Protein 4ZTD (pdb70)

InterPro domains:
  IPR000730 Proliferating cell nuclear antigen, PCNA [MF_00317] (2-255)
  IPR000730 Proliferating cell nuclear antigen, PCNA [PR00339] (10-29)
  IPR000730 Proliferating cell nuclear antigen, PCNA [PR00339] (34-52)
  IPR000730 Proliferating cell nuclear antigen, PCNA [PR00339] (56-80)
  IPR000730 Proliferating cell nuclear antigen, PCNA [PR00339] (110-132)
  IPR000730 Proliferating cell nuclear antigen, PCNA [PR00339] (203-217)
  IPR000730 Proliferating cell nuclear antigen, PCNA [PR00339] (241-258)
  IPR000730 Proliferating cell nuclear antigen, PCNA [PTHR11352] (1-259)
  IPR000730 Proliferating cell nuclear antigen, PCNA [TIGR00590] (1-259)
  IPR022648 Proliferating cell nuclear antigen, PCNA, N-terminal [PF00705] (1-124)
  IPR022649 Proliferating cell nuclear antigen, PCNA, C-terminal [PF02747] (127-254)
  IPR022659 Proliferating cell nuclear antigen, PCNA, conserved site [PS00293] (61-79)
  IPR022659 Proliferating cell nuclear antigen, PCNA, conserved site [PS01251] (34-57)
  IPR046938 DNA clamp superfamily [SSF55979] (1-126)
  IPR046938 DNA clamp superfamily [SSF55979] (127-255)

Organism: Homo sapiens (NCBI:txid9606)

Secondary structure (DSSP, 8-state):
--EEES-HHHHHHHHHTTTTT-SEEEEEEETTEEEEEEE-TTSSEEEEEEEEGGGSSEE--SS-EEEEEEHHHHHHHHTTS-TTPEEEEE---SS-EEEEEEE-TTSSEEEEEEEE-B--------PPP---SEEEEEEHHHHHHHHHHHHTT-SEEEEEE-SSEEEEEEEETTEEEEEEEEPP----SSS---EEEESS-EEEEEEHHHHHHHGGGGGG-SEEEEEE-TTS-EEEEEEETTTEEEEEEE---/-EEEES-HHHHHHHHHTTTTT-SEEEEEEETTEEEEEEE-TTSSEEEEEEEEGGGSSEEE--S-EEEEEEHHHHHHHHHTS-TT-EEEEEE-SSSSEEEEEEE-TTSSEEEEEEEEPB--------------SEEEEEEHHHHHHHHHHHHTT-SEEEEEE-SSEEEEEEE-SSEEEEEEEEPP-SS--STT--EEEESS-EEEEEEHHHHHHHGGGGGG-SEEEEEE-TTS-EEEEEEETTTEEEEEEE---/-EEEES-HHHHHHHHHHHHTT-SEEEEEEETTEEEEEEE-TTSSEEEEEEEEGGGSSEEE-SS-EEEEEEHHHHHHHHHTS-TT-EEEEE--S--SEEEEEEE-TTSSEEEEEEEE-B---S----------SEEEEEEHHHHHHHHHHHHHH-SEEEEEE-SSEEEEEEE-SSEEEEEEEE--SS--TTTT--EEEESS-EEEEEEHHHHHHHGGGGGG-SEEEEEE-TTS-EEEEEEETTTEEEEEEE--/-----GGGTS--/--PPPSGGGS--/-----

CATH classification: 3.70.10.10

Sequence (787 aa):
FEARLVQGSILKKVLEALKDLINEACWDISSSGVNLQSMDSSHVSLVQLTLRSEGFDTYRCDRNLAMGVNLTSMSKILKCAGNEDIITLRAEDNADTLALVFEAPNQEKVSDYEMKLMDLDVEQLGIPEQEYSCVVKMPSGEFARICRDLSHIGDAVVISCAKDGVKFSASGELGNGNIKLSQTSNVDKEEEAVTIEMNEPVQLTFALRYLNFFTKATPLSSTVTLSMSADVPLVVEYKIADMGHLKYYLAPKFEARLVQGSILKKVLEALKDLINEACWDISSSGVNLQSMDSSHVSLVQLTLRSEGFDTYRCDRNLAMGVNLTSMSKILKCAGNEDIITLRAEDNADTLALVFEAPNQEKVSDYEMKLMDLDVEQLGIPEQEYSCVVKMPSGEFARICRDLSHIGDAVVISCAKDGVKFSASGELGNGNIKLSQTSNVDKEEEAVTIEMNEPVQLTFALRYLNFFTKATPLSSTVTLSMSADVPLVVEYKIADMGHLKYYLAPKFEARLVQGSILKKVLEALKDLINEACWDISSSGVNLQSMDSSHVSLVQLTLRSEGFDTYRCDRNLAMGVNLTSMSKILKCAGNEDIITLRAEDNADTLALVFEAPNQEKVSDYEMKLMDLDVEQLGIPEQEYSCVVKMPSGEFARICRDLSHIGDAVVISCAKDGVKFSASGELGNGNIKLSQTSNVDKEEEAVTIEMNEPVQLTFALRYLNFFTKATPLSSTVTLSMSADVPLVVEYKIADMGHLKYYLAPAFQAKLDTFLWSAFQAKLDTFLWSAGAGA

Foldseek 3Di:
DKFKAQQLLLVLLVLLLPCVQAFKWKWWQDQQGTWTWDHGPVNQKIKIWGFGRVNTPDDDDDDGDIWIDGSVVVSVVSVPADRRWIWMWDFPDPQTWIWIWTHDDPDDDIDIDTHHTDDDDDDPPDDDDDAFQKKKKFFLVVLLVVLVVQVVAAFKWKWKDDQQWIKTKHHDDVGIDIDIDGQDPDDDPDGGGIHMDGPHIDIFMFGSVVSNSNSSSNVQARMWMWGDHPQFWIWIKGARNPRIIMIMTGGTD/DKFKAQQLLLVLLVLLLPCVQAQKWKWWQDQQGIWTWDHGPVNFKIKIDAFGSVNTPDDDDDDTDIWMDGSNVVNVVSVVADRRWIWMWDDPNDHFWIKIWTADPVRPDIDIDTGGIDDDDDDDPDDDDDDFQKKKKAFLVVLLVVLVVLVVAAQKWKWKDDDQWIWIKHHDPVGIDIDIDGADDPPDDDLGGIHMDGNDIDIFMFGSVVSNSNSSSNVQARMWMWGDDPQAWIWIWGARPPGGIMIMTGGTD/DKFKAQQLLLVLLVLLLPCVQAQKWKWWQDQQGIWIWDHGPVNQKIKIWFFGRVNTPDDDDPDTDIWIDGSNVVNVVSVVADRRWIWMWDCPPVPQWIKIWTADPVRPDIDIDIGGTDDDPDDDDDDPDDDFQKKKKAFLVVLLVVLVVLVVAAFKWKWWDDDQWIWIKHHDDVGIDIDTDGADPDFDDLGRGMDMDHPDIDIDMFGSVVSNSNSSSNVQGRMWMWGHDPPFWIWTWGAHDPRIIMIMTGGD/DDDDDCVVVDDD/DDDDDCVVVDDD/DDDPD

Solvent-accessible surface area: 34458 Å² total; per-residue (Å²): 9,39,1,82,7,57,112,0,23,18,4,41,78,0,0,72,1,0,31,77,14,3,84,82,4,12,14,27,5,31,81,66,3,9,46,0,33,21,39,11,104,38,70,6,0,5,0,36,0,25,3,104,14,122,30,20,76,56,46,110,29,107,198,119,49,50,5,1,1,43,0,60,23,2,4,64,1,2,83,3,0,19,92,137,14,29,0,8,15,91,4,82,71,148,79,55,40,7,20,0,19,2,62,9,67,144,85,61,21,55,2,41,2,76,2,102,35,62,132,48,119,60,128,79,80,18,27,32,141,72,130,20,10,0,32,0,85,0,23,5,40,44,1,17,56,2,3,117,1,0,47,52,8,9,127,30,3,45,2,22,2,40,150,111,10,4,81,4,21,7,81,31,159,34,5,49,0,32,0,74,7,51,71,32,104,86,122,71,182,135,85,71,38,8,65,17,114,45,87,87,96,11,128,17,43,0,13,2,166,35,2,43,45,0,15,55,0,30,81,15,16,71,20,0,26,1,10,0,12,65,106,29,7,0,5,0,48,0,112,0,42,124,22,14,42,0,30,0,9,0,0,8,81,11,57,0,80,6,68,111,0,23,18,4,42,74,0,2,68,3,0,38,60,19,5,79,93,4,12,10,51,6,30,82,85,6,7,40,0,32,21,36,12,115,41,73,5,0,0,0,21,0,32,4,118,12,136,13,17,90,59,44,128,21,111,186,132,36,61,14,2,0,42,0,52,18,1,5,82,0,3,95,3,0,19,98,132,14,32,0,13,10,92,8,61,114,84,100,80,34,7,0,1,27,2,44,18,75,103,142,81,29,48,1,30,0,47,1,119,34,58,156,58,128,70,128,58,123,14,3,32,121,86,148,42,14,0,40,0,76,0,16,4,38,34,3,24,62,2,3,104,0,0,47,38,6,5,127,26,2,44,2,23,3,40,144,112,11,4,73,5,24,4,78,34,162,28,7,56,0,32,0,92,6,56,59,7,94,149,82,140,69,150,90,87,2,11,56,16,127,50,99,106,96,12,135,11,34,0,16,2,156,22,2,44,47,0,18,61,0,33,81,16,14,62,19,0,28,0,12,0,8,64,104,24,6,1,8,0,29,0,110,1,68,115,1,9,34,0,37,0,11,0,0,3,64,4,53,2,74,8,71,117,0,18,23,10,35,77,0,0,69,1,0,32,61,17,5,84,94,2,11,6,46,0,24,81,77,8,4,39,0,17,18,55,12,117,58,109,33,0,8,0,8,0,21,4,125,18,134,16,24,92,37,24,139,21,126,180,107,32,62,6,4,0,36,0,49,11,0,3,76,1,2,86,2,0,23,108,135,17,27,1,4,12,92,6,92,101,108,55,89,36,2,16,0,13,2,33,18,68,117,142,44,33,38,2,43,0,65,1,117,39,47,137,64,140,135,78,41,117,30,85,68,73,92,143,25,11,0,38,1,78,1,19,4,39,50,2,18,51,1,2,129,0,0,46,59,6,12,117,38,2,46,1,19,2,38,138,110,10,3,79,3,20,4,86,31,163,17,3,50,0,29,0,77,9,53,72,31,109,104,101,84,114,112,48,94,6,7,41,14,117,37,106,98,94,16,122,22,65,4,38,2,161,26,2,46,51,0,18,78,0,32,76,22,15,62,22,0,26,0,10,0,14,65,141,28,10,0,6,0,48,0,127,1,40,131,9,20,29,0,29,0,3,0,11,68,127,114,60,24,96,0,68,117,39,26,167,162,136,161,50,36,102,0,58,122,51,10,171,139,106,50,11,58,21

Structure (mmCIF, N/CA/C/O backbone):
data_4ZTD
#
_entry.id   4ZTD
#
_cell.length_a   84.360
_cell.length_b   84.360
_cell.length_c   210.862
_cell.angle_alpha   90.000
_cell.angle_beta   90.000
_cell.angle_gamma   120.000
#
_symmetry.space_group_name_H-M   'P 65'
#
loop_
_entity.id
_entity.type
_entity.pdbx_description
1 polymer 'Proliferating cell nuclear antigen'
2 polymer ALA-PHE-GLN-ALA-LYS-LEU-ASP-THR-PHE-LEU-TRP-SER
3 polymer ALA-GLY-ALA-GLY-ALA
4 water water
#
loop_
_atom_site.group_PDB
_atom_site.id
_atom_site.type_symbol
_atom_site.label_atom_id
_atom_site.label_alt_id
_atom_site.label_comp_id
_atom_site.label_asym_id
_atom_site.label_entity_id
_atom_site.label_seq_id
_atom_site.pdbx_PDB_ins_code
_atom_site.Cartn_x
_atom_site.Cartn_y
_atom_site.Cartn_z
_atom_site.occupancy
_atom_site.B_iso_or_equiv
_atom_site.auth_seq_id
_atom_site.auth_comp_id
_atom_site.auth_asym_id
_atom_site.auth_atom_id
_atom_site.pdbx_PDB_model_num
ATOM 1 N N . PHE A 1 1 ? -28.119 1.914 2.342 1.00 60.86 2 PHE A N 1
ATOM 2 C CA . PHE A 1 1 ? -28.600 3.285 2.237 1.00 62.23 2 PHE A CA 1
ATOM 3 C C . PHE A 1 1 ? -28.560 4.013 0.871 1.00 67.53 2 PHE A C 1
ATOM 4 O O . PHE A 1 1 ? -29.198 5.068 0.771 1.00 76.66 2 PHE A O 1
ATOM 12 N N . GLU A 1 2 ? -27.891 3.524 -0.184 1.00 58.95 3 GLU A N 1
ATOM 13 C CA . GLU A 1 2 ? -27.264 2.212 -0.338 1.00 51.95 3 GLU A CA 1
ATOM 14 C C . GLU A 1 2 ? -26.019 2.352 -1.199 1.00 49.33 3 GLU A C 1
ATOM 15 O O . GLU A 1 2 ? -26.086 2.927 -2.280 1.00 54.66 3 GLU A O 1
ATOM 21 N N . ALA A 1 3 ? -24.884 1.834 -0.738 1.00 43.31 4 ALA A N 1
ATOM 22 C CA . ALA A 1 3 ? -23.614 2.129 -1.408 1.00 41.92 4 ALA A CA 1
ATOM 23 C C . ALA A 1 3 ? -22.809 0.886 -1.806 1.00 41.10 4 ALA A C 1
ATOM 24 O O . ALA A 1 3 ? -22.418 0.101 -0.954 1.00 40.58 4 ALA A O 1
ATOM 26 N N . ARG A 1 4 ? -22.541 0.719 -3.100 1.00 38.60 5 ARG A N 1
ATOM 27 C CA . ARG A 1 4 ? -21.755 -0.422 -3.559 1.00 40.13 5 ARG A CA 1
ATOM 28 C C . ARG A 1 4 ? -20.340 0.014 -3.925 1.00 42.70 5 ARG A C 1
ATOM 29 O O . ARG A 1 4 ? -20.132 1.117 -4.426 1.00 45.35 5 ARG A O 1
ATOM 37 N N . LEU A 1 5 ? -19.373 -0.858 -3.656 1.00 40.76 6 LEU A N 1
ATOM 38 C CA . LEU A 1 5 ? -17.964 -0.597 -3.938 1.00 38.99 6 LEU A CA 1
ATOM 39 C C . LEU A 1 5 ? -17.287 -1.884 -4.394 1.00 44.70 6 LEU A C 1
ATOM 40 O O . LEU A 1 5 ? -17.180 -2.843 -3.628 1.00 47.55 6 LEU A O 1
ATOM 45 N N . VAL A 1 6 ? -16.822 -1.887 -5.641 1.00 42.54 7 VAL A N 1
ATOM 46 C CA . VAL A 1 6 ? -16.379 -3.104 -6.309 1.00 40.98 7 VAL A CA 1
ATOM 47 C C . VAL A 1 6 ? -15.149 -3.759 -5.687 1.00 43.95 7 VAL A C 1
ATOM 48 O O . VAL A 1 6 ? -15.123 -4.975 -5.502 1.00 53.70 7 VAL A O 1
ATOM 52 N N . GLN A 1 7 ? -14.128 -2.974 -5.373 1.00 39.36 8 GLN A N 1
ATOM 53 C CA . GLN A 1 7 ? -12.915 -3.555 -4.813 1.00 44.06 8 GLN A CA 1
ATOM 54 C C . GLN A 1 7 ? -12.970 -3.555 -3.286 1.00 43.71 8 GLN A C 1
ATOM 55 O O . GLN A 1 7 ? -12.712 -2.541 -2.641 1.00 49.47 8 GLN A O 1
ATOM 61 N N . GLY A 1 8 ? -13.308 -4.707 -2.718 1.00 38.23 9 GLY A N 1
ATOM 62 C CA . GLY A 1 8 ? -13.506 -4.831 -1.285 1.00 35.45 9 GLY A CA 1
ATOM 63 C C . GLY A 1 8 ? -12.297 -4.493 -0.439 1.00 35.16 9 GLY A C 1
ATOM 64 O O . GLY A 1 8 ? -12.439 -3.931 0.649 1.00 41.29 9 GLY A O 1
ATOM 65 N N . SER A 1 9 ? -11.114 -4.836 -0.945 1.00 37.67 10 SER A N 1
ATOM 66 C CA . SER A 1 9 ? -9.851 -4.655 -0.230 1.00 39.25 10 SER A CA 1
ATOM 67 C C . SER A 1 9 ? -9.736 -3.272 0.397 1.00 39.14 10 SER A C 1
ATOM 68 O O . SER A 1 9 ? -9.426 -3.151 1.584 1.00 45.32 10 SER A O 1
ATOM 71 N N . ILE A 1 10 ? -10.011 -2.248 -0.405 1.00 38.13 11 ILE A N 1
ATOM 72 C CA . ILE A 1 10 ? -10.103 -0.866 0.053 1.00 33.30 11 ILE A CA 1
ATOM 73 C C . ILE A 1 10 ? -10.767 -0.783 1.421 1.00 38.44 11 ILE A C 1
ATOM 74 O O . ILE A 1 10 ? -10.117 -0.445 2.419 1.00 39.99 11 ILE A O 1
ATOM 79 N N . LEU A 1 11 ? -12.047 -1.146 1.461 1.00 36.06 12 LEU A N 1
ATOM 80 C CA . LEU A 1 11 ? -12.821 -1.124 2.692 1.00 38.55 12 LEU A CA 1
ATOM 81 C C . LEU A 1 11 ? -12.112 -1.886 3.796 1.00 35.73 12 LEU A C 1
ATOM 82 O O . LEU A 1 11 ? -11.907 -1.348 4.888 1.00 41.29 12 LEU A O 1
ATOM 87 N N . LYS A 1 12 ? -11.702 -3.116 3.492 1.00 32.72 13 LYS A N 1
ATOM 88 C CA . LYS A 1 12 ? -11.008 -3.941 4.468 1.00 33.32 13 LYS A CA 1
ATOM 89 C C . LYS A 1 12 ? -9.848 -3.130 5.027 1.00 34.34 13 LYS A C 1
ATOM 90 O O . LYS A 1 12 ? -9.763 -2.892 6.238 1.00 30.31 13 LYS A O 1
ATOM 96 N N . LYS A 1 13 ? -9.012 -2.634 4.118 1.00 36.28 14 LYS A N 1
ATOM 97 C CA . LYS A 1 13 ? -7.823 -1.887 4.498 1.00 36.44 14 LYS A CA 1
ATOM 98 C C . LYS A 1 13 ? -8.197 -0.651 5.302 1.00 36.30 14 LYS A C 1
ATOM 99 O O . LYS A 1 13 ? -7.556 -0.338 6.304 1.00 37.62 14 LYS A O 1
ATOM 105 N N . VAL A 1 14 ? -9.266 0.020 4.883 1.00 34.77 15 VAL A N 1
ATOM 106 C CA . VAL A 1 14 ? -9.709 1.230 5.562 1.00 33.14 15 VAL A CA 1
ATOM 107 C C . VAL A 1 14 ? -10.020 0.919 7.014 1.00 38.22 15 VAL A C 1
ATOM 108 O O . VAL A 1 14 ? -9.664 1.682 7.917 1.00 42.03 15 VAL A O 1
ATOM 112 N N . LEU A 1 15 ? -10.658 -0.223 7.246 1.00 39.55 16 LEU A N 1
ATOM 113 C CA . LEU A 1 15 ? -11.047 -0.548 8.606 1.00 40.19 16 LEU A CA 1
ATOM 114 C C . LEU A 1 15 ? -9.873 -1.129 9.368 1.00 39.61 16 LEU A C 1
ATOM 115 O O . LEU A 1 15 ? -9.850 -1.096 10.594 1.00 43.20 16 LEU A O 1
ATOM 120 N N . GLU A 1 16 ? -8.884 -1.633 8.641 1.00 43.59 17 GLU A N 1
ATOM 121 C CA . GLU A 1 16 ? -7.672 -2.107 9.282 1.00 45.54 17 GLU A CA 1
ATOM 122 C C . GLU A 1 16 ? -6.914 -0.900 9.813 1.00 45.20 17 GLU A C 1
ATOM 123 O O . GLU A 1 16 ? -6.264 -0.957 10.856 1.00 47.17 17 GLU A O 1
ATOM 129 N N . ALA A 1 17 ? -7.036 0.208 9.094 1.00 44.17 18 ALA A N 1
ATOM 130 C CA . ALA A 1 17 ? -6.323 1.426 9.440 1.00 46.35 18 ALA A CA 1
ATOM 131 C C . ALA A 1 17 ? -6.955 2.177 10.610 1.00 50.15 18 ALA A C 1
ATOM 132 O O . ALA A 1 17 ? -6.341 3.086 11.163 1.00 51.54 18 ALA A O 1
ATOM 134 N N . LEU A 1 18 ? -8.175 1.806 10.984 1.00 49.90 19 LEU A N 1
ATOM 135 C CA . LEU A 1 18 ? -8.903 2.554 12.007 1.00 48.25 19 LEU A CA 1
ATOM 136 C C . LEU A 1 18 ? -9.102 1.791 13.317 1.00 49.74 19 LEU A C 1
ATOM 137 O O . LEU A 1 18 ? -8.872 2.339 14.391 1.00 50.58 19 LEU A O 1
ATOM 142 N N . LYS A 1 19 ? -9.523 0.532 13.215 1.00 50.76 20 LYS A N 1
ATOM 143 C CA . LYS A 1 19 ? -10.054 -0.226 14.352 1.00 48.34 20 LYS A CA 1
ATOM 144 C C . LYS A 1 19 ? -9.188 -0.223 15.613 1.00 48.73 20 LYS A C 1
ATOM 145 O O . LYS A 1 19 ? -9.710 -0.182 16.730 1.00 49.18 20 LYS A O 1
ATOM 151 N N . ASP A 1 20 ? -7.873 -0.273 15.441 1.00 48.80 21 ASP A N 1
ATOM 152 C CA . ASP A 1 20 ? -6.981 -0.325 16.589 1.00 49.11 21 ASP A CA 1
ATOM 153 C C . ASP A 1 20 ? -6.711 1.074 17.128 1.00 43.53 21 ASP A C 1
ATOM 154 O O . ASP A 1 20 ? -6.277 1.232 18.267 1.00 45.21 21 ASP A O 1
ATOM 159 N N . LEU A 1 21 ? -6.971 2.087 16.308 1.00 40.28 22 LEU A N 1
ATOM 160 C CA . LEU A 1 21 ? -6.783 3.468 16.733 1.00 40.30 22 LEU A CA 1
ATOM 161 C C . LEU A 1 21 ? -8.048 4.004 17.390 1.00 45.72 22 LEU A C 1
ATOM 162 O O . LEU A 1 21 ? -7.997 4.589 18.471 1.00 53.15 22 LEU A O 1
ATOM 167 N N . ILE A 1 22 ? -9.186 3.799 16.736 1.00 45.95 23 ILE A N 1
ATOM 168 C CA . ILE A 1 22 ? -10.464 4.209 17.306 1.00 46.86 23 ILE A CA 1
ATOM 169 C C . ILE A 1 22 ? -11.432 3.027 17.368 1.00 42.95 23 ILE A C 1
ATOM 170 O O . ILE A 1 22 ? -11.627 2.315 16.389 1.00 41.90 23 ILE A O 1
ATOM 175 N N . ASN A 1 23 ? -12.024 2.820 18.540 1.00 42.82 24 ASN A N 1
ATOM 176 C CA . ASN A 1 23 ? -12.862 1.651 18.788 1.00 48.31 24 ASN A CA 1
ATOM 177 C C . ASN A 1 23 ? -14.258 1.790 18.193 1.00 46.08 24 ASN A C 1
ATOM 178 O O . ASN A 1 23 ? -14.774 0.868 17.565 1.00 47.31 24 ASN A O 1
ATOM 183 N N . GLU A 1 24 ? -14.871 2.947 18.418 1.00 46.77 25 GLU A N 1
ATOM 184 C CA . GLU A 1 24 ? -16.196 3.243 17.890 1.00 49.78 25 GLU A CA 1
ATOM 185 C C . GLU A 1 24 ? -16.194 4.604 17.233 1.00 51.49 25 GLU A C 1
ATOM 186 O O . GLU A 1 24 ? -15.507 5.516 17.691 1.00 54.37 25 GLU A O 1
ATOM 192 N N . ALA A 1 25 ? -16.981 4.757 16.177 1.00 50.20 26 ALA A N 1
ATOM 193 C CA . ALA A 1 25 ? -17.061 6.053 15.519 1.00 50.37 26 ALA A CA 1
ATOM 194 C C . ALA A 1 25 ? -18.401 6.235 14.822 1.00 48.63 26 ALA A C 1
ATOM 195 O O . ALA A 1 25 ? -19.173 5.287 14.673 1.00 50.01 26 ALA A O 1
ATOM 197 N N . CYS A 1 26 ? -18.678 7.462 14.402 1.00 44.75 27 CYS A N 1
ATOM 198 C CA . CYS A 1 26 ? -19.926 7.750 13.719 1.00 45.12 27 CYS A CA 1
ATOM 199 C C . CYS A 1 26 ? -19.701 8.024 12.237 1.00 48.66 27 CYS A C 1
ATOM 200 O O . CYS A 1 26 ? -18.857 8.834 11.858 1.00 46.72 27 CYS A O 1
ATOM 203 N N . TRP A 1 27 ? -20.472 7.338 11.404 1.00 49.21 28 TRP A N 1
ATOM 204 C CA . TRP A 1 27 ? -20.402 7.518 9.966 1.00 52.38 28 TRP A CA 1
ATOM 205 C C . TRP A 1 27 ? -21.472 8.499 9.514 1.00 52.50 28 TRP A C 1
ATOM 206 O O . TRP A 1 27 ? -22.671 8.230 9.631 1.00 50.35 28 TRP A O 1
ATOM 217 N N . ASP A 1 28 ? -21.021 9.648 9.023 1.00 55.60 29 ASP A N 1
ATOM 218 C CA . ASP A 1 28 ? -21.910 10.653 8.466 1.00 59.20 29 ASP A CA 1
ATOM 219 C C . ASP A 1 28 ? -22.137 10.372 6.993 1.00 55.74 29 ASP A C 1
ATOM 220 O O . ASP A 1 28 ? -21.305 10.703 6.148 1.00 57.45 29 ASP A O 1
ATOM 225 N N . ILE A 1 29 ? -23.263 9.741 6.691 1.00 51.54 30 ILE A N 1
ATOM 226 C CA . ILE A 1 29 ? -23.648 9.517 5.310 1.00 49.68 30 ILE A CA 1
ATOM 227 C C . ILE A 1 29 ? -24.522 10.666 4.834 1.00 47.83 30 ILE A C 1
ATOM 228 O O . ILE A 1 29 ? -25.609 10.906 5.365 1.00 51.62 30 ILE A O 1
ATOM 233 N N . SER A 1 30 ? -24.012 11.391 3.847 1.00 45.12 31 SER A N 1
ATOM 234 C CA . SER A 1 30 ? -24.769 12.433 3.171 1.00 46.19 31 SER A CA 1
ATOM 235 C C . SER A 1 30 ? -24.780 12.145 1.674 1.00 46.80 31 SER A C 1
ATOM 236 O O . SER A 1 30 ? -24.119 11.215 1.212 1.00 44.86 31 SER A O 1
ATOM 239 N N . SER A 1 31 ? -25.533 12.937 0.920 1.00 50.51 32 SER A N 1
ATOM 240 C CA . SER A 1 31 ? -25.605 12.777 -0.528 1.00 54.93 32 SER A CA 1
ATOM 241 C C . SER A 1 31 ? -24.228 12.914 -1.169 1.00 57.57 32 SER A C 1
ATOM 242 O O . SER A 1 31 ? -23.942 12.292 -2.190 1.00 60.51 32 SER A O 1
ATOM 245 N N . SER A 1 32 ? -23.377 13.723 -0.546 1.00 59.82 33 SER A N 1
ATOM 246 C CA . SER A 1 32 ? -22.024 13.966 -1.035 1.00 58.23 33 SER A CA 1
ATOM 247 C C . SER A 1 32 ? -21.085 12.786 -0.784 1.00 50.90 33 SER A C 1
ATOM 248 O O . SER A 1 32 ? -19.993 12.728 -1.346 1.00 50.12 33 SER A O 1
ATOM 251 N N . GLY A 1 33 ? -21.505 11.853 0.063 1.00 40.20 34 GLY A N 1
ATOM 252 C CA . GLY A 1 33 ? -20.693 10.689 0.358 1.00 35.66 34 GLY A CA 1
ATOM 253 C C . GLY A 1 33 ? -20.572 10.391 1.843 1.00 37.09 34 GLY A C 1
ATOM 254 O O . GLY A 1 33 ? -21.433 10.760 2.643 1.00 34.63 34 GLY A O 1
ATOM 255 N N . VAL A 1 34 ? -19.483 9.722 2.201 1.00 37.10 35 VAL A N 1
ATOM 256 C CA . VAL A 1 34 ? -19.255 9.240 3.554 1.00 42.17 35 VAL A CA 1
ATOM 257 C C . VAL A 1 34 ? -18.158 10.012 4.269 1.00 45.34 35 VAL A C 1
ATOM 258 O O . VAL A 1 34 ? -17.052 10.138 3.754 1.00 46.93 35 VAL A O 1
ATOM 262 N N . ASN A 1 35 ? -18.464 10.517 5.459 1.00 46.25 36 ASN A N 1
ATOM 263 C CA . ASN A 1 35 ? -17.476 11.234 6.255 1.00 47.79 36 ASN A CA 1
ATOM 264 C C . ASN A 1 35 ? -17.392 10.692 7.675 1.00 50.00 36 ASN A C 1
ATOM 265 O O . ASN A 1 35 ? -18.381 10.684 8.405 1.00 49.89 36 ASN A O 1
ATOM 270 N N . LEU A 1 36 ? -16.211 10.226 8.058 1.00 49.56 37 LEU A N 1
ATOM 271 C CA . LEU A 1 36 ? -15.976 9.835 9.434 1.00 53.12 37 LEU A CA 1
ATOM 272 C C . LEU A 1 36 ? -15.045 10.854 10.069 1.00 55.74 37 LEU A C 1
ATOM 273 O O . LEU A 1 36 ? -14.108 11.326 9.432 1.00 59.58 37 LEU A O 1
ATOM 278 N N . GLN A 1 37 ? -15.319 11.214 11.315 1.00 52.68 38 GLN A N 1
ATOM 279 C CA . GLN A 1 37 ? -14.458 12.137 12.038 1.00 53.32 38 GLN A CA 1
ATOM 280 C C . GLN A 1 37 ? -14.456 11.786 13.520 1.00 50.57 38 GLN A C 1
ATOM 281 O O . GLN A 1 37 ? -15.463 11.946 14.208 1.00 53.00 38 GLN A O 1
ATOM 287 N N . SER A 1 38 ? -13.322 11.301 14.009 1.00 47.55 39 SER A N 1
ATOM 288 C CA . SER A 1 38 ? -13.266 10.829 15.381 1.00 50.02 39 SER A CA 1
ATOM 289 C C . SER A 1 38 ? -11.859 10.874 15.958 1.00 47.14 39 SER A C 1
ATOM 290 O O . SER A 1 38 ? -10.902 10.457 15.317 1.00 47.61 39 SER A O 1
ATOM 293 N N . MET A 1 39 ? -11.742 11.381 17.179 1.00 42.72 40 MET A N 1
ATOM 294 C CA . MET A 1 39 ? -10.482 11.316 17.899 1.00 36.56 40 MET A CA 1
ATOM 295 C C . MET A 1 39 ? -10.358 9.969 18.585 1.00 37.51 40 MET A C 1
ATOM 296 O O . MET A 1 39 ? -11.362 9.321 18.850 1.00 39.30 40 MET A O 1
ATOM 301 N N . ASP A 1 40 ? -9.135 9.532 18.861 1.00 39.59 41 ASP A N 1
ATOM 302 C CA . ASP A 1 40 ? -8.957 8.313 19.636 1.00 43.45 41 ASP A CA 1
ATOM 303 C C . ASP A 1 40 ? -9.384 8.595 21.077 1.00 42.91 41 ASP A C 1
ATOM 304 O O . ASP A 1 40 ? -9.629 9.748 21.440 1.00 42.66 41 ASP A O 1
ATOM 309 N N . SER A 1 41 ? -9.480 7.551 21.892 1.00 43.26 42 SER A N 1
ATOM 310 C CA . SER A 1 41 ? -9.983 7.709 23.257 1.00 42.13 42 SER A CA 1
ATOM 311 C C . SER A 1 41 ? -9.192 8.741 24.047 1.00 39.70 42 SER A C 1
ATOM 312 O O . SER A 1 41 ? -9.752 9.427 24.879 1.00 35.75 42 SER A O 1
ATOM 315 N N . SER A 1 42 ? -7.899 8.866 23.764 1.00 42.83 43 SER A N 1
ATOM 316 C CA . SER A 1 42 ? -7.034 9.778 24.509 1.00 43.61 43 SER A CA 1
ATOM 317 C C . SER A 1 42 ? -7.023 11.221 23.973 1.00 40.08 43 SER A C 1
ATOM 318 O O . SER A 1 42 ? -6.362 12.082 24.545 1.00 34.65 43 SER A O 1
ATOM 321 N N . HIS A 1 43 ? -7.730 11.473 22.869 1.00 38.87 44 HIS A N 1
ATOM 322 C CA . HIS A 1 43 ? -7.843 12.818 22.278 1.00 34.46 44 HIS A CA 1
ATOM 323 C C . HIS A 1 43 ? -6.501 13.425 21.885 1.00 31.54 44 HIS A C 1
ATOM 324 O O . HIS A 1 43 ? -6.341 14.646 21.868 1.00 31.93 44 HIS A O 1
ATOM 331 N N . VAL A 1 44 ? -5.536 12.569 21.583 1.00 29.07 45 VAL A N 1
ATOM 332 C CA . VAL A 1 44 ? -4.237 13.029 21.119 1.00 26.94 45 VAL A CA 1
ATOM 333 C C . VAL A 1 44 ? -4.185 13.018 19.573 1.00 30.04 45 VAL A C 1
ATOM 334 O O . VAL A 1 44 ? -3.448 13.793 18.958 1.00 25.67 45 VAL A O 1
ATOM 338 N N . SER A 1 45 ? -4.986 12.159 18.947 1.00 29.50 46 SER A N 1
ATOM 339 C CA . SER A 1 45 ? -5.019 12.085 17.483 1.00 32.07 46 SER A CA 1
ATOM 340 C C . SER A 1 45 ? -6.442 12.193 16.945 1.00 33.12 46 SER A C 1
ATOM 341 O O . SER A 1 45 ? -7.397 11.940 17.668 1.00 32.50 46 SER A O 1
ATOM 344 N N . LEU A 1 46 ? -6.573 12.564 15.672 1.00 32.20 47 LEU A N 1
ATOM 345 C CA . LEU A 1 46 ? -7.877 12.725 15.043 1.00 28.47 47 LEU A CA 1
ATOM 346 C C . LEU A 1 46 ? -7.929 12.121 13.640 1.00 32.09 47 LEU A C 1
ATOM 347 O O . LEU A 1 46 ? -7.136 12.465 12.764 1.00 23.67 47 LEU A O 1
ATOM 352 N N . VAL A 1 47 ? -8.884 11.227 13.432 1.00 36.60 48 VAL A N 1
ATOM 353 C CA . VAL A 1 47 ? -9.081 10.616 12.131 1.00 42.77 48 VAL A CA 1
ATOM 354 C C . VAL A 1 47 ? -10.199 11.313 11.361 1.00 41.68 48 VAL A C 1
ATOM 355 O O . VAL A 1 47 ? -11.284 11.544 11.894 1.00 45.93 48 VAL A O 1
ATOM 359 N N . GLN A 1 48 ? -9.915 11.643 10.106 1.00 42.02 49 GLN A N 1
ATOM 360 C CA . GLN A 1 48 ? -10.883 12.255 9.206 1.00 49.44 49 GLN A CA 1
ATOM 361 C C . GLN A 1 48 ? -10.911 11.499 7.875 1.00 47.52 49 GLN A C 1
ATOM 362 O O . GLN A 1 48 ? -10.041 11.676 7.017 1.00 50.16 49 GLN A O 1
ATOM 368 N N . LEU A 1 49 ? -11.914 10.640 7.728 1.00 42.92 50 LEU A N 1
ATOM 369 C CA . LEU A 1 49 ? -12.113 9.850 6.524 1.00 33.95 50 LEU A CA 1
ATOM 370 C C . LEU A 1 49 ? -13.134 10.508 5.612 1.00 39.50 50 LEU A C 1
ATOM 371 O O . LEU A 1 49 ? -14.207 10.916 6.062 1.00 41.19 50 LEU A O 1
ATOM 376 N N . THR A 1 50 ? -12.798 10.604 4.329 1.00 36.25 51 THR A N 1
ATOM 377 C CA . THR A 1 50 ? -13.735 11.111 3.338 1.00 35.11 51 THR A CA 1
ATOM 378 C C . THR A 1 50 ? -13.796 10.195 2.125 1.00 35.53 51 THR A C 1
ATOM 379 O O . THR A 1 50 ? -12.769 9.851 1.544 1.00 37.91 51 THR A O 1
ATOM 383 N N . LEU A 1 51 ? -15.011 9.806 1.755 1.00 33.64 52 LEU A N 1
ATOM 384 C CA . LEU A 1 51 ? -15.259 8.953 0.605 1.00 34.69 52 LEU A CA 1
ATOM 385 C C . LEU A 1 51 ? -16.389 9.550 -0.216 1.00 39.81 52 LEU A C 1
ATOM 386 O O . LEU A 1 51 ? -17.561 9.361 0.104 1.00 36.40 52 LEU A O 1
ATOM 391 N N . ARG A 1 52 ? -16.030 10.277 -1.269 1.00 39.39 53 ARG A N 1
ATOM 392 C CA . ARG A 1 52 ? -17.012 10.984 -2.079 1.00 44.53 53 ARG A CA 1
ATOM 393 C C . ARG A 1 52 ? -17.968 9.990 -2.715 1.00 35.95 53 ARG A C 1
ATOM 394 O O . ARG A 1 52 ? -17.579 8.875 -3.044 1.00 39.64 53 ARG A O 1
ATOM 402 N N . SER A 1 53 ? -19.221 10.397 -2.872 1.00 28.16 54 SER A N 1
ATOM 403 C CA . SER A 1 53 ? -20.275 9.509 -3.350 1.00 34.21 54 SER A CA 1
ATOM 404 C C . SER A 1 53 ? -20.092 9.059 -4.806 1.00 35.65 54 SER A C 1
ATOM 405 O O . SER A 1 53 ? -20.618 8.018 -5.202 1.00 38.29 54 SER A O 1
ATOM 408 N N . GLU A 1 54 ? -19.354 9.837 -5.595 1.00 31.31 55 GLU A N 1
ATOM 409 C CA . GLU A 1 54 ? -19.145 9.512 -7.008 1.00 32.88 55 GLU A CA 1
ATOM 410 C C . GLU A 1 54 ? -18.061 8.455 -7.198 1.00 32.07 55 GLU A C 1
ATOM 411 O O . GLU A 1 54 ? -17.959 7.846 -8.260 1.00 34.05 55 GLU A O 1
ATOM 417 N N . GLY A 1 55 ? -17.263 8.227 -6.162 1.00 31.47 56 GLY A N 1
ATOM 418 C CA . GLY A 1 55 ? -16.236 7.204 -6.209 1.00 29.07 56 GLY A CA 1
ATOM 419 C C . GLY A 1 55 ? -16.803 5.823 -5.957 1.00 32.82 56 GLY A C 1
ATOM 420 O O . GLY A 1 55 ? -16.098 4.824 -6.064 1.00 34.69 56 GLY A O 1
ATOM 421 N N . PHE A 1 56 ? -18.084 5.771 -5.605 1.00 32.39 57 PHE A N 1
ATOM 422 C CA . PHE A 1 56 ? -18.785 4.506 -5.427 1.00 26.74 57 PHE A CA 1
ATOM 423 C C . PHE A 1 56 ? -19.412 4.063 -6.748 1.00 30.15 57 PHE A C 1
ATOM 424 O O . PHE A 1 56 ? -19.799 4.894 -7.571 1.00 34.78 57 PHE A O 1
ATOM 432 N N . ASP A 1 57 ? -19.509 2.754 -6.951 1.00 29.46 58 ASP A N 1
ATOM 433 C CA . ASP A 1 57 ? -20.119 2.213 -8.159 1.00 41.49 58 ASP A CA 1
ATOM 434 C C . ASP A 1 57 ? -21.624 2.424 -8.114 1.00 46.85 58 ASP A C 1
ATOM 435 O O . ASP A 1 57 ? -22.279 2.572 -9.145 1.00 52.81 58 ASP A O 1
ATOM 440 N N . THR A 1 58 ? -22.154 2.444 -6.898 1.00 41.72 59 THR A N 1
ATOM 441 C CA . THR A 1 58 ? -23.567 2.691 -6.656 1.00 40.71 59 THR A CA 1
ATOM 442 C C . THR A 1 58 ? -23.699 3.451 -5.342 1.00 44.12 59 THR A C 1
ATOM 443 O O . THR A 1 58 ? -23.149 3.036 -4.325 1.00 45.08 59 THR A O 1
ATOM 447 N N . TYR A 1 59 ? -24.404 4.577 -5.370 1.00 45.67 60 TYR A N 1
ATOM 448 C CA . TYR A 1 59 ? -24.604 5.366 -4.162 1.00 43.38 60 TYR A CA 1
ATOM 449 C C . TYR A 1 59 ? -25.978 6.025 -4.138 1.00 45.79 60 TYR A C 1
ATOM 450 O O . TYR A 1 59 ? -26.350 6.752 -5.055 1.00 43.80 60 TYR A O 1
ATOM 459 N N . ARG A 1 60 ? -26.722 5.758 -3.071 1.00 50.72 61 ARG A N 1
ATOM 460 C CA . ARG A 1 60 ? -28.047 6.331 -2.863 1.00 57.96 61 ARG A CA 1
ATOM 461 C C . ARG A 1 60 ? -28.111 6.884 -1.442 1.00 57.92 61 ARG A C 1
ATOM 462 O O . ARG A 1 60 ? -27.424 6.369 -0.548 1.00 57.13 61 ARG A O 1
ATOM 470 N N . CYS A 1 61 ? -28.899 7.938 -1.229 1.00 59.97 62 CYS A N 1
ATOM 471 C CA . CYS A 1 61 ? -29.042 8.489 0.114 1.00 61.12 62 CYS A CA 1
ATOM 472 C C . CYS A 1 61 ? -30.337 9.271 0.300 1.00 66.82 62 CYS A C 1
ATOM 473 O O . CYS A 1 61 ? -30.405 10.457 -0.013 1.00 67.02 62 CYS A O 1
ATOM 476 N N . ASP A 1 62 ? -31.358 8.603 0.827 1.00 69.43 63 ASP A N 1
ATOM 477 C CA . ASP A 1 62 ? -32.638 9.248 1.092 1.00 73.73 63 ASP A CA 1
ATOM 478 C C . ASP A 1 62 ? -32.471 10.388 2.090 1.00 74.36 63 ASP A C 1
ATOM 479 O O . ASP A 1 62 ? -32.617 11.559 1.739 1.00 76.96 63 ASP A O 1
ATOM 484 N N . ARG A 1 63 ? -32.160 10.041 3.335 1.00 70.78 64 ARG A N 1
ATOM 485 C CA . ARG A 1 63 ? -31.931 11.039 4.371 1.00 68.31 64 ARG A CA 1
ATOM 486 C C . ARG A 1 63 ? -30.465 11.103 4.768 1.00 66.73 64 ARG A C 1
ATOM 487 O O . ARG A 1 63 ? -29.761 10.094 4.743 1.00 66.16 64 ARG A O 1
ATOM 495 N N . ASN A 1 64 ? -30.009 12.293 5.139 1.00 67.08 65 ASN A N 1
ATOM 496 C CA . ASN A 1 64 ? -28.733 12.418 5.820 1.00 68.70 65 ASN A CA 1
ATOM 497 C C . ASN A 1 64 ? -28.798 11.576 7.085 1.00 70.90 65 ASN A C 1
ATOM 498 O O . ASN A 1 64 ? -29.825 11.550 7.764 1.00 75.68 65 ASN A O 1
ATOM 503 N N . LEU A 1 65 ? -27.719 10.874 7.404 1.00 65.40 66 LEU A N 1
ATOM 504 C CA . LEU A 1 65 ? -27.800 9.872 8.457 1.00 60.08 66 LEU A CA 1
ATOM 505 C C . LEU A 1 65 ? -26.480 9.660 9.203 1.00 55.17 66 LEU A C 1
ATOM 506 O O . LEU A 1 65 ? -25.403 9.784 8.633 1.00 51.88 66 LEU A O 1
ATOM 511 N N . ALA A 1 66 ? -26.577 9.356 10.493 1.00 56.60 67 ALA A N 1
ATOM 512 C CA . ALA A 1 66 ? -25.397 9.167 11.329 1.00 57.88 67 ALA A CA 1
ATOM 513 C C . ALA A 1 66 ? -25.390 7.783 11.969 1.00 59.86 67 ALA A C 1
ATOM 514 O O . ALA A 1 66 ? -26.148 7.520 12.903 1.00 62.14 67 ALA A O 1
ATOM 516 N N . MET A 1 67 ? -24.526 6.903 11.475 1.00 56.90 68 MET A N 1
ATOM 517 C CA . MET A 1 67 ? -24.482 5.533 11.977 1.00 55.64 68 MET A CA 1
ATOM 518 C C . MET A 1 67 ? -23.325 5.304 12.935 1.00 52.37 68 MET A C 1
ATOM 519 O O . MET A 1 67 ? -22.170 5.283 12.523 1.00 51.32 68 MET A O 1
ATOM 524 N N . GLY A 1 68 ? -23.633 5.122 14.212 1.00 49.63 69 GLY A N 1
ATOM 525 C CA . GLY A 1 68 ? -22.603 4.835 15.190 1.00 49.42 69 GLY A CA 1
ATOM 526 C C . GLY A 1 68 ? -22.264 3.359 15.182 1.00 51.70 69 GLY A C 1
ATOM 527 O O . GLY A 1 68 ? -23.130 2.514 15.406 1.00 50.43 69 GLY A O 1
ATOM 528 N N . VAL A 1 69 ? -21.004 3.034 14.911 1.00 55.05 70 VAL A N 1
ATOM 529 C CA . VAL A 1 69 ? -20.598 1.634 14.853 1.00 55.80 70 VAL A CA 1
ATOM 530 C C . VAL A 1 69 ? -19.326 1.331 15.645 1.00 52.70 70 VAL A C 1
ATOM 531 O O . VAL A 1 69 ? -18.496 2.215 15.913 1.00 53.03 70 VAL A O 1
ATOM 535 N N . ASN A 1 70 ? -19.213 0.064 16.030 1.00 48.28 71 ASN A N 1
ATOM 536 C CA . ASN A 1 70 ? -18.009 -0.489 16.621 1.00 44.35 71 ASN A CA 1
ATOM 537 C C . ASN A 1 70 ? -17.084 -0.951 15.503 1.00 47.83 71 ASN A C 1
ATOM 538 O O . ASN A 1 70 ? -17.366 -1.935 14.817 1.00 46.70 71 ASN A O 1
ATOM 543 N N . LEU A 1 71 ? -15.984 -0.231 15.315 1.00 50.15 72 LEU A N 1
ATOM 544 C CA . LEU A 1 71 ? -15.083 -0.483 14.198 1.00 50.19 72 LEU A CA 1
ATOM 545 C C . LEU A 1 71 ? -14.382 -1.833 14.312 1.00 49.95 72 LEU A C 1
ATOM 546 O O . LEU A 1 71 ? -13.928 -2.388 13.312 1.00 48.63 72 LEU A O 1
ATOM 551 N N . THR A 1 72 ? -14.309 -2.360 15.529 1.00 43.57 73 THR A N 1
ATOM 552 C CA . THR A 1 72 ? -13.707 -3.665 15.765 1.00 43.69 73 THR A CA 1
ATOM 553 C C . THR A 1 72 ? -14.646 -4.762 15.260 1.00 44.57 73 THR A C 1
ATOM 554 O O . THR A 1 72 ? -14.212 -5.701 14.592 1.00 49.66 73 THR A O 1
ATOM 558 N N . SER A 1 73 ? -15.934 -4.626 15.568 1.00 42.89 74 SER A N 1
ATOM 559 C CA . SER A 1 73 ? -16.951 -5.549 15.071 1.00 37.66 74 SER A CA 1
ATOM 560 C C . SER A 1 73 ? -16.982 -5.517 13.557 1.00 42.23 74 SER A C 1
ATOM 561 O O . SER A 1 73 ? -17.015 -6.557 12.894 1.00 43.62 74 SER A O 1
ATOM 564 N N . MET A 1 74 ? -16.967 -4.305 13.017 1.00 40.14 75 MET A N 1
ATOM 565 C CA . MET A 1 74 ? -17.024 -4.108 11.579 1.00 42.24 75 MET A CA 1
ATOM 566 C C . MET A 1 74 ? -15.808 -4.690 10.874 1.00 44.57 75 MET A C 1
ATOM 567 O O . MET A 1 74 ? -15.933 -5.295 9.812 1.00 45.28 75 MET A O 1
ATOM 572 N N . SER A 1 75 ? -14.635 -4.512 11.467 1.00 47.06 76 SER A N 1
ATOM 573 C CA . SER A 1 75 ? -13.421 -5.104 10.924 1.00 51.47 76 SER A CA 1
ATOM 574 C C . SER A 1 75 ? -13.516 -6.633 10.935 1.00 52.27 76 SER A C 1
ATOM 575 O O . SER A 1 75 ? -13.179 -7.293 9.946 1.00 51.54 76 SER A O 1
ATOM 578 N N . LYS A 1 76 ? -13.989 -7.188 12.050 1.00 51.83 77 LYS A N 1
ATOM 579 C CA . LYS A 1 76 ? -14.171 -8.634 12.165 1.00 49.31 77 LYS A CA 1
ATOM 580 C C . LYS A 1 76 ? -15.137 -9.167 11.114 1.00 43.78 77 LYS A C 1
ATOM 581 O O . LYS A 1 76 ? -14.991 -10.294 10.649 1.00 45.54 77 LYS A O 1
ATOM 587 N N . ILE A 1 77 ? -16.125 -8.357 10.744 1.00 39.68 78 ILE A N 1
ATOM 588 C CA . ILE A 1 77 ? -17.070 -8.752 9.699 1.00 41.38 78 ILE A CA 1
ATOM 589 C C . ILE A 1 77 ? -16.441 -8.651 8.305 1.00 38.84 78 ILE A C 1
ATOM 590 O O . ILE A 1 77 ? -16.664 -9.510 7.451 1.00 44.28 78 ILE A O 1
ATOM 595 N N . LEU A 1 78 ? -15.647 -7.608 8.081 1.00 35.60 79 LEU A N 1
ATOM 596 C CA . LEU A 1 78 ? -14.974 -7.421 6.800 1.00 38.74 79 LEU A CA 1
ATOM 597 C C . LEU A 1 78 ? -13.871 -8.454 6.562 1.00 40.08 79 LEU A C 1
ATOM 598 O O . LEU A 1 78 ? -13.461 -8.675 5.422 1.00 43.38 79 LEU A O 1
ATOM 603 N N . LYS A 1 79 ? -13.391 -9.084 7.632 1.00 39.19 80 LYS A N 1
ATOM 604 C CA . LYS A 1 79 ? -12.455 -10.195 7.488 1.00 37.66 80 LYS A CA 1
ATOM 605 C C . LYS A 1 79 ? -13.097 -11.328 6.697 1.00 37.60 80 LYS A C 1
ATOM 606 O O . LYS A 1 79 ? -12.420 -12.085 6.002 1.00 40.25 80 LYS A O 1
ATOM 612 N N . CYS A 1 80 ? -14.417 -11.426 6.806 1.00 34.40 81 CYS A N 1
ATOM 613 C CA . CYS A 1 80 ? -15.174 -12.462 6.127 1.00 29.75 81 CYS A CA 1
ATOM 614 C C . CYS A 1 80 ? -15.481 -12.054 4.692 1.00 34.69 81 CYS A C 1
ATOM 615 O O . CYS A 1 80 ? -16.260 -12.712 4.006 1.00 39.23 81 CYS A O 1
ATOM 618 N N . ALA A 1 81 ? -14.867 -10.962 4.247 1.00 36.66 82 ALA A N 1
ATOM 619 C CA . ALA A 1 81 ? -14.989 -10.522 2.862 1.00 33.79 82 ALA A CA 1
ATOM 620 C C . ALA A 1 81 ? -13.730 -10.862 2.084 1.00 35.27 82 ALA A C 1
ATOM 621 O O . ALA A 1 81 ? -12.622 -10.746 2.599 1.00 36.36 82 ALA A O 1
ATOM 623 N N . GLY A 1 82 ? -13.903 -11.284 0.839 1.00 39.54 83 GLY A N 1
ATOM 624 C CA . GLY A 1 82 ? -12.772 -11.536 -0.028 1.00 39.04 83 GLY A CA 1
ATOM 625 C C . GLY A 1 82 ? -12.196 -10.216 -0.484 1.00 43.01 83 GLY A C 1
ATOM 626 O O . GLY A 1 82 ? -12.916 -9.222 -0.578 1.00 41.65 83 GLY A O 1
ATOM 627 N N . ASN A 1 83 ? -10.900 -10.199 -0.771 1.00 48.35 84 ASN A N 1
ATOM 628 C CA . ASN A 1 83 ? -10.238 -8.976 -1.207 1.00 51.42 84 ASN A CA 1
ATOM 629 C C . ASN A 1 83 ? -10.781 -8.473 -2.537 1.00 55.81 84 ASN A C 1
ATOM 630 O O . ASN A 1 83 ? -10.711 -7.282 -2.837 1.00 60.39 84 ASN A O 1
ATOM 635 N N . GLU A 1 84 ? -11.333 -9.387 -3.328 1.00 55.65 85 GLU A N 1
ATOM 636 C CA . GLU A 1 84 ? -11.898 -9.028 -4.618 1.00 54.19 85 GLU A CA 1
ATOM 637 C C . GLU A 1 84 ? -13.415 -9.010 -4.590 1.00 47.29 85 GLU A C 1
ATOM 638 O O . GLU A 1 84 ? -14.051 -8.852 -5.628 1.00 47.97 85 GLU A O 1
ATOM 644 N N . ASP A 1 85 ? -13.994 -9.173 -3.407 1.00 44.15 86 ASP A N 1
ATOM 645 C CA . ASP A 1 85 ? -15.440 -9.085 -3.268 1.00 40.23 86 ASP A CA 1
ATOM 646 C C . ASP A 1 85 ? -15.948 -7.695 -3.645 1.00 35.55 86 ASP A C 1
ATOM 647 O O . ASP A 1 85 ? -15.265 -6.693 -3.441 1.00 34.16 86 ASP A O 1
ATOM 652 N N . ILE A 1 86 ? -17.143 -7.649 -4.217 1.00 33.48 87 ILE A N 1
ATOM 653 C CA . ILE A 1 86 ? -17.891 -6.409 -4.323 1.00 31.06 87 ILE A CA 1
ATOM 654 C C . ILE A 1 86 ? -18.665 -6.218 -3.032 1.00 34.96 87 ILE A C 1
ATOM 655 O O . ILE A 1 86 ? -19.501 -7.049 -2.680 1.00 36.25 87 ILE A O 1
ATOM 660 N N . ILE A 1 87 ? -18.385 -5.134 -2.320 1.00 34.70 88 ILE A N 1
ATOM 661 C CA . ILE A 1 87 ? -19.040 -4.902 -1.043 1.00 34.92 88 ILE A CA 1
ATOM 662 C C . ILE A 1 87 ? -20.156 -3.872 -1.144 1.00 37.98 88 ILE A C 1
ATOM 663 O O . ILE A 1 87 ? -19.934 -2.735 -1.544 1.00 42.74 88 ILE A O 1
ATOM 668 N N . THR A 1 88 ? -21.361 -4.287 -0.778 1.00 33.35 89 THR A N 1
ATOM 669 C CA . THR A 1 88 ? -22.477 -3.375 -0.646 1.00 33.57 89 THR A CA 1
ATOM 670 C C . THR A 1 88 ? -22.719 -3.058 0.825 1.00 40.40 89 THR A C 1
ATOM 671 O O . THR A 1 88 ? -22.721 -3.944 1.675 1.00 42.78 89 THR A O 1
ATOM 675 N N . LEU A 1 89 ? -22.892 -1.780 1.122 1.00 43.59 90 LEU A N 1
ATOM 676 C CA . LEU A 1 89 ? -23.300 -1.347 2.446 1.00 40.72 90 LEU A CA 1
ATOM 677 C C . LEU A 1 89 ? -24.736 -0.853 2.354 1.00 43.01 90 LEU A C 1
ATOM 678 O O . LEU A 1 89 ? -25.071 -0.061 1.467 1.00 38.07 90 LEU A O 1
ATOM 683 N N . ARG A 1 90 ? -25.587 -1.340 3.252 1.00 46.08 91 ARG A N 1
ATOM 684 C CA . ARG A 1 90 ? -27.004 -0.994 3.221 1.00 50.78 91 ARG A CA 1
ATOM 685 C C . ARG A 1 90 ? -27.591 -0.782 4.606 1.00 55.23 91 ARG A C 1
ATOM 686 O O . ARG A 1 90 ? -27.687 -1.711 5.403 1.00 53.15 91 ARG A O 1
ATOM 694 N N . ALA A 1 91 ? -28.004 0.446 4.884 1.00 57.89 92 ALA A N 1
ATOM 695 C CA . ALA A 1 91 ? -28.738 0.728 6.104 1.00 59.59 92 ALA A CA 1
ATOM 696 C C . ALA A 1 91 ? -29.892 1.670 5.823 1.00 62.96 92 ALA A C 1
ATOM 697 O O . ALA A 1 91 ? -29.769 2.884 5.962 1.00 62.37 92 ALA A O 1
ATOM 699 N N . GLU A 1 92 ? -31.014 1.100 5.412 1.00 67.31 93 GLU A N 1
ATOM 700 C CA . GLU A 1 92 ? -32.236 1.868 5.287 1.00 72.19 93 GLU A CA 1
ATOM 701 C C . GLU A 1 92 ? -33.270 1.235 6.199 1.00 70.52 93 GLU A C 1
ATOM 702 O O . GLU A 1 92 ? -34.204 0.573 5.746 1.00 66.33 93 GLU A O 1
ATOM 708 N N . ASP A 1 93 ? -33.076 1.434 7.497 1.00 75.62 94 ASP A N 1
ATOM 709 C CA . ASP A 1 93 ? -33.903 0.781 8.494 1.00 82.49 94 ASP A CA 1
ATOM 710 C C . ASP A 1 93 ? -34.349 1.759 9.561 1.00 86.07 94 ASP A C 1
ATOM 711 O O . ASP A 1 93 ? -33.756 2.826 9.729 1.00 82.73 94 ASP A O 1
ATOM 716 N N . ASN A 1 94 ? -35.415 1.392 10.262 1.00 93.92 95 ASN A N 1
ATOM 717 C CA . ASN A 1 94 ? -35.905 2.174 11.387 1.00 101.25 95 ASN A CA 1
ATOM 718 C C . ASN A 1 94 ? -35.556 1.440 12.681 1.00 108.84 95 ASN A C 1
ATOM 719 O O . ASN A 1 94 ? -35.417 2.049 13.746 1.00 112.90 95 ASN A O 1
ATOM 724 N N . ALA A 1 95 ? -35.437 0.119 12.569 1.00 107.83 96 ALA A N 1
ATOM 725 C CA . ALA A 1 95 ? -34.792 -0.705 13.582 1.00 103.53 96 ALA A CA 1
ATOM 726 C C . ALA A 1 95 ? -33.390 -1.003 13.056 1.00 97.94 96 ALA A C 1
ATOM 727 O O . ALA A 1 95 ? -33.174 -1.980 12.336 1.00 98.78 96 ALA A O 1
ATOM 729 N N . ASP A 1 96 ? -32.444 -0.142 13.419 1.00 88.76 97 ASP A N 1
ATOM 730 C CA . ASP A 1 96 ? -31.202 0.001 12.669 1.00 77.49 97 ASP A CA 1
ATOM 731 C C . ASP A 1 96 ? -30.105 -1.031 12.919 1.00 66.53 97 ASP A C 1
ATOM 732 O O . ASP A 1 96 ? -29.444 -1.039 13.963 1.00 62.28 97 ASP A O 1
ATOM 737 N N . THR A 1 97 ? -29.922 -1.886 11.917 1.00 61.99 98 THR A N 1
ATOM 738 C CA . THR A 1 97 ? -28.705 -2.662 11.763 1.00 57.03 98 THR A CA 1
ATOM 739 C C . THR A 1 97 ? -28.043 -2.190 10.479 1.00 50.57 98 THR A C 1
ATOM 740 O O . THR A 1 97 ? -28.664 -1.493 9.681 1.00 52.05 98 THR A O 1
ATOM 744 N N . LEU A 1 98 ? -26.782 -2.551 10.284 1.00 46.92 99 LEU A N 1
ATOM 745 C CA . LEU A 1 98 ? -26.099 -2.269 9.032 1.00 45.96 99 LEU A CA 1
ATOM 746 C C . LEU A 1 98 ? -25.853 -3.566 8.278 1.00 43.57 99 LEU A C 1
ATOM 747 O O . LEU A 1 98 ? -25.187 -4.474 8.771 1.00 44.95 99 LEU A O 1
ATOM 752 N N . ALA A 1 99 ? -26.415 -3.651 7.082 1.00 44.56 100 ALA A N 1
ATOM 753 C CA . ALA A 1 99 ? -26.202 -4.800 6.226 1.00 40.79 100 ALA A CA 1
ATOM 754 C C . ALA A 1 99 ? -24.920 -4.625 5.426 1.00 42.47 100 ALA A C 1
ATOM 755 O O . ALA A 1 99 ? -24.680 -3.575 4.836 1.00 42.21 100 ALA A O 1
ATOM 757 N N . LEU A 1 100 ? -24.090 -5.660 5.434 1.00 43.09 101 LEU A N 1
ATOM 758 C CA . LEU A 1 100 ? -22.890 -5.706 4.620 1.00 42.61 101 LEU A CA 1
ATOM 759 C C . LEU A 1 100 ? -22.980 -6.923 3.717 1.00 41.76 101 LEU A C 1
ATOM 760 O O . LEU A 1 100 ? -23.027 -8.054 4.192 1.00 44.12 101 LEU A O 1
ATOM 765 N N . VAL A 1 101 ? -23.012 -6.693 2.415 1.00 38.09 102 VAL A N 1
ATOM 766 C CA . VAL A 1 101 ? -23.150 -7.783 1.466 1.00 36.38 102 VAL A CA 1
ATOM 767 C C . VAL A 1 101 ? -21.879 -7.958 0.650 1.00 34.15 102 VAL A C 1
ATOM 768 O O . VAL A 1 101 ? -21.437 -7.033 -0.014 1.00 37.16 102 VAL A O 1
ATOM 772 N N . PHE A 1 102 ? -21.289 -9.146 0.704 1.00 31.87 103 PHE A N 1
ATOM 773 C CA . PHE A 1 102 ? -20.082 -9.431 -0.060 1.00 31.98 103 PHE A CA 1
ATOM 774 C C . PHE A 1 102 ? -20.408 -10.354 -1.226 1.00 39.43 103 PHE A C 1
ATOM 775 O O . PHE A 1 102 ? -20.711 -11.534 -1.034 1.00 43.63 103 PHE A O 1
ATOM 783 N N . GLU A 1 103 ? -20.359 -9.801 -2.433 1.00 39.15 104 GLU A N 1
ATOM 784 C CA . GLU A 1 103 ? -20.572 -10.570 -3.656 1.00 43.49 104 GLU A CA 1
ATOM 785 C C . GLU A 1 103 ? -19.248 -10.994 -4.268 1.00 41.19 104 GLU A C 1
ATOM 786 O O . GLU A 1 103 ? -18.468 -10.154 -4.706 1.00 36.26 104 GLU A O 1
ATOM 792 N N . ALA A 1 104 ? -18.983 -12.292 -4.295 1.00 42.89 105 ALA A N 1
ATOM 793 C CA . ALA A 1 104 ? -17.806 -12.776 -4.990 1.00 45.61 105 ALA A CA 1
ATOM 794 C C . ALA A 1 104 ? -18.037 -12.521 -6.482 1.00 45.62 105 ALA A C 1
ATOM 795 O O . ALA A 1 104 ? -19.087 -12.887 -7.011 1.00 44.78 105 ALA A O 1
ATOM 797 N N . PRO A 1 105 ? -17.063 -11.878 -7.152 1.00 49.15 106 PRO A N 1
ATOM 798 C CA . PRO A 1 105 ? -17.223 -11.217 -8.459 1.00 56.55 106 PRO A CA 1
ATOM 799 C C . PRO A 1 105 ? -17.941 -12.056 -9.513 1.00 65.41 106 PRO A C 1
ATOM 800 O O . PRO A 1 105 ? -19.078 -11.751 -9.879 1.00 66.77 106 PRO A O 1
ATOM 804 N N . ASN A 1 106 ? -17.278 -13.102 -9.990 1.00 73.04 107 ASN A N 1
ATOM 805 C CA . ASN A 1 106 ? -17.841 -13.936 -11.042 1.00 81.51 107 ASN A CA 1
ATOM 806 C C . ASN A 1 106 ? -18.063 -15.374 -10.595 1.00 82.95 107 ASN A C 1
ATOM 807 O O . ASN A 1 106 ? -17.627 -16.318 -11.257 1.00 84.96 107 ASN A O 1
ATOM 812 N N . GLN A 1 107 ? -18.743 -15.534 -9.466 1.00 80.78 108 GLN A N 1
ATOM 813 C CA . GLN A 1 107 ? -19.137 -16.859 -9.013 1.00 78.77 108 GLN A CA 1
ATOM 814 C C . GLN A 1 107 ? -20.422 -16.791 -8.185 1.00 75.40 108 GLN A C 1
ATOM 815 O O . GLN A 1 107 ? -21.061 -15.742 -8.093 1.00 74.08 108 GLN A O 1
ATOM 821 N N . GLU A 1 108 ? -20.798 -17.915 -7.589 1.00 72.26 109 GLU A N 1
ATOM 822 C CA . GLU A 1 108 ? -22.134 -18.065 -7.026 1.00 72.00 109 GLU A CA 1
ATOM 823 C C . GLU A 1 108 ? -22.216 -17.770 -5.531 1.00 65.28 109 GLU A C 1
ATOM 824 O O . GLU A 1 108 ? -23.202 -18.114 -4.882 1.00 68.54 109 GLU A O 1
ATOM 830 N N . LYS A 1 109 ? -21.193 -17.128 -4.982 1.00 57.23 110 LYS A N 1
ATOM 831 C CA . LYS A 1 109 ? -21.176 -16.863 -3.551 1.00 53.18 110 LYS A CA 1
ATOM 832 C C . LYS A 1 109 ? -21.688 -15.468 -3.228 1.00 57.94 110 LYS A C 1
ATOM 833 O O . LYS A 1 109 ? -21.189 -14.475 -3.753 1.00 64.99 110 LYS A O 1
ATOM 839 N N . VAL A 1 110 ? -22.693 -15.401 -2.363 1.00 54.45 111 VAL A N 1
ATOM 840 C CA . VAL A 1 110 ? -23.150 -14.129 -1.821 1.00 47.13 111 VAL A CA 1
ATOM 841 C C . VAL A 1 110 ? -23.230 -14.216 -0.311 1.00 51.19 111 VAL A C 1
ATOM 842 O O . VAL A 1 110 ? -23.925 -15.071 0.233 1.00 57.31 111 VAL A O 1
ATOM 846 N N . SER A 1 111 ? -22.512 -13.333 0.369 1.00 48.61 112 SER A N 1
ATOM 847 C CA . SER A 1 111 ? -22.579 -13.272 1.819 1.00 45.74 112 SER A CA 1
ATOM 848 C C . SER A 1 111 ? -23.365 -12.046 2.245 1.00 47.71 112 SER A C 1
ATOM 849 O O . SER A 1 111 ? -23.258 -11.000 1.624 1.00 48.00 112 SER A O 1
ATOM 852 N N . ASP A 1 112 ? -24.172 -12.171 3.289 1.00 44.34 113 ASP A N 1
ATOM 853 C CA . ASP A 1 112 ? -24.811 -10.997 3.859 1.00 46.39 113 ASP A CA 1
ATOM 854 C C . ASP A 1 112 ? -24.718 -11.060 5.371 1.00 48.76 113 ASP A C 1
ATOM 855 O O . ASP A 1 112 ? -25.030 -12.076 5.988 1.00 49.91 113 ASP A O 1
ATOM 860 N N . TYR A 1 113 ? -24.261 -9.961 5.954 1.00 45.46 114 TYR A N 1
ATOM 861 C CA . TYR A 1 113 ? -24.027 -9.867 7.383 1.00 36.82 114 TYR A CA 1
ATOM 862 C C . TYR A 1 113 ? -24.819 -8.705 7.950 1.00 42.36 114 TYR A C 1
ATOM 863 O O . TYR A 1 113 ? -24.871 -7.645 7.347 1.00 47.07 114 TYR A O 1
ATOM 872 N N . GLU A 1 114 ? -25.450 -8.903 9.099 1.00 43.72 115 GLU A N 1
ATOM 873 C CA . GLU A 1 114 ? -26.130 -7.804 9.768 1.00 45.81 115 GLU A CA 1
ATOM 874 C C . GLU A 1 114 ? -25.341 -7.411 11.001 1.00 47.66 115 GLU A C 1
ATOM 875 O O . GLU A 1 114 ? -24.961 -8.265 11.796 1.00 48.77 115 GLU A O 1
ATOM 881 N N . MET A 1 115 ? -25.082 -6.120 11.156 1.00 50.20 116 MET A N 1
ATOM 882 C CA . MET A 1 115 ? -24.328 -5.641 12.306 1.00 52.73 116 MET A CA 1
ATOM 883 C C . MET A 1 115 ? -25.136 -4.642 13.120 1.00 49.27 116 MET A C 1
ATOM 884 O O . MET A 1 115 ? -25.547 -3.615 12.601 1.00 47.34 116 MET A O 1
ATOM 889 N N . LYS A 1 116 ? -25.360 -4.935 14.395 1.00 50.37 117 LYS A N 1
ATOM 890 C CA . LYS A 1 116 ? -26.111 -4.026 15.257 1.00 56.11 117 LYS A CA 1
ATOM 891 C C . LYS A 1 116 ? -25.430 -2.661 15.346 1.00 56.02 117 LYS A C 1
ATOM 892 O O . LYS A 1 116 ? -24.208 -2.579 15.410 1.00 57.52 117 LYS A O 1
ATOM 898 N N . LEU A 1 117 ? -26.222 -1.593 15.340 1.00 55.31 118 LEU A N 1
ATOM 899 C CA . LEU A 1 117 ? -25.680 -0.237 15.411 1.00 52.62 118 LEU A CA 1
ATOM 900 C C . LEU A 1 117 ? -25.577 0.273 16.850 1.00 59.89 118 LEU A C 1
ATOM 901 O O . LEU A 1 117 ? -25.927 -0.424 17.804 1.00 57.88 118 LEU A O 1
ATOM 906 N N . MET A 1 118 ? -25.079 1.496 16.996 1.00 63.66 119 MET A N 1
ATOM 907 C CA . MET A 1 118 ? -25.010 2.155 18.293 1.00 62.50 119 MET A CA 1
ATOM 908 C C . MET A 1 118 ? -25.416 3.610 18.147 1.00 66.81 119 MET A C 1
ATOM 909 O O . MET A 1 118 ? -25.343 4.179 17.055 1.00 65.09 119 MET A O 1
ATOM 914 N N . ASP A 1 119 ? -25.846 4.215 19.245 1.00 70.02 120 ASP A N 1
ATOM 915 C CA . ASP A 1 119 ? -26.103 5.642 19.237 1.00 74.16 120 ASP A CA 1
ATOM 916 C C . ASP A 1 119 ? -24.894 6.380 19.778 1.00 74.45 120 ASP A C 1
ATOM 917 O O . ASP A 1 119 ? -24.591 6.323 20.969 1.00 73.80 120 ASP A O 1
ATOM 922 N N . LEU A 1 120 ? -24.194 7.055 18.878 1.00 78.08 121 LEU A N 1
ATOM 923 C CA . LEU A 1 120 ? -23.100 7.936 19.247 1.00 82.24 121 LEU A CA 1
ATOM 924 C C . LEU A 1 120 ? -23.489 9.353 18.846 1.00 89.17 121 LEU A C 1
ATOM 925 O O . LEU A 1 120 ? -24.070 9.563 17.781 1.00 89.26 121 LEU A O 1
ATOM 930 N N . ASP A 1 121 ? -23.188 10.322 19.701 1.00 94.44 122 ASP A N 1
ATOM 931 C CA . ASP A 1 121 ? -23.475 11.715 19.382 1.00 97.54 122 ASP A CA 1
ATOM 932 C C . ASP A 1 121 ? -22.361 12.307 18.533 1.00 101.54 122 ASP A C 1
ATOM 933 O O . ASP A 1 121 ? -21.193 12.254 18.908 1.00 105.31 122 ASP A O 1
ATOM 938 N N . VAL A 1 122 ? -22.726 12.857 17.381 1.00 99.17 123 VAL A N 1
ATOM 939 C CA . VAL A 1 122 ? -21.753 13.481 16.497 1.00 95.91 123 VAL A CA 1
ATOM 940 C C . VAL A 1 122 ? -21.459 14.900 16.964 1.00 96.20 123 VAL A C 1
ATOM 941 O O . VAL A 1 122 ? -22.285 15.525 17.629 1.00 97.47 123 VAL A O 1
ATOM 945 N N . GLU A 1 123 ? -20.283 15.406 16.610 1.00 92.82 124 GLU A N 1
ATOM 946 C CA . GLU A 1 123 ? -19.902 16.768 16.961 1.00 90.37 124 GLU A CA 1
ATOM 947 C C . GLU A 1 123 ? -19.083 17.420 15.852 1.00 87.31 124 GLU A C 1
ATOM 948 O O . GLU A 1 123 ? -19.411 18.518 15.403 1.00 87.04 124 GLU A O 1
ATOM 954 N N . GLN A 1 124 ? -18.035 16.729 15.407 1.00 85.51 125 GLN A N 1
ATOM 955 C CA . GLN A 1 124 ? -17.108 17.257 14.409 1.00 86.05 125 GLN A CA 1
ATOM 956 C C . GLN A 1 124 ? -16.649 18.663 14.764 1.00 85.95 125 GLN A C 1
ATOM 957 O O . GLN A 1 124 ? -17.095 19.632 14.153 1.00 89.93 125 GLN A O 1
ATOM 963 N N . LEU A 1 125 ? -15.775 18.781 15.755 1.00 80.64 126 LEU A N 1
ATOM 964 C CA . LEU A 1 125 ? -15.251 20.088 16.115 1.00 77.37 126 LEU A CA 1
ATOM 965 C C . LEU A 1 125 ? -14.438 20.633 14.944 1.00 75.98 126 LEU A C 1
ATOM 966 O O . LEU A 1 125 ? -14.524 21.812 14.611 1.00 78.19 126 LEU A O 1
ATOM 971 N N . GLY A 1 126 ? -13.670 19.757 14.306 1.00 70.94 127 GLY A N 1
ATOM 972 C CA . GLY A 1 126 ? -12.979 20.101 13.077 1.00 65.67 127 GLY A CA 1
ATOM 973 C C . GLY A 1 126 ? -11.713 20.911 13.256 1.00 60.69 127 GLY A C 1
ATOM 974 O O . GLY A 1 126 ? -11.627 21.770 14.133 1.00 55.01 127 GLY A O 1
ATOM 975 N N . ILE A 1 127 ? -10.728 20.624 12.409 1.00 60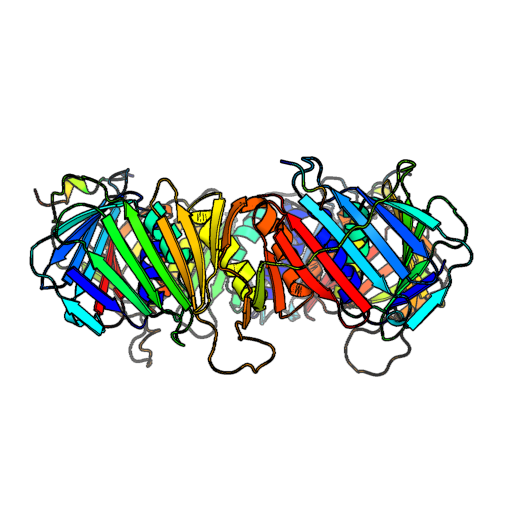.14 128 ILE A N 1
ATOM 976 C CA . ILE A 1 127 ? -9.461 21.350 12.376 1.00 61.67 128 ILE A CA 1
ATOM 977 C C . ILE A 1 127 ? -9.554 22.519 11.400 1.00 63.79 128 ILE A C 1
ATOM 978 O O . ILE A 1 127 ? -10.037 22.354 10.281 1.00 67.36 128 ILE A O 1
ATOM 983 N N . PRO A 1 128 ? -9.101 23.711 11.818 1.00 63.42 129 PRO A N 1
ATOM 984 C CA . PRO A 1 128 ? -9.117 24.852 10.899 1.00 63.28 129 PRO A CA 1
ATOM 985 C C . PRO A 1 128 ? -8.167 24.635 9.730 1.00 61.33 129 PRO A C 1
ATOM 986 O O . PRO A 1 128 ? -7.034 24.200 9.935 1.00 60.10 129 PRO A O 1
ATOM 990 N N . GLU A 1 129 ? -8.624 24.926 8.517 1.00 63.04 130 GLU A N 1
ATOM 991 C CA . GLU A 1 129 ? -7.776 24.755 7.348 1.00 67.74 130 GLU A CA 1
ATOM 992 C C . GLU A 1 129 ? -6.823 25.936 7.190 1.00 69.68 130 GLU A C 1
ATOM 993 O O . GLU A 1 129 ? -7.229 27.097 7.247 1.00 69.57 130 GLU A O 1
ATOM 999 N N . GLN A 1 130 ? -5.549 25.614 6.988 1.00 69.65 131 GLN A N 1
ATOM 1000 C CA . GLN A 1 130 ? -4.481 26.599 6.910 1.00 69.10 131 GLN A CA 1
ATOM 1001 C C . GLN A 1 130 ? -3.453 26.166 5.877 1.00 72.95 131 GLN A C 1
ATOM 1002 O O . GLN A 1 130 ? -3.523 25.056 5.357 1.00 75.81 131 GLN A O 1
ATOM 1008 N N . GLU A 1 131 ? -2.503 27.039 5.570 1.00 74.21 132 GLU A N 1
ATOM 1009 C CA . GLU A 1 131 ? -1.403 26.655 4.698 1.00 74.13 132 GLU A CA 1
ATOM 1010 C C . GLU A 1 131 ? -0.169 26.429 5.560 1.00 64.35 132 GLU A C 1
ATOM 1011 O O . GLU A 1 131 ? 0.220 27.289 6.349 1.00 65.99 132 GLU A O 1
ATOM 1017 N N . TYR A 1 132 ? 0.438 25.260 5.405 1.00 52.39 133 TYR A N 1
ATOM 1018 C CA . TYR A 1 132 ? 1.482 24.811 6.312 1.00 44.35 133 TYR A CA 1
ATOM 1019 C C . TYR A 1 132 ? 2.893 25.237 5.911 1.00 41.85 133 TYR A C 1
ATOM 1020 O O . TYR A 1 132 ? 3.201 25.414 4.734 1.00 41.03 133 TYR A O 1
ATOM 1029 N N . SER A 1 133 ? 3.740 25.395 6.923 1.00 42.47 134 SER A N 1
ATOM 1030 C CA . SER A 1 133 ? 5.136 25.772 6.753 1.00 41.58 134 SER A CA 1
ATOM 1031 C C . SER A 1 133 ? 5.898 24.769 5.895 1.00 44.24 134 SER A C 1
ATOM 1032 O O . SER A 1 133 ? 6.638 25.147 4.987 1.00 45.12 134 SER A O 1
ATOM 1035 N N . CYS A 1 134 ? 5.712 23.488 6.192 1.00 43.57 135 CYS A N 1
ATOM 1036 C CA . CYS A 1 134 ? 6.378 22.427 5.446 1.00 39.90 135 CYS A CA 1
ATOM 1037 C C . CYS A 1 134 ? 5.400 21.368 4.973 1.00 34.45 135 CYS A C 1
ATOM 1038 O O . CYS A 1 134 ? 4.512 20.959 5.712 1.00 32.99 135 CYS A O 1
ATOM 1041 N N . VAL A 1 135 ? 5.559 20.928 3.734 1.00 36.65 136 VAL A N 1
ATOM 1042 C CA . VAL A 1 135 ? 4.763 19.828 3.222 1.00 41.90 136 VAL A CA 1
ATOM 1043 C C . VAL A 1 135 ? 5.703 18.809 2.591 1.00 44.09 136 VAL A C 1
ATOM 1044 O O . VAL A 1 135 ? 6.420 19.115 1.638 1.00 51.25 136 VAL A O 1
ATOM 1048 N N . VAL A 1 136 ? 5.704 17.602 3.145 1.00 36.64 137 VAL A N 1
ATOM 1049 C CA . VAL A 1 136 ? 6.608 16.541 2.722 1.00 33.71 137 VAL A CA 1
ATOM 1050 C C . VAL A 1 136 ? 5.846 15.386 2.089 1.00 37.47 137 VAL A C 1
ATOM 1051 O O . VAL A 1 136 ? 5.086 14.695 2.764 1.00 36.39 137 VAL A O 1
ATOM 1055 N N . LYS A 1 137 ? 6.055 15.176 0.793 1.00 40.61 138 LYS A N 1
ATOM 1056 C CA . LYS A 1 137 ? 5.400 14.086 0.081 1.00 40.07 138 LYS A CA 1
ATOM 1057 C C . LYS A 1 137 ? 6.401 12.973 -0.178 1.00 38.46 138 LYS A C 1
ATOM 1058 O O . LYS A 1 137 ? 7.456 13.211 -0.768 1.00 39.88 138 LYS A O 1
ATOM 1064 N N . MET A 1 138 ? 6.086 11.762 0.274 1.00 36.81 139 MET A N 1
ATOM 1065 C CA . MET A 1 138 ? 7.050 10.666 0.161 1.00 32.19 139 MET A CA 1
ATOM 1066 C C . MET A 1 138 ? 6.367 9.323 -0.082 1.00 34.00 139 MET A C 1
ATOM 1067 O O . MET A 1 138 ? 5.157 9.231 0.039 1.00 35.84 139 MET A O 1
ATOM 1072 N N . PRO A 1 139 ? 7.138 8.277 -0.436 1.00 33.43 140 PRO A N 1
ATOM 1073 C CA . PRO A 1 139 ? 6.526 6.943 -0.513 1.00 32.65 140 PRO A CA 1
ATOM 1074 C C . PRO A 1 139 ? 6.005 6.455 0.837 1.00 35.21 140 PRO A C 1
ATOM 1075 O O . PRO A 1 139 ? 6.695 6.588 1.846 1.00 43.27 140 PRO A O 1
ATOM 1079 N N . SER A 1 140 ? 4.803 5.890 0.848 1.00 32.69 141 SER A N 1
ATOM 1080 C CA . SER A 1 140 ? 4.157 5.481 2.090 1.00 35.68 141 SER A CA 1
ATOM 1081 C C . SER A 1 140 ? 4.966 4.427 2.837 1.00 33.66 141 SER A C 1
ATOM 1082 O O . SER A 1 140 ? 5.110 4.490 4.062 1.00 36.57 141 SER A O 1
ATOM 1085 N N . GLY A 1 141 ? 5.496 3.464 2.087 1.00 32.34 142 GLY A N 1
ATOM 1086 C CA . GLY A 1 141 ? 6.296 2.391 2.649 1.00 32.21 142 GLY A CA 1
ATOM 1087 C C . GLY A 1 141 ? 7.505 2.901 3.406 1.00 33.55 142 GLY A C 1
ATOM 1088 O O . GLY A 1 141 ? 7.867 2.369 4.455 1.00 36.06 142 GLY A O 1
ATOM 1089 N N . GLU A 1 142 ? 8.126 3.945 2.871 1.00 33.06 143 GLU A N 1
ATOM 1090 C CA . GLU A 1 142 ? 9.297 4.536 3.497 1.00 35.13 143 GLU A CA 1
ATOM 1091 C C . GLU A 1 142 ? 8.942 5.147 4.851 1.00 36.40 143 GLU A C 1
ATOM 1092 O O . GLU A 1 142 ? 9.651 4.946 5.836 1.00 32.22 143 GLU A O 1
ATOM 1098 N N . PHE A 1 143 ? 7.837 5.884 4.892 1.00 35.53 144 PHE A N 1
ATOM 1099 C CA . PHE A 1 143 ? 7.361 6.470 6.136 1.00 36.03 144 PHE A CA 1
ATOM 1100 C C . PHE A 1 143 ? 7.086 5.379 7.164 1.00 35.18 144 PHE A C 1
ATOM 1101 O O . PHE A 1 143 ? 7.502 5.477 8.332 1.00 40.70 144 PHE A O 1
ATOM 1109 N N . ALA A 1 144 ? 6.399 4.329 6.722 1.00 30.20 145 ALA A N 1
ATOM 1110 C CA . ALA A 1 144 ? 6.121 3.195 7.595 1.00 34.91 145 ALA A CA 1
ATOM 1111 C C . ALA A 1 144 ? 7.409 2.626 8.196 1.00 34.74 145 ALA A C 1
ATOM 1112 O O . ALA A 1 144 ? 7.528 2.452 9.415 1.00 34.44 145 ALA A O 1
ATOM 1114 N N . ARG A 1 145 ? 8.372 2.354 7.321 1.00 40.05 146 ARG A N 1
ATOM 1115 C CA . ARG A 1 145 ? 9.662 1.805 7.721 1.00 41.90 146 ARG A CA 1
ATOM 1116 C C . ARG A 1 145 ? 10.386 2.717 8.709 1.00 35.85 146 ARG A C 1
ATOM 1117 O O . ARG A 1 145 ? 10.984 2.244 9.666 1.00 42.66 146 ARG A O 1
ATOM 1125 N N . ILE A 1 146 ? 10.322 4.023 8.484 1.00 27.65 147 ILE A N 1
ATOM 1126 C CA . ILE A 1 146 ? 11.004 4.964 9.356 1.00 24.89 147 ILE A CA 1
ATOM 1127 C C . ILE A 1 146 ? 10.398 4.959 10.760 1.00 28.89 147 ILE A C 1
ATOM 1128 O O . ILE A 1 146 ? 11.123 4.849 11.748 1.00 28.32 147 ILE A O 1
ATOM 1133 N N . CYS A 1 147 ? 9.073 5.090 10.843 1.00 29.71 148 CYS A N 1
ATOM 1134 C CA . CYS A 1 147 ? 8.400 5.097 12.143 1.00 29.72 148 CYS A CA 1
ATOM 1135 C C . CYS A 1 147 ? 8.671 3.798 12.904 1.00 37.26 148 CYS A C 1
ATOM 1136 O O . CYS A 1 147 ? 8.994 3.814 14.105 1.00 45.42 148 CYS A O 1
ATOM 1139 N N . ARG A 1 148 ? 8.564 2.676 12.195 1.00 39.34 149 ARG A N 1
ATOM 1140 C CA . ARG A 1 148 ? 8.837 1.374 12.795 1.00 39.68 149 ARG A CA 1
ATOM 1141 C C . ARG A 1 148 ? 10.273 1.282 13.311 1.00 34.93 149 ARG A C 1
ATOM 1142 O O . ARG A 1 148 ? 10.511 0.864 14.447 1.00 38.29 149 ARG A O 1
ATOM 1150 N N . ASP A 1 149 ? 11.222 1.691 12.474 1.00 32.12 150 ASP A N 1
ATOM 1151 C CA . ASP A 1 149 ? 12.641 1.637 12.812 1.00 36.95 150 ASP A CA 1
ATOM 1152 C C . ASP A 1 149 ? 12.996 2.501 14.015 1.00 37.55 150 ASP A C 1
ATOM 1153 O O . ASP A 1 149 ? 13.750 2.078 14.886 1.00 40.98 150 ASP A O 1
ATOM 1158 N N . LEU A 1 150 ? 12.467 3.718 14.056 1.00 37.20 151 LEU A N 1
ATOM 1159 C CA . LEU A 1 150 ? 12.812 4.639 15.124 1.00 37.80 151 LEU A CA 1
ATOM 1160 C C . LEU A 1 150 ? 12.084 4.276 16.407 1.00 36.71 151 LEU A C 1
ATOM 1161 O O . LEU A 1 150 ? 12.486 4.695 17.484 1.00 35.59 151 LEU A O 1
ATOM 1166 N N . SER A 1 151 ? 11.014 3.495 16.293 1.00 40.68 152 SER A N 1
ATOM 1167 C CA . SER A 1 151 ? 10.367 2.983 17.494 1.00 43.64 152 SER A CA 1
ATOM 1168 C C . SER A 1 151 ? 11.278 1.966 18.182 1.00 44.31 152 SER A C 1
ATOM 1169 O O . SER A 1 151 ? 11.122 1.693 19.373 1.00 46.14 152 SER A O 1
ATOM 1172 N N . HIS A 1 152 ? 12.236 1.420 17.434 1.00 46.60 153 HIS A N 1
ATOM 1173 C CA . HIS A 1 152 ? 13.255 0.544 18.009 1.00 50.03 153 HIS A CA 1
ATOM 1174 C C . HIS A 1 152 ? 14.236 1.341 18.861 1.00 49.49 153 HIS A C 1
ATOM 1175 O O . HIS A 1 152 ? 14.932 0.778 19.703 1.00 49.45 153 HIS A O 1
ATOM 1182 N N . ILE A 1 153 ? 14.300 2.649 18.627 1.00 49.83 154 ILE A N 1
ATOM 1183 C CA . ILE A 1 153 ? 15.272 3.506 19.304 1.00 48.75 154 ILE A CA 1
ATOM 1184 C C . ILE A 1 153 ? 14.669 4.302 20.462 1.00 47.09 154 ILE A C 1
ATOM 1185 O O . ILE A 1 153 ? 15.225 4.335 21.559 1.00 52.59 154 ILE A O 1
ATOM 1190 N N . GLY A 1 154 ? 13.538 4.951 20.212 1.00 43.23 155 GLY A N 1
ATOM 1191 C CA . GLY A 1 154 ? 12.894 5.777 21.218 1.00 43.61 155 GLY A CA 1
ATOM 1192 C C . GLY A 1 154 ? 11.394 5.876 21.030 1.00 44.00 155 GLY A C 1
ATOM 1193 O O . GLY A 1 154 ? 10.839 5.297 20.099 1.00 45.79 155 GLY A O 1
ATOM 1194 N N . ASP A 1 155 ? 10.739 6.625 21.906 1.00 41.36 156 ASP A N 1
ATOM 1195 C CA . ASP A 1 155 ? 9.285 6.721 21.892 1.00 47.53 156 ASP A CA 1
ATOM 1196 C C . ASP A 1 155 ? 8.800 7.950 21.129 1.00 43.22 156 ASP A C 1
ATOM 1197 O O . ASP A 1 155 ? 7.651 8.013 20.702 1.00 42.67 156 ASP A O 1
ATOM 1202 N N . ALA A 1 156 ? 9.678 8.931 20.966 1.00 38.70 157 ALA A N 1
ATOM 1203 C CA . ALA A 1 156 ? 9.310 10.166 20.290 1.00 35.12 157 ALA A CA 1
ATOM 1204 C C . ALA A 1 156 ? 10.247 10.444 19.129 1.00 36.95 157 ALA A C 1
ATOM 1205 O O . ALA A 1 156 ? 11.444 10.174 19.208 1.00 38.95 157 ALA A O 1
ATOM 1207 N N . VAL A 1 157 ? 9.692 10.983 18.049 1.00 37.59 158 VAL A N 1
ATOM 1208 C CA . VAL A 1 157 ? 10.494 11.375 16.897 1.00 31.62 158 VAL A CA 1
ATOM 1209 C C . VAL A 1 157 ? 10.501 12.889 16.730 1.00 32.85 158 VAL A C 1
ATOM 1210 O O . VAL A 1 157 ? 9.464 13.550 16.851 1.00 33.21 158 VAL A O 1
ATOM 1214 N N . VAL A 1 158 ? 11.689 13.435 16.493 1.00 34.85 159 VAL A N 1
ATOM 1215 C CA . VAL A 1 158 ? 11.839 14.841 16.163 1.00 31.85 159 VAL A CA 1
ATOM 1216 C C . VAL A 1 158 ? 11.991 14.983 14.657 1.00 32.87 159 VAL A C 1
ATOM 1217 O O . VAL A 1 158 ? 12.944 14.483 14.059 1.00 32.41 159 VAL A O 1
ATOM 1221 N N . ILE A 1 159 ? 11.015 15.648 14.056 1.00 33.54 160 ILE A N 1
ATOM 1222 C CA . ILE A 1 159 ? 11.010 15.942 12.640 1.00 32.89 160 ILE A CA 1
ATOM 1223 C C . ILE A 1 159 ? 11.581 17.329 12.381 1.00 33.92 160 ILE A C 1
ATOM 1224 O O . ILE A 1 159 ? 10.968 18.342 12.734 1.00 33.34 160 ILE A O 1
ATOM 1229 N N . SER A 1 160 ? 12.762 17.364 11.774 1.00 33.12 161 SER A N 1
ATOM 1230 C CA . SER A 1 160 ? 13.400 18.611 11.388 1.00 34.33 161 SER A CA 1
ATOM 1231 C C . SER A 1 160 ? 13.301 18.804 9.877 1.00 39.32 161 SER A C 1
ATOM 1232 O O . SER A 1 160 ? 14.054 18.194 9.119 1.00 39.78 161 SER A O 1
ATOM 1235 N N . CYS A 1 161 ? 12.370 19.645 9.441 1.00 38.51 162 CYS A N 1
ATOM 1236 C CA . CYS A 1 161 ? 12.209 19.929 8.024 1.00 33.57 162 CYS A CA 1
ATOM 1237 C C . CYS A 1 161 ? 12.815 21.272 7.653 1.00 38.00 162 CYS A C 1
ATOM 1238 O O . CYS A 1 161 ? 12.395 22.325 8.146 1.00 42.68 162 CYS A O 1
ATOM 1241 N N . ALA A 1 162 ? 13.819 21.206 6.788 1.00 36.33 163 ALA A N 1
ATOM 1242 C CA . ALA A 1 162 ? 14.404 22.370 6.158 1.00 41.01 163 ALA A CA 1
ATOM 1243 C C . ALA A 1 162 ? 14.118 22.319 4.658 1.00 42.47 163 ALA A C 1
ATOM 1244 O O . ALA A 1 162 ? 13.271 21.549 4.203 1.00 41.83 163 ALA A O 1
ATOM 1246 N N . LYS A 1 163 ? 14.827 23.138 3.894 1.00 48.70 164 LYS A N 1
ATOM 1247 C CA . LYS A 1 163 ? 14.571 23.253 2.464 1.00 57.09 164 LYS A CA 1
ATOM 1248 C C . LYS A 1 163 ? 15.155 22.079 1.681 1.00 57.72 164 LYS A C 1
ATOM 1249 O O . LYS A 1 163 ? 14.520 21.552 0.767 1.00 58.99 164 LYS A O 1
ATOM 1255 N N . ASP A 1 164 ? 16.365 21.673 2.055 1.00 59.06 165 ASP A N 1
ATOM 1256 C CA . ASP A 1 164 ? 17.090 20.607 1.367 1.00 61.78 165 ASP A CA 1
ATOM 1257 C C . ASP A 1 164 ? 16.469 19.228 1.568 1.00 55.58 165 ASP A C 1
ATOM 1258 O O . ASP A 1 164 ? 16.287 18.470 0.613 1.00 57.10 165 ASP A O 1
ATOM 1263 N N . GLY A 1 165 ? 16.151 18.912 2.818 1.00 47.79 166 GLY A N 1
ATOM 1264 C CA . GLY A 1 165 ? 15.624 17.610 3.170 1.00 42.36 166 GLY A CA 1
ATOM 1265 C C . GLY A 1 165 ? 14.934 17.597 4.520 1.00 41.00 166 GLY A C 1
ATOM 1266 O O . GLY A 1 165 ? 14.767 18.634 5.155 1.00 38.39 166 GLY A O 1
ATOM 1267 N N . VAL A 1 166 ? 14.526 16.413 4.958 1.00 39.64 167 VAL A N 1
ATOM 1268 C CA . VAL A 1 166 ? 13.883 16.267 6.254 1.00 40.19 167 VAL A CA 1
ATOM 1269 C C . VAL A 1 166 ? 14.610 15.212 7.096 1.00 42.40 167 VAL A C 1
ATOM 1270 O O . VAL A 1 166 ? 15.076 14.202 6.575 1.00 45.13 167 VAL A O 1
ATOM 1274 N N . LYS A 1 167 ? 14.732 15.466 8.395 1.00 39.91 168 LYS A N 1
ATOM 1275 C CA . LYS A 1 167 ? 15.427 14.543 9.283 1.00 39.97 168 LYS A CA 1
ATOM 1276 C C . LYS A 1 167 ? 14.488 14.010 10.348 1.00 43.46 168 LYS A C 1
ATOM 1277 O O . LYS A 1 167 ? 13.694 14.759 10.912 1.00 49.82 168 LYS A O 1
ATOM 1283 N N . PHE A 1 168 ? 14.582 12.712 10.615 1.00 39.69 169 PHE A N 1
ATOM 1284 C CA . PHE A 1 168 ? 13.815 12.087 11.681 1.00 34.29 169 PHE A CA 1
ATOM 1285 C C . PHE A 1 168 ? 14.759 11.578 12.763 1.00 39.53 169 PHE A C 1
ATOM 1286 O O . PHE A 1 168 ? 15.566 10.688 12.518 1.00 40.97 169 PHE A O 1
ATOM 1294 N N . SER A 1 169 ? 14.649 12.134 13.964 1.00 35.98 170 SER A N 1
ATOM 1295 C CA . SER A 1 169 ? 15.590 11.806 15.026 1.00 35.42 170 SER A CA 1
ATOM 1296 C C . SER A 1 169 ? 14.907 11.151 16.218 1.00 39.00 170 SER A C 1
ATOM 1297 O O . SER A 1 169 ? 13.745 11.426 16.506 1.00 36.58 170 SER A O 1
ATOM 1300 N N . ALA A 1 170 ? 15.637 10.282 16.910 1.00 41.33 171 ALA A N 1
ATOM 1301 C CA . ALA A 1 170 ? 15.124 9.656 18.126 1.00 35.78 171 ALA A CA 1
ATOM 1302 C C . ALA A 1 170 ? 16.273 9.285 19.051 1.00 38.50 171 ALA A C 1
ATOM 1303 O O . ALA A 1 170 ? 17.394 9.091 18.602 1.00 41.20 171 ALA A O 1
ATOM 1305 N N . SER A 1 171 ? 15.998 9.195 20.346 1.00 37.98 172 SER A N 1
ATOM 1306 C CA . SER A 1 171 ? 17.018 8.783 21.299 1.00 40.88 172 SER A CA 1
ATOM 1307 C C . SER A 1 171 ? 16.382 8.063 22.469 1.00 41.60 172 SER A C 1
ATOM 1308 O O . SER A 1 171 ? 15.292 8.415 22.904 1.00 40.87 172 SER A O 1
ATOM 1311 N N . GLY A 1 172 ? 17.065 7.037 22.958 1.00 44.94 173 GLY A N 1
ATOM 1312 C CA . GLY A 1 172 ? 16.583 6.258 24.078 1.00 49.09 173 GLY A CA 1
ATOM 1313 C C . GLY A 1 172 ? 17.724 5.539 24.761 1.00 53.50 173 GLY A C 1
ATOM 1314 O O . GLY A 1 172 ? 18.876 5.954 24.652 1.00 55.00 173 GLY A O 1
ATOM 1315 N N . GLU A 1 173 ? 17.399 4.455 25.456 1.00 54.68 174 GLU A N 1
ATOM 1316 C CA . GLU A 1 173 ? 18.376 3.687 26.221 1.00 57.61 174 GLU A CA 1
ATOM 1317 C C . GLU A 1 173 ? 19.531 3.164 25.368 1.00 58.79 174 GLU A C 1
ATOM 1318 O O . GLU A 1 173 ? 20.687 3.205 25.794 1.00 57.47 174 GLU A O 1
ATOM 1324 N N . LEU A 1 174 ? 19.217 2.673 24.170 1.00 58.17 175 LEU A N 1
ATOM 1325 C CA . LEU A 1 174 ? 20.230 2.107 23.280 1.00 54.29 175 LEU A CA 1
ATOM 1326 C C . LEU A 1 174 ? 21.206 3.170 22.808 1.00 47.28 175 LEU A C 1
ATOM 1327 O O . LEU A 1 174 ? 22.371 2.889 22.538 1.00 45.44 175 LEU A O 1
ATOM 1332 N N . GLY A 1 175 ? 20.706 4.393 22.704 1.00 43.83 176 GLY A N 1
ATOM 1333 C CA . GLY A 1 175 ? 21.444 5.484 22.104 1.00 42.50 176 GLY A CA 1
ATOM 1334 C C . GLY A 1 175 ? 20.491 6.211 21.181 1.00 39.97 176 GLY A C 1
ATOM 1335 O O . GLY A 1 175 ? 19.280 6.123 21.359 1.00 40.45 176 GLY A O 1
ATOM 1336 N N . ASN A 1 176 ? 21.022 6.919 20.191 1.00 33.76 177 ASN A N 1
ATOM 1337 C CA . ASN A 1 176 ? 20.171 7.682 19.293 1.00 34.75 177 ASN A CA 1
ATOM 1338 C C . ASN A 1 176 ? 20.327 7.292 17.827 1.00 38.08 177 ASN A C 1
ATOM 1339 O O . ASN A 1 176 ? 21.230 6.544 17.460 1.00 41.54 177 ASN A O 1
ATOM 1344 N N . GLY A 1 177 ? 19.429 7.819 16.999 1.00 33.65 178 GLY A N 1
ATOM 1345 C CA . GLY A 1 177 ? 19.439 7.577 15.572 1.00 35.46 178 GLY A CA 1
ATOM 1346 C C . GLY A 1 177 ? 18.872 8.761 14.812 1.00 38.82 178 GLY A C 1
ATOM 1347 O O . GLY A 1 177 ? 17.921 9.404 15.262 1.00 36.81 178 GLY A O 1
ATOM 1348 N N . ASN A 1 178 ? 19.470 9.052 13.662 1.00 42.73 179 ASN A N 1
ATOM 1349 C CA . ASN A 1 178 ? 18.984 10.095 12.769 1.00 50.79 179 ASN A CA 1
ATOM 1350 C C . ASN A 1 178 ? 18.809 9.535 11.372 1.00 51.10 179 ASN A C 1
ATOM 1351 O O . ASN A 1 178 ? 19.722 8.912 10.839 1.00 53.10 179 ASN A O 1
ATOM 1356 N N . ILE A 1 179 ? 17.643 9.756 10.779 1.00 46.74 180 ILE A N 1
ATOM 1357 C CA . ILE A 1 179 ? 17.381 9.296 9.425 1.00 44.26 180 ILE A CA 1
ATOM 1358 C C . ILE A 1 179 ? 17.123 10.488 8.512 1.00 45.69 180 ILE A C 1
ATOM 1359 O O . ILE A 1 179 ? 16.142 11.213 8.681 1.00 46.28 180 ILE A O 1
ATOM 1364 N N . LYS A 1 180 ? 18.022 10.685 7.552 1.00 46.91 181 LYS A N 1
ATOM 1365 C CA . LYS A 1 180 ? 17.964 11.823 6.645 1.00 47.47 181 LYS A CA 1
ATOM 1366 C C . LYS A 1 180 ? 17.360 11.459 5.301 1.00 49.42 181 LYS A C 1
ATOM 1367 O O . LYS A 1 180 ? 17.796 10.514 4.648 1.00 50.73 181 LYS A O 1
ATOM 1373 N N . LEU A 1 181 ? 16.360 12.223 4.886 1.00 49.00 182 LEU A N 1
ATOM 1374 C CA . LEU A 1 181 ? 15.815 12.096 3.546 1.00 50.92 182 LEU A CA 1
ATOM 1375 C C . LEU A 1 181 ? 16.078 13.373 2.771 1.00 51.13 182 LEU A C 1
ATOM 1376 O O . LEU A 1 181 ? 15.553 14.426 3.114 1.00 51.94 182 LEU A O 1
ATOM 1381 N N . SER A 1 182 ? 16.906 13.286 1.739 1.00 46.70 183 SER A N 1
ATOM 1382 C CA . SER A 1 182 ? 17.108 14.418 0.848 1.00 47.55 183 SER A CA 1
ATOM 1383 C C . SER A 1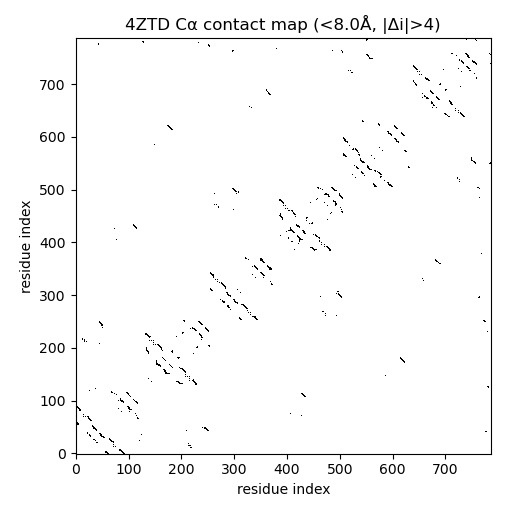 182 ? 15.935 14.495 -0.112 1.00 44.37 183 SER A C 1
ATOM 1384 O O . SER A 1 182 ? 15.277 13.491 -0.376 1.00 42.01 183 SER A O 1
ATOM 1387 N N . GLN A 1 183 ? 15.657 15.687 -0.621 1.00 46.61 184 GLN A N 1
ATOM 1388 C CA . GLN A 1 183 ? 14.690 15.814 -1.694 1.00 47.84 184 GLN A CA 1
ATOM 1389 C C . GLN A 1 183 ? 15.225 15.031 -2.888 1.00 49.53 184 GLN A C 1
ATOM 1390 O O . GLN A 1 183 ? 16.412 15.094 -3.207 1.00 55.29 184 GLN A O 1
ATOM 1396 N N . THR A 1 184 ? 14.348 14.268 -3.526 1.00 46.73 185 THR A N 1
ATOM 1397 C CA . THR A 1 184 ? 14.762 13.345 -4.569 1.00 46.82 185 THR A CA 1
ATOM 1398 C C . THR A 1 184 ? 15.132 14.062 -5.861 1.00 53.95 185 THR A C 1
ATOM 1399 O O . THR A 1 184 ? 14.399 14.924 -6.344 1.00 54.28 185 THR A O 1
ATOM 1403 N N . SER A 1 185 ? 16.290 13.701 -6.403 1.00 64.18 186 SER A N 1
ATOM 1404 C CA . SER A 1 185 ? 16.753 14.236 -7.676 1.00 73.51 186 SER A CA 1
ATOM 1405 C C . SER A 1 185 ? 16.792 13.129 -8.725 1.00 81.31 186 SER A C 1
ATOM 1406 O O . SER A 1 185 ? 17.764 12.999 -9.466 1.00 82.86 186 SER A O 1
ATOM 1409 N N . ASN A 1 186 ? 15.721 12.342 -8.793 1.00 84.82 187 ASN A N 1
ATOM 1410 C CA . ASN A 1 186 ? 15.740 11.106 -9.564 1.00 87.99 187 ASN A CA 1
ATOM 1411 C C . ASN A 1 186 ? 14.724 11.056 -10.695 1.00 90.55 187 ASN A C 1
ATOM 1412 O O . ASN A 1 186 ? 13.711 11.757 -10.675 1.00 85.77 187 ASN A O 1
ATOM 1417 N N . VAL A 1 187 ? 15.015 10.195 -11.669 1.00 97.12 188 VAL A N 1
ATOM 1418 C CA . VAL A 1 187 ? 14.159 9.944 -12.824 1.00 99.83 188 VAL A CA 1
ATOM 1419 C C . VAL A 1 187 ? 13.015 9.026 -12.320 1.00 102.54 188 VAL A C 1
ATOM 1420 O O . VAL A 1 187 ? 12.640 9.145 -11.152 1.00 102.30 188 VAL A O 1
ATOM 1424 N N . ASP A 1 188 ? 12.443 8.173 -13.173 1.00 102.29 189 ASP A N 1
ATOM 1425 C CA . ASP A 1 188 ? 11.315 7.293 -12.837 1.00 100.10 189 ASP A CA 1
ATOM 1426 C C . ASP A 1 188 ? 10.011 8.065 -12.842 1.00 101.12 189 ASP A C 1
ATOM 1427 O O . ASP A 1 188 ? 9.973 9.242 -12.487 1.00 101.03 189 ASP A O 1
ATOM 1432 N N . LYS A 1 189 ? 8.940 7.391 -13.240 1.00 101.61 190 LYS A N 1
ATOM 1433 C CA . LYS A 1 189 ? 7.612 7.970 -13.154 1.00 100.25 190 LYS A CA 1
ATOM 1434 C C . LYS A 1 189 ? 6.847 7.239 -12.049 1.00 98.49 190 LYS A C 1
ATOM 1435 O O . LYS A 1 189 ? 5.641 7.421 -11.870 1.00 97.42 190 LYS A O 1
ATOM 1441 N N . GLU A 1 190 ? 7.580 6.423 -11.294 1.00 97.43 191 GLU A N 1
ATOM 1442 C CA . GLU A 1 190 ? 7.034 5.737 -10.131 1.00 96.00 191 GLU A CA 1
ATOM 1443 C C . GLU A 1 190 ? 6.879 6.722 -8.966 1.00 97.11 191 GLU A C 1
ATOM 1444 O O . GLU A 1 190 ? 7.360 7.861 -9.030 1.00 99.51 191 GLU A O 1
ATOM 1450 N N . GLU A 1 191 ? 6.187 6.295 -7.914 1.00 93.83 192 GLU A N 1
ATOM 1451 C CA . GLU A 1 191 ? 5.929 7.164 -6.769 1.00 89.63 192 GLU A CA 1
ATOM 1452 C C . GLU A 1 191 ? 6.860 6.934 -5.579 1.00 84.19 192 GLU A C 1
ATOM 1453 O O . GLU A 1 191 ? 6.377 6.682 -4.476 1.00 78.92 192 GLU A O 1
ATOM 1459 N N . GLU A 1 192 ? 8.173 7.029 -5.776 1.00 82.58 193 GLU A N 1
ATOM 1460 C CA . GLU A 1 192 ? 9.098 6.943 -4.641 1.00 81.72 193 GLU A CA 1
ATOM 1461 C C . GLU A 1 192 ? 9.883 8.236 -4.438 1.00 71.62 193 GLU A C 1
ATOM 1462 O O . GLU A 1 192 ? 10.832 8.278 -3.653 1.00 71.68 193 GLU A O 1
ATOM 1468 N N . ALA A 1 193 ? 9.483 9.286 -5.146 1.00 63.20 194 ALA A N 1
ATOM 1469 C CA . ALA A 1 193 ? 10.139 10.580 -5.021 1.00 53.37 194 ALA A CA 1
ATOM 1470 C C . ALA A 1 193 ? 9.760 11.277 -3.718 1.00 45.14 194 ALA A C 1
ATOM 1471 O O . ALA A 1 193 ? 8.593 11.309 -3.335 1.00 42.43 194 ALA A O 1
ATOM 1473 N N . VAL A 1 194 ? 10.756 11.832 -3.040 1.00 38.83 195 VAL A N 1
ATOM 1474 C CA . VAL A 1 194 ? 10.508 12.670 -1.878 1.00 39.09 195 VAL A CA 1
ATOM 1475 C C . VAL A 1 194 ? 10.567 14.121 -2.305 1.00 42.07 195 VAL A C 1
ATOM 1476 O O . VAL A 1 194 ? 11.614 14.597 -2.733 1.00 42.10 195 VAL A O 1
ATOM 1480 N N . THR A 1 195 ? 9.440 14.819 -2.204 1.00 43.21 196 THR A N 1
ATOM 1481 C CA . THR A 1 195 ? 9.388 16.228 -2.580 1.00 40.58 196 THR A CA 1
ATOM 1482 C C . THR A 1 195 ? 8.982 17.084 -1.386 1.00 37.00 196 THR A C 1
ATOM 1483 O O . THR A 1 195 ? 8.043 16.749 -0.662 1.00 31.99 196 THR A O 1
ATOM 1487 N N . ILE A 1 196 ? 9.700 18.187 -1.188 1.00 35.14 197 ILE A N 1
ATOM 1488 C CA . ILE A 1 196 ? 9.433 19.076 -0.068 1.00 34.90 197 ILE A CA 1
ATOM 1489 C C . ILE A 1 196 ? 9.066 20.485 -0.516 1.00 37.62 197 ILE A C 1
ATOM 1490 O O . ILE A 1 196 ? 9.822 21.156 -1.216 1.00 40.07 197 ILE A O 1
ATOM 1495 N N . GLU A 1 197 ? 7.889 20.922 -0.093 1.00 38.68 198 GLU A N 1
ATOM 1496 C CA . GLU A 1 197 ? 7.433 22.279 -0.317 1.00 41.38 198 GLU A CA 1
ATOM 1497 C C . GLU A 1 197 ? 7.502 23.034 1.012 1.00 38.93 198 GLU A C 1
ATOM 1498 O O . GLU A 1 197 ? 6.650 22.858 1.878 1.00 30.69 198 GLU A O 1
ATOM 1504 N N . MET A 1 198 ? 8.534 23.857 1.176 1.00 43.47 199 MET A N 1
ATOM 1505 C CA . MET A 1 198 ? 8.755 24.569 2.431 1.00 45.51 199 MET A CA 1
ATOM 1506 C C . MET A 1 198 ? 8.658 26.085 2.297 1.00 45.38 199 MET A C 1
ATOM 1507 O O . MET A 1 198 ? 9.324 26.691 1.459 1.00 45.49 199 MET A O 1
ATOM 1512 N N . ASN A 1 199 ? 7.831 26.689 3.142 1.00 45.69 200 ASN A N 1
ATOM 1513 C CA . ASN A 1 199 ? 7.783 28.137 3.266 1.00 45.51 200 ASN A CA 1
ATOM 1514 C C . ASN A 1 199 ? 8.756 28.577 4.353 1.00 41.86 200 ASN A C 1
ATOM 1515 O O . ASN A 1 199 ? 9.539 29.507 4.173 1.00 41.92 200 ASN A O 1
ATOM 1520 N N . GLU A 1 200 ? 8.707 27.885 5.484 1.00 42.43 201 GLU A N 1
ATOM 1521 C CA . GLU A 1 200 ? 9.626 28.140 6.585 1.00 44.64 201 GLU A CA 1
ATOM 1522 C C . GLU A 1 200 ? 9.994 26.817 7.244 1.00 44.14 201 GLU A C 1
ATOM 1523 O O . GLU A 1 200 ? 9.191 25.891 7.251 1.00 45.09 201 GLU A O 1
ATOM 1529 N N . PRO A 1 201 ? 11.215 26.719 7.793 1.00 45.82 202 PRO A N 1
ATOM 1530 C CA . PRO A 1 201 ? 11.667 25.459 8.392 1.00 46.47 202 PRO A CA 1
ATOM 1531 C C . PRO A 1 201 ? 10.979 25.167 9.716 1.00 44.33 202 PRO A C 1
ATOM 1532 O O . PRO A 1 201 ? 10.746 26.093 10.490 1.00 44.63 202 PRO A O 1
ATOM 1536 N N . VAL A 1 202 ? 10.669 23.900 9.975 1.00 43.09 203 VAL A N 1
ATOM 1537 C CA . VAL A 1 202 ? 10.046 23.523 11.242 1.00 41.98 203 VAL A CA 1
ATOM 1538 C C . VAL A 1 202 ? 10.830 22.426 11.943 1.00 42.66 203 VAL A C 1
ATOM 1539 O O . VAL A 1 202 ? 11.541 21.661 11.304 1.00 40.30 203 VAL A O 1
ATOM 1543 N N . GLN A 1 203 ? 10.706 22.366 13.265 1.00 39.49 204 GLN A N 1
ATOM 1544 C CA . GLN A 1 203 ? 11.259 21.265 14.040 1.00 37.00 204 GLN A CA 1
ATOM 1545 C C . GLN A 1 203 ? 10.269 20.893 15.131 1.00 37.21 204 GLN A C 1
ATOM 1546 O O . GLN A 1 203 ? 10.039 21.674 16.054 1.00 35.01 204 GLN A O 1
ATOM 1552 N N . LEU A 1 204 ? 9.675 19.708 15.016 1.00 36.65 205 LEU A N 1
ATOM 1553 C CA . LEU A 1 204 ? 8.568 19.323 15.894 1.00 36.52 205 LEU A CA 1
ATOM 1554 C C . LEU A 1 204 ? 8.691 17.905 16.431 1.00 33.31 205 LEU A C 1
ATOM 1555 O O . LEU A 1 204 ? 9.284 17.054 15.798 1.00 30.33 205 LEU A O 1
ATOM 1560 N N . THR A 1 205 ? 8.105 17.650 17.597 1.00 37.29 206 THR A N 1
ATOM 1561 C CA . THR A 1 205 ? 8.242 16.347 18.242 1.00 35.53 206 THR A CA 1
ATOM 1562 C C . THR A 1 205 ? 6.902 15.624 18.358 1.00 33.28 206 THR A C 1
ATOM 1563 O O . THR A 1 205 ? 5.908 16.216 18.773 1.00 33.56 206 THR A O 1
ATOM 1567 N N . PHE A 1 206 ? 6.881 14.343 17.992 1.00 32.24 207 PHE A N 1
ATOM 1568 C CA . PHE A 1 206 ? 5.635 13.574 17.997 1.00 32.47 207 PHE A CA 1
ATOM 1569 C C . PHE A 1 206 ? 5.798 12.167 18.561 1.00 36.89 207 PHE A C 1
ATOM 1570 O O . PHE A 1 206 ? 6.869 11.573 18.478 1.00 37.87 207 PHE A O 1
ATOM 1578 N N . ALA A 1 207 ? 4.720 11.645 19.134 1.00 39.15 208 ALA A N 1
ATOM 1579 C CA . ALA A 1 207 ? 4.716 10.319 19.734 1.00 39.08 208 ALA A CA 1
ATOM 1580 C C . ALA A 1 207 ? 4.696 9.237 18.664 1.00 34.97 208 ALA A C 1
ATOM 1581 O O . ALA A 1 207 ? 3.728 9.110 17.928 1.00 30.42 208 ALA A O 1
ATOM 1583 N N . LEU A 1 208 ? 5.767 8.451 18.608 1.00 37.01 209 LEU A N 1
ATOM 1584 C CA . LEU A 1 208 ? 5.946 7.427 17.585 1.00 38.18 209 LEU A CA 1
ATOM 1585 C C . LEU A 1 208 ? 4.857 6.363 17.570 1.00 35.69 209 LEU A C 1
ATOM 1586 O O . LEU A 1 208 ? 4.528 5.839 16.513 1.00 37.17 209 LEU A O 1
ATOM 1591 N N . ARG A 1 209 ? 4.304 6.042 18.735 1.00 31.36 210 ARG A N 1
ATOM 1592 C CA . ARG A 1 209 ? 3.269 5.015 18.840 1.00 38.87 210 ARG A CA 1
ATOM 1593 C C . ARG A 1 209 ? 2.049 5.349 17.985 1.00 39.43 210 ARG A C 1
ATOM 1594 O O . ARG A 1 209 ? 1.565 4.518 17.203 1.00 44.82 210 ARG A O 1
ATOM 1602 N N . TYR A 1 210 ? 1.564 6.576 18.131 1.00 34.46 211 TYR A N 1
ATOM 1603 C CA . TYR A 1 210 ? 0.445 7.042 17.331 1.00 32.36 211 TYR A CA 1
ATOM 1604 C C . TYR A 1 210 ? 0.753 6.967 15.833 1.00 32.57 211 TYR A C 1
ATOM 1605 O O . TYR A 1 210 ? -0.099 6.561 15.043 1.00 38.93 211 TYR A O 1
ATOM 1614 N N . LEU A 1 211 ? 1.966 7.354 15.449 1.00 30.26 212 LEU A N 1
ATOM 1615 C CA . LEU A 1 211 ? 2.386 7.285 14.046 1.00 28.49 212 LEU A CA 1
ATOM 1616 C C . LEU A 1 211 ? 2.424 5.847 13.553 1.00 28.88 212 LEU A C 1
ATOM 1617 O O . LEU A 1 211 ? 2.135 5.575 12.390 1.00 29.05 212 LEU A O 1
ATOM 1622 N N . ASN A 1 212 ? 2.762 4.929 14.450 1.00 34.63 213 ASN A N 1
ATOM 1623 C CA . ASN A 1 212 ? 2.795 3.513 14.123 1.00 38.81 213 ASN A CA 1
ATOM 1624 C C . ASN A 1 212 ? 1.390 2.950 13.993 1.00 40.87 213 ASN A C 1
ATOM 1625 O O . ASN A 1 212 ? 1.187 1.922 13.352 1.00 43.82 213 ASN A O 1
ATOM 1630 N N . PHE A 1 213 ? 0.420 3.624 14.604 1.00 38.25 214 PHE A N 1
ATOM 1631 C CA . PHE A 1 213 ? -0.979 3.330 14.311 1.00 33.78 214 PHE A CA 1
ATOM 1632 C C . PHE A 1 213 ? -1.359 3.897 12.946 1.00 35.21 214 PHE A C 1
ATOM 1633 O O . PHE A 1 213 ? -2.093 3.269 12.187 1.00 41.31 214 PHE A O 1
ATOM 1641 N N . PHE A 1 214 ? -0.858 5.093 12.644 1.00 35.38 215 PHE A N 1
ATOM 1642 C CA . PHE A 1 214 ? -1.182 5.773 11.389 1.00 35.26 215 PHE A CA 1
ATOM 1643 C C . PHE A 1 214 ? -0.698 4.981 10.185 1.00 33.76 215 PHE A C 1
ATOM 1644 O O . PHE A 1 214 ? -1.398 4.881 9.181 1.00 38.93 215 PHE A O 1
ATOM 1652 N N . THR A 1 215 ? 0.506 4.425 10.293 1.00 35.49 216 THR A N 1
ATOM 1653 C CA . THR A 1 215 ? 1.167 3.764 9.168 1.00 35.93 216 THR A CA 1
ATOM 1654 C C . THR A 1 215 ? 0.463 2.493 8.717 1.00 37.86 216 THR A C 1
ATOM 1655 O O . THR A 1 215 ? 0.796 1.927 7.677 1.00 38.22 216 THR A O 1
ATOM 1659 N N . LYS A 1 216 ? -0.517 2.048 9.492 1.00 36.91 217 LYS A N 1
ATOM 1660 C CA . LYS A 1 216 ? -1.298 0.883 9.112 1.00 34.16 217 LYS A CA 1
ATOM 1661 C C . LYS A 1 216 ? -2.191 1.175 7.905 1.00 33.87 217 LYS A C 1
ATOM 1662 O O . LYS A 1 216 ? -2.849 0.277 7.381 1.00 33.79 217 LYS A O 1
ATOM 1668 N N . ALA A 1 217 ? -2.221 2.434 7.480 1.00 32.80 218 ALA A N 1
ATOM 1669 C CA . ALA A 1 217 ? -2.976 2.836 6.301 1.00 31.82 218 ALA A CA 1
ATOM 1670 C C . ALA A 1 217 ? -2.098 2.804 5.057 1.00 32.33 218 ALA A C 1
ATOM 1671 O O . ALA A 1 217 ? -2.536 3.189 3.978 1.00 34.87 218 ALA A O 1
ATOM 1673 N N . THR A 1 218 ? -0.857 2.354 5.225 1.00 28.69 219 THR A N 1
ATOM 1674 C CA . THR A 1 218 ? 0.100 2.258 4.123 1.00 29.73 219 THR A CA 1
ATOM 1675 C C . THR A 1 218 ? -0.431 1.472 2.913 1.00 31.82 219 THR A C 1
ATOM 1676 O O . THR A 1 218 ? -0.237 1.903 1.777 1.00 28.29 219 THR A O 1
ATOM 1680 N N . PRO A 1 219 ? -1.114 0.332 3.142 1.00 31.51 220 PRO A N 1
ATOM 1681 C CA . PRO A 1 219 ? -1.649 -0.388 1.982 1.00 31.08 220 PRO A CA 1
ATOM 1682 C C . PRO A 1 219 ? -2.633 0.421 1.137 1.00 34.83 220 PRO A C 1
ATOM 1683 O O . PRO A 1 219 ? -2.855 0.076 -0.017 1.00 30.95 220 PRO A O 1
ATOM 1687 N N . LEU A 1 220 ? -3.208 1.479 1.697 1.00 36.74 221 LEU A N 1
ATOM 1688 C CA . LEU A 1 220 ? -4.219 2.252 0.985 1.00 38.30 221 LEU A CA 1
ATOM 1689 C C . LEU A 1 220 ? -3.643 3.183 -0.077 1.00 43.89 221 LEU A C 1
ATOM 1690 O O . LEU A 1 220 ? -4.322 3.505 -1.053 1.00 41.99 221 LEU A O 1
ATOM 1695 N N . SER A 1 221 ? -2.401 3.620 0.107 1.00 47.83 222 SER A N 1
ATOM 1696 C CA . SER A 1 221 ? -1.803 4.587 -0.808 1.00 45.14 222 SER A CA 1
ATOM 1697 C C . SER A 1 221 ? -0.310 4.364 -1.002 1.00 43.97 222 SER A C 1
ATOM 1698 O O . SER A 1 221 ? 0.377 3.854 -0.112 1.00 46.19 222 SER A O 1
ATOM 1701 N N . SER A 1 222 ? 0.188 4.764 -2.171 1.00 35.63 223 SER A N 1
ATOM 1702 C CA . SER A 1 222 ? 1.607 4.630 -2.500 1.00 39.04 223 SER A CA 1
ATOM 1703 C C . SER A 1 222 ? 2.421 5.804 -1.963 1.00 41.53 223 SER A C 1
ATOM 1704 O O . SER A 1 222 ? 3.636 5.703 -1.800 1.00 45.86 223 SER A O 1
ATOM 1707 N N . THR A 1 223 ? 1.751 6.920 -1.691 1.00 40.30 224 THR A N 1
ATOM 1708 C CA . THR A 1 223 ? 2.418 8.058 -1.067 1.00 39.81 224 THR A CA 1
ATOM 1709 C C . THR A 1 223 ? 1.727 8.508 0.225 1.00 42.17 224 THR A C 1
ATOM 1710 O O . THR A 1 223 ? 0.549 8.232 0.456 1.00 41.98 224 THR A O 1
ATOM 1714 N N . VAL A 1 224 ? 2.488 9.194 1.068 1.00 37.20 225 VAL A N 1
ATOM 1715 C CA . VAL A 1 224 ? 1.953 9.848 2.249 1.00 33.00 225 VAL A CA 1
ATOM 1716 C C . VAL A 1 224 ? 2.393 11.313 2.257 1.00 31.73 225 VAL A C 1
ATOM 1717 O O . VAL A 1 224 ? 3.541 11.641 1.907 1.00 35.73 225 VAL A O 1
ATOM 1721 N N . THR A 1 225 ? 1.460 12.191 2.614 1.00 29.51 226 THR A N 1
ATOM 1722 C CA . THR A 1 225 ? 1.746 13.615 2.718 1.00 33.27 226 THR A CA 1
ATOM 1723 C C . THR A 1 225 ? 1.765 14.075 4.177 1.00 35.14 226 THR A C 1
ATOM 1724 O O . THR A 1 225 ? 0.801 13.883 4.909 1.00 35.08 226 THR A O 1
ATOM 1728 N N . LEU A 1 226 ? 2.870 14.684 4.593 1.00 35.05 227 LEU A N 1
ATOM 1729 C CA . LEU A 1 226 ? 3.006 15.191 5.955 1.00 31.98 227 LEU A CA 1
ATOM 1730 C C . LEU A 1 226 ? 2.985 16.716 5.951 1.00 33.82 227 LEU A C 1
ATOM 1731 O O . LEU A 1 226 ? 3.764 17.342 5.243 1.00 32.80 227 LEU A O 1
ATOM 1736 N N . SER A 1 227 ? 2.083 17.314 6.722 1.00 31.28 228 SER A N 1
ATOM 1737 C CA . SER A 1 227 ? 1.950 18.765 6.753 1.00 28.36 228 SER A CA 1
ATOM 1738 C C . SER A 1 227 ? 2.280 19.275 8.147 1.00 32.94 228 SER A C 1
ATOM 1739 O O . SER A 1 227 ? 1.745 18.771 9.142 1.00 30.78 228 SER A O 1
ATOM 1742 N N . MET A 1 228 ? 3.155 20.278 8.203 1.00 33.33 229 MET A N 1
ATOM 1743 C CA . MET A 1 228 ? 3.723 20.753 9.458 1.00 34.73 229 MET A CA 1
ATOM 1744 C C . MET A 1 228 ? 3.799 22.268 9.571 1.00 36.84 229 MET A C 1
ATOM 1745 O O . MET A 1 228 ? 4.129 22.960 8.608 1.00 38.52 229 MET A O 1
ATOM 1750 N N . SER A 1 229 ? 3.500 22.761 10.767 1.00 34.91 230 SER A N 1
ATOM 1751 C CA . SER A 1 229 ? 3.749 24.145 11.157 1.00 38.90 230 SER A CA 1
ATOM 1752 C C . SER A 1 229 ? 4.066 24.136 12.640 1.00 43.53 230 SER A C 1
ATOM 1753 O O . SER A 1 229 ? 3.652 23.224 13.353 1.00 43.00 230 SER A O 1
ATOM 1756 N N . ALA A 1 230 ? 4.795 25.142 13.105 1.00 43.95 231 ALA A N 1
ATOM 1757 C CA . ALA A 1 230 ? 5.205 25.199 14.502 1.00 43.74 231 ALA A CA 1
ATOM 1758 C C . ALA A 1 230 ? 4.016 25.182 15.458 1.00 47.00 231 ALA A C 1
ATOM 1759 O O . ALA A 1 230 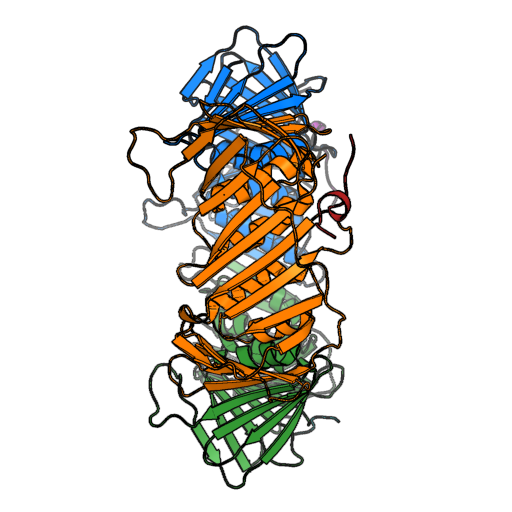? 3.077 25.965 15.310 1.00 49.56 231 ALA A O 1
ATOM 1761 N N . ASP A 1 231 ? 4.067 24.264 16.420 1.00 49.56 232 ASP A N 1
ATOM 1762 C CA . ASP A 1 231 ? 3.117 24.195 17.534 1.00 53.93 232 ASP A CA 1
ATOM 1763 C C . ASP A 1 231 ? 1.664 23.907 17.143 1.00 49.61 232 ASP A C 1
ATOM 1764 O O . ASP A 1 231 ? 0.743 24.232 17.891 1.00 47.66 232 ASP A O 1
ATOM 1769 N N . VAL A 1 232 ? 1.462 23.293 15.981 1.00 48.50 233 VAL A N 1
ATOM 1770 C CA . VAL A 1 232 ? 0.135 22.824 15.578 1.00 44.58 233 VAL A CA 1
ATOM 1771 C C . VAL A 1 232 ? 0.213 21.322 15.314 1.00 39.40 233 VAL A C 1
ATOM 1772 O O . VAL A 1 232 ? 1.313 20.781 15.205 1.00 38.68 233 VAL A O 1
ATOM 1776 N N . PRO A 1 233 ? -0.944 20.632 15.238 1.00 37.82 234 PRO A N 1
ATOM 1777 C CA . PRO A 1 233 ? -0.853 19.187 14.997 1.00 35.14 234 PRO A CA 1
ATOM 1778 C C . PRO A 1 233 ? -0.365 18.825 13.594 1.00 34.13 234 PRO A C 1
ATOM 1779 O O . PRO A 1 233 ? -0.671 19.511 12.616 1.00 34.00 234 PRO A O 1
ATOM 1783 N N . LEU A 1 234 ? 0.403 17.741 13.517 1.00 31.59 235 LEU A N 1
ATOM 1784 C CA . LEU A 1 234 ? 0.887 17.195 12.257 1.00 30.18 235 LEU A CA 1
ATOM 1785 C C . LEU A 1 234 ? -0.259 16.596 11.468 1.00 30.68 235 LEU A C 1
ATOM 1786 O O . LEU A 1 234 ? -1.164 15.992 12.043 1.00 29.49 235 LEU A O 1
ATOM 1791 N N . VAL A 1 235 ? -0.230 16.761 10.151 1.00 30.93 236 VAL A N 1
ATOM 1792 C CA . VAL A 1 235 ? -1.218 16.082 9.326 1.00 27.40 236 VAL A CA 1
ATOM 1793 C C . VAL A 1 235 ? -0.555 14.990 8.494 1.00 28.64 236 VAL A C 1
ATOM 1794 O O . VAL A 1 235 ? 0.300 15.268 7.663 1.00 31.50 236 VAL A O 1
ATOM 1798 N N . VAL A 1 236 ? -0.934 13.746 8.746 1.00 28.24 237 VAL A N 1
ATOM 1799 C CA . VAL A 1 236 ? -0.476 12.611 7.961 1.00 30.68 237 VAL A CA 1
ATOM 1800 C C . VAL A 1 236 ? -1.610 12.224 7.021 1.00 32.19 237 VAL A C 1
ATOM 1801 O O . VAL A 1 236 ? -2.710 11.945 7.467 1.00 33.19 237 VAL A O 1
ATOM 1805 N N . GLU A 1 237 ? -1.353 12.213 5.720 1.00 32.87 238 GLU A N 1
ATOM 1806 C CA . GLU A 1 237 ? -2.441 12.132 4.758 1.00 37.70 238 GLU A CA 1
ATOM 1807 C C . GLU A 1 237 ? -2.228 11.055 3.703 1.00 38.43 238 GLU A C 1
ATOM 1808 O O . GLU A 1 237 ? -1.244 11.084 2.956 1.00 35.83 238 GLU A O 1
ATOM 1814 N N . TYR A 1 238 ? -3.163 10.106 3.659 1.00 39.58 239 TYR A N 1
ATOM 1815 C CA . TYR A 1 238 ? -3.141 9.025 2.677 1.00 37.05 239 TYR A CA 1
ATOM 1816 C C . TYR A 1 238 ? -4.309 9.176 1.719 1.00 39.18 239 TYR A C 1
ATOM 1817 O O . TYR A 1 238 ? -5.423 9.454 2.143 1.00 43.31 239 TYR A O 1
ATOM 1826 N N . LYS A 1 239 ? -4.065 8.999 0.428 1.00 39.19 240 LYS A N 1
ATOM 1827 C CA . LYS A 1 239 ? -5.163 8.978 -0.524 1.00 36.65 240 LYS A CA 1
ATOM 1828 C C . LYS A 1 239 ? -5.836 7.623 -0.461 1.00 33.49 240 LYS A C 1
ATOM 1829 O O . LYS A 1 239 ? -5.170 6.596 -0.447 1.00 36.69 240 LYS A O 1
ATOM 1835 N N . ILE A 1 240 ? -7.158 7.615 -0.402 1.00 28.34 241 ILE A N 1
ATOM 1836 C CA . ILE A 1 240 ? -7.887 6.362 -0.456 1.00 27.74 241 ILE A CA 1
ATOM 1837 C C . ILE A 1 240 ? -8.330 6.103 -1.887 1.00 39.00 241 ILE A C 1
ATOM 1838 O O . ILE A 1 240 ? -9.247 6.767 -2.400 1.00 39.61 241 ILE A O 1
ATOM 1843 N N . ALA A 1 241 ? -7.666 5.123 -2.499 1.00 44.56 242 ALA A N 1
ATOM 1844 C CA . ALA A 1 241 ? -7.780 4.846 -3.921 1.00 46.86 242 ALA A CA 1
ATOM 1845 C C . ALA A 1 241 ? -7.659 6.147 -4.688 1.00 39.63 242 ALA A C 1
ATOM 1846 O O . ALA A 1 241 ? -6.599 6.768 -4.731 1.00 37.59 242 ALA A O 1
ATOM 1848 N N . ASP A 1 242 ? -8.771 6.561 -5.272 1.00 40.53 243 ASP A N 1
ATOM 1849 C CA . ASP A 1 242 ? -8.858 7.843 -5.940 1.00 45.52 243 ASP A CA 1
ATOM 1850 C C . ASP A 1 242 ? -10.247 8.373 -5.678 1.00 46.54 243 ASP A C 1
ATOM 1851 O O . ASP A 1 242 ? -10.719 9.273 -6.358 1.00 50.36 243 ASP A O 1
ATOM 1856 N N . MET A 1 243 ? -10.905 7.787 -4.687 1.00 48.09 244 MET A N 1
ATOM 1857 C CA . MET A 1 243 ? -12.268 8.162 -4.362 1.00 50.18 244 MET A CA 1
ATOM 1858 C C . MET A 1 243 ? -12.323 9.002 -3.097 1.00 48.41 244 MET A C 1
ATOM 1859 O O . MET A 1 243 ? -13.343 9.629 -2.815 1.00 49.64 244 MET A O 1
ATOM 1864 N N . GLY A 1 244 ? -11.239 9.018 -2.326 1.00 43.57 245 GLY A N 1
ATOM 1865 C CA . GLY A 1 244 ? -11.240 9.846 -1.135 1.00 36.66 245 GLY A CA 1
ATOM 1866 C C . GLY A 1 244 ? -9.917 9.996 -0.424 1.00 33.84 245 GLY A C 1
ATOM 1867 O O . GLY A 1 244 ? -8.860 9.842 -1.026 1.00 32.29 245 GLY A O 1
ATOM 1868 N N . HIS A 1 245 ? -9.976 10.312 0.869 1.00 31.96 246 HIS A N 1
ATOM 1869 C CA . HIS A 1 245 ? -8.759 10.465 1.651 1.00 33.65 246 HIS A CA 1
ATOM 1870 C C . HIS A 1 245 ? -8.925 10.030 3.103 1.00 31.37 246 HIS A C 1
ATOM 1871 O O . HIS A 1 245 ? -10.034 9.942 3.636 1.00 32.72 246 HIS A O 1
ATOM 1878 N N . LEU A 1 246 ? -7.790 9.762 3.729 1.00 32.19 247 LEU A N 1
ATOM 1879 C CA . LEU A 1 246 ? -7.721 9.442 5.139 1.00 37.33 247 LEU A CA 1
ATOM 1880 C C . LEU A 1 246 ? -6.703 10.380 5.778 1.00 40.18 247 LEU A C 1
ATOM 1881 O O . LEU A 1 246 ? -5.522 10.375 5.409 1.00 35.66 247 LEU A O 1
ATOM 1886 N N . LYS A 1 247 ? -7.171 11.205 6.711 1.00 45.40 248 LYS A N 1
ATOM 1887 C CA . LYS A 1 247 ? -6.301 12.162 7.386 1.00 44.73 248 LYS A CA 1
ATOM 1888 C C . LYS A 1 247 ? -6.127 11.867 8.864 1.00 44.29 248 LYS A C 1
ATOM 1889 O O . LYS A 1 247 ? -7.092 11.695 9.602 1.00 46.61 248 LYS A O 1
ATOM 1895 N N . TYR A 1 248 ? -4.878 11.831 9.297 1.00 42.57 249 TYR A N 1
ATOM 1896 C CA . TYR A 1 248 ? -4.562 11.700 10.701 1.00 40.53 249 TYR A CA 1
ATOM 1897 C C . TYR A 1 248 ? -3.972 13.006 11.207 1.00 37.32 249 TYR A C 1
ATOM 1898 O O . TYR A 1 248 ? -3.051 13.549 10.613 1.00 32.87 249 TYR A O 1
ATOM 1907 N N . TYR A 1 249 ? -4.509 13.517 12.302 1.00 31.97 250 TYR A N 1
ATOM 1908 C CA . TYR A 1 249 ? -3.970 14.714 12.920 1.00 30.31 250 TYR A CA 1
ATOM 1909 C C . TYR A 1 249 ? -3.347 14.302 14.237 1.00 32.71 250 TYR A C 1
ATOM 1910 O O . TYR A 1 249 ? -3.944 13.536 14.982 1.00 33.36 250 TYR A O 1
ATOM 1919 N N . LEU A 1 250 ? -2.146 14.786 14.522 1.00 32.80 251 LEU A N 1
ATOM 1920 C CA . LEU A 1 250 ? -1.465 14.383 15.745 1.00 31.83 251 LEU A CA 1
ATOM 1921 C C . LEU A 1 250 ? -0.962 15.596 16.503 1.00 33.84 251 LEU A C 1
ATOM 1922 O O . LEU A 1 250 ? -0.096 16.327 16.015 1.00 34.36 251 LEU A O 1
ATOM 1927 N N . ALA A 1 251 ? -1.514 15.809 17.693 1.00 34.01 252 ALA A N 1
ATOM 1928 C CA . ALA A 1 251 ? -1.042 16.867 18.571 1.00 31.30 252 ALA A CA 1
ATOM 1929 C C . ALA A 1 251 ? 0.432 16.646 18.872 1.00 31.77 252 ALA A C 1
ATOM 1930 O O . ALA A 1 251 ? 0.859 15.519 19.112 1.00 33.18 252 ALA A O 1
ATOM 1932 N N . PRO A 1 252 ? 1.223 17.724 18.843 1.00 32.34 253 PRO A N 1
ATOM 1933 C CA . PRO A 1 252 ? 2.667 17.614 19.049 1.00 32.84 253 PRO A CA 1
ATOM 1934 C C . PRO A 1 252 ? 3.045 17.492 20.525 1.00 35.03 253 PRO A C 1
ATOM 1935 O O . PRO A 1 252 ? 2.206 17.677 21.403 1.00 34.19 253 PRO A O 1
ATOM 1939 N N . LYS A 1 253 ? 4.309 17.185 20.785 1.00 36.66 254 LYS A N 1
ATOM 1940 C CA . LYS A 1 253 ? 4.812 17.083 22.144 1.00 36.69 254 LYS A CA 1
ATOM 1941 C C . LYS A 1 253 ? 5.671 18.289 22.481 1.00 36.97 254 LYS A C 1
ATOM 1942 O O . LYS A 1 253 ? 5.384 19.401 22.055 1.00 37.99 254 LYS A O 1
ATOM 1948 N N . PHE B 1 1 ? 4.764 -56.207 7.152 1.00 65.32 2 PHE B N 1
ATOM 1949 C CA . PHE B 1 1 ? 4.056 -55.115 6.490 1.00 64.42 2 PHE B CA 1
ATOM 1950 C C . PHE B 1 1 ? 5.014 -54.043 5.968 1.00 63.72 2 PHE B C 1
ATOM 1951 O O . PHE B 1 1 ? 5.888 -53.564 6.689 1.00 66.01 2 PHE B O 1
ATOM 1959 N N . GLU B 1 2 ? 4.840 -53.680 4.702 1.00 60.29 3 GLU B N 1
ATOM 1960 C CA . GLU B 1 2 ? 5.653 -52.648 4.071 1.00 60.61 3 GLU B CA 1
ATOM 1961 C C . GLU B 1 2 ? 4.889 -51.939 2.961 1.00 58.22 3 GLU B C 1
ATOM 1962 O O . GLU B 1 2 ? 4.455 -52.566 1.996 1.00 60.71 3 GLU B O 1
ATOM 1968 N N . ALA B 1 3 ? 4.738 -50.626 3.096 1.00 55.16 4 ALA B N 1
ATOM 1969 C CA . ALA B 1 3 ? 4.038 -49.837 2.092 1.00 55.55 4 ALA B CA 1
ATOM 1970 C C . ALA B 1 3 ? 4.885 -48.660 1.614 1.00 55.96 4 ALA B C 1
ATOM 1971 O O . ALA B 1 3 ? 5.311 -47.839 2.411 1.00 56.27 4 ALA B O 1
ATOM 1973 N N . ARG B 1 4 ? 5.120 -48.575 0.310 1.00 55.26 5 ARG B N 1
ATOM 1974 C CA . ARG B 1 4 ? 5.913 -47.484 -0.250 1.00 55.38 5 ARG B CA 1
ATOM 1975 C C . ARG B 1 4 ? 5.045 -46.501 -1.022 1.00 53.41 5 ARG B C 1
ATOM 1976 O O . ARG B 1 4 ? 4.213 -46.901 -1.844 1.00 52.18 5 ARG B O 1
ATOM 1984 N N . LEU B 1 5 ? 5.256 -45.215 -0.752 1.00 55.91 6 LEU B N 1
ATOM 1985 C CA . LEU B 1 5 ? 4.490 -44.138 -1.370 1.00 56.96 6 LEU B CA 1
ATOM 1986 C C . LEU B 1 5 ? 5.418 -43.037 -1.888 1.00 59.09 6 LEU B C 1
ATOM 1987 O O . LEU B 1 5 ? 6.091 -42.365 -1.107 1.00 62.24 6 LEU B O 1
ATOM 1992 N N . VAL B 1 6 ? 5.446 -42.863 -3.205 1.00 58.36 7 VAL B N 1
ATOM 1993 C CA . VAL B 1 6 ? 6.302 -41.868 -3.846 1.00 59.99 7 VAL B CA 1
ATOM 1994 C C . VAL B 1 6 ? 5.911 -40.444 -3.446 1.00 61.95 7 VAL B C 1
ATOM 1995 O O . VAL B 1 6 ? 6.771 -39.624 -3.116 1.00 67.22 7 VAL B O 1
ATOM 1999 N N . GLN B 1 7 ? 4.613 -40.157 -3.475 1.00 57.45 8 GLN B N 1
ATOM 2000 C CA . GLN B 1 7 ? 4.098 -38.878 -2.993 1.00 56.52 8 GLN B CA 1
ATOM 2001 C C . GLN B 1 7 ? 3.986 -38.866 -1.474 1.00 53.80 8 GLN B C 1
ATOM 2002 O O . GLN B 1 7 ? 2.885 -38.905 -0.931 1.00 55.50 8 GLN B O 1
ATOM 2008 N N . GLY B 1 8 ? 5.122 -38.808 -0.791 1.00 51.01 9 GLY B N 1
ATOM 2009 C CA . GLY B 1 8 ? 5.136 -38.839 0.660 1.00 48.21 9 GLY B CA 1
ATOM 2010 C C . GLY B 1 8 ? 4.336 -37.721 1.300 1.00 48.60 9 GLY B C 1
ATOM 2011 O O . GLY B 1 8 ? 3.771 -37.891 2.386 1.00 47.99 9 GLY B O 1
ATOM 2012 N N . SER B 1 9 ? 4.282 -36.580 0.614 1.00 46.50 10 SER B N 1
ATOM 2013 C CA . SER B 1 9 ? 3.577 -35.393 1.095 1.00 44.00 10 SER B CA 1
ATOM 2014 C C . SER B 1 9 ? 2.143 -35.704 1.520 1.00 48.06 10 SER B C 1
ATOM 2015 O O . SER B 1 9 ? 1.661 -35.180 2.532 1.00 47.91 10 SER B O 1
ATOM 2018 N N . ILE B 1 10 ? 1.476 -36.555 0.739 1.00 49.28 11 ILE B N 1
ATOM 2019 C CA . ILE B 1 10 ? 0.145 -37.061 1.075 1.00 46.72 11 ILE B CA 1
ATOM 2020 C C . ILE B 1 10 ? 0.057 -37.408 2.552 1.00 47.25 11 ILE B C 1
ATOM 2021 O O . ILE B 1 10 ? -0.745 -36.827 3.288 1.00 54.60 11 ILE B O 1
ATOM 2026 N N . LEU B 1 11 ? 0.922 -38.327 2.978 1.00 45.21 12 LEU B N 1
ATOM 2027 C CA . LEU B 1 11 ? 0.961 -38.775 4.364 1.00 50.74 12 LEU B CA 1
ATOM 2028 C C . LEU B 1 11 ? 1.074 -37.610 5.328 1.00 50.36 12 LEU B C 1
ATOM 2029 O O . LEU B 1 11 ? 0.308 -37.521 6.293 1.00 51.55 12 LEU B O 1
ATOM 2034 N N . LYS B 1 12 ? 2.010 -36.710 5.040 1.00 49.37 13 LYS B N 1
ATOM 2035 C CA . LYS B 1 12 ? 2.212 -35.529 5.863 1.00 46.81 13 LYS B CA 1
ATOM 2036 C C . LYS B 1 12 ? 0.869 -34.837 6.057 1.00 45.77 13 LYS B C 1
ATOM 2037 O O . LYS B 1 12 ? 0.413 -34.643 7.192 1.00 44.91 13 LYS B O 1
ATOM 2043 N N . LYS B 1 13 ? 0.206 -34.546 4.940 1.00 43.07 14 LYS B N 1
ATOM 2044 C CA . LYS B 1 13 ? -1.084 -33.871 4.976 1.00 40.88 14 LYS B CA 1
ATOM 2045 C C . LYS B 1 13 ? -2.064 -34.639 5.841 1.00 39.47 14 LYS B C 1
ATOM 2046 O O . LYS B 1 13 ? -2.726 -34.058 6.706 1.00 41.95 14 LYS B O 1
ATOM 2052 N N . VAL B 1 14 ? -2.115 -35.952 5.631 1.00 33.40 15 VAL B N 1
ATOM 2053 C CA . VAL B 1 14 ? -3.044 -36.794 6.360 1.00 29.43 15 VAL B CA 1
ATOM 2054 C C . VAL B 1 14 ? -2.890 -36.532 7.847 1.00 35.71 15 VAL B C 1
ATOM 2055 O O . VAL B 1 14 ? -3.873 -36.286 8.543 1.00 39.31 15 VAL B O 1
ATOM 2059 N N . LEU B 1 15 ? -1.650 -36.514 8.323 1.00 37.75 16 LEU B N 1
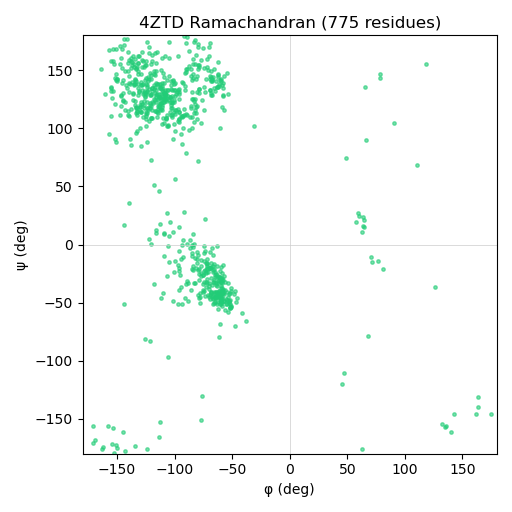ATOM 2060 C CA . LEU B 1 15 ? -1.451 -36.401 9.756 1.00 37.84 16 LEU B CA 1
ATOM 2061 C C . LEU B 1 15 ? -1.733 -34.993 10.237 1.00 42.34 16 LEU B C 1
ATOM 2062 O O . LEU B 1 15 ? -2.246 -34.804 11.344 1.00 46.43 16 LEU B O 1
ATOM 2067 N N . GLU B 1 16 ? -1.450 -34.006 9.392 1.00 48.24 17 GLU B N 1
ATOM 2068 C CA . GLU B 1 16 ? -1.785 -32.637 9.746 1.00 55.45 17 GLU B CA 1
ATOM 2069 C C . GLU B 1 16 ? -3.300 -32.537 9.866 1.00 57.56 17 GLU B C 1
ATOM 2070 O O . GLU B 1 16 ? -3.822 -31.717 10.618 1.00 58.66 17 GLU B O 1
ATOM 2076 N N . ALA B 1 17 ? -4.000 -33.411 9.150 1.00 57.19 18 ALA B N 1
ATOM 2077 C CA . ALA B 1 17 ? -5.454 -33.401 9.164 1.00 53.72 18 ALA B CA 1
ATOM 2078 C C . ALA B 1 17 ? -6.029 -34.150 10.368 1.00 47.28 18 ALA B C 1
ATOM 2079 O O . ALA B 1 17 ? -7.224 -34.043 10.646 1.00 45.64 18 ALA B O 1
ATOM 2081 N N . LEU B 1 18 ? -5.188 -34.898 11.084 1.00 47.04 19 LEU B N 1
ATOM 2082 C CA . LEU B 1 18 ? -5.677 -35.724 12.192 1.00 42.44 19 LEU B CA 1
ATOM 2083 C C . LEU B 1 18 ? -5.103 -35.346 13.557 1.00 45.58 19 LEU B C 1
ATOM 2084 O O . LEU B 1 18 ? -5.788 -35.467 14.570 1.00 48.45 19 LEU B O 1
ATOM 2089 N N . LYS B 1 19 ? -3.849 -34.902 13.585 1.00 47.06 20 LYS B N 1
ATOM 2090 C CA . LYS B 1 19 ? -3.091 -34.804 14.837 1.00 44.63 20 LYS B CA 1
ATOM 2091 C C . LYS B 1 19 ? -3.712 -33.914 15.914 1.00 44.85 20 LYS B C 1
ATOM 2092 O O . LYS B 1 19 ? -3.490 -34.135 17.102 1.00 45.26 20 LYS B O 1
ATOM 2098 N N . ASP B 1 20 ? -4.474 -32.906 15.510 1.00 48.37 21 ASP B N 1
ATOM 2099 C CA . ASP B 1 20 ? -5.042 -31.971 16.473 1.00 50.56 21 ASP B CA 1
ATOM 2100 C C . ASP B 1 20 ? -6.393 -32.447 16.990 1.00 53.26 21 ASP B C 1
ATOM 2101 O O . ASP B 1 20 ? -6.738 -32.208 18.147 1.00 56.02 21 ASP B O 1
ATOM 2106 N N . LEU B 1 21 ? -7.153 -33.120 16.131 1.00 50.67 22 LEU B N 1
ATOM 2107 C CA . LEU B 1 21 ? -8.466 -33.638 16.503 1.00 44.75 22 LEU B CA 1
ATOM 2108 C C . LEU B 1 21 ? -8.349 -34.915 17.327 1.00 44.52 22 LEU B C 1
ATOM 2109 O O . LEU B 1 21 ? -9.022 -35.069 18.342 1.00 44.96 22 LEU B O 1
ATOM 2114 N N . ILE B 1 22 ? -7.492 -35.828 16.881 1.00 44.98 23 ILE B N 1
ATOM 2115 C CA . ILE B 1 22 ? -7.247 -37.071 17.602 1.00 47.90 23 ILE B CA 1
ATOM 2116 C C . ILE B 1 22 ? -5.756 -37.252 17.871 1.00 64.27 23 ILE B C 1
ATOM 2117 O O . ILE B 1 22 ? -4.936 -37.156 16.959 1.00 67.34 23 ILE B O 1
ATOM 2122 N N . ASN B 1 23 ? -5.414 -37.507 19.131 1.00 61.29 24 ASN B N 1
ATOM 2123 C CA . ASN B 1 23 ? -4.021 -37.656 19.540 1.00 58.29 24 ASN B CA 1
ATOM 2124 C C . ASN B 1 23 ? -3.590 -39.117 19.587 1.00 55.02 24 ASN B C 1
ATOM 2125 O O . ASN B 1 23 ? -2.402 -39.425 19.509 1.00 54.94 24 ASN B O 1
ATOM 2130 N N . GLU B 1 24 ? -4.564 -40.011 19.729 1.00 51.49 25 GLU B N 1
ATOM 2131 C CA . GLU B 1 24 ? -4.316 -41.447 19.668 1.00 51.57 25 GLU B CA 1
ATOM 2132 C C . GLU B 1 24 ? -5.320 -42.127 18.748 1.00 53.02 25 GLU B C 1
ATOM 2133 O O . GLU B 1 24 ? -6.510 -41.813 18.773 1.00 55.16 25 GLU B O 1
ATOM 2139 N N . ALA B 1 25 ? -4.844 -43.068 17.942 1.00 50.17 26 ALA B N 1
ATOM 2140 C CA . ALA B 1 25 ? -5.744 -43.854 17.107 1.00 51.70 26 ALA B CA 1
ATOM 2141 C C . ALA B 1 25 ? -5.134 -45.208 16.814 1.00 54.17 26 ALA B C 1
ATOM 2142 O O . ALA B 1 25 ? -3.926 -45.380 16.910 1.00 58.14 26 ALA B O 1
ATOM 2144 N N . CYS B 1 26 ? -5.971 -46.177 16.471 1.00 52.99 27 CYS B N 1
ATOM 2145 C CA . CYS B 1 26 ? -5.460 -47.474 16.062 1.00 52.89 27 CYS B CA 1
ATOM 2146 C C . CYS B 1 26 ? -5.469 -47.600 14.544 1.00 52.24 27 CYS B C 1
ATOM 2147 O O . CYS B 1 26 ? -6.423 -47.197 13.877 1.00 51.51 27 CYS B O 1
ATOM 2150 N N . TRP B 1 27 ? -4.397 -48.162 14.003 1.00 54.18 28 TRP B N 1
ATOM 2151 C CA . TRP B 1 27 ? -4.297 -48.369 12.567 1.00 56.15 28 TRP B CA 1
ATOM 2152 C C . TRP B 1 27 ? -4.530 -49.829 12.215 1.00 60.05 28 TRP B C 1
ATOM 2153 O O . TRP B 1 27 ? -3.745 -50.705 12.599 1.00 61.26 28 TRP B O 1
ATOM 2164 N N . ASP B 1 28 ? -5.632 -50.078 11.512 1.00 63.87 29 ASP B N 1
ATOM 2165 C CA . ASP B 1 28 ? -5.930 -51.387 10.947 1.00 69.87 29 ASP B CA 1
ATOM 2166 C C . ASP B 1 28 ? -5.206 -51.535 9.620 1.00 64.30 29 ASP B C 1
ATOM 2167 O O . ASP B 1 28 ? -5.516 -50.837 8.661 1.00 62.33 29 ASP B O 1
ATOM 2172 N N . ILE B 1 29 ? -4.238 -52.437 9.557 1.00 61.31 30 ILE B N 1
ATOM 2173 C CA . ILE B 1 29 ? -3.558 -52.690 8.302 1.00 62.73 30 ILE B CA 1
ATOM 2174 C C . ILE B 1 29 ? -3.919 -54.084 7.803 1.00 64.60 30 ILE B C 1
ATOM 2175 O O . ILE B 1 29 ? -3.839 -55.060 8.551 1.00 65.89 30 ILE B O 1
ATOM 2180 N N . SER B 1 30 ? -4.340 -54.157 6.542 1.00 63.93 31 SER B N 1
ATOM 2181 C CA . SER B 1 30 ? -4.730 -55.413 5.910 1.00 63.48 31 SER B CA 1
ATOM 2182 C C . SER B 1 30 ? -4.323 -55.444 4.439 1.00 65.19 31 SER B C 1
ATOM 2183 O O . SER B 1 30 ? -3.800 -54.466 3.910 1.00 66.38 31 SER B O 1
ATOM 2186 N N . SER B 1 31 ? -4.579 -56.570 3.781 1.00 64.44 32 SER B N 1
ATOM 2187 C CA . SER B 1 31 ? -4.249 -56.725 2.370 1.00 65.47 32 SER B CA 1
ATOM 2188 C C . SER B 1 31 ? -5.040 -55.733 1.532 1.00 68.85 32 SER B C 1
ATOM 2189 O O . SER B 1 31 ? -4.604 -55.326 0.455 1.00 70.18 32 SER B O 1
ATOM 2192 N N . SER B 1 32 ? -6.208 -55.350 2.036 1.00 70.72 33 SER B N 1
ATOM 2193 C CA . SER B 1 32 ? -7.065 -54.401 1.343 1.00 70.70 33 SER B CA 1
ATOM 2194 C C . SER B 1 32 ? -6.500 -52.996 1.464 1.00 66.04 33 SER B C 1
ATOM 2195 O O . SER B 1 32 ? -6.799 -52.126 0.649 1.00 67.51 33 SER B O 1
ATOM 2198 N N . GLY B 1 33 ? -5.687 -52.780 2.492 1.00 57.96 34 GLY B N 1
ATOM 2199 C CA . GLY B 1 33 ? -5.080 -51.483 2.713 1.00 52.51 34 GLY B CA 1
ATOM 2200 C C . GLY B 1 33 ? -5.136 -51.033 4.158 1.00 49.72 34 GLY B C 1
ATOM 2201 O O . GLY B 1 33 ? -5.246 -51.845 5.070 1.00 49.27 34 GLY B O 1
ATOM 2202 N N . VAL B 1 34 ? -5.066 -49.723 4.356 1.00 48.52 35 VAL B N 1
ATOM 2203 C CA . VAL B 1 34 ? -5.053 -49.130 5.686 1.00 49.22 35 VAL B CA 1
ATOM 2204 C C . VAL B 1 34 ? -6.359 -48.418 6.046 1.00 52.75 35 VAL B C 1
ATOM 2205 O O . VAL B 1 34 ? -6.811 -47.526 5.331 1.00 48.88 35 VAL B O 1
ATOM 2209 N N . ASN B 1 35 ? -6.951 -48.815 7.168 1.00 57.29 36 ASN B N 1
ATOM 2210 C CA . ASN B 1 35 ? -8.118 -48.131 7.699 1.00 57.93 36 ASN B CA 1
ATOM 2211 C C . ASN B 1 35 ? -7.826 -47.590 9.083 1.00 57.09 36 ASN B C 1
ATOM 2212 O O . ASN B 1 35 ? -7.274 -48.292 9.928 1.00 57.23 36 ASN B O 1
ATOM 2217 N N . LEU B 1 36 ? -8.180 -46.330 9.303 1.00 54.79 37 LEU B N 1
ATOM 2218 C CA . LEU B 1 36 ? -8.166 -45.753 10.639 1.00 53.17 37 LEU B CA 1
ATOM 2219 C C . LEU B 1 36 ? -9.570 -45.286 10.982 1.00 52.07 37 LEU B C 1
ATOM 2220 O O . LEU B 1 36 ? -10.318 -44.856 10.110 1.00 49.58 37 LEU B O 1
ATOM 2225 N N . GLN B 1 37 ? -9.936 -45.396 12.251 1.00 52.05 38 GLN B N 1
ATOM 2226 C CA . GLN B 1 37 ? -11.202 -44.858 12.715 1.00 56.19 38 GLN B CA 1
ATOM 2227 C C . GLN B 1 37 ? -11.120 -44.538 14.191 1.00 54.12 38 GLN B C 1
ATOM 2228 O O . GLN B 1 37 ? -10.769 -45.393 14.998 1.00 51.65 38 GLN B O 1
ATOM 2234 N N . SER B 1 38 ? -11.447 -43.300 14.542 1.00 52.51 39 SER B N 1
ATOM 2235 C CA . SER B 1 38 ? -11.345 -42.864 15.927 1.00 52.41 39 SER B CA 1
ATOM 2236 C C . SER B 1 38 ? -12.190 -41.627 16.201 1.00 53.60 39 SER B C 1
ATOM 2237 O O . SER B 1 38 ? -12.115 -40.642 15.474 1.00 54.06 39 SER B O 1
ATOM 2240 N N . MET B 1 39 ? -13.001 -41.688 17.251 1.00 54.58 40 MET B N 1
ATOM 2241 C CA . MET B 1 39 ? -13.734 -40.517 17.707 1.00 52.83 40 MET B CA 1
ATOM 2242 C C . MET B 1 39 ? -12.796 -39.613 18.475 1.00 52.19 40 MET B C 1
ATOM 2243 O O . MET B 1 39 ? -11.758 -40.061 18.954 1.00 52.32 40 MET B O 1
ATOM 2248 N N . ASP B 1 40 ? -13.153 -38.340 18.594 1.00 50.26 41 ASP B N 1
ATOM 2249 C CA . ASP B 1 40 ? -12.353 -37.423 19.389 1.00 49.76 41 ASP B CA 1
ATOM 2250 C C . ASP B 1 40 ? -12.760 -37.579 20.848 1.00 58.35 41 ASP B C 1
ATOM 2251 O O . ASP B 1 40 ? -13.703 -38.309 21.157 1.00 60.83 41 ASP B O 1
ATOM 2256 N N . SER B 1 41 ? -12.047 -36.898 21.739 1.00 61.19 42 SER B N 1
ATOM 2257 C CA . SER B 1 41 ? -12.259 -37.050 23.175 1.00 58.89 42 SER B CA 1
ATOM 2258 C C . SER B 1 41 ? -13.708 -36.825 23.597 1.00 58.02 42 SER B C 1
ATOM 2259 O O . SER B 1 41 ? -14.237 -37.554 24.432 1.00 57.73 42 SER B O 1
ATOM 2262 N N . SER B 1 42 ? -14.354 -35.825 23.007 1.00 54.05 43 SER B N 1
ATOM 2263 C CA . SER B 1 42 ? -15.682 -35.422 23.453 1.00 54.19 43 SER B CA 1
ATOM 2264 C C . SER B 1 42 ? -16.820 -36.209 22.801 1.00 55.99 43 SER B C 1
ATOM 2265 O O . SER B 1 42 ? -17.991 -35.909 23.037 1.00 56.32 43 SER B O 1
ATOM 2268 N N . HIS B 1 43 ? -16.475 -37.200 21.980 1.00 57.70 44 HIS B N 1
ATOM 2269 C CA . HIS B 1 43 ? -17.459 -38.084 21.340 1.00 57.24 44 HIS B CA 1
ATOM 2270 C C . HIS B 1 43 ? -18.419 -37.379 20.379 1.00 54.03 44 HIS B C 1
ATOM 2271 O O . HIS B 1 43 ? -19.448 -37.941 20.005 1.00 55.58 44 HIS B O 1
ATOM 2278 N N . VAL B 1 44 ? -18.082 -36.159 19.980 1.00 53.02 45 VAL B N 1
ATOM 2279 C CA . VAL B 1 44 ? -18.945 -35.376 19.104 1.00 51.94 45 VAL B CA 1
ATOM 2280 C C . VAL B 1 44 ? -18.612 -35.628 17.630 1.00 50.73 45 VAL B C 1
ATOM 2281 O O . VAL B 1 44 ? -19.499 -35.638 16.775 1.00 50.03 45 VAL B O 1
ATOM 2285 N N . SER B 1 45 ? -17.335 -35.850 17.336 1.00 51.09 46 SER B N 1
ATOM 2286 C CA . SER B 1 45 ? -16.915 -36.136 15.969 1.00 51.37 46 SER B CA 1
ATOM 2287 C C . SER B 1 45 ? -16.246 -37.500 15.867 1.00 47.99 46 SER B C 1
ATOM 2288 O O . SER B 1 45 ? -15.842 -38.084 16.869 1.00 46.47 46 SER B O 1
ATOM 2291 N N . LEU B 1 46 ? -16.145 -38.004 14.643 1.00 48.37 47 LEU B N 1
ATOM 2292 C CA . LEU B 1 46 ? -15.477 -39.271 14.379 1.00 47.58 47 LEU B CA 1
ATOM 2293 C C . LEU B 1 46 ? -14.669 -39.141 13.101 1.00 48.85 47 LEU B C 1
ATOM 2294 O O . LEU B 1 46 ? -15.123 -38.542 12.133 1.00 51.95 47 LEU B O 1
ATOM 2299 N N . VAL B 1 47 ? -13.467 -39.703 13.102 1.00 49.94 48 VAL B N 1
ATOM 2300 C CA . VAL B 1 47 ? -12.596 -39.652 11.935 1.00 50.65 48 VAL B CA 1
ATOM 2301 C C . VAL B 1 47 ? -12.444 -41.036 11.313 1.00 47.99 48 VAL B C 1
ATOM 2302 O O . VAL B 1 47 ? -12.197 -42.014 12.019 1.00 48.07 48 VAL B O 1
ATOM 2306 N N . GLN B 1 48 ? -12.596 -41.114 9.993 1.00 47.79 49 GLN B N 1
ATOM 2307 C CA . GLN B 1 48 ? -12.426 -42.377 9.283 1.00 50.41 49 GLN B CA 1
ATOM 2308 C C . GLN B 1 48 ? -11.557 -42.220 8.032 1.00 46.57 49 GLN B C 1
ATOM 2309 O O . GLN B 1 48 ? -11.945 -41.564 7.062 1.00 45.35 49 GLN B O 1
ATOM 2315 N N . LEU B 1 49 ? -10.379 -42.833 8.075 1.00 45.65 50 LEU B N 1
ATOM 2316 C CA . LEU B 1 49 ? -9.421 -42.798 6.981 1.00 46.58 50 LEU B CA 1
ATOM 2317 C C . LEU B 1 49 ? -9.370 -44.135 6.262 1.00 49.46 50 LEU B C 1
ATOM 2318 O O . LEU B 1 49 ? -9.299 -45.183 6.901 1.00 50.76 50 LEU B O 1
ATOM 2323 N N . THR B 1 50 ? -9.408 -44.104 4.935 1.00 46.83 51 THR B N 1
ATOM 2324 C CA . THR B 1 50 ? -9.223 -45.323 4.154 1.00 46.11 51 THR B CA 1
ATOM 2325 C C . THR B 1 50 ? -8.249 -45.100 2.991 1.00 45.83 51 THR B C 1
ATOM 2326 O O . THR B 1 50 ? -8.443 -44.216 2.151 1.00 41.55 51 THR B O 1
ATOM 2330 N N . LEU B 1 51 ? -7.193 -45.906 2.969 1.00 45.50 52 LEU B N 1
ATOM 2331 C CA . LEU B 1 51 ? -6.200 -45.881 1.906 1.00 44.53 52 LEU B CA 1
ATOM 2332 C C . LEU B 1 51 ? -6.088 -47.276 1.344 1.00 51.01 52 LEU B C 1
ATOM 2333 O O . LEU B 1 51 ? -5.556 -48.167 1.996 1.00 53.99 52 LEU B O 1
ATOM 2338 N N . ARG B 1 52 ? -6.604 -47.472 0.141 1.00 53.36 53 ARG B N 1
ATOM 2339 C CA . ARG B 1 52 ? -6.579 -48.787 -0.470 1.00 55.18 53 ARG B CA 1
ATOM 2340 C C . ARG B 1 52 ? -5.145 -49.179 -0.804 1.00 53.55 53 ARG B C 1
ATOM 2341 O O . ARG B 1 52 ? -4.345 -48.345 -1.234 1.00 54.77 53 ARG B O 1
ATOM 2349 N N . SER B 1 53 ? -4.827 -50.453 -0.592 1.00 49.71 54 SER B N 1
ATOM 2350 C CA . SER B 1 53 ? -3.479 -50.965 -0.809 1.00 50.53 54 SER B CA 1
ATOM 2351 C C . SER B 1 53 ? -3.027 -50.750 -2.250 1.00 56.81 54 SER B C 1
ATOM 2352 O O . SER B 1 53 ? -1.832 -50.668 -2.530 1.00 59.36 54 SER B O 1
ATOM 2355 N N . GLU B 1 54 ? -3.993 -50.645 -3.157 1.00 59.73 55 GLU B N 1
ATOM 2356 C CA . GLU B 1 54 ? -3.706 -50.435 -4.571 1.00 64.08 55 GLU B CA 1
ATOM 2357 C C . GLU B 1 54 ? -3.202 -49.020 -4.836 1.00 63.93 55 GLU B C 1
ATOM 2358 O O . GLU B 1 54 ? -2.633 -48.741 -5.890 1.00 65.77 55 GLU B O 1
ATOM 2364 N N . GLY B 1 55 ? -3.416 -48.127 -3.875 1.00 61.09 56 GLY B N 1
ATOM 2365 C CA . GLY B 1 55 ? -3.023 -46.737 -4.021 1.00 58.01 56 GLY B CA 1
ATOM 2366 C C . GLY B 1 55 ? -1.551 -46.491 -3.761 1.00 57.20 56 GLY B C 1
ATOM 2367 O O . GLY B 1 55 ? -0.988 -45.496 -4.214 1.00 56.90 56 GLY B O 1
ATOM 2368 N N . PHE B 1 56 ? -0.929 -47.400 -3.020 1.00 57.31 57 PHE B N 1
ATOM 2369 C CA . PHE B 1 56 ? 0.494 -47.300 -2.714 1.00 58.75 57 PHE B CA 1
ATOM 2370 C C . PHE B 1 56 ? 1.334 -47.802 -3.881 1.00 64.74 57 PHE B C 1
ATOM 2371 O O . PHE B 1 56 ? 0.948 -48.744 -4.568 1.00 72.46 57 PHE B O 1
ATOM 2379 N N . ASP B 1 57 ? 2.487 -47.180 -4.104 1.00 65.05 58 ASP B N 1
ATOM 2380 C CA . ASP B 1 57 ? 3.372 -47.612 -5.176 1.00 68.41 58 ASP B CA 1
ATOM 2381 C C . ASP B 1 57 ? 4.035 -48.935 -4.817 1.00 67.72 58 ASP B C 1
ATOM 2382 O O . ASP B 1 57 ? 4.636 -49.589 -5.668 1.00 72.69 58 ASP B O 1
ATOM 2387 N N . THR B 1 58 ? 3.925 -49.320 -3.550 1.00 62.62 59 THR B N 1
ATOM 2388 C CA . THR B 1 58 ? 4.261 -50.678 -3.126 1.00 61.07 59 THR B CA 1
ATOM 2389 C C . THR B 1 58 ? 3.422 -51.029 -1.900 1.00 63.57 59 THR B C 1
ATOM 2390 O O . THR B 1 58 ? 3.156 -50.171 -1.066 1.00 67.58 59 THR B O 1
ATOM 2394 N N . TYR B 1 59 ? 2.982 -52.277 -1.797 1.00 63.55 60 TYR B N 1
ATOM 2395 C CA . TYR B 1 59 ? 2.239 -52.705 -0.617 1.00 62.87 60 TYR B CA 1
ATOM 2396 C C . TYR B 1 59 ? 2.383 -54.198 -0.372 1.00 60.52 60 TYR B C 1
ATOM 2397 O O . TYR B 1 59 ? 2.235 -55.007 -1.287 1.00 61.52 60 TYR B O 1
ATOM 2406 N N . ARG B 1 60 ? 2.673 -54.552 0.873 1.00 58.91 61 ARG B N 1
ATOM 2407 C CA . ARG B 1 60 ? 2.773 -55.945 1.278 1.00 62.78 61 ARG B CA 1
ATOM 2408 C C . ARG B 1 60 ? 2.287 -56.089 2.711 1.00 66.12 61 ARG B C 1
ATOM 2409 O O . ARG B 1 60 ? 2.835 -55.477 3.624 1.00 64.34 61 ARG B O 1
ATOM 2417 N N . CYS B 1 61 ? 1.248 -56.889 2.903 1.00 69.58 62 CYS B N 1
ATOM 2418 C CA . CYS B 1 61 ? 0.722 -57.135 4.235 1.00 69.87 62 CYS B CA 1
ATOM 2419 C C . CYS B 1 61 ? 0.463 -58.620 4.419 1.00 73.01 62 CYS B C 1
ATOM 2420 O O . CYS B 1 61 ? -0.324 -59.212 3.685 1.00 73.77 62 CYS B O 1
ATOM 2423 N N . ASP B 1 62 ? 1.128 -59.221 5.399 1.00 77.25 63 ASP B N 1
ATOM 2424 C CA . ASP B 1 62 ? 1.040 -60.662 5.603 1.00 84.06 63 ASP B CA 1
ATOM 2425 C C . ASP B 1 62 ? -0.027 -61.041 6.629 1.00 84.18 63 ASP B C 1
ATOM 2426 O O . ASP B 1 62 ? -0.699 -62.060 6.488 1.00 85.00 63 ASP B O 1
ATOM 2431 N N . ARG B 1 63 ? -0.179 -60.219 7.660 1.00 84.85 64 ARG B N 1
ATOM 2432 C CA . ARG B 1 63 ? -1.191 -60.464 8.683 1.00 88.40 64 ARG B CA 1
ATOM 2433 C C . ARG B 1 63 ? -2.090 -59.253 8.892 1.00 93.77 64 ARG B C 1
ATOM 2434 O O . ARG B 1 63 ? -1.677 -58.119 8.659 1.00 96.79 64 ARG B O 1
ATOM 2442 N N . ASN B 1 64 ? -3.319 -59.497 9.338 1.00 94.74 65 ASN B N 1
ATOM 2443 C CA . ASN B 1 64 ? -4.136 -58.423 9.881 1.00 93.76 65 ASN B CA 1
ATOM 2444 C C . ASN B 1 64 ? -3.375 -57.815 11.042 1.00 87.79 65 ASN B C 1
ATOM 2445 O O . ASN B 1 64 ? -2.898 -58.535 11.915 1.00 86.79 65 ASN B O 1
ATOM 2450 N N . LEU B 1 65 ? -3.229 -56.495 11.027 1.00 84.29 66 LEU B N 1
ATOM 2451 C CA . LEU B 1 65 ? -2.464 -55.804 12.057 1.00 83.31 66 LEU B CA 1
ATOM 2452 C C . LEU B 1 65 ? -3.269 -54.653 12.649 1.00 80.36 66 LEU B C 1
ATOM 2453 O O . LEU B 1 65 ? -4.062 -54.022 11.955 1.00 82.26 66 LEU B O 1
ATOM 2458 N N . ALA B 1 66 ? -3.066 -54.385 13.935 1.00 73.29 67 ALA B N 1
ATOM 2459 C CA . ALA B 1 66 ? -3.774 -53.300 14.607 1.00 69.88 67 ALA B CA 1
ATOM 2460 C C . ALA B 1 66 ? -2.840 -52.540 15.541 1.00 69.36 67 ALA B C 1
ATOM 2461 O O . ALA B 1 66 ? -2.705 -52.887 16.715 1.00 70.06 67 ALA B O 1
ATOM 2463 N N . MET B 1 67 ? -2.206 -51.492 15.024 1.00 65.27 68 MET B N 1
ATOM 2464 C CA . MET B 1 67 ? -1.166 -50.816 15.795 1.00 63.13 68 MET B CA 1
ATOM 2465 C C . MET B 1 67 ? -1.615 -49.498 16.407 1.00 61.22 68 MET B C 1
ATOM 2466 O O . MET B 1 67 ? -2.111 -48.615 15.713 1.00 61.94 68 MET B O 1
ATOM 2471 N N . GLY B 1 68 ? -1.424 -49.376 17.716 1.00 60.35 69 GLY B N 1
ATOM 2472 C CA . GLY B 1 68 ? -1.767 -48.163 18.432 1.00 62.21 69 GLY B CA 1
ATOM 2473 C C . GLY B 1 68 ? -0.748 -47.068 18.194 1.00 63.88 69 GLY B C 1
ATOM 2474 O O . GLY B 1 68 ? 0.446 -47.247 18.427 1.00 66.59 69 GLY B O 1
ATOM 2475 N N . VAL B 1 69 ? -1.227 -45.922 17.731 1.00 61.95 70 VAL B N 1
ATOM 2476 C CA . VAL B 1 69 ? -0.348 -44.836 17.336 1.00 57.78 70 VAL B CA 1
ATOM 2477 C C . VAL B 1 69 ? -0.736 -43.527 18.002 1.00 55.43 70 VAL B C 1
ATOM 2478 O O . VAL B 1 69 ? -1.912 -43.154 18.036 1.00 53.57 70 VAL B O 1
ATOM 2482 N N . ASN B 1 70 ? 0.269 -42.852 18.549 1.00 56.86 71 ASN B N 1
ATOM 2483 C CA . ASN B 1 70 ? 0.127 -41.481 19.004 1.00 59.66 71 ASN B CA 1
ATOM 2484 C C . ASN B 1 70 ? 0.356 -40.547 17.821 1.00 61.37 71 ASN B C 1
ATOM 2485 O O . ASN B 1 70 ? 1.473 -40.422 17.321 1.00 65.07 71 ASN B O 1
ATOM 2490 N N . LEU B 1 71 ? -0.710 -39.901 17.368 1.00 57.90 72 LEU B N 1
ATOM 2491 C CA . LEU B 1 71 ? -0.667 -39.133 16.131 1.00 49.79 72 LEU B CA 1
ATOM 2492 C C . LEU B 1 71 ? 0.165 -37.866 16.266 1.00 48.32 72 LEU B C 1
ATOM 2493 O O . LEU B 1 71 ? 0.626 -37.315 15.274 1.00 52.12 72 LEU B O 1
ATOM 2498 N N . THR B 1 72 ? 0.365 -37.412 17.497 1.00 50.43 73 THR B N 1
ATOM 2499 C CA . THR B 1 72 ? 1.218 -36.259 17.747 1.00 51.07 73 THR B CA 1
ATOM 2500 C C . THR B 1 72 ? 2.666 -36.604 17.410 1.00 52.73 73 THR B C 1
ATOM 2501 O O . THR B 1 72 ? 3.332 -35.887 16.659 1.00 56.05 73 THR B O 1
ATOM 2505 N N . SER B 1 73 ? 3.136 -37.720 17.957 1.00 53.48 74 SER B N 1
ATOM 2506 C CA . SER B 1 73 ? 4.491 -38.199 17.717 1.00 52.07 74 SER B CA 1
ATOM 2507 C C . SER B 1 73 ? 4.733 -38.464 16.238 1.00 52.60 74 SER B C 1
ATOM 2508 O O . SER B 1 73 ? 5.740 -38.033 15.669 1.00 56.15 74 SER B O 1
ATOM 2511 N N . MET B 1 74 ? 3.799 -39.179 15.622 1.00 49.65 75 MET B N 1
ATOM 2512 C CA . MET B 1 74 ? 3.896 -39.504 14.207 1.00 47.77 75 MET B CA 1
ATOM 2513 C C . MET B 1 74 ? 3.875 -38.239 13.363 1.00 47.02 75 MET B C 1
ATOM 2514 O O . MET B 1 74 ? 4.520 -38.169 12.320 1.00 51.22 75 MET B O 1
ATOM 2519 N N . SER B 1 75 ? 3.137 -37.235 13.822 1.00 46.61 76 SER B N 1
ATOM 2520 C CA . SER B 1 75 ? 3.139 -35.943 13.151 1.00 48.38 76 SER B CA 1
ATOM 2521 C C . SER B 1 75 ? 4.520 -35.310 13.218 1.00 47.24 76 SER B C 1
ATOM 2522 O O . SER B 1 75 ? 5.022 -34.778 12.222 1.00 49.44 76 SER B O 1
ATOM 2525 N N . LYS B 1 76 ? 5.125 -35.372 14.401 1.00 41.49 77 LYS B N 1
ATOM 2526 C CA . LYS B 1 76 ? 6.480 -34.872 14.596 1.00 40.90 77 LYS B CA 1
ATOM 2527 C C . LYS B 1 76 ? 7.461 -35.552 13.644 1.00 40.85 77 LYS B C 1
ATOM 2528 O O . LYS B 1 76 ? 8.327 -34.902 13.061 1.00 44.42 77 LYS B O 1
ATOM 2534 N N . ILE B 1 77 ? 7.317 -36.863 13.484 1.00 38.95 78 ILE B N 1
ATOM 2535 C CA . ILE B 1 77 ? 8.197 -37.625 12.610 1.00 36.82 78 ILE B CA 1
ATOM 2536 C C . ILE B 1 77 ? 7.967 -37.270 11.136 1.00 41.19 78 ILE B C 1
ATOM 2537 O O . ILE B 1 77 ? 8.917 -37.136 10.365 1.00 43.24 78 ILE B O 1
ATOM 2542 N N . LEU B 1 78 ? 6.707 -37.105 10.751 1.00 39.65 79 LEU B N 1
ATOM 2543 C CA . LEU B 1 78 ? 6.389 -36.726 9.381 1.00 42.92 79 LEU B CA 1
ATOM 2544 C C . LEU B 1 78 ? 6.826 -35.292 9.081 1.00 46.52 79 LEU B C 1
ATOM 2545 O O . LEU B 1 78 ? 6.992 -34.924 7.918 1.00 47.16 79 LEU B O 1
ATOM 2550 N N . LYS B 1 79 ? 7.021 -34.489 10.126 1.00 47.19 80 LYS B N 1
ATOM 2551 C CA . LYS B 1 79 ? 7.512 -33.125 9.943 1.00 46.28 80 LYS B CA 1
ATOM 2552 C C . LYS B 1 79 ? 8.977 -33.136 9.527 1.00 46.10 80 LYS B C 1
ATOM 2553 O O . LYS B 1 79 ? 9.468 -32.193 8.909 1.00 48.10 80 LYS B O 1
ATOM 2559 N N . CYS B 1 80 ? 9.668 -34.219 9.862 1.00 45.68 81 CYS B N 1
ATOM 2560 C CA . CYS B 1 80 ? 11.055 -34.397 9.460 1.00 44.02 81 CYS B CA 1
ATOM 2561 C C . CYS B 1 80 ? 11.153 -34.973 8.047 1.00 39.02 81 CYS B C 1
ATOM 2562 O O . CYS B 1 80 ? 12.248 -35.168 7.523 1.00 39.39 81 CYS B O 1
ATOM 2565 N N . ALA B 1 81 ? 10.002 -35.261 7.448 1.00 39.96 82 ALA B N 1
ATOM 2566 C CA . ALA B 1 81 ? 9.948 -35.708 6.061 1.00 43.50 82 ALA B CA 1
ATOM 2567 C C . ALA B 1 81 ? 9.923 -34.506 5.138 1.00 47.71 82 ALA B C 1
ATOM 2568 O O . ALA B 1 81 ? 9.340 -33.475 5.470 1.00 50.69 82 ALA B O 1
ATOM 2570 N N . GLY B 1 82 ? 10.564 -34.639 3.982 1.00 46.31 83 GLY B N 1
ATOM 2571 C CA . GLY B 1 82 ? 10.515 -33.607 2.966 1.00 49.77 83 GLY B CA 1
ATOM 2572 C C . GLY B 1 82 ? 9.235 -33.731 2.162 1.00 52.99 83 GLY B C 1
ATOM 2573 O O . GLY B 1 82 ? 8.575 -34.770 2.194 1.00 52.09 83 GLY B O 1
ATOM 2574 N N . ASN B 1 83 ? 8.882 -32.674 1.437 1.00 53.42 84 ASN B N 1
ATOM 2575 C CA . ASN B 1 83 ? 7.621 -32.649 0.703 1.00 54.59 84 ASN B CA 1
ATOM 2576 C C . ASN B 1 83 ? 7.633 -33.546 -0.525 1.00 56.13 84 ASN B C 1
ATOM 2577 O O . ASN B 1 83 ? 6.605 -34.104 -0.893 1.00 58.33 84 ASN B O 1
ATOM 2582 N N . GLU B 1 84 ? 8.791 -33.684 -1.159 1.00 55.47 85 GLU B N 1
ATOM 2583 C CA . GLU B 1 84 ? 8.901 -34.546 -2.330 1.00 59.00 85 GLU B CA 1
ATOM 2584 C C . GLU B 1 84 ? 9.542 -35.885 -1.984 1.00 58.61 85 GLU B C 1
ATOM 2585 O O . GLU B 1 84 ? 9.898 -36.658 -2.872 1.00 57.62 85 GLU B O 1
ATOM 2591 N N . ASP B 1 85 ? 9.682 -36.152 -0.690 1.00 56.89 86 ASP B N 1
ATOM 2592 C CA . ASP B 1 85 ? 10.299 -37.385 -0.214 1.00 54.55 86 ASP B CA 1
ATOM 2593 C C . ASP B 1 85 ? 9.448 -38.608 -0.521 1.00 54.12 86 ASP B C 1
ATOM 2594 O O . ASP B 1 85 ? 8.225 -38.554 -0.443 1.00 57.06 86 ASP B O 1
ATOM 2599 N N . ILE B 1 86 ? 10.104 -39.708 -0.876 1.00 50.72 87 ILE B N 1
ATOM 2600 C CA . ILE B 1 86 ? 9.431 -40.994 -1.007 1.00 46.94 87 ILE B CA 1
ATOM 2601 C C . ILE B 1 86 ? 9.377 -41.662 0.358 1.00 48.23 87 ILE B C 1
ATOM 2602 O O . ILE B 1 86 ? 10.415 -41.957 0.945 1.00 49.32 87 ILE B O 1
ATOM 2607 N N . ILE B 1 87 ? 8.171 -41.894 0.866 1.00 50.11 88 ILE B N 1
ATOM 2608 C CA . ILE B 1 87 ? 8.013 -42.400 2.227 1.00 48.77 88 ILE B CA 1
ATOM 2609 C C . ILE B 1 87 ? 7.557 -43.852 2.261 1.00 52.01 88 ILE B C 1
ATOM 2610 O O . ILE B 1 87 ? 6.570 -44.223 1.627 1.00 52.10 88 ILE B O 1
ATOM 2615 N N . THR B 1 88 ? 8.293 -44.666 3.008 1.00 54.70 89 THR B N 1
ATOM 2616 C CA . THR B 1 88 ? 7.961 -46.071 3.181 1.00 55.28 89 THR B CA 1
ATOM 2617 C C . THR B 1 88 ? 7.619 -46.355 4.632 1.00 54.56 89 THR B C 1
ATOM 2618 O O . THR B 1 88 ? 8.277 -45.865 5.541 1.00 55.87 89 THR B O 1
ATOM 2622 N N . LEU B 1 89 ? 6.580 -47.148 4.840 1.00 55.67 90 LEU B N 1
ATOM 2623 C CA . LEU B 1 89 ? 6.196 -47.596 6.163 1.00 58.48 90 LEU B CA 1
ATOM 2624 C C . LEU B 1 89 ? 6.592 -49.057 6.294 1.00 62.19 90 LEU B C 1
ATOM 2625 O O . LEU B 1 89 ? 6.261 -49.870 5.438 1.00 60.25 90 LEU B O 1
ATOM 2630 N N . ARG B 1 90 ? 7.319 -49.377 7.358 1.00 67.99 91 ARG B N 1
ATOM 2631 C CA . ARG B 1 90 ? 7.798 -50.733 7.597 1.00 74.57 91 ARG B CA 1
ATOM 2632 C C . ARG B 1 90 ? 7.329 -51.230 8.957 1.00 76.29 91 ARG B C 1
ATOM 2633 O O . ARG B 1 90 ? 7.611 -50.606 9.975 1.00 75.49 91 ARG B O 1
ATOM 2641 N N . ALA B 1 91 ? 6.618 -52.351 8.983 1.00 80.23 92 ALA B N 1
ATOM 2642 C CA . ALA B 1 91 ? 6.252 -52.959 10.256 1.00 83.86 92 ALA B CA 1
ATOM 2643 C C . ALA B 1 91 ? 7.167 -54.134 10.540 1.00 90.11 92 ALA B C 1
ATOM 2644 O O . ALA B 1 91 ? 7.518 -54.895 9.636 1.00 90.66 92 ALA B O 1
ATOM 2646 N N . GLU B 1 92 ? 7.549 -54.271 11.804 1.00 95.10 93 GLU B N 1
ATOM 2647 C CA . GLU B 1 92 ? 8.538 -55.257 12.215 1.00 99.03 93 GLU B CA 1
ATOM 2648 C C . GLU B 1 92 ? 8.117 -56.693 11.906 1.00 102.35 93 GLU B C 1
ATOM 2649 O O . GLU B 1 92 ? 8.941 -57.471 11.432 1.00 103.49 93 GLU B O 1
ATOM 2655 N N . ASP B 1 93 ? 6.843 -56.991 12.182 1.00 104.27 94 ASP B N 1
ATOM 2656 C CA . ASP B 1 93 ? 6.103 -58.247 11.916 1.00 105.69 94 ASP B CA 1
ATOM 2657 C C . ASP B 1 93 ? 5.482 -58.708 13.231 1.00 106.03 94 ASP B C 1
ATOM 2658 O O . ASP B 1 93 ? 4.375 -59.243 13.253 1.00 106.93 94 ASP B O 1
ATOM 2663 N N . ASN B 1 94 ? 6.210 -58.497 14.323 1.00 105.11 95 ASN B N 1
ATOM 2664 C CA . ASN B 1 94 ? 5.648 -58.608 15.660 1.00 105.50 95 ASN B CA 1
ATOM 2665 C C . ASN B 1 94 ? 5.094 -57.246 16.044 1.00 105.54 95 ASN B C 1
ATOM 2666 O O . ASN B 1 94 ? 5.205 -56.292 15.272 1.00 108.12 95 ASN B O 1
ATOM 2671 N N . ALA B 1 95 ? 4.501 -57.147 17.227 1.00 104.03 96 ALA B N 1
ATOM 2672 C CA . ALA B 1 95 ? 3.953 -55.873 17.680 1.00 103.47 96 ALA B CA 1
ATOM 2673 C C . ALA B 1 95 ? 4.968 -55.114 18.532 1.00 104.79 96 ALA B C 1
ATOM 2674 O O . ALA B 1 95 ? 4.964 -55.218 19.759 1.00 107.54 96 ALA B O 1
ATOM 2676 N N . ASP B 1 96 ? 5.838 -54.351 17.873 1.00 101.84 97 ASP B N 1
ATOM 2677 C CA . ASP B 1 96 ? 6.898 -53.616 18.562 1.00 98.02 97 ASP B CA 1
ATOM 2678 C C . ASP B 1 96 ? 6.881 -52.122 18.236 1.00 90.68 97 ASP B C 1
ATOM 2679 O O . ASP B 1 96 ? 6.377 -51.313 19.015 1.00 89.73 97 ASP B O 1
ATOM 2684 N N . THR B 1 97 ? 7.453 -51.762 17.089 1.00 84.21 98 THR B N 1
ATOM 2685 C CA . THR B 1 97 ? 7.516 -50.366 16.657 1.00 76.69 98 THR B CA 1
ATOM 2686 C C . THR B 1 97 ? 7.172 -50.210 15.176 1.00 69.70 98 THR B C 1
ATOM 2687 O O . THR B 1 97 ? 7.208 -51.181 14.418 1.00 67.59 98 THR B O 1
ATOM 2691 N N . LEU B 1 98 ? 6.844 -48.987 14.767 1.00 64.61 99 LEU B N 1
ATOM 2692 C CA . LEU B 1 98 ? 6.574 -48.699 13.357 1.00 59.23 99 LEU B CA 1
ATOM 2693 C C . LEU B 1 98 ? 7.670 -47.844 12.732 1.00 59.05 99 LEU B C 1
ATOM 2694 O O . LEU B 1 98 ? 7.952 -46.740 13.191 1.00 59.87 99 LEU B O 1
ATOM 2699 N N . ALA B 1 99 ? 8.272 -48.357 11.666 1.00 54.80 100 ALA B N 1
ATOM 2700 C CA . ALA B 1 99 ? 9.346 -47.653 10.991 1.00 51.65 100 ALA B CA 1
ATOM 2701 C C . ALA B 1 99 ? 8.824 -46.757 9.877 1.00 59.01 100 ALA B C 1
ATOM 2702 O O . ALA B 1 99 ? 7.950 -47.146 9.103 1.00 64.14 100 ALA B O 1
ATOM 2704 N N . LEU B 1 100 ? 9.374 -45.553 9.813 1.00 57.56 101 LEU B N 1
ATOM 2705 C CA . LEU B 1 100 ? 9.093 -44.608 8.747 1.00 52.75 101 LEU B CA 1
ATOM 2706 C C . LEU B 1 100 ? 10.406 -44.282 8.045 1.00 49.60 101 LEU B C 1
ATOM 2707 O O . LEU B 1 100 ? 11.389 -43.933 8.690 1.00 50.94 101 LEU B O 1
ATOM 2712 N N . VAL B 1 101 ? 10.428 -44.403 6.724 1.00 45.77 102 VAL B N 1
ATOM 2713 C CA . VAL B 1 101 ? 11.653 -44.193 5.968 1.00 46.13 102 VAL B CA 1
ATOM 2714 C C . VAL B 1 101 ? 11.467 -43.125 4.898 1.00 50.98 102 VAL B C 1
ATOM 2715 O O . VAL B 1 101 ? 10.660 -43.277 3.981 1.00 56.54 102 VAL B O 1
ATOM 2719 N N . PHE B 1 102 ? 12.222 -42.042 5.019 1.00 50.57 103 PHE B N 1
ATOM 2720 C CA . PHE B 1 102 ? 12.108 -40.928 4.094 1.00 47.72 103 PHE B CA 1
ATOM 2721 C C . PHE B 1 102 ? 13.297 -40.879 3.152 1.00 54.31 103 PHE B C 1
ATOM 2722 O O . PHE B 1 102 ? 14.419 -40.605 3.572 1.00 59.63 103 PHE B O 1
ATOM 2730 N N . GLU B 1 103 ? 13.046 -41.153 1.879 1.00 59.94 104 GLU B N 1
ATOM 2731 C CA . GLU B 1 103 ? 14.077 -41.040 0.861 1.00 63.69 104 GLU B CA 1
ATOM 2732 C C . GLU B 1 103 ? 13.976 -39.703 0.156 1.00 64.87 104 GLU B C 1
ATOM 2733 O O . GLU B 1 103 ? 12.966 -39.415 -0.488 1.00 63.67 104 GLU B O 1
ATOM 2739 N N . ALA B 1 104 ? 15.018 -38.888 0.291 1.00 68.18 105 ALA B N 1
ATOM 2740 C CA . ALA B 1 104 ? 15.136 -37.667 -0.489 1.00 69.76 105 ALA B CA 1
ATOM 2741 C C . ALA B 1 104 ? 15.012 -38.055 -1.950 1.00 76.83 105 ALA B C 1
ATOM 2742 O O . ALA B 1 104 ? 15.428 -39.148 -2.329 1.00 80.21 105 ALA B O 1
ATOM 2744 N N . PRO B 1 105 ? 14.436 -37.171 -2.776 1.00 79.40 106 PRO B N 1
ATOM 2745 C CA . PRO B 1 105 ? 14.122 -37.557 -4.154 1.00 82.83 106 PRO B CA 1
ATOM 2746 C C . PRO B 1 105 ? 15.352 -38.035 -4.925 1.00 90.69 106 PRO B C 1
ATOM 2747 O O . PRO B 1 105 ? 15.215 -38.843 -5.842 1.00 92.67 106 PRO B O 1
ATOM 2751 N N . ASN B 1 106 ? 16.535 -37.560 -4.538 1.00 95.52 107 ASN B N 1
ATOM 2752 C CA . ASN B 1 106 ? 17.769 -37.894 -5.247 1.00 98.87 107 ASN B CA 1
ATOM 2753 C C . ASN B 1 106 ? 18.646 -38.933 -4.538 1.00 102.87 107 ASN B C 1
ATOM 2754 O O . ASN B 1 106 ? 19.846 -39.024 -4.808 1.00 106.39 107 ASN B O 1
ATOM 2759 N N . GLN B 1 107 ? 18.042 -39.691 -3.625 1.00 99.99 108 GLN B N 1
ATOM 2760 C CA . GLN B 1 107 ? 18.631 -40.916 -3.071 1.00 95.36 108 GLN B CA 1
ATOM 2761 C C . GLN B 1 107 ? 19.825 -40.743 -2.126 1.00 84.70 108 GLN B C 1
ATOM 2762 O O . GLN B 1 107 ? 20.238 -41.709 -1.489 1.00 84.61 108 GLN B O 1
ATOM 2768 N N . GLU B 1 108 ? 20.394 -39.546 -2.029 1.00 74.97 109 GLU B N 1
ATOM 2769 C CA . GLU B 1 108 ? 21.619 -39.404 -1.243 1.00 69.64 109 GLU B CA 1
ATOM 2770 C C . GLU B 1 108 ? 21.373 -39.010 0.212 1.00 62.22 109 GLU B C 1
ATOM 2771 O O . GLU B 1 108 ? 22.289 -39.054 1.030 1.00 60.99 109 GLU B O 1
ATOM 2777 N N . LYS B 1 109 ? 20.143 -38.626 0.533 1.00 58.04 110 LYS B N 1
ATOM 2778 C CA . LYS B 1 109 ? 19.746 -38.473 1.929 1.00 54.53 110 LYS B CA 1
ATOM 2779 C C . LYS B 1 109 ? 18.658 -39.482 2.265 1.00 51.30 110 LYS B C 1
ATOM 2780 O O . LYS B 1 109 ? 17.611 -39.512 1.625 1.00 55.19 110 LYS B O 1
ATOM 2786 N N . VAL B 1 110 ? 18.913 -40.320 3.261 1.00 44.55 111 VAL B N 1
ATOM 2787 C CA . VAL B 1 110 ? 17.912 -41.268 3.724 1.00 45.38 111 VAL B CA 1
ATOM 2788 C C . VAL B 1 110 ? 17.692 -41.118 5.219 1.00 45.93 111 VAL B C 1
ATOM 2789 O O . VAL B 1 110 ? 18.642 -41.097 5.996 1.00 46.50 111 VAL B O 1
ATOM 2793 N N . SER B 1 111 ? 16.433 -41.008 5.619 1.00 46.65 112 SER B N 1
ATOM 2794 C CA . SER B 1 111 ? 16.102 -40.900 7.031 1.00 46.58 112 SER B CA 1
ATOM 2795 C C . SER B 1 111 ? 15.325 -42.126 7.471 1.00 51.04 112 SER B C 1
ATOM 2796 O O . SER B 1 111 ? 14.458 -42.600 6.749 1.00 54.61 112 SER B O 1
ATOM 2799 N N . ASP B 1 112 ? 15.643 -42.652 8.646 1.00 53.68 113 ASP B N 1
ATOM 2800 C CA . ASP B 1 112 ? 14.848 -43.737 9.204 1.00 59.87 113 ASP B CA 1
ATOM 2801 C C . ASP B 1 112 ? 14.475 -43.428 10.644 1.00 52.43 113 ASP B C 1
ATOM 2802 O O . ASP B 1 112 ? 15.329 -43.260 11.515 1.00 49.08 113 ASP B O 1
ATOM 2807 N N . TYR B 1 113 ? 13.173 -43.330 10.873 1.00 51.82 114 TYR B N 1
ATOM 2808 C CA . TYR B 1 113 ? 12.639 -43.113 12.202 1.00 52.04 114 TYR B CA 1
ATOM 2809 C C . TYR B 1 113 ? 11.923 -44.374 12.646 1.00 53.47 114 TYR B C 1
ATOM 2810 O O . TYR B 1 113 ? 11.255 -45.024 11.856 1.00 53.82 114 TYR B O 1
ATOM 2819 N N . GLU B 1 114 ? 12.098 -44.741 13.906 1.00 58.36 115 GLU B N 1
ATOM 2820 C CA . GLU B 1 114 ? 11.417 -45.904 14.444 1.00 60.58 115 GLU B CA 1
ATOM 2821 C C . GLU B 1 114 ? 10.563 -45.449 15.616 1.00 55.11 115 GLU B C 1
ATOM 2822 O O . GLU B 1 114 ? 11.077 -45.070 16.665 1.00 56.41 115 GLU B O 1
ATOM 2828 N N . MET B 1 115 ? 9.253 -45.465 15.414 1.00 53.84 116 MET B N 1
ATOM 2829 C CA . MET B 1 115 ? 8.314 -44.924 16.383 1.00 53.21 116 MET B CA 1
ATOM 2830 C C . MET B 1 115 ? 7.734 -45.984 17.310 1.00 54.17 116 MET B C 1
ATOM 2831 O O . MET B 1 115 ? 7.238 -47.017 16.860 1.00 53.73 116 MET B O 1
ATOM 2836 N N . LYS B 1 116 ? 7.787 -45.711 18.608 1.00 56.68 117 LYS B N 1
ATOM 2837 C CA . LYS B 1 116 ? 7.181 -46.590 19.594 1.00 60.56 117 LYS B CA 1
ATOM 2838 C C . LYS B 1 116 ? 5.672 -46.618 19.404 1.00 61.83 117 LYS B C 1
ATOM 2839 O O . LYS B 1 116 ? 5.033 -45.578 19.256 1.00 63.32 117 LYS B O 1
ATOM 2845 N N . LEU B 1 117 ? 5.111 -47.819 19.385 1.00 61.61 118 LEU B N 1
ATOM 2846 C CA . LEU B 1 117 ? 3.677 -47.983 19.227 1.00 61.73 118 LEU B CA 1
ATOM 2847 C C . LEU B 1 117 ? 2.981 -47.994 20.580 1.00 65.84 118 LEU B C 1
ATOM 2848 O O . LEU B 1 117 ? 3.627 -47.982 21.628 1.00 64.94 118 LEU B O 1
ATOM 2853 N N . MET B 1 118 ? 1.656 -48.001 20.549 1.00 71.53 119 MET B N 1
ATOM 2854 C CA . MET B 1 118 ? 0.871 -48.093 21.767 1.00 78.92 119 MET B CA 1
ATOM 2855 C C . MET B 1 118 ? -0.009 -49.334 21.716 1.00 83.32 119 MET B C 1
ATOM 2856 O O . MET B 1 118 ? -0.329 -49.838 20.638 1.00 80.00 119 MET B O 1
ATOM 2861 N N . ASP B 1 119 ? -0.386 -49.837 22.884 1.00 88.91 120 ASP B N 1
ATOM 2862 C CA . ASP B 1 119 ? -1.342 -50.930 22.948 1.00 93.44 120 ASP B CA 1
ATOM 2863 C C . ASP B 1 119 ? -2.718 -50.355 23.263 1.00 93.78 120 ASP B C 1
ATOM 2864 O O . ASP B 1 119 ? -3.038 -50.065 24.417 1.00 93.04 120 ASP B O 1
ATOM 2869 N N . LEU B 1 120 ? -3.515 -50.167 22.216 1.00 93.44 121 LEU B N 1
ATOM 2870 C CA . LEU B 1 120 ? -4.868 -49.645 22.349 1.00 91.47 121 LEU B CA 1
ATOM 2871 C C . LEU B 1 120 ? -5.863 -50.758 22.055 1.00 91.60 121 LEU B C 1
ATOM 2872 O O . LEU B 1 120 ? -5.613 -51.601 21.195 1.00 92.96 121 LEU B O 1
ATOM 2877 N N . ASP B 1 121 ? -6.987 -50.773 22.761 1.00 90.09 122 ASP B N 1
ATOM 2878 C CA . ASP B 1 121 ? -8.002 -51.775 22.468 1.00 90.66 122 ASP B CA 1
ATOM 2879 C C . ASP B 1 121 ? -9.022 -51.197 21.479 1.00 92.15 122 ASP B C 1
ATOM 2880 O O . ASP B 1 121 ? -9.787 -50.282 21.785 1.00 92.27 122 ASP B O 1
ATOM 2885 N N . VAL B 1 122 ? -8.982 -51.729 20.262 1.00 94.06 123 VAL B N 1
ATOM 2886 C CA . VAL B 1 122 ? -9.836 -51.278 19.168 1.00 95.47 123 VAL B CA 1
ATOM 2887 C C . VAL B 1 122 ? -11.283 -51.715 19.377 1.00 100.80 123 VAL B C 1
ATOM 2888 O O . VAL B 1 122 ? -11.547 -52.645 20.140 1.00 101.99 123 VAL B O 1
ATOM 2892 N N . GLU B 1 123 ? -12.220 -51.038 18.711 1.00 102.58 124 GLU B N 1
ATOM 2893 C CA . GLU B 1 123 ? -13.634 -51.419 18.782 1.00 100.58 124 GLU B CA 1
ATOM 2894 C C . GLU B 1 123 ? -14.525 -50.821 17.681 1.00 91.46 124 GLU B C 1
ATOM 2895 O O . GLU B 1 123 ? -14.052 -50.173 16.743 1.00 87.88 124 GLU B O 1
ATOM 2901 N N . GLN B 1 124 ? -15.819 -51.110 17.810 1.00 95.48 125 GLN B N 1
ATOM 2902 C CA . GLN B 1 124 ? -16.908 -50.379 17.160 1.00 98.00 125 GLN B CA 1
ATOM 2903 C C . GLN B 1 124 ? -16.976 -50.507 15.642 1.00 100.84 125 GLN B C 1
ATOM 2904 O O . GLN B 1 124 ? -17.830 -51.228 15.121 1.00 101.31 125 GLN B O 1
ATOM 2910 N N . LEU B 1 125 ? -16.114 -49.764 14.950 1.00 102.79 126 LEU B N 1
ATOM 2911 C CA . LEU B 1 125 ? -15.982 -49.815 13.489 1.00 99.69 126 LEU B CA 1
ATOM 2912 C C . LEU B 1 125 ? -17.163 -49.194 12.719 1.00 98.63 126 LEU B C 1
ATOM 2913 O O . LEU B 1 125 ? -17.034 -48.893 11.528 1.00 99.30 126 LEU B O 1
ATOM 2918 N N . GLY B 1 126 ? -18.294 -48.957 13.385 1.00 96.02 127 GLY B N 1
ATOM 2919 C CA . GLY B 1 126 ? -19.510 -48.648 12.646 1.00 90.28 127 GLY B CA 1
ATOM 2920 C C . GLY B 1 126 ? -20.345 -47.397 12.887 1.00 81.63 127 GLY B C 1
ATOM 2921 O O . GLY B 1 126 ? -21.123 -47.344 13.845 1.00 77.90 127 GLY B O 1
ATOM 2922 N N . ILE B 1 127 ? -20.193 -46.402 12.011 1.00 76.07 128 ILE B N 1
ATOM 2923 C CA . ILE B 1 127 ? -21.187 -45.343 11.848 1.00 70.67 128 ILE B CA 1
ATOM 2924 C C . ILE B 1 127 ? -22.242 -46.021 10.963 1.00 70.85 128 ILE B C 1
ATOM 2925 O O . ILE B 1 127 ? -21.924 -46.979 10.271 1.00 67.30 128 ILE B O 1
ATOM 2930 N N . PRO B 1 128 ? -23.511 -45.595 11.012 1.00 76.56 129 PRO B N 1
ATOM 2931 C CA . PRO B 1 128 ? -24.485 -46.564 10.483 1.00 80.40 129 PRO B CA 1
ATOM 2932 C C . PRO B 1 128 ? -24.769 -46.598 8.977 1.00 84.69 129 PRO B C 1
ATOM 2933 O O . PRO B 1 128 ? -25.629 -47.391 8.616 1.00 91.41 129 PRO B O 1
ATOM 2937 N N . GLU B 1 129 ? -24.147 -45.756 8.154 1.00 81.51 130 GLU B N 1
ATOM 2938 C CA . GLU B 1 129 ? -24.276 -45.834 6.686 1.00 82.02 130 GLU B CA 1
ATOM 2939 C C . GLU B 1 129 ? -25.676 -45.536 6.086 1.00 80.59 130 GLU B C 1
ATOM 2940 O O . GLU B 1 129 ? -26.485 -46.445 5.871 1.00 80.28 130 GLU B O 1
ATOM 2946 N N . GLN B 1 130 ? -25.928 -44.266 5.771 1.00 75.50 131 GLN B N 1
ATOM 2947 C CA . GLN B 1 130 ? -27.260 -43.795 5.380 1.00 70.46 131 GLN B CA 1
ATOM 2948 C C . GLN B 1 130 ? -27.400 -43.518 3.876 1.00 69.32 131 GLN B C 1
ATOM 2949 O O . GLN B 1 130 ? -26.439 -43.624 3.116 1.00 71.10 131 GLN B O 1
ATOM 2955 N N . GLU B 1 131 ? -28.619 -43.195 3.455 1.00 64.35 132 GLU B N 1
ATOM 2956 C CA . GLU B 1 131 ? -28.868 -42.558 2.167 1.00 61.21 132 GLU B CA 1
ATOM 2957 C C . GLU B 1 131 ? -29.368 -41.163 2.497 1.00 58.08 132 GLU B C 1
ATOM 2958 O O . GLU B 1 131 ? -30.424 -41.010 3.106 1.00 54.22 132 GLU B O 1
ATOM 2964 N N . TYR B 1 132 ? -28.609 -40.147 2.107 1.00 58.18 133 TYR B N 1
ATOM 2965 C CA . TYR B 1 132 ? -28.824 -38.810 2.651 1.00 52.60 133 TYR B CA 1
ATOM 2966 C C . TYR B 1 132 ? -29.793 -37.929 1.871 1.00 51.78 133 TYR B C 1
ATOM 2967 O O . TYR B 1 132 ? -29.896 -38.011 0.649 1.00 52.20 133 TYR B O 1
ATOM 2976 N N . SER B 1 133 ? -30.501 -37.082 2.611 1.00 49.15 134 SER B N 1
ATOM 2977 C CA . SER B 1 133 ? -31.466 -36.155 2.038 1.00 47.93 134 SER B CA 1
ATOM 2978 C C . SER B 1 133 ? -30.773 -35.113 1.170 1.00 47.03 134 SER B C 1
ATOM 2979 O O . SER B 1 133 ? -31.342 -34.641 0.188 1.00 48.55 134 SER B O 1
ATOM 2982 N N . CYS B 1 134 ? -29.546 -34.753 1.536 1.00 45.06 135 CYS B N 1
ATOM 2983 C CA . CYS B 1 134 ? -28.795 -33.762 0.775 1.00 43.68 135 CYS B CA 1
ATOM 2984 C C . CYS B 1 134 ? -27.322 -34.099 0.656 1.00 42.97 135 CYS B C 1
ATOM 2985 O O . CYS B 1 134 ? -26.686 -34.481 1.628 1.00 44.28 135 CYS B O 1
ATOM 2988 N N . VAL B 1 135 ? -26.787 -33.954 -0.549 1.00 41.23 136 VAL B N 1
ATOM 2989 C CA . VAL B 1 135 ? -25.363 -34.115 -0.784 1.00 42.39 136 VAL B CA 1
ATOM 2990 C C . VAL B 1 135 ? -24.839 -32.903 -1.548 1.00 44.82 136 VAL B C 1
ATOM 2991 O O . VAL B 1 135 ? -25.210 -32.676 -2.690 1.00 46.03 136 VAL B O 1
ATOM 2995 N N . VAL B 1 136 ? -23.982 -32.119 -0.907 1.00 43.01 137 VAL B N 1
ATOM 2996 C CA . VAL B 1 136 ? -23.435 -30.921 -1.525 1.00 39.58 137 VAL B CA 1
ATOM 2997 C C . VAL B 1 136 ? -21.958 -31.120 -1.839 1.00 40.64 137 VAL B C 1
ATOM 2998 O O . VAL B 1 136 ? -21.178 -31.467 -0.964 1.00 39.80 137 VAL B O 1
ATOM 3002 N N . LYS B 1 137 ? -21.571 -30.919 -3.092 1.00 47.28 138 LYS B N 1
ATOM 3003 C CA . LYS B 1 137 ? -20.156 -30.949 -3.424 1.00 47.98 138 LYS B CA 1
ATOM 3004 C C . LYS B 1 137 ? -19.669 -29.549 -3.780 1.00 44.42 138 LYS B C 1
ATOM 3005 O O . LYS B 1 137 ? -20.305 -28.838 -4.567 1.00 42.97 138 LYS B O 1
ATOM 3011 N N . MET B 1 138 ? -18.543 -29.157 -3.184 1.00 42.17 139 MET B N 1
ATOM 3012 C CA . MET B 1 138 ? -18.003 -27.813 -3.393 1.00 38.98 139 MET B CA 1
ATOM 3013 C C . MET B 1 138 ? -16.483 -27.810 -3.342 1.00 40.60 139 MET B C 1
ATOM 3014 O O . MET B 1 138 ? -15.883 -28.812 -2.991 1.00 44.81 139 MET B O 1
ATOM 3019 N N . PRO B 1 139 ? -15.853 -26.686 -3.705 1.00 42.37 140 PRO B N 1
ATOM 3020 C CA . PRO B 1 139 ? -14.411 -26.595 -3.467 1.00 42.33 140 PRO B CA 1
ATOM 3021 C C . PRO B 1 139 ? -14.078 -26.665 -1.980 1.00 41.70 140 PRO B C 1
ATOM 3022 O O . PRO B 1 139 ? -14.826 -26.155 -1.152 1.00 44.04 140 PRO B O 1
ATOM 3026 N N . SER B 1 140 ? -12.960 -27.298 -1.651 1.00 38.65 141 SER B N 1
ATOM 3027 C CA . SER B 1 140 ? -12.539 -27.449 -0.269 1.00 39.65 141 SER B CA 1
ATOM 3028 C C . SER B 1 140 ? -12.152 -26.115 0.363 1.00 43.23 141 SER B C 1
ATOM 3029 O O . SER B 1 140 ? -12.528 -25.821 1.503 1.00 44.46 141 SER B O 1
ATOM 3032 N N . GLY B 1 141 ? -11.398 -25.314 -0.387 1.00 42.50 142 GLY B N 1
ATOM 3033 C CA . GLY B 1 141 ? -10.958 -24.007 0.072 1.00 41.35 142 GLY B CA 1
ATOM 3034 C C . GLY B 1 141 ? -12.123 -23.105 0.429 1.00 43.47 142 GLY B C 1
ATOM 3035 O O . GLY B 1 141 ? -12.080 -22.360 1.411 1.00 51.16 142 GLY B O 1
ATOM 3036 N N . GLU B 1 142 ? -13.175 -23.184 -0.373 1.00 39.05 143 GLU B N 1
ATOM 3037 C CA . GLU B 1 142 ? -14.378 -22.408 -0.133 1.00 44.87 143 GLU B CA 1
ATOM 3038 C C . GLU B 1 142 ? -15.019 -22.783 1.204 1.00 48.10 143 GLU B C 1
ATOM 3039 O O . GLU B 1 142 ? -15.417 -21.915 1.981 1.00 51.46 143 GLU B O 1
ATOM 3045 N N . PHE B 1 143 ? -15.101 -24.084 1.463 1.00 46.29 144 PHE B N 1
ATOM 3046 C CA . PHE B 1 143 ? -15.633 -24.605 2.718 1.00 41.96 144 PHE B CA 1
ATOM 3047 C C . PHE B 1 143 ? -14.812 -24.096 3.896 1.00 41.86 144 PHE B C 1
ATOM 3048 O O . PHE B 1 143 ? -15.357 -23.578 4.882 1.00 47.58 144 PHE B O 1
ATOM 3056 N N . ALA B 1 144 ? -13.496 -24.237 3.780 1.00 40.23 145 ALA B N 1
ATOM 3057 C CA . ALA B 1 144 ? -12.586 -23.776 4.817 1.00 43.10 145 ALA B CA 1
ATOM 3058 C C . ALA B 1 144 ? -12.822 -22.306 5.140 1.00 41.76 145 ALA B C 1
ATOM 3059 O O . ALA B 1 144 ? -12.938 -21.915 6.306 1.00 42.18 145 ALA B O 1
ATOM 3061 N N . ARG B 1 145 ? -12.904 -21.500 4.088 1.00 46.63 146 ARG B N 1
ATOM 3062 C CA . ARG B 1 145 ? -13.136 -20.071 4.226 1.00 48.71 146 ARG B CA 1
ATOM 3063 C C . ARG B 1 145 ? -14.474 -19.782 4.901 1.00 43.29 146 ARG B C 1
ATOM 3064 O O . ARG B 1 145 ? -14.574 -18.891 5.735 1.00 44.27 146 ARG B O 1
ATOM 3072 N N . ILE B 1 146 ? -15.496 -20.549 4.542 1.00 39.28 147 ILE B N 1
ATOM 3073 C CA . ILE B 1 146 ? -16.834 -20.348 5.087 1.00 38.36 147 ILE B CA 1
ATOM 3074 C C . ILE B 1 146 ? -16.882 -20.623 6.588 1.00 44.44 147 ILE B C 1
ATOM 3075 O O . ILE B 1 146 ? -17.402 -19.809 7.363 1.00 49.78 147 ILE B O 1
ATOM 3080 N N . CYS B 1 147 ? -16.342 -21.768 6.996 1.00 45.70 148 CYS B N 1
ATOM 3081 C CA . CYS B 1 147 ? -16.274 -22.098 8.419 1.00 46.41 148 CYS B CA 1
ATOM 3082 C C . CYS B 1 147 ? -15.465 -21.053 9.185 1.00 46.09 148 CYS B C 1
ATOM 3083 O O . CYS B 1 147 ? -15.913 -20.531 10.214 1.00 48.80 148 CYS B O 1
ATOM 3086 N N . ARG B 1 148 ? -14.277 -20.751 8.665 1.00 44.70 149 ARG B N 1
ATOM 3087 C CA . ARG B 1 148 ? -13.394 -19.753 9.259 1.00 42.09 149 ARG B CA 1
ATOM 3088 C C . ARG B 1 148 ? -14.120 -18.432 9.490 1.00 37.97 149 ARG B C 1
ATOM 3089 O O . ARG B 1 148 ? -14.108 -17.882 10.594 1.00 39.13 149 ARG B O 1
ATOM 3097 N N . ASP B 1 149 ? -14.769 -17.944 8.443 1.00 40.14 150 ASP B N 1
ATOM 3098 C CA . ASP B 1 149 ? -15.500 -16.688 8.491 1.00 42.36 150 ASP B CA 1
ATOM 3099 C C . ASP B 1 149 ? -16.631 -16.690 9.505 1.00 41.75 150 ASP B C 1
ATOM 3100 O O . ASP B 1 149 ? -16.730 -15.789 10.330 1.00 40.66 150 ASP B O 1
ATOM 3105 N N . LEU B 1 150 ? -17.487 -17.703 9.445 1.00 39.90 151 LEU B N 1
ATOM 3106 C CA . LEU B 1 150 ? -18.660 -17.719 10.307 1.00 34.03 151 LEU B CA 1
ATOM 3107 C C . LEU B 1 150 ? -18.297 -17.994 11.763 1.00 45.17 151 LEU B C 1
ATOM 3108 O O . LEU B 1 150 ? -19.102 -17.758 12.666 1.00 36.64 151 LEU B O 1
ATOM 3113 N N . SER B 1 151 ? -17.083 -18.483 11.999 1.00 48.14 152 SER B N 1
ATOM 3114 C CA . SER B 1 151 ? -16.624 -18.661 13.371 1.00 48.33 152 SER B CA 1
ATOM 3115 C C . SER B 1 151 ? -16.351 -17.294 13.996 1.00 54.10 152 SER B C 1
ATOM 3116 O O . SER B 1 151 ? -16.333 -17.152 15.218 1.00 58.68 152 SER B O 1
ATOM 3119 N N . HIS B 1 152 ? -16.138 -16.290 13.147 1.00 56.44 153 HIS B N 1
ATOM 3120 C CA . HIS B 1 152 ? -16.012 -14.909 13.602 1.00 60.23 153 HIS B CA 1
ATOM 3121 C C . HIS B 1 152 ? -17.343 -14.390 14.131 1.00 53.41 153 HIS B C 1
ATOM 3122 O O . HIS B 1 152 ? -17.376 -13.518 14.994 1.00 56.91 153 HIS B O 1
ATOM 3129 N N . ILE B 1 153 ? -18.441 -14.921 13.603 1.00 46.55 154 ILE B N 1
ATOM 3130 C CA . ILE B 1 153 ? -19.769 -14.422 13.943 1.00 42.30 154 ILE B CA 1
ATOM 3131 C C . ILE B 1 153 ? -20.411 -15.191 15.092 1.00 46.64 154 ILE B C 1
ATOM 3132 O O . ILE B 1 153 ? -20.885 -14.597 16.055 1.00 51.82 154 ILE B O 1
ATOM 3137 N N . GLY B 1 154 ? -20.434 -16.513 14.983 1.00 49.79 155 GLY B N 1
ATOM 3138 C CA . GLY B 1 154 ? -21.031 -17.345 16.008 1.00 51.86 155 GLY B CA 1
ATOM 3139 C C . GLY B 1 154 ? -20.244 -18.614 16.259 1.00 51.86 155 GLY B C 1
ATOM 3140 O O . GLY B 1 154 ? -19.248 -18.883 15.589 1.00 55.50 155 GLY B O 1
ATOM 3141 N N . ASP B 1 155 ? -20.698 -19.399 17.228 1.00 46.11 156 ASP B N 1
ATOM 3142 C CA . ASP B 1 155 ? -20.001 -20.616 17.609 1.00 46.21 156 ASP B CA 1
ATOM 3143 C C . ASP B 1 155 ? -20.635 -21.816 16.925 1.00 42.55 156 ASP B C 1
ATOM 3144 O O . ASP B 1 155 ? -20.033 -22.881 16.831 1.00 42.42 156 ASP B O 1
ATOM 3149 N N . ALA B 1 156 ? -21.856 -21.629 16.441 1.00 40.47 157 ALA B N 1
ATOM 3150 C CA . ALA B 1 156 ? -22.565 -22.680 15.722 1.00 41.99 157 ALA B CA 1
ATOM 3151 C C . ALA B 1 156 ? -23.024 -22.209 14.335 1.00 39.05 157 ALA B C 1
ATOM 3152 O O . ALA B 1 156 ? -23.215 -21.015 14.107 1.00 41.38 157 ALA B O 1
ATOM 3154 N N . VAL B 1 157 ? -23.190 -23.155 13.414 1.00 37.12 158 VAL B N 1
ATOM 3155 C CA . VAL B 1 157 ? -23.634 -22.848 12.052 1.00 37.16 158 VAL B CA 1
ATOM 3156 C C . VAL B 1 157 ? -24.895 -23.633 11.680 1.00 43.36 158 VAL B C 1
ATOM 3157 O O . VAL B 1 157 ? -25.015 -24.829 11.962 1.00 47.68 158 VAL B O 1
ATOM 3161 N N . VAL B 1 158 ? -25.846 -22.942 11.061 1.00 44.17 159 VAL B N 1
ATOM 3162 C CA . VAL B 1 158 ? -27.049 -23.575 10.545 1.00 42.71 159 VAL B CA 1
ATOM 3163 C C . VAL B 1 158 ? -26.944 -23.746 9.028 1.00 46.41 159 VAL B C 1
ATOM 3164 O O . VAL B 1 158 ? -26.942 -22.766 8.276 1.00 47.80 159 VAL B O 1
ATOM 3168 N N . ILE B 1 159 ? -26.833 -24.995 8.593 1.00 44.40 160 ILE B N 1
ATOM 3169 C CA . ILE B 1 159 ? -26.825 -25.326 7.179 1.00 41.75 160 ILE B CA 1
ATOM 3170 C C . ILE B 1 159 ? -28.246 -25.581 6.696 1.00 53.18 160 ILE B C 1
ATOM 3171 O O . ILE B 1 159 ? -28.882 -26.552 7.110 1.00 60.31 160 ILE B O 1
ATOM 3176 N N . SER B 1 160 ? -28.745 -24.701 5.837 1.00 55.54 161 SER B N 1
ATOM 3177 C CA . SER B 1 160 ? -30.078 -24.849 5.265 1.00 61.23 161 SER B CA 1
ATOM 3178 C C . SER B 1 160 ? -29.985 -25.178 3.782 1.00 66.59 161 SER B C 1
ATOM 3179 O O . SER B 1 160 ? -29.703 -24.303 2.964 1.00 71.19 161 SER B O 1
ATOM 3182 N N . CYS B 1 161 ? -30.214 -26.437 3.428 1.00 66.29 162 CYS B N 1
ATOM 3183 C CA . CYS B 1 161 ? -30.112 -26.838 2.035 1.00 67.99 162 CYS B CA 1
ATOM 3184 C C . CYS B 1 161 ? -31.478 -27.019 1.391 1.00 68.55 162 CYS B C 1
ATOM 3185 O O . CYS B 1 161 ? -32.344 -27.735 1.914 1.00 72.40 162 CYS B O 1
ATOM 3188 N N . ALA B 1 162 ? -31.651 -26.341 0.259 1.00 64.55 163 ALA B N 1
ATOM 3189 C CA . ALA B 1 162 ? -32.792 -26.528 -0.624 1.00 66.10 163 ALA B CA 1
ATOM 3190 C C . ALA B 1 162 ? -32.281 -26.874 -2.018 1.00 71.20 163 ALA B C 1
ATOM 3191 O O . ALA B 1 162 ? -31.078 -27.020 -2.222 1.00 72.96 163 ALA B O 1
ATOM 3193 N N . LYS B 1 163 ? -33.198 -26.997 -2.973 1.00 73.97 164 LYS B N 1
ATOM 3194 C CA . LYS B 1 163 ? -32.861 -27.441 -4.324 1.00 75.92 164 LYS B CA 1
ATOM 3195 C C . LYS B 1 163 ? -31.977 -26.440 -5.070 1.00 73.61 164 LYS B C 1
ATOM 3196 O O . LYS B 1 163 ? -31.001 -26.823 -5.716 1.00 70.32 164 LYS B O 1
ATOM 3202 N N . ASP B 1 164 ? -32.327 -25.160 -4.974 1.00 73.68 165 ASP B N 1
ATOM 3203 C CA . ASP B 1 164 ? -31.585 -24.097 -5.645 1.00 72.76 165 ASP B CA 1
ATOM 3204 C C . ASP B 1 164 ? -30.144 -23.992 -5.142 1.00 66.13 165 ASP B C 1
ATOM 3205 O O . ASP B 1 164 ? -29.198 -24.069 -5.928 1.00 62.04 165 ASP B O 1
ATOM 3210 N N . GLY B 1 165 ? -29.990 -23.823 -3.829 1.00 61.83 166 GLY B N 1
ATOM 3211 C CA . GLY B 1 165 ? -28.682 -23.664 -3.218 1.00 54.96 166 GLY B CA 1
ATOM 3212 C C . GLY B 1 165 ? -28.593 -24.085 -1.760 1.00 50.88 166 GLY B C 1
ATOM 3213 O O . GLY B 1 165 ? -29.519 -24.673 -1.205 1.00 52.21 166 GLY B O 1
ATOM 3214 N N . VAL B 1 166 ? -27.459 -23.784 -1.140 1.00 46.59 167 VAL B N 1
ATOM 3215 C CA . VAL B 1 166 ? -27.256 -24.077 0.271 1.00 46.44 167 VAL B CA 1
ATOM 3216 C C . VAL B 1 166 ? -26.951 -22.778 1.005 1.00 48.25 167 VAL B C 1
ATOM 3217 O O . VAL B 1 166 ? -26.366 -21.867 0.430 1.00 48.86 167 VAL B O 1
ATOM 3221 N N . LYS B 1 167 ? -27.376 -22.681 2.262 1.00 51.19 168 LYS B N 1
ATOM 3222 C CA . LYS B 1 167 ? -27.129 -21.487 3.064 1.00 49.46 168 LYS B CA 1
ATOM 3223 C C . LYS B 1 167 ? -26.390 -21.842 4.345 1.00 50.58 168 LYS B C 1
ATOM 3224 O O . LYS B 1 167 ? -26.671 -22.869 4.962 1.00 53.40 168 LYS B O 1
ATOM 3230 N N . PHE B 1 168 ? -25.444 -20.994 4.740 1.00 50.55 169 PHE B N 1
ATOM 3231 C CA . PHE B 1 168 ? -24.731 -21.169 6.004 1.00 44.74 169 PHE B CA 1
ATOM 3232 C C . PHE B 1 168 ? -24.936 -19.957 6.910 1.00 42.13 169 PHE B C 1
ATOM 3233 O O . PHE B 1 168 ? -24.393 -18.888 6.635 1.00 45.03 169 PHE B O 1
ATOM 3241 N N . SER B 1 169 ? -25.707 -20.117 7.985 1.00 39.02 170 SER B N 1
ATOM 3242 C CA . SER B 1 169 ? -26.046 -18.985 8.855 1.00 41.09 170 SER B CA 1
ATOM 3243 C C . SER B 1 169 ? -25.397 -19.063 10.237 1.00 41.86 170 SER B C 1
ATOM 3244 O O . SER B 1 169 ? -25.377 -20.115 10.863 1.00 39.90 170 SER B O 1
ATOM 3247 N N . ALA B 1 170 ? -24.872 -17.942 10.716 1.00 42.90 171 ALA B N 1
ATOM 3248 C CA . ALA B 1 170 ? -24.311 -17.896 12.061 1.00 42.57 171 ALA B CA 1
ATOM 3249 C C . ALA B 1 170 ? -24.812 -16.663 12.772 1.00 45.07 171 ALA B C 1
ATOM 3250 O O . ALA B 1 170 ? -25.126 -15.661 12.133 1.00 46.43 171 ALA B O 1
ATOM 3252 N N . SER B 1 171 ? -24.894 -16.744 14.095 1.00 46.72 172 SER B N 1
ATOM 3253 C CA . SER B 1 171 ? -25.369 -15.628 14.893 1.00 46.61 172 SER B CA 1
ATOM 3254 C C . SER B 1 171 ? -24.578 -15.521 16.192 1.00 48.04 172 SER B C 1
ATOM 3255 O O . SER B 1 171 ? -24.284 -16.523 16.847 1.00 50.16 172 SER B O 1
ATOM 3258 N N . GLY B 1 172 ? -24.224 -14.295 16.553 1.00 48.19 173 GLY B N 1
ATOM 3259 C CA . GLY B 1 172 ? -23.500 -14.047 17.785 1.00 48.21 173 GLY B CA 1
ATOM 3260 C C . GLY B 1 172 ? -23.723 -12.657 18.348 1.00 51.42 173 GLY B C 1
ATOM 3261 O O . GLY B 1 172 ? -24.714 -11.999 18.042 1.00 52.29 173 GLY B O 1
ATOM 3262 N N . GLU B 1 173 ? -22.798 -12.196 19.179 1.00 53.14 174 GLU B N 1
ATOM 3263 C CA . GLU B 1 173 ? -22.935 -10.867 19.769 1.00 57.13 174 GLU B CA 1
ATOM 3264 C C . GLU B 1 173 ? -22.441 -9.762 18.844 1.00 54.80 174 GLU B C 1
ATOM 3265 O O . GLU B 1 173 ? -22.445 -8.592 19.207 1.00 51.87 174 GLU B O 1
ATOM 3271 N N . LEU B 1 174 ? -21.976 -10.138 17.664 1.00 57.32 175 LEU B N 1
ATOM 3272 C CA . LEU B 1 174 ? -21.602 -9.151 16.672 1.00 63.17 175 LEU B CA 1
ATOM 3273 C C . LEU B 1 174 ? -22.791 -8.802 15.805 1.00 62.90 175 LEU B C 1
ATOM 3274 O O . LEU B 1 174 ? -22.921 -7.683 15.311 1.00 64.35 175 LEU B O 1
ATOM 3279 N N . GLY B 1 175 ? -23.655 -9.788 15.627 1.00 60.92 176 GLY B N 1
ATOM 3280 C CA . GLY B 1 175 ? -24.769 -9.715 14.705 1.00 59.38 176 GLY B CA 1
ATOM 3281 C C . GLY B 1 175 ? -24.901 -11.096 14.103 1.00 55.89 176 GLY B C 1
ATOM 3282 O O . GLY B 1 175 ? -24.640 -12.095 14.774 1.00 55.74 176 GLY B O 1
ATOM 3283 N N . ASN B 1 176 ? -25.289 -11.167 12.837 1.00 49.48 177 ASN B N 1
ATOM 3284 C CA . ASN B 1 176 ? -25.355 -12.455 12.165 1.00 49.67 177 ASN B CA 1
ATOM 3285 C C . ASN B 1 176 ? -24.879 -12.389 10.720 1.00 46.58 177 ASN B C 1
ATOM 3286 O O . ASN B 1 176 ? -24.724 -11.309 10.149 1.00 41.56 177 ASN B O 1
ATOM 3291 N N . GLY B 1 177 ? -24.635 -13.560 10.143 1.00 47.98 178 GLY B N 1
ATOM 3292 C CA . GLY B 1 177 ? -24.155 -13.647 8.778 1.00 44.25 178 GLY B CA 1
ATOM 3293 C C . GLY B 1 177 ? -24.685 -14.852 8.034 1.00 46.76 178 GLY B C 1
ATOM 3294 O O . GLY B 1 177 ? -24.785 -15.943 8.593 1.00 51.40 178 GLY B O 1
ATOM 3295 N N . ASN B 1 178 ? -25.040 -14.641 6.771 1.00 48.62 179 ASN B N 1
ATOM 3296 C CA . ASN B 1 178 ? -25.478 -15.711 5.886 1.00 47.87 179 ASN B CA 1
ATOM 3297 C C . ASN B 1 178 ? -24.529 -15.839 4.702 1.00 47.24 179 ASN B C 1
ATOM 3298 O O . ASN B 1 178 ? -24.150 -14.838 4.095 1.00 47.27 179 ASN B O 1
ATOM 3303 N N . ILE B 1 179 ? -24.137 -17.065 4.376 1.00 46.04 180 ILE B N 1
ATOM 3304 C CA . ILE B 1 179 ? -23.345 -17.303 3.176 1.00 44.76 180 ILE B CA 1
ATOM 3305 C C . ILE B 1 179 ? -24.117 -18.237 2.256 1.00 44.86 180 ILE B C 1
ATOM 3306 O O . ILE B 1 179 ? -24.286 -19.424 2.546 1.00 43.76 180 ILE B O 1
ATOM 3311 N N . LYS B 1 180 ? -24.605 -17.681 1.156 1.00 47.55 181 LYS B N 1
ATOM 3312 C CA . LYS B 1 180 ? -25.447 -18.426 0.235 1.00 52.77 181 LYS B CA 1
ATOM 3313 C C . LYS B 1 180 ? -24.656 -18.894 -0.972 1.00 55.52 181 LYS B C 1
ATOM 3314 O O . LYS B 1 180 ? -24.057 -18.088 -1.681 1.00 60.74 181 LYS B O 1
ATOM 3320 N N . LEU B 1 181 ? -24.653 -20.203 -1.196 1.00 57.18 182 LEU B N 1
ATOM 3321 C CA . LEU B 1 181 ? -24.018 -20.782 -2.374 1.00 58.92 182 LEU B CA 1
ATOM 3322 C C . LEU B 1 181 ? -25.050 -21.370 -3.342 1.00 60.69 182 LEU B C 1
ATOM 3323 O O . LEU B 1 181 ? -25.768 -22.315 -3.012 1.00 62.47 182 LEU B O 1
ATOM 3328 N N . SER B 1 182 ? -25.120 -20.801 -4.539 1.00 63.42 183 SER B N 1
ATOM 3329 C CA . SER B 1 182 ? -26.039 -21.291 -5.558 1.00 68.63 183 SER B CA 1
ATOM 3330 C C . SER B 1 182 ? -25.430 -22.458 -6.321 1.00 63.69 183 SER B C 1
ATOM 3331 O O . SER B 1 182 ? -24.218 -22.512 -6.521 1.00 57.80 183 SER B O 1
ATOM 3334 N N . GLN B 1 183 ? -26.269 -23.399 -6.740 1.00 69.30 184 GLN B N 1
ATOM 3335 C CA . GLN B 1 183 ? -25.781 -24.548 -7.495 1.00 75.50 184 GLN B CA 1
ATOM 3336 C C . GLN B 1 183 ? -25.309 -24.148 -8.891 1.00 77.62 184 GLN B C 1
ATOM 3337 O O . GLN B 1 183 ? -25.988 -23.409 -9.605 1.00 76.86 184 GLN B O 1
ATOM 3343 N N . THR B 1 184 ? -24.130 -24.633 -9.262 1.00 83.66 185 THR B N 1
ATOM 3344 C CA . THR B 1 184 ? -23.628 -24.490 -10.620 1.00 91.93 185 THR B CA 1
ATOM 3345 C C . THR B 1 184 ? -24.278 -25.577 -11.476 1.00 99.70 185 THR B C 1
ATOM 3346 O O . THR B 1 184 ? -24.122 -26.771 -11.209 1.00 101.12 185 THR B O 1
ATOM 3350 N N . SER B 1 185 ? -25.035 -25.153 -12.485 1.00 105.76 186 SER B N 1
ATOM 3351 C CA . SER B 1 185 ? -25.908 -26.059 -13.233 1.00 110.73 186 SER B CA 1
ATOM 3352 C C . SER B 1 185 ? -25.376 -26.412 -14.623 1.00 112.25 186 SER B C 1
ATOM 3353 O O . SER B 1 185 ? -24.561 -27.324 -14.766 1.00 110.73 186 SER B O 1
ATOM 3356 N N . ASN B 1 186 ? -25.853 -25.706 -15.646 1.00 114.41 187 ASN B N 1
ATOM 3357 C CA . ASN B 1 186 ? -25.387 -25.933 -17.010 1.00 115.79 187 ASN B CA 1
ATOM 3358 C C . ASN B 1 186 ? -24.118 -25.139 -17.294 1.00 115.64 187 ASN B C 1
ATOM 3359 O O . ASN B 1 186 ? -23.475 -25.321 -18.329 1.00 117.66 187 ASN B O 1
ATOM 3364 N N . VAL B 1 187 ? -23.765 -24.248 -16.371 1.00 111.41 188 VAL B N 1
ATOM 3365 C CA . VAL B 1 187 ? -22.516 -23.508 -16.475 1.00 106.36 188 VAL B CA 1
ATOM 3366 C C . VAL B 1 187 ? -21.367 -24.489 -16.267 1.00 107.17 188 VAL B C 1
ATOM 3367 O O . VAL B 1 187 ? -21.366 -25.257 -15.305 1.00 105.87 188 VAL B O 1
ATOM 3371 N N . ASP B 1 188 ? -20.402 -24.494 -17.183 1.00 109.29 189 ASP B N 1
ATOM 3372 C CA . ASP B 1 188 ? -19.381 -25.532 -17.143 1.00 110.37 189 ASP B CA 1
ATOM 3373 C C . ASP B 1 188 ? -18.355 -25.235 -16.044 1.00 111.48 189 ASP B C 1
ATOM 3374 O O . ASP B 1 188 ? -17.519 -24.336 -16.135 1.00 112.83 189 ASP B O 1
ATOM 3379 N N . LYS B 1 189 ? -18.496 -25.990 -14.964 1.00 110.36 190 LYS B N 1
ATOM 3380 C CA . LYS B 1 189 ? -17.547 -26.002 -13.869 1.00 109.45 190 LYS B CA 1
ATOM 3381 C C . LYS B 1 189 ? -17.416 -27.457 -13.446 1.00 106.83 190 LYS B C 1
ATOM 3382 O O . LYS B 1 189 ? -18.387 -28.214 -13.509 1.00 105.20 190 LYS B O 1
ATOM 3388 N N . GLU B 1 190 ? -16.218 -27.851 -13.031 1.00 106.06 191 GLU B N 1
ATOM 3389 C CA . GLU B 1 190 ? -15.967 -29.231 -12.640 1.00 106.13 191 GLU B CA 1
ATOM 3390 C C . GLU B 1 190 ? -15.472 -29.306 -11.205 1.00 105.65 191 GLU B C 1
ATOM 3391 O O . GLU B 1 190 ? -16.245 -29.554 -10.278 1.00 107.38 191 GLU B O 1
ATOM 3397 N N . GLU B 1 191 ? -14.171 -29.097 -11.037 1.00 103.04 192 GLU B N 1
ATOM 3398 C CA . GLU B 1 191 ? -13.553 -29.062 -9.718 1.00 100.77 192 GLU B CA 1
ATOM 3399 C C . GLU B 1 191 ? -14.166 -27.964 -8.862 1.00 102.00 192 GLU B C 1
ATOM 3400 O O . GLU B 1 191 ? -14.346 -28.123 -7.656 1.00 100.29 192 GLU B O 1
ATOM 3406 N N . GLU B 1 192 ? -14.487 -26.844 -9.498 1.00 102.86 193 GLU B N 1
ATOM 3407 C CA . GLU B 1 192 ? -14.995 -25.687 -8.775 1.00 103.98 193 GLU B CA 1
ATOM 3408 C C . GLU B 1 192 ? -16.482 -25.464 -8.994 1.00 99.55 193 GLU B C 1
ATOM 3409 O O . GLU B 1 192 ? -16.971 -24.339 -8.894 1.00 103.78 193 GLU B O 1
ATOM 3415 N N . ALA B 1 193 ? -17.195 -26.545 -9.289 1.00 90.71 194 ALA B N 1
ATOM 3416 C CA . ALA B 1 193 ? -18.646 -26.499 -9.358 1.00 81.88 194 ALA B CA 1
ATOM 3417 C C . ALA B 1 193 ? -19.215 -26.702 -7.966 1.00 73.36 194 ALA B C 1
ATOM 3418 O O . ALA B 1 193 ? -18.598 -27.354 -7.126 1.00 69.40 194 ALA B O 1
ATOM 3420 N N . VAL B 1 194 ? -20.383 -26.124 -7.719 1.00 70.46 195 VAL B N 1
ATOM 3421 C CA . VAL B 1 194 ? -21.152 -26.453 -6.531 1.00 65.93 195 VAL B CA 1
ATOM 3422 C C . VAL B 1 194 ? -22.345 -27.271 -6.986 1.00 69.39 195 VAL B C 1
ATOM 3423 O O . VAL B 1 194 ? -23.260 -26.744 -7.615 1.00 71.88 195 VAL B O 1
ATOM 3427 N N . THR B 1 195 ? -22.324 -28.567 -6.696 1.00 68.27 196 THR B N 1
ATOM 3428 C CA . THR B 1 195 ? -23.386 -29.438 -7.182 1.00 67.05 196 THR B CA 1
ATOM 3429 C C . THR B 1 195 ? -24.175 -30.038 -6.025 1.00 68.42 196 THR B C 1
ATOM 3430 O O . THR B 1 195 ? -23.614 -30.676 -5.135 1.00 69.72 196 THR B O 1
ATOM 3434 N N . ILE B 1 196 ? -25.485 -29.822 -6.052 1.00 67.48 197 ILE B N 1
ATOM 3435 C CA . ILE B 1 196 ? -26.356 -30.234 -4.963 1.00 63.54 197 ILE B CA 1
ATOM 3436 C C . ILE B 1 196 ? -27.333 -31.332 -5.371 1.00 70.17 197 ILE B C 1
ATOM 3437 O O . ILE B 1 196 ? -28.144 -31.161 -6.278 1.00 75.32 197 ILE B O 1
ATOM 3442 N N . GLU B 1 197 ? -27.231 -32.460 -4.678 1.00 72.07 198 GLU B N 1
ATOM 3443 C CA . GLU B 1 197 ? -28.133 -33.593 -4.818 1.00 76.49 198 GLU B CA 1
ATOM 3444 C C . GLU B 1 197 ? -29.147 -33.579 -3.679 1.00 73.59 198 GLU B C 1
ATOM 3445 O O . GLU B 1 197 ? -28.809 -33.934 -2.557 1.00 74.36 198 GLU B O 1
ATOM 3451 N N . MET B 1 198 ? -30.384 -33.177 -3.940 1.00 71.80 199 MET B N 1
ATOM 3452 C CA . MET B 1 198 ? -31.334 -33.045 -2.839 1.00 72.53 199 MET B CA 1
ATOM 3453 C C . MET B 1 198 ? -32.587 -33.913 -3.016 1.00 78.14 199 MET B C 1
ATOM 3454 O O . MET B 1 198 ? -33.231 -33.906 -4.067 1.00 80.79 199 MET B O 1
ATOM 3459 N N . ASN B 1 199 ? -32.894 -34.690 -1.979 1.00 79.19 200 ASN B N 1
ATOM 3460 C CA . ASN B 1 199 ? -34.112 -35.491 -1.927 1.00 78.57 200 ASN B CA 1
ATOM 3461 C C . ASN B 1 199 ? -35.184 -34.745 -1.150 1.00 72.86 200 ASN B C 1
ATOM 3462 O O . ASN B 1 199 ? -36.314 -34.589 -1.609 1.00 71.29 200 ASN B O 1
ATOM 3467 N N . GLU B 1 200 ? -34.813 -34.290 0.040 1.00 71.20 201 GLU B N 1
ATOM 3468 C CA . GLU B 1 200 ? -35.678 -33.458 0.864 1.00 74.27 201 GLU B CA 1
ATOM 3469 C C . GLU B 1 200 ? -34.872 -32.265 1.371 1.00 75.42 201 GLU B C 1
ATOM 3470 O O . GLU B 1 200 ? -33.654 -32.361 1.503 1.00 76.16 201 GLU B O 1
ATOM 3476 N N . PRO B 1 201 ? -35.540 -31.131 1.644 1.00 75.67 202 PRO B N 1
ATOM 3477 C CA . PRO B 1 201 ? -34.817 -29.987 2.212 1.00 73.24 202 PRO B CA 1
ATOM 3478 C C . PRO B 1 201 ? -34.312 -30.283 3.621 1.00 70.41 202 PRO B C 1
ATOM 3479 O O . PRO B 1 201 ? -35.005 -30.968 4.374 1.00 72.29 202 PRO B O 1
ATOM 3483 N N . VAL B 1 202 ? -33.134 -29.776 3.976 1.00 64.43 203 VAL B N 1
ATOM 3484 C CA . VAL B 1 202 ? -32.624 -29.986 5.332 1.00 58.54 203 VAL B CA 1
ATOM 3485 C C . VAL B 1 202 ? -32.242 -28.666 5.984 1.00 56.57 203 VAL B C 1
ATOM 3486 O O . VAL B 1 202 ? -31.996 -27.684 5.295 1.00 57.46 203 VAL B O 1
ATOM 3490 N N . GLN B 1 203 ? -32.209 -28.644 7.314 1.00 51.75 204 GLN B N 1
ATOM 3491 C CA . GLN B 1 203 ? -31.769 -27.467 8.054 1.00 50.41 204 GLN B CA 1
ATOM 3492 C C . GLN B 1 203 ? -31.159 -27.886 9.381 1.00 49.30 204 GLN B C 1
ATOM 3493 O O . GLN B 1 203 ? -31.849 -27.959 10.396 1.00 53.98 204 GLN B O 1
ATOM 3499 N N . LEU B 1 204 ? -29.860 -28.159 9.374 1.00 45.99 205 LEU B N 1
ATOM 3500 C CA . LEU B 1 204 ? -29.203 -28.709 10.556 1.00 46.33 205 LEU B CA 1
ATOM 3501 C C . LEU B 1 204 ? -28.288 -27.695 11.226 1.00 46.07 205 LEU B C 1
ATOM 3502 O O . LEU B 1 204 ? -27.907 -26.707 10.614 1.00 43.58 205 LEU B O 1
ATOM 3507 N N . THR B 1 205 ? -27.936 -27.949 12.484 1.00 45.53 206 THR B N 1
ATOM 3508 C CA . THR B 1 205 ? -27.056 -27.061 13.240 1.00 44.63 206 THR B CA 1
ATOM 3509 C C . THR B 1 205 ? -25.827 -27.806 13.767 1.00 46.33 206 THR B C 1
ATOM 3510 O O . THR B 1 205 ? -25.954 -28.872 14.365 1.00 49.06 206 THR B O 1
ATOM 3514 N N . PHE B 1 206 ? -24.641 -27.243 13.556 1.00 42.56 207 PHE B N 1
ATOM 3515 C CA . PHE B 1 206 ? -23.403 -27.913 13.957 1.00 41.20 207 PHE B CA 1
ATOM 3516 C C . PHE B 1 206 ? -22.422 -26.956 14.618 1.00 41.58 207 PHE B C 1
ATOM 3517 O O . PHE B 1 206 ? -22.482 -25.755 14.391 1.00 39.07 207 PHE B O 1
ATOM 3525 N N . ALA B 1 207 ? -21.510 -27.494 15.422 1.00 45.31 208 ALA B N 1
ATOM 3526 C CA . ALA B 1 207 ? -20.516 -26.676 16.116 1.00 49.36 208 ALA B CA 1
ATOM 3527 C C . ALA B 1 207 ? -19.350 -26.301 15.203 1.00 48.52 208 ALA B C 1
ATOM 3528 O O . ALA B 1 207 ? -18.631 -27.171 14.725 1.00 49.36 208 ALA B O 1
ATOM 3530 N N . LEU B 1 208 ? -19.159 -25.002 14.988 1.00 46.96 209 LEU B N 1
ATOM 3531 C CA . LEU B 1 208 ? -18.182 -24.495 14.021 1.00 45.37 209 LEU B CA 1
ATOM 3532 C C . LEU B 1 208 ? -16.738 -24.878 14.322 1.00 44.14 209 LEU B C 1
ATOM 3533 O O . LEU B 1 208 ? -15.916 -24.989 13.410 1.00 46.40 209 LEU B O 1
ATOM 3538 N N . ARG B 1 209 ? -16.433 -25.074 15.598 1.00 40.14 210 ARG B N 1
ATOM 3539 C CA . ARG B 1 209 ? -15.080 -25.418 16.013 1.00 45.96 210 ARG B CA 1
ATOM 3540 C C . ARG B 1 209 ? -14.611 -26.721 15.365 1.00 45.84 210 ARG B C 1
ATOM 3541 O O . ARG B 1 209 ? -13.512 -26.797 14.800 1.00 48.19 210 ARG B O 1
ATOM 3549 N N . TYR B 1 210 ? -15.462 -27.740 15.445 1.00 44.00 211 TYR B N 1
ATOM 3550 C CA . TYR B 1 210 ? -15.156 -29.047 14.878 1.00 41.10 211 TYR B CA 1
ATOM 3551 C C . TYR B 1 210 ? -14.944 -28.958 13.379 1.00 39.48 211 TYR B C 1
ATOM 3552 O O . TYR B 1 210 ? -14.018 -29.562 12.846 1.00 45.41 211 TYR B O 1
ATOM 3561 N N . LEU B 1 211 ? -15.800 -28.203 12.701 1.00 36.82 212 LEU B N 1
ATOM 3562 C CA . LEU B 1 211 ? -15.662 -28.008 11.261 1.00 37.34 212 LEU B CA 1
ATOM 3563 C C . LEU B 1 211 ? -14.327 -27.352 10.932 1.00 38.82 212 LEU B C 1
ATOM 3564 O O . LEU B 1 211 ? -13.641 -27.744 9.981 1.00 37.25 212 LEU B O 1
ATOM 3569 N N . ASN B 1 212 ? -13.952 -26.363 11.739 1.00 38.91 213 ASN B N 1
ATOM 3570 C CA . ASN B 1 212 ? -12.677 -25.683 11.560 1.00 42.30 213 ASN B CA 1
ATOM 3571 C C . ASN B 1 212 ? -11.502 -26.617 11.816 1.00 43.30 213 ASN B C 1
ATOM 3572 O O . ASN B 1 212 ? -10.392 -26.361 11.349 1.00 45.93 213 ASN B O 1
ATOM 3577 N N . PHE B 1 213 ? -11.746 -27.700 12.552 1.00 39.53 214 PHE B N 1
ATOM 3578 C CA . PHE B 1 213 ? -10.767 -28.788 12.622 1.00 39.76 214 PHE B CA 1
ATOM 3579 C C . PHE B 1 213 ? -10.764 -29.631 11.342 1.00 37.81 214 PHE B C 1
ATOM 3580 O O . PHE B 1 213 ? -9.706 -30.026 10.851 1.00 40.39 214 PHE B O 1
ATOM 3588 N N . PHE B 1 214 ? -11.950 -29.908 10.809 1.00 34.87 215 PHE B N 1
ATOM 3589 C CA . PHE B 1 214 ? -12.086 -30.766 9.631 1.00 37.97 215 PHE B CA 1
ATOM 3590 C C . PHE B 1 214 ? -11.415 -30.156 8.406 1.00 37.71 215 PHE B C 1
ATOM 3591 O O . PHE B 1 214 ? -10.852 -30.868 7.573 1.00 37.95 215 PHE B O 1
ATOM 3599 N N . THR B 1 215 ? -11.477 -28.830 8.309 1.00 37.46 216 THR B N 1
ATOM 3600 C CA . THR B 1 215 ? -10.944 -28.118 7.152 1.00 44.58 216 THR B CA 1
ATOM 3601 C C . THR B 1 215 ? -9.424 -28.187 7.052 1.00 44.91 216 THR B C 1
ATOM 3602 O O . THR B 1 215 ? -8.838 -27.692 6.087 1.00 46.04 216 THR B O 1
ATOM 3606 N N . LYS B 1 216 ? -8.793 -28.810 8.042 1.00 37.44 217 LYS B N 1
ATOM 3607 C CA . LYS B 1 216 ? -7.353 -29.037 8.011 1.00 37.97 217 LYS B CA 1
ATOM 3608 C C . LYS B 1 216 ? -6.987 -30.139 7.017 1.00 38.71 217 LYS B C 1
ATOM 3609 O O . LYS B 1 216 ? -5.810 -30.401 6.768 1.00 39.62 217 LYS B O 1
ATOM 3615 N N . ALA B 1 217 ? -8.003 -30.782 6.452 1.00 40.29 218 ALA B N 1
ATOM 3616 C CA . ALA B 1 217 ? -7.793 -31.793 5.423 1.00 37.94 218 ALA B CA 1
ATOM 3617 C C . ALA B 1 217 ? -7.876 -31.184 4.031 1.00 44.22 218 ALA B C 1
ATOM 3618 O O . ALA B 1 217 ? -7.720 -31.884 3.033 1.00 55.60 218 ALA B O 1
ATOM 3620 N N . THR B 1 218 ? -8.129 -29.881 3.973 1.00 41.90 219 THR B N 1
ATOM 3621 C CA . THR B 1 218 ? -8.234 -29.154 2.706 1.00 37.76 219 THR B CA 1
ATOM 3622 C C . THR B 1 218 ? -7.084 -29.412 1.720 1.00 40.01 219 THR B C 1
ATOM 3623 O O . THR B 1 218 ? -7.336 -29.590 0.530 1.00 44.64 219 THR B O 1
ATOM 3627 N N . PRO B 1 219 ? -5.823 -29.445 2.199 1.00 39.18 220 PRO B N 1
ATOM 3628 C CA . PRO B 1 219 ? -4.747 -29.699 1.232 1.00 41.25 220 PRO B CA 1
ATOM 3629 C C . PRO B 1 219 ? -4.816 -31.069 0.552 1.00 42.96 220 PRO B C 1
ATOM 3630 O O . PRO B 1 219 ? -4.184 -31.252 -0.482 1.00 46.45 220 PRO B O 1
ATOM 3634 N N . LEU B 1 220 ? -5.560 -32.009 1.124 1.00 43.50 221 LEU B N 1
ATOM 3635 C CA . LEU B 1 220 ? -5.653 -33.355 0.569 1.00 38.30 221 LEU B CA 1
ATOM 3636 C C . LEU B 1 220 ? -6.530 -33.431 -0.678 1.00 39.73 221 LEU B C 1
ATOM 3637 O O . LEU B 1 220 ? -6.352 -34.315 -1.508 1.00 39.15 221 LEU B O 1
ATOM 3642 N N . SER B 1 221 ? -7.480 -32.512 -0.806 1.00 41.90 222 SER B N 1
ATOM 3643 C CA . SER B 1 221 ? -8.476 -32.597 -1.868 1.00 40.69 222 SER B CA 1
ATOM 3644 C C . SER B 1 221 ? -8.986 -31.224 -2.303 1.00 49.05 222 SER B C 1
ATOM 3645 O O . SER B 1 221 ? -9.180 -30.340 -1.473 1.00 52.81 222 SER B O 1
ATOM 3648 N N . SER B 1 222 ? -9.216 -31.052 -3.604 1.00 51.93 223 SER B N 1
ATOM 3649 C CA . SER B 1 222 ? -9.673 -29.769 -4.137 1.00 50.83 223 SER B CA 1
ATOM 3650 C C . SER B 1 222 ? -11.176 -29.591 -3.952 1.00 48.76 223 SER B C 1
ATOM 3651 O O . SER B 1 222 ? -11.710 -28.494 -4.139 1.00 48.51 223 SER B O 1
ATOM 3654 N N . THR B 1 223 ? -11.856 -30.678 -3.598 1.00 45.41 224 THR B N 1
ATOM 3655 C CA . THR B 1 223 ? -13.275 -30.617 -3.274 1.00 46.05 224 THR B CA 1
ATOM 3656 C C . THR B 1 223 ? -13.594 -31.264 -1.925 1.00 46.14 224 THR B C 1
ATOM 3657 O O . THR B 1 223 ? -12.894 -32.162 -1.455 1.00 46.31 224 THR B O 1
ATOM 3661 N N . VAL B 1 224 ? -14.664 -30.784 -1.308 1.00 45.37 225 VAL B N 1
ATOM 3662 C CA . VAL B 1 224 ? -15.204 -31.404 -0.115 1.00 42.51 225 VAL B CA 1
ATOM 3663 C C . VAL B 1 224 ? -16.662 -31.767 -0.393 1.00 49.71 225 VAL B C 1
ATOM 3664 O O . VAL B 1 224 ? -17.374 -31.058 -1.137 1.00 54.50 225 VAL B O 1
ATOM 3668 N N . THR B 1 225 ? -17.084 -32.899 0.166 1.00 45.18 226 THR B N 1
ATOM 3669 C CA . THR B 1 225 ? -18.441 -33.395 -0.035 1.00 40.67 226 THR B CA 1
ATOM 3670 C C . THR B 1 225 ? -19.192 -33.528 1.285 1.00 43.64 226 THR B C 1
ATOM 3671 O O . THR B 1 225 ? -18.797 -34.287 2.166 1.00 40.93 226 THR B O 1
ATOM 3675 N N . LEU B 1 226 ? -20.289 -32.793 1.404 1.00 44.04 227 LEU B N 1
ATOM 3676 C CA . LEU B 1 226 ? -21.087 -32.786 2.618 1.00 45.79 227 LEU B CA 1
ATOM 3677 C C . LEU B 1 226 ? -22.351 -33.620 2.443 1.00 46.69 227 LEU B C 1
ATOM 3678 O O . LEU B 1 226 ? -23.176 -33.341 1.578 1.00 46.16 227 LEU B O 1
ATOM 3683 N N . SER B 1 227 ? -22.491 -34.649 3.268 1.00 46.98 228 SER B N 1
ATOM 3684 C CA . SER B 1 227 ? -23.687 -35.474 3.270 1.00 43.98 228 SER B CA 1
ATOM 3685 C C . SER B 1 227 ? -24.509 -35.178 4.519 1.00 44.53 228 SER B C 1
ATOM 3686 O O . SER B 1 227 ? -23.998 -35.249 5.643 1.00 44.80 228 SER B O 1
ATOM 3689 N N . MET B 1 228 ? -25.781 -34.853 4.300 1.00 44.68 229 MET B N 1
ATOM 3690 C CA . MET B 1 228 ? -26.701 -34.412 5.345 1.00 43.46 229 MET B CA 1
ATOM 3691 C C . MET B 1 228 ? -28.054 -35.123 5.330 1.00 41.80 229 MET B C 1
ATOM 3692 O O . MET B 1 228 ? -28.678 -35.288 4.279 1.00 41.97 229 MET B O 1
ATOM 3697 N N . SER B 1 229 ? -28.494 -35.534 6.513 1.00 45.75 230 SER B N 1
ATOM 3698 C CA . SER B 1 229 ? -29.884 -35.890 6.766 1.00 49.11 230 SER B CA 1
ATOM 3699 C C . SER B 1 229 ? -30.238 -35.343 8.143 1.00 52.94 230 SER B C 1
ATOM 3700 O O . SER B 1 229 ? -29.349 -35.093 8.958 1.00 51.00 230 SER B O 1
ATOM 3703 N N . ALA B 1 230 ? -31.527 -35.157 8.403 1.00 56.56 231 ALA B N 1
ATOM 3704 C CA . ALA B 1 230 ? -31.973 -34.580 9.667 1.00 60.23 231 ALA B CA 1
ATOM 3705 C C . ALA B 1 230 ? -31.720 -35.519 10.841 1.00 63.10 231 ALA B C 1
ATOM 3706 O O . ALA B 1 230 ? -31.822 -36.740 10.706 1.00 63.85 231 ALA B O 1
ATOM 3708 N N . ASP B 1 231 ? -31.373 -34.929 11.984 1.00 63.81 232 ASP B N 1
ATOM 3709 C CA . ASP B 1 231 ? -31.203 -35.646 13.251 1.00 65.10 232 ASP B CA 1
ATOM 3710 C C . ASP B 1 231 ? -30.171 -36.777 13.207 1.00 61.13 232 ASP B C 1
ATOM 3711 O O . ASP B 1 231 ? -30.182 -37.665 14.056 1.00 57.11 232 ASP B O 1
ATOM 3716 N N . VAL B 1 232 ? -29.282 -36.742 12.219 1.00 61.64 233 VAL B N 1
ATOM 3717 C CA . VAL B 1 232 ? -28.185 -37.701 12.132 1.00 59.29 233 VAL B CA 1
ATOM 3718 C C . VAL B 1 232 ? -26.895 -36.925 11.879 1.00 56.31 233 VAL B C 1
ATOM 3719 O O . VAL B 1 232 ? -26.947 -35.763 11.481 1.00 53.49 233 VAL B O 1
ATOM 3723 N N . PRO B 1 233 ? -25.731 -37.553 12.125 1.00 54.59 234 PRO B N 1
ATOM 3724 C CA . PRO B 1 233 ? -24.469 -36.823 11.948 1.00 52.06 234 PRO B CA 1
ATOM 3725 C C . PRO B 1 233 ? -24.160 -36.424 10.502 1.00 47.26 234 PRO B C 1
ATOM 3726 O O . PRO B 1 233 ? -24.579 -37.089 9.558 1.00 45.08 234 PRO B O 1
ATOM 3730 N N . LEU B 1 234 ? -23.422 -35.326 10.356 1.00 45.57 235 LEU B N 1
ATOM 3731 C CA . LEU B 1 234 ? -22.983 -34.826 9.057 1.00 44.38 235 LEU B CA 1
ATOM 3732 C C . LEU B 1 234 ? -21.712 -35.528 8.595 1.00 40.37 235 LEU B C 1
ATOM 3733 O O . LEU B 1 234 ? -20.840 -35.841 9.406 1.00 40.77 235 LEU B O 1
ATOM 3738 N N . VAL B 1 235 ? -21.604 -35.774 7.294 1.00 37.44 236 VAL B N 1
ATOM 3739 C CA . VAL B 1 235 ? -20.393 -36.382 6.758 1.00 35.59 236 VAL B CA 1
ATOM 3740 C C . VAL B 1 235 ? -19.630 -35.380 5.904 1.00 37.99 236 VAL B C 1
ATOM 3741 O O . VAL B 1 235 ? -20.138 -34.896 4.902 1.00 38.02 236 VAL B O 1
ATOM 3745 N N . VAL B 1 236 ? -18.412 -35.062 6.321 1.00 36.69 237 VAL B N 1
ATOM 3746 C CA . VAL B 1 236 ? -17.538 -34.167 5.577 1.00 37.53 237 VAL B CA 1
ATOM 3747 C C . VAL B 1 236 ? -16.429 -34.993 4.949 1.00 39.20 237 VAL B C 1
ATOM 3748 O O . VAL B 1 236 ? -15.543 -35.482 5.648 1.00 40.41 237 VAL B O 1
ATOM 3752 N N . GLU B 1 237 ? -16.480 -35.140 3.630 1.00 41.78 238 GLU B N 1
ATOM 3753 C CA . GLU B 1 237 ? -15.621 -36.083 2.924 1.00 45.70 238 GLU B CA 1
ATOM 3754 C C . GLU B 1 237 ? -14.575 -35.421 2.028 1.00 41.33 238 GLU B C 1
ATOM 3755 O O . GLU B 1 237 ? -14.897 -34.593 1.166 1.00 32.73 238 GLU B O 1
ATOM 3761 N N . TYR B 1 238 ? -13.320 -35.803 2.256 1.00 41.07 239 TYR B N 1
ATOM 3762 C CA . TYR B 1 238 ? -12.204 -35.393 1.416 1.00 41.24 239 TYR B CA 1
ATOM 3763 C C . TYR B 1 238 ? -11.657 -36.613 0.698 1.00 45.92 239 TYR B C 1
ATOM 3764 O O . TYR B 1 238 ? -11.333 -37.606 1.337 1.00 47.67 239 TYR B O 1
ATOM 3773 N N . LYS B 1 239 ? -11.558 -36.554 -0.623 1.00 46.91 240 LYS B N 1
ATOM 3774 C CA . LYS B 1 239 ? -10.962 -37.661 -1.357 1.00 48.45 240 LYS B CA 1
ATOM 3775 C C . LYS B 1 239 ? -9.446 -37.568 -1.343 1.00 44.42 240 LYS B C 1
ATOM 3776 O O . LYS B 1 239 ? -8.872 -36.551 -1.719 1.00 46.32 240 LYS B O 1
ATOM 3782 N N . ILE B 1 240 ? -8.797 -38.631 -0.889 1.00 40.35 241 ILE B N 1
ATOM 3783 C CA . ILE B 1 240 ? -7.351 -38.706 -0.984 1.00 39.94 241 ILE B CA 1
ATOM 3784 C C . ILE B 1 240 ? -7.011 -39.230 -2.369 1.00 49.81 241 ILE B C 1
ATOM 3785 O O . ILE B 1 240 ? -7.083 -40.440 -2.626 1.00 49.35 241 ILE B O 1
ATOM 3790 N N . ALA B 1 241 ? -6.646 -38.286 -3.234 1.00 59.33 242 ALA B N 1
ATOM 3791 C CA . ALA B 1 241 ? -6.507 -38.468 -4.679 1.00 67.12 242 ALA B CA 1
ATOM 3792 C C . ALA B 1 241 ? -6.078 -39.862 -5.135 1.00 70.07 242 ALA B C 1
ATOM 3793 O O . ALA B 1 241 ? -4.908 -40.221 -5.027 1.00 73.21 242 ALA B O 1
ATOM 3795 N N . ASP B 1 242 ? -7.061 -40.625 -5.618 1.00 67.64 243 ASP B N 1
ATOM 3796 C CA . ASP B 1 242 ? -6.898 -41.925 -6.294 1.00 66.51 243 ASP B CA 1
ATOM 3797 C C . ASP B 1 242 ? -6.699 -43.116 -5.358 1.00 63.51 243 ASP B C 1
ATOM 3798 O O . ASP B 1 242 ? -6.950 -44.254 -5.755 1.00 63.58 243 ASP B O 1
ATOM 3803 N N . MET B 1 243 ? -6.274 -42.881 -4.122 1.00 61.50 244 MET B N 1
ATOM 3804 C CA . MET B 1 243 ? -6.012 -44.011 -3.234 1.00 56.83 244 MET B CA 1
ATOM 3805 C C . MET B 1 243 ? -7.019 -44.165 -2.095 1.00 47.57 244 MET B C 1
ATOM 3806 O O . MET B 1 243 ? -7.010 -45.179 -1.401 1.00 48.28 244 MET B O 1
ATOM 3811 N N . GLY B 1 244 ? -7.892 -43.186 -1.897 1.00 40.82 245 GLY B N 1
ATOM 3812 C CA . GLY B 1 244 ? -8.936 -43.373 -0.906 1.00 38.74 245 GLY B CA 1
ATOM 3813 C C . GLY B 1 244 ? -9.658 -42.129 -0.437 1.00 37.89 245 GLY B C 1
ATOM 3814 O O . GLY B 1 244 ? -9.978 -41.253 -1.237 1.00 31.51 245 GLY B O 1
ATOM 3815 N N . HIS B 1 245 ? -9.930 -42.062 0.866 1.00 35.62 246 HIS B N 1
ATOM 3816 C CA . HIS B 1 245 ? -10.670 -40.934 1.418 1.00 37.44 246 HIS B CA 1
ATOM 3817 C C . HIS B 1 245 ? -10.427 -40.724 2.904 1.00 39.17 246 HIS B C 1
ATOM 3818 O O . HIS B 1 245 ? -9.869 -41.572 3.593 1.00 39.95 246 HIS B O 1
ATOM 3825 N N . LEU B 1 246 ? -10.863 -39.564 3.372 1.00 41.77 247 LEU B N 1
ATOM 3826 C CA . LEU B 1 246 ? -10.804 -39.171 4.766 1.00 43.02 247 LEU B CA 1
ATOM 3827 C C . LEU B 1 246 ? -12.111 -38.463 5.077 1.00 44.01 247 LEU B C 1
ATOM 3828 O O . LEU B 1 246 ? -12.368 -37.371 4.562 1.00 45.25 247 LEU B O 1
ATOM 3833 N N . LYS B 1 247 ? -12.952 -39.094 5.890 1.00 39.72 248 LYS B N 1
ATOM 3834 C CA . LYS B 1 247 ? -14.253 -38.517 6.192 1.00 38.69 248 LYS B CA 1
ATOM 3835 C C . LYS B 1 247 ? -14.447 -38.264 7.684 1.00 42.77 248 LYS B C 1
ATOM 3836 O O . LYS B 1 247 ? -14.006 -39.038 8.537 1.00 41.49 248 LYS B O 1
ATOM 3842 N N . TYR B 1 248 ? -15.111 -37.154 7.977 1.00 42.87 249 TYR B N 1
ATOM 3843 C CA . TYR B 1 248 ? -15.417 -36.753 9.337 1.00 41.56 249 TYR B CA 1
ATOM 3844 C C . TYR B 1 248 ? -16.919 -36.804 9.579 1.00 44.30 249 TYR B C 1
ATOM 3845 O O . TYR B 1 248 ? -17.685 -36.206 8.837 1.00 46.51 249 TYR B O 1
ATOM 3854 N N . TYR B 1 249 ? -17.340 -37.502 10.624 1.00 46.14 250 TYR B N 1
ATOM 3855 C CA . TYR B 1 249 ? -18.739 -37.483 11.026 1.00 45.81 250 TYR B CA 1
ATOM 3856 C C . TYR B 1 249 ? -18.901 -36.513 12.187 1.00 50.74 250 TYR B C 1
ATOM 3857 O O . TYR B 1 249 ? -18.058 -36.473 13.080 1.00 53.97 250 TYR B O 1
ATOM 3866 N N . LEU B 1 250 ? -19.975 -35.730 12.177 1.00 49.30 251 LEU B N 1
ATOM 3867 C CA . LEU B 1 250 ? -20.205 -34.748 13.234 1.00 45.68 251 LEU B CA 1
ATOM 3868 C C . LEU B 1 250 ? -21.629 -34.796 13.770 1.00 40.88 251 LEU B C 1
ATOM 3869 O O . LEU B 1 250 ? -22.581 -34.538 13.034 1.00 39.00 251 LEU B O 1
ATOM 3874 N N . ALA B 1 251 ? -21.767 -35.116 15.052 1.00 42.54 252 ALA B N 1
ATOM 3875 C CA . ALA B 1 251 ? -23.072 -35.116 15.705 1.00 45.55 252 ALA B CA 1
ATOM 3876 C C . ALA B 1 251 ? -23.692 -33.725 15.670 1.00 48.70 252 ALA B C 1
ATOM 3877 O O . ALA B 1 251 ? -23.006 -32.728 15.886 1.00 52.81 252 ALA B O 1
ATOM 3879 N N . PRO B 1 252 ? -25.001 -33.654 15.402 1.00 48.82 253 PRO B N 1
ATOM 3880 C CA . PRO B 1 252 ? -25.654 -32.365 15.169 1.00 50.83 253 PRO B CA 1
ATOM 3881 C C . PRO B 1 252 ? -26.030 -31.619 16.443 1.00 56.82 253 PRO B C 1
ATOM 3882 O O . PRO B 1 252 ? -25.855 -32.123 17.555 1.00 57.13 253 PRO B O 1
ATOM 3886 N N . LYS B 1 253 ? -26.542 -30.407 16.257 1.00 61.44 254 LYS B N 1
ATOM 3887 C CA . LYS B 1 253 ? -27.051 -29.595 17.353 1.00 63.48 254 LYS B CA 1
ATOM 3888 C C . LYS B 1 253 ? -28.465 -29.116 17.056 1.00 63.93 254 LYS B C 1
ATOM 3889 O O . LYS B 1 253 ? -29.252 -29.832 16.438 1.00 63.70 254 LYS B O 1
ATOM 3895 N N . PHE C 1 1 ? 38.986 4.696 14.299 1.00 65.99 2 PHE C N 1
ATOM 3896 C CA . PHE C 1 1 ? 38.487 3.504 13.623 1.00 64.82 2 PHE C CA 1
ATOM 3897 C C . PHE C 1 1 ? 37.309 3.804 12.704 1.00 61.54 2 PHE C C 1
ATOM 3898 O O . PHE C 1 1 ? 36.290 4.336 13.135 1.00 61.62 2 PHE C O 1
ATOM 3906 N N . GLU C 1 2 ? 37.460 3.451 11.431 1.00 60.96 3 GLU C N 1
ATOM 3907 C CA . GLU C 1 2 ? 36.373 3.583 10.466 1.00 62.44 3 GLU C CA 1
ATOM 3908 C C . GLU C 1 2 ? 36.380 2.421 9.484 1.00 62.25 3 GLU C C 1
ATOM 3909 O O . GLU C 1 2 ? 37.371 2.187 8.806 1.00 65.99 3 GLU C O 1
ATOM 3915 N N . ALA C 1 3 ? 35.271 1.696 9.398 1.00 57.66 4 ALA C N 1
ATOM 3916 C CA . ALA C 1 3 ? 35.201 0.545 8.505 1.00 55.99 4 ALA C CA 1
ATOM 3917 C C . ALA C 1 3 ? 33.919 0.545 7.683 1.00 58.04 4 ALA C C 1
ATOM 3918 O O . ALA C 1 3 ? 32.826 0.469 8.234 1.00 61.79 4 ALA C O 1
ATOM 3920 N N . ARG C 1 4 ? 34.049 0.617 6.363 1.00 57.76 5 ARG C N 1
ATOM 3921 C CA . ARG C 1 4 ? 32.870 0.702 5.511 1.00 58.94 5 ARG C CA 1
ATOM 3922 C C . ARG C 1 4 ? 32.683 -0.550 4.663 1.00 59.40 5 ARG C C 1
ATOM 3923 O O . ARG C 1 4 ? 33.641 -1.103 4.126 1.00 64.36 5 ARG C O 1
ATOM 3931 N N . LEU C 1 5 ? 31.436 -0.998 4.569 1.00 55.34 6 LEU C N 1
ATOM 3932 C CA . LEU C 1 5 ? 31.095 -2.216 3.856 1.00 52.25 6 LEU C CA 1
ATOM 3933 C C . LEU C 1 5 ? 29.910 -1.967 2.935 1.00 54.62 6 LEU C C 1
ATOM 3934 O O . LEU C 1 5 ? 28.801 -1.690 3.398 1.00 53.46 6 LEU C O 1
ATOM 3939 N N . VAL C 1 6 ? 30.160 -2.062 1.631 1.00 57.86 7 VAL C N 1
ATOM 3940 C CA . VAL C 1 6 ? 29.144 -1.845 0.605 1.00 58.21 7 VAL C CA 1
ATOM 3941 C C . VAL C 1 6 ? 28.011 -2.860 0.731 1.00 60.64 7 VAL C C 1
ATOM 3942 O O . VAL C 1 6 ? 26.839 -2.521 0.568 1.00 63.23 7 VAL C O 1
ATOM 3946 N N . GLN C 1 7 ? 28.370 -4.106 1.022 1.00 62.80 8 GLN C N 1
ATOM 3947 C CA . GLN C 1 7 ? 27.385 -5.166 1.218 1.00 63.76 8 GLN C CA 1
ATOM 3948 C C . GLN C 1 7 ? 26.960 -5.247 2.678 1.00 59.91 8 GLN C C 1
ATOM 3949 O O . GLN C 1 7 ? 27.411 -6.117 3.420 1.00 59.08 8 GLN C O 1
ATOM 3955 N N . GLY C 1 8 ? 26.083 -4.334 3.079 1.00 55.35 9 GLY C N 1
ATOM 3956 C CA . GLY C 1 8 ? 25.656 -4.234 4.460 1.00 50.86 9 GLY C CA 1
ATOM 3957 C C . GLY C 1 8 ? 24.940 -5.465 4.969 1.00 49.87 9 GLY C C 1
ATOM 3958 O O . GLY C 1 8 ? 25.026 -5.793 6.151 1.00 49.53 9 GLY C O 1
ATOM 3959 N N . SER C 1 9 ? 24.233 -6.142 4.069 1.00 52.50 10 SER C N 1
ATOM 3960 C CA . SER C 1 9 ? 23.479 -7.345 4.402 1.00 55.34 10 SER C CA 1
ATOM 3961 C C . SER C 1 9 ? 24.293 -8.313 5.248 1.00 54.47 10 SER C C 1
ATOM 3962 O O . SER C 1 9 ? 23.814 -8.838 6.256 1.00 57.83 10 SER C O 1
ATOM 3965 N N . ILE C 1 10 ? 25.533 -8.527 4.827 1.00 51.67 11 ILE C N 1
ATOM 3966 C CA . ILE C 1 10 ? 26.446 -9.431 5.510 1.00 47.42 11 ILE C CA 1
ATOM 3967 C C . ILE C 1 10 ? 26.499 -9.100 6.995 1.00 41.89 11 ILE C C 1
ATOM 3968 O O . ILE C 1 10 ? 26.268 -9.969 7.841 1.00 35.96 11 ILE C O 1
ATOM 3973 N N . LEU C 1 11 ? 26.763 -7.833 7.302 1.00 41.25 12 LEU C N 1
ATOM 3974 C CA . LEU C 1 11 ? 26.841 -7.390 8.684 1.00 46.10 12 LEU C CA 1
ATOM 3975 C C . LEU C 1 11 ? 25.537 -7.715 9.393 1.00 44.22 12 LEU C C 1
ATOM 3976 O O . LEU C 1 11 ? 25.548 -8.318 10.472 1.00 45.57 12 LEU C O 1
ATOM 3981 N N . LYS C 1 12 ? 24.421 -7.351 8.762 1.00 39.85 13 LYS C N 1
ATOM 3982 C CA . LYS C 1 12 ? 23.111 -7.677 9.301 1.00 42.43 13 LYS C CA 1
ATOM 3983 C C . LYS C 1 12 ? 23.085 -9.169 9.600 1.00 43.21 13 LYS C C 1
ATOM 3984 O O . LYS C 1 12 ? 22.841 -9.586 10.739 1.00 47.78 13 LYS C O 1
ATOM 3990 N N . LYS C 1 13 ? 23.418 -9.959 8.581 1.00 37.22 14 LYS C N 1
ATOM 3991 C CA . LYS C 1 13 ? 23.370 -11.412 8.674 1.00 34.57 14 LYS C CA 1
ATOM 3992 C C . LYS C 1 13 ? 24.262 -11.938 9.789 1.00 38.15 14 LYS C C 1
ATOM 3993 O O . LYS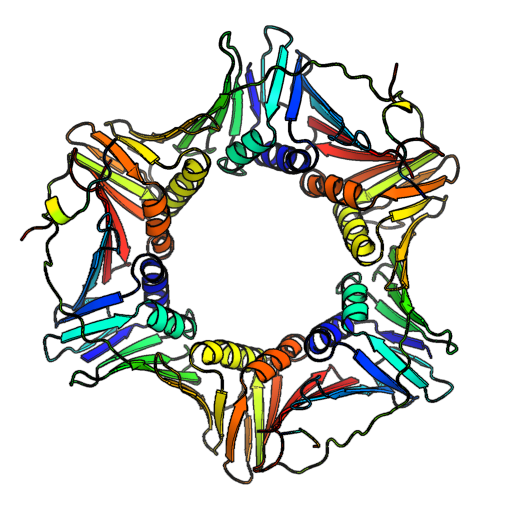 C 1 13 ? 23.937 -12.939 10.424 1.00 45.75 14 LYS C O 1
ATOM 3999 N N . VAL C 1 14 ? 25.375 -11.259 10.046 1.00 37.00 15 VAL C N 1
ATOM 4000 C CA . VAL C 1 14 ? 26.279 -11.733 11.082 1.00 39.09 15 VAL C CA 1
ATOM 4001 C C . VAL C 1 14 ? 25.645 -11.505 12.441 1.00 45.70 15 VAL C C 1
ATOM 4002 O O . VAL C 1 14 ? 25.671 -12.391 13.293 1.00 51.45 15 VAL C O 1
ATOM 4006 N N . LEU C 1 15 ? 25.042 -10.333 12.630 1.00 46.92 16 LEU C N 1
ATOM 4007 C CA . LEU C 1 15 ? 24.498 -9.981 13.937 1.00 46.95 16 LEU C CA 1
ATOM 4008 C C . LEU C 1 15 ? 23.351 -10.913 14.291 1.00 46.77 16 LEU C C 1
ATOM 4009 O O . LEU C 1 15 ? 23.239 -11.376 15.430 1.00 44.95 16 LEU C O 1
ATOM 4014 N N . GLU C 1 16 ? 22.521 -11.198 13.294 1.00 46.06 17 GLU C N 1
ATOM 4015 C CA . GLU C 1 16 ? 21.437 -12.153 13.434 1.00 45.98 17 GLU C CA 1
ATOM 4016 C C . GLU C 1 16 ? 21.993 -13.495 13.887 1.00 42.01 17 GLU C C 1
ATOM 4017 O O . GLU C 1 16 ? 21.410 -14.176 14.730 1.00 41.41 17 GLU C O 1
ATOM 4023 N N . ALA C 1 17 ? 23.147 -13.855 13.340 1.00 36.72 18 ALA C N 1
ATOM 4024 C CA . ALA C 1 17 ? 23.752 -15.136 13.654 1.00 34.99 18 ALA C CA 1
ATOM 4025 C C . ALA C 1 17 ? 24.309 -15.169 15.073 1.00 39.47 18 ALA C C 1
ATOM 4026 O O . ALA C 1 17 ? 24.532 -16.245 15.624 1.00 41.63 18 ALA C O 1
ATOM 4028 N N . LEU C 1 18 ? 24.526 -13.995 15.664 1.00 41.86 19 LEU C N 1
ATOM 4029 C CA . LEU C 1 18 ? 25.218 -13.909 16.951 1.00 42.59 19 LEU C CA 1
ATOM 4030 C C . LEU C 1 18 ? 24.332 -13.490 18.117 1.00 43.55 19 LEU C C 1
ATOM 4031 O O . LEU C 1 18 ? 24.437 -14.040 19.213 1.00 45.28 19 LEU C O 1
ATOM 4036 N N . LYS C 1 19 ? 23.468 -12.512 17.873 1.00 43.14 20 LYS C N 1
ATOM 4037 C CA . LYS C 1 19 ? 22.777 -11.786 18.936 1.00 39.14 20 LYS C CA 1
ATOM 4038 C C . LYS C 1 19 ? 22.019 -12.665 19.942 1.00 42.90 20 LYS C C 1
ATOM 4039 O O . LYS C 1 19 ? 21.945 -12.330 21.125 1.00 44.84 20 LYS C O 1
ATOM 4045 N N . ASP C 1 20 ? 21.476 -13.789 19.486 1.00 46.35 21 ASP C N 1
ATOM 4046 C CA . ASP C 1 20 ? 20.683 -14.646 20.361 1.00 44.73 21 ASP C CA 1
ATOM 4047 C C . ASP C 1 20 ? 21.565 -15.567 21.193 1.00 47.48 21 ASP C C 1
ATOM 4048 O O . ASP C 1 20 ? 21.228 -15.891 22.332 1.00 47.44 21 ASP C O 1
ATOM 4053 N N . LEU C 1 21 ? 22.695 -15.983 20.626 1.00 46.08 22 LEU C N 1
ATOM 4054 C CA . LEU C 1 21 ? 23.619 -16.869 21.327 1.00 44.92 22 LEU C CA 1
ATOM 4055 C C . LEU C 1 21 ? 24.480 -16.100 22.322 1.00 48.96 22 LEU C C 1
ATOM 4056 O O . LEU C 1 21 ? 24.698 -16.550 23.447 1.00 49.76 22 LEU C O 1
ATOM 4061 N N . ILE C 1 22 ? 24.974 -14.942 21.901 1.00 50.92 23 ILE C N 1
ATOM 4062 C CA . ILE C 1 22 ? 25.752 -14.084 22.782 1.00 49.79 23 ILE C CA 1
ATOM 4063 C C . ILE C 1 22 ? 25.208 -12.660 22.746 1.00 48.98 23 ILE C C 1
ATOM 4064 O O . ILE C 1 22 ? 25.255 -11.989 21.715 1.00 45.81 23 ILE C O 1
ATOM 4069 N N . ASN C 1 23 ? 24.676 -12.214 23.879 1.00 45.44 24 ASN C N 1
ATOM 4070 C CA . ASN C 1 23 ? 24.075 -10.892 23.977 1.00 45.12 24 ASN C CA 1
ATOM 4071 C C . ASN C 1 23 ? 25.127 -9.794 24.037 1.00 45.12 24 ASN C C 1
ATOM 4072 O O . ASN C 1 23 ? 24.925 -8.699 23.518 1.00 44.06 24 ASN C O 1
ATOM 4077 N N . GLU C 1 24 ? 26.254 -10.101 24.666 1.00 48.83 25 GLU C N 1
ATOM 4078 C CA . GLU C 1 24 ? 27.299 -9.115 24.896 1.00 51.71 25 GLU C CA 1
ATOM 4079 C C . GLU C 1 24 ? 28.673 -9.664 24.542 1.00 53.52 25 GLU C C 1
ATOM 4080 O O . GLU C 1 24 ? 29.139 -10.625 25.147 1.00 56.79 25 GLU C O 1
ATOM 4086 N N . ALA C 1 25 ? 29.322 -9.049 23.560 1.00 50.03 26 ALA C N 1
ATOM 4087 C CA . ALA C 1 25 ? 30.646 -9.487 23.135 1.00 48.90 26 ALA C CA 1
ATOM 4088 C C . ALA C 1 25 ? 31.567 -8.293 22.950 1.00 51.73 26 ALA C C 1
ATOM 4089 O O . ALA C 1 25 ? 31.108 -7.174 22.716 1.00 52.92 26 ALA C O 1
ATOM 4091 N N . CYS C 1 26 ? 32.868 -8.534 23.066 1.00 53.93 27 CYS C N 1
ATOM 4092 C CA . CYS C 1 26 ? 33.852 -7.482 22.862 1.00 54.68 27 CYS C CA 1
ATOM 4093 C C . CYS C 1 26 ? 34.536 -7.622 21.513 1.00 51.07 27 CYS C C 1
ATOM 4094 O O . CYS C 1 26 ? 35.127 -8.654 21.207 1.00 52.19 27 CYS C O 1
ATOM 4097 N N . TRP C 1 27 ? 34.445 -6.568 20.713 1.00 51.45 28 TRP C N 1
ATOM 4098 C CA . TRP C 1 27 ? 35.067 -6.526 19.401 1.00 53.74 28 TRP C CA 1
ATOM 4099 C C . TRP C 1 27 ? 36.516 -6.085 19.534 1.00 57.68 28 TRP C C 1
ATOM 4100 O O . TRP C 1 27 ? 36.802 -5.037 20.123 1.00 59.06 28 TRP C O 1
ATOM 4111 N N . ASP C 1 28 ? 37.427 -6.893 19.001 1.00 59.02 29 ASP C N 1
ATOM 4112 C CA . ASP C 1 28 ? 38.833 -6.519 18.946 1.00 60.44 29 ASP C CA 1
ATOM 4113 C C . ASP C 1 28 ? 39.147 -6.001 17.549 1.00 60.46 29 ASP C C 1
ATOM 4114 O O . ASP C 1 28 ? 39.120 -6.753 16.582 1.00 63.46 29 ASP C O 1
ATOM 4119 N N . ILE C 1 29 ? 39.434 -4.711 17.444 1.00 59.44 30 ILE C N 1
ATOM 4120 C CA . ILE C 1 29 ? 39.707 -4.087 16.156 1.00 61.03 30 ILE C CA 1
ATOM 4121 C C . ILE C 1 29 ? 41.185 -3.740 16.011 1.00 61.43 30 ILE C C 1
ATOM 4122 O O . ILE C 1 29 ? 41.782 -3.125 16.893 1.00 62.23 30 ILE C O 1
ATOM 4127 N N . SER C 1 30 ? 41.770 -4.158 14.895 1.00 60.54 31 SER C N 1
ATOM 4128 C CA . SER C 1 30 ? 43.128 -3.776 14.539 1.00 61.81 31 SER C CA 1
ATOM 4129 C C . SER C 1 30 ? 43.195 -3.581 13.031 1.00 63.83 31 SER C C 1
ATOM 4130 O O . SER C 1 30 ? 42.184 -3.707 12.344 1.00 61.74 31 SER C O 1
ATOM 4133 N N . SER C 1 31 ? 44.378 -3.274 12.511 1.00 68.56 32 SER C N 1
ATOM 4134 C CA . SER C 1 31 ? 44.526 -3.062 11.073 1.00 71.65 32 SER C CA 1
ATOM 4135 C C . SER C 1 31 ? 44.437 -4.383 10.310 1.00 73.24 32 SER C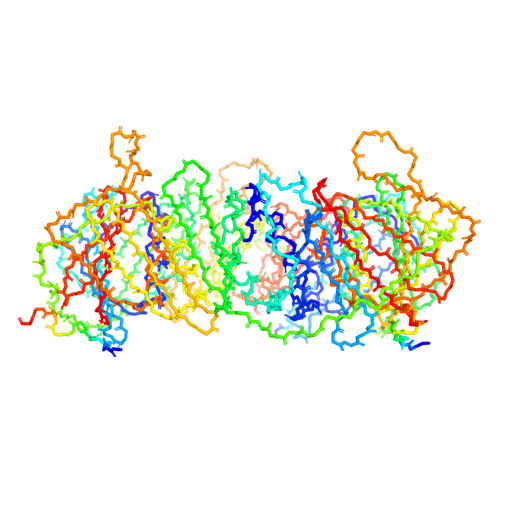 C 1
ATOM 4136 O O . SER C 1 31 ? 44.242 -4.394 9.094 1.00 75.34 32 SER C O 1
ATOM 4139 N N . SER C 1 32 ? 44.572 -5.493 11.031 1.00 72.26 33 SER C N 1
ATOM 4140 C CA . SER C 1 32 ? 44.356 -6.814 10.451 1.00 68.52 33 SER C CA 1
ATOM 4141 C C . SER C 1 32 ? 42.870 -7.016 10.200 1.00 68.46 33 SER C C 1
ATOM 4142 O O . SER C 1 32 ? 42.469 -7.688 9.253 1.00 70.16 33 SER C O 1
ATOM 4145 N N . GLY C 1 33 ? 42.057 -6.427 11.070 1.00 66.79 34 GLY C N 1
ATOM 4146 C CA . GLY C 1 33 ? 40.617 -6.491 10.933 1.00 64.23 34 GLY C CA 1
ATOM 4147 C C . GLY C 1 33 ? 39.902 -6.674 12.255 1.00 63.64 34 GLY C C 1
ATOM 4148 O O . GLY C 1 33 ? 40.459 -6.432 13.327 1.00 66.33 34 GLY C O 1
ATOM 4149 N N . VAL C 1 34 ? 38.654 -7.112 12.173 1.00 58.58 35 VAL C N 1
ATOM 4150 C CA . VAL C 1 34 ? 37.840 -7.320 13.357 1.00 54.65 35 VAL C CA 1
ATOM 4151 C C . VAL C 1 34 ? 37.858 -8.775 13.810 1.00 52.83 35 VAL C C 1
ATOM 4152 O O . VAL C 1 34 ? 37.662 -9.682 13.011 1.00 54.37 35 VAL C O 1
ATOM 4156 N N . ASN C 1 35 ? 38.104 -8.990 15.094 1.00 47.14 36 ASN C N 1
ATOM 4157 C CA . ASN C 1 35 ? 37.968 -10.305 15.693 1.00 50.15 36 ASN C CA 1
ATOM 4158 C C . ASN C 1 35 ? 37.029 -10.230 16.885 1.00 50.71 36 ASN C C 1
ATOM 4159 O O . ASN C 1 35 ? 37.342 -9.599 17.893 1.00 50.40 36 ASN C O 1
ATOM 4164 N N . LEU C 1 36 ? 35.865 -10.854 16.759 1.00 49.68 37 LEU C N 1
ATOM 4165 C CA . LEU C 1 36 ? 34.938 -10.950 17.876 1.00 48.91 37 LEU C CA 1
ATOM 4166 C C . LEU C 1 36 ? 35.052 -12.345 18.479 1.00 48.41 37 LEU C C 1
ATOM 4167 O O . LEU C 1 36 ? 35.231 -13.315 17.758 1.00 47.42 37 LEU C O 1
ATOM 4172 N N . GLN C 1 37 ? 34.971 -12.451 19.798 1.00 49.75 38 GLN C N 1
ATOM 4173 C CA . GLN C 1 37 ? 35.065 -13.758 20.439 1.00 53.66 38 GLN C CA 1
ATOM 4174 C C . GLN C 1 37 ? 34.370 -13.769 21.790 1.00 55.01 38 GLN C C 1
ATOM 4175 O O . GLN C 1 37 ? 34.581 -12.879 22.613 1.00 53.30 38 GLN C O 1
ATOM 4181 N N . SER C 1 38 ? 33.544 -14.786 22.017 1.00 55.62 39 SER C N 1
ATOM 4182 C CA . SER C 1 38 ? 32.763 -14.846 23.246 1.00 54.94 39 SER C CA 1
ATOM 4183 C C . SER C 1 38 ? 32.198 -16.231 23.514 1.00 54.98 39 SER C C 1
ATOM 4184 O O . SER C 1 38 ? 31.950 -16.989 22.591 1.00 58.13 39 SER C O 1
ATOM 4187 N N . MET C 1 39 ? 32.003 -16.561 24.786 1.00 54.98 40 MET C N 1
ATOM 4188 C CA . MET C 1 39 ? 31.265 -17.762 25.147 1.00 53.00 40 MET C CA 1
ATOM 4189 C C . MET C 1 39 ? 29.828 -17.376 25.442 1.00 53.42 40 MET C C 1
ATOM 4190 O O . MET C 1 39 ? 29.535 -16.204 25.670 1.00 56.20 40 MET C O 1
ATOM 4195 N N . ASP C 1 40 ? 28.926 -18.349 25.426 1.00 49.20 41 ASP C N 1
ATOM 4196 C CA . ASP C 1 40 ? 27.564 -18.078 25.854 1.00 47.62 41 ASP C CA 1
ATOM 4197 C C . ASP C 1 40 ? 27.569 -18.102 27.379 1.00 50.20 41 ASP C C 1
ATOM 4198 O O . ASP C 1 40 ? 28.577 -18.452 27.986 1.00 47.18 41 ASP C O 1
ATOM 4203 N N . SER C 1 41 ? 26.455 -17.727 27.996 1.00 55.50 42 SER C N 1
ATOM 4204 C CA . SER C 1 41 ? 26.396 -17.604 29.452 1.00 58.49 42 SER C CA 1
ATOM 4205 C C . SER C 1 41 ? 26.658 -18.922 30.171 1.00 59.11 42 SER C C 1
ATOM 4206 O O . SER C 1 41 ? 27.140 -18.936 31.307 1.00 64.13 42 SER C O 1
ATOM 4209 N N . SER C 1 42 ? 26.337 -20.029 29.513 1.00 54.09 43 SER C N 1
ATOM 4210 C CA . SER C 1 42 ? 26.519 -21.343 30.112 1.00 51.25 43 SER C CA 1
ATOM 4211 C C . SER C 1 42 ? 27.936 -21.866 29.917 1.00 49.20 43 SER C C 1
ATOM 4212 O O . SER C 1 42 ? 28.305 -22.903 30.465 1.00 48.53 43 SER C O 1
ATOM 4215 N N . HIS C 1 43 ? 28.716 -21.140 29.124 1.00 50.02 44 HIS C N 1
ATOM 4216 C CA . HIS C 1 43 ? 30.100 -21.492 28.841 1.00 50.91 44 HIS C CA 1
ATOM 4217 C C . HIS C 1 43 ? 30.259 -22.856 28.180 1.00 51.22 44 HIS C C 1
ATOM 4218 O O . HIS C 1 43 ? 31.316 -23.469 28.277 1.00 54.06 44 HIS C O 1
ATOM 4225 N N . VAL C 1 44 ? 29.218 -23.324 27.500 1.00 49.36 45 VAL C N 1
ATOM 4226 C CA . VAL C 1 44 ? 29.297 -24.584 26.768 1.00 49.07 45 VAL C CA 1
ATOM 4227 C C . VAL C 1 44 ? 29.864 -24.357 25.364 1.00 47.00 45 VAL C C 1
ATOM 4228 O O . VAL C 1 44 ? 30.658 -25.160 24.864 1.00 46.56 45 VAL C O 1
ATOM 4232 N N . SER C 1 45 ? 29.470 -23.254 24.735 1.00 44.05 46 SER C N 1
ATOM 4233 C CA . SER C 1 45 ? 29.890 -22.993 23.362 1.00 42.90 46 SER C CA 1
ATOM 4234 C C . SER C 1 45 ? 30.734 -21.730 23.238 1.00 43.80 46 SER C C 1
ATOM 4235 O O . SER C 1 45 ? 30.772 -20.894 24.139 1.00 45.83 46 SER C O 1
ATOM 4238 N N . LEU C 1 46 ? 31.409 -21.609 22.102 1.00 46.05 47 LEU C N 1
ATOM 4239 C CA . LEU C 1 46 ? 32.346 -20.526 21.858 1.00 43.93 47 LEU C CA 1
ATOM 4240 C C . LEU C 1 46 ? 32.201 -19.981 20.447 1.00 52.57 47 LEU C C 1
ATOM 4241 O O . LEU C 1 46 ? 32.436 -20.685 19.471 1.00 54.02 47 LEU C O 1
ATOM 4246 N N . VAL C 1 47 ? 31.821 -18.719 20.331 1.00 57.33 48 VAL C N 1
ATOM 4247 C CA . VAL C 1 47 ? 31.744 -18.100 19.021 1.00 60.12 48 VAL C CA 1
ATOM 4248 C C . VAL C 1 47 ? 32.982 -17.256 18.727 1.00 59.73 48 VAL C C 1
ATOM 4249 O O . VAL C 1 47 ? 33.392 -16.410 19.536 1.00 58.28 48 VAL C O 1
ATOM 4253 N N . GLN C 1 48 ? 33.570 -17.508 17.560 1.00 57.63 49 GLN C N 1
ATOM 4254 C CA . GLN C 1 48 ? 34.739 -16.778 17.084 1.00 57.58 49 GLN C CA 1
ATOM 4255 C C . GLN C 1 48 ? 34.501 -16.231 15.673 1.00 50.75 49 GLN C C 1
ATOM 4256 O O . GLN C 1 48 ? 34.434 -16.984 14.698 1.00 49.04 49 GLN C O 1
ATOM 4262 N N . LEU C 1 49 ? 34.361 -14.913 15.586 1.00 44.09 50 LEU C N 1
ATOM 4263 C CA . LEU C 1 49 ? 34.169 -14.212 14.330 1.00 38.94 50 LEU C CA 1
ATOM 4264 C C . LEU C 1 49 ? 35.454 -13.533 13.884 1.00 42.38 50 LEU C C 1
ATOM 4265 O O . LEU C 1 49 ? 36.126 -12.881 14.685 1.00 41.86 50 LEU C O 1
ATOM 4270 N N . THR C 1 50 ? 35.794 -13.686 12.607 1.00 43.77 51 THR C N 1
ATOM 4271 C CA . THR C 1 50 ? 36.913 -12.946 12.038 1.00 47.84 51 THR C CA 1
ATOM 4272 C C . THR C 1 50 ? 36.500 -12.279 10.734 1.00 52.08 51 THR C C 1
ATOM 4273 O O . THR C 1 50 ? 35.903 -12.913 9.859 1.00 52.49 51 THR C O 1
ATOM 4277 N N . LEU C 1 51 ? 36.824 -10.995 10.624 1.00 55.20 52 LEU C N 1
ATOM 4278 C CA . LEU C 1 51 ? 36.571 -10.197 9.432 1.00 61.30 52 LEU C CA 1
ATOM 4279 C C . LEU C 1 51 ? 37.825 -9.398 9.078 1.00 70.94 52 LEU C C 1
ATOM 4280 O O . LEU C 1 51 ? 38.056 -8.323 9.629 1.00 73.42 52 LEU C O 1
ATOM 4285 N N . ARG C 1 52 ? 38.635 -9.923 8.164 1.00 75.69 53 ARG C N 1
ATOM 4286 C CA . ARG C 1 52 ? 39.907 -9.287 7.830 1.00 76.96 53 ARG C CA 1
ATOM 4287 C C . ARG C 1 52 ? 39.682 -7.959 7.099 1.00 69.92 53 ARG C C 1
ATOM 4288 O O . ARG C 1 52 ? 38.692 -7.784 6.388 1.00 64.77 53 ARG C O 1
ATOM 4296 N N . SER C 1 53 ? 40.610 -7.027 7.287 1.00 67.67 54 SER C N 1
ATOM 4297 C CA . SER C 1 53 ? 40.461 -5.660 6.797 1.00 68.93 54 SER C CA 1
ATOM 4298 C C . SER C 1 53 ? 40.331 -5.542 5.280 1.00 71.68 54 SER C C 1
ATOM 4299 O O . SER C 1 53 ? 39.675 -4.626 4.787 1.00 75.15 54 SER C O 1
ATOM 4302 N N . GLU C 1 54 ? 40.949 -6.462 4.545 1.00 70.39 55 GLU C N 1
ATOM 4303 C CA . GLU C 1 54 ? 40.934 -6.406 3.084 1.00 70.30 55 GLU C CA 1
ATOM 4304 C C . GLU C 1 54 ? 39.532 -6.579 2.504 1.00 68.80 55 GLU C C 1
ATOM 4305 O O . GLU C 1 54 ? 39.257 -6.139 1.388 1.00 70.11 55 GLU C O 1
ATOM 4311 N N . GLY C 1 55 ? 38.647 -7.212 3.266 1.00 64.89 56 GLY C N 1
ATOM 4312 C CA . GLY C 1 55 ? 37.281 -7.428 2.824 1.00 64.66 56 GLY C CA 1
ATOM 4313 C C . GLY C 1 55 ? 36.438 -6.166 2.832 1.00 63.78 56 GLY C C 1
ATOM 4314 O O . GLY C 1 55 ? 35.442 -6.070 2.116 1.00 65.74 56 GLY C O 1
ATOM 4315 N N . PHE C 1 56 ? 36.837 -5.200 3.653 1.00 58.63 57 PHE C N 1
ATOM 4316 C CA . PHE C 1 56 ? 36.162 -3.910 3.715 1.00 55.34 57 PHE C CA 1
ATOM 4317 C C . PHE C 1 56 ? 36.617 -3.027 2.568 1.00 60.13 57 PHE C C 1
ATOM 4318 O O . PHE C 1 56 ? 37.743 -3.149 2.088 1.00 60.45 57 PHE C O 1
ATOM 4326 N N . ASP C 1 57 ? 35.739 -2.133 2.135 1.00 64.59 58 ASP C N 1
ATOM 4327 C CA . ASP C 1 57 ? 36.036 -1.277 0.999 1.00 67.92 58 ASP C CA 1
ATOM 4328 C C . ASP C 1 57 ? 36.832 -0.046 1.443 1.00 71.78 58 ASP C C 1
ATOM 4329 O O . ASP C 1 57 ? 37.517 0.582 0.639 1.00 75.84 58 ASP C O 1
ATOM 4334 N N . THR C 1 58 ? 36.741 0.289 2.727 1.00 69.02 59 THR C N 1
ATOM 4335 C CA . THR C 1 58 ? 37.709 1.185 3.359 1.00 67.77 59 THR C CA 1
ATOM 4336 C C . THR C 1 58 ? 37.842 0.823 4.828 1.00 65.76 59 THR C C 1
ATOM 4337 O O . THR C 1 58 ? 36.854 0.505 5.492 1.00 68.53 59 THR C O 1
ATOM 4341 N N . TYR C 1 59 ? 39.077 0.874 5.322 1.00 61.20 60 TYR C N 1
ATOM 4342 C CA . TYR C 1 59 ? 39.400 0.447 6.677 1.00 58.08 60 TYR C CA 1
ATOM 4343 C C . TYR C 1 59 ? 40.501 1.311 7.307 1.00 62.40 60 TYR C C 1
ATOM 4344 O O . TYR C 1 59 ? 41.596 1.434 6.761 1.00 65.14 60 TYR C O 1
ATOM 4353 N N . ARG C 1 60 ? 40.196 1.903 8.459 1.00 64.57 61 ARG C N 1
ATOM 4354 C CA . ARG C 1 60 ? 41.142 2.719 9.215 1.00 69.73 61 ARG C CA 1
ATOM 4355 C C . ARG C 1 60 ? 41.136 2.279 10.672 1.00 70.87 61 ARG C C 1
ATOM 4356 O O . ARG C 1 60 ? 40.069 2.122 11.268 1.00 72.01 61 ARG C O 1
ATOM 4364 N N . CYS C 1 61 ? 42.320 2.082 11.242 1.00 72.05 62 CYS C N 1
ATOM 4365 C CA . CYS C 1 61 ? 42.436 1.773 12.663 1.00 75.21 62 CYS C CA 1
ATOM 4366 C C . CYS C 1 61 ? 43.765 2.240 13.248 1.00 77.82 62 CYS C C 1
ATOM 4367 O O . CYS C 1 61 ? 44.742 1.491 13.244 1.00 77.97 62 CYS C O 1
ATOM 4370 N N . ASP C 1 62 ? 43.790 3.469 13.758 1.00 79.81 63 ASP C N 1
ATOM 4371 C CA . ASP C 1 62 ? 44.992 4.038 14.361 1.00 84.03 63 ASP C CA 1
ATOM 4372 C C . ASP C 1 62 ? 45.595 3.130 15.428 1.00 88.29 63 ASP C C 1
ATOM 4373 O O . ASP C 1 62 ? 46.769 2.761 15.370 1.00 91.40 63 ASP C O 1
ATOM 4378 N N . ARG C 1 63 ? 44.769 2.769 16.397 1.00 87.78 64 ARG C N 1
ATOM 4379 C CA . ARG C 1 63 ? 45.231 2.065 17.578 1.00 89.48 64 ARG C CA 1
ATOM 4380 C C . ARG C 1 63 ? 44.380 0.829 17.807 1.00 91.75 64 ARG C C 1
ATOM 4381 O O . ARG C 1 63 ? 43.168 0.871 17.602 1.00 93.53 64 ARG C O 1
ATOM 4389 N N . ASN C 1 64 ? 45.017 -0.273 18.199 1.00 91.31 65 ASN C N 1
ATOM 4390 C CA . ASN C 1 64 ? 44.290 -1.489 18.543 1.00 89.22 65 ASN C CA 1
ATOM 4391 C C . ASN C 1 64 ? 43.241 -1.165 19.599 1.00 84.19 65 ASN C C 1
ATOM 4392 O O . ASN C 1 64 ? 43.538 -0.539 20.616 1.00 85.39 65 ASN C O 1
ATOM 4397 N N . LEU C 1 65 ? 42.011 -1.589 19.344 1.00 77.83 66 LEU C N 1
ATOM 4398 C CA . LEU C 1 65 ? 40.852 -1.017 20.012 1.00 72.44 66 LEU C CA 1
ATOM 4399 C C . LEU C 1 65 ? 39.884 -2.097 20.474 1.00 68.38 66 LEU C C 1
ATOM 4400 O O . LEU C 1 65 ? 39.631 -3.045 19.747 1.00 69.85 66 LEU C O 1
ATOM 4405 N N . ALA C 1 66 ? 39.344 -1.960 21.679 1.00 65.14 67 ALA C N 1
ATOM 4406 C CA . ALA C 1 66 ? 38.435 -2.975 22.206 1.00 63.83 67 ALA C CA 1
ATOM 4407 C C . ALA C 1 66 ? 37.076 -2.392 22.593 1.00 62.56 67 ALA C C 1
ATOM 4408 O O . ALA C 1 66 ? 36.974 -1.576 23.510 1.00 60.35 67 ALA C O 1
ATOM 4410 N N . MET C 1 67 ? 36.027 -2.828 21.902 1.00 61.64 68 MET C N 1
ATOM 4411 C CA . MET C 1 67 ? 34.701 -2.266 22.134 1.00 59.59 68 MET C CA 1
ATOM 4412 C C . MET C 1 67 ? 33.742 -3.255 22.780 1.00 57.14 68 MET C C 1
ATOM 4413 O O . MET C 1 67 ? 33.486 -4.322 22.236 1.00 59.64 68 MET C O 1
ATOM 4418 N N . GLY C 1 68 ? 33.208 -2.893 23.940 1.00 53.12 69 GLY C N 1
ATOM 4419 C CA . GLY C 1 68 ? 32.200 -3.711 24.586 1.00 51.65 69 GLY C CA 1
ATOM 4420 C C . GLY C 1 68 ? 30.848 -3.437 23.964 1.00 52.60 69 GLY C C 1
ATOM 4421 O O . GLY C 1 68 ? 30.308 -2.341 24.098 1.00 54.82 69 GLY C O 1
ATOM 4422 N N . VAL C 1 69 ? 30.297 -4.432 23.279 1.00 52.23 70 VAL C N 1
ATOM 4423 C CA . VAL C 1 69 ? 29.067 -4.233 22.519 1.00 49.48 70 VAL C CA 1
ATOM 4424 C C . VAL C 1 69 ? 27.969 -5.205 22.915 1.00 48.14 70 VAL C C 1
ATOM 4425 O O . VAL C 1 69 ? 28.200 -6.409 23.026 1.00 49.54 70 VAL C O 1
ATOM 4429 N N . ASN C 1 70 ? 26.774 -4.670 23.135 1.00 46.06 71 ASN C N 1
ATOM 4430 C CA . ASN C 1 70 ? 25.587 -5.497 23.255 1.00 42.39 71 ASN C CA 1
ATOM 4431 C C . ASN C 1 70 ? 25.074 -5.827 21.857 1.00 41.50 71 ASN C C 1
ATOM 4432 O O . ASN C 1 70 ? 24.671 -4.939 21.106 1.00 38.39 71 ASN C O 1
ATOM 4437 N N . LEU C 1 71 ? 25.095 -7.108 21.512 1.00 37.64 72 LEU C N 1
ATOM 4438 C CA . LEU C 1 71 ? 24.789 -7.533 20.159 1.00 37.83 72 LEU C CA 1
ATOM 4439 C C . LEU C 1 71 ? 23.291 -7.520 19.852 1.00 37.93 72 LEU C C 1
ATOM 4440 O O . LEU C 1 71 ? 22.904 -7.404 18.697 1.00 36.66 72 LEU C O 1
ATOM 4445 N N . THR C 1 72 ? 22.447 -7.633 20.870 1.00 41.41 73 THR C N 1
ATOM 4446 C CA . THR C 1 72 ? 21.009 -7.537 20.639 1.00 44.91 73 THR C CA 1
ATOM 4447 C C . THR C 1 72 ? 20.661 -6.097 20.269 1.00 43.43 73 THR C C 1
ATOM 4448 O O . THR C 1 72 ? 19.823 -5.843 19.403 1.00 41.07 73 THR C O 1
ATOM 4452 N N . SER C 1 73 ? 21.331 -5.161 20.934 1.00 43.82 74 SER C N 1
ATOM 4453 C CA . SER C 1 73 ? 21.199 -3.739 20.651 1.00 41.20 74 SER C CA 1
ATOM 4454 C C . SER C 1 73 ? 21.686 -3.413 19.239 1.00 38.63 74 SER C C 1
ATOM 4455 O O . SER C 1 73 ? 21.026 -2.692 18.483 1.00 39.78 74 SER C O 1
ATOM 4458 N N . MET C 1 74 ? 22.841 -3.964 18.884 1.00 36.48 75 MET C N 1
ATOM 4459 C CA . MET C 1 74 ? 23.423 -3.721 17.574 1.00 38.55 75 MET C CA 1
ATOM 4460 C C . MET C 1 74 ? 22.575 -4.341 16.467 1.00 40.75 75 MET C C 1
ATOM 4461 O O . MET C 1 74 ? 22.480 -3.793 15.370 1.00 44.23 75 MET C O 1
ATOM 4466 N N . SER C 1 75 ? 21.963 -5.484 16.759 1.00 42.95 76 SER C N 1
ATOM 4467 C CA . SER C 1 75 ? 21.085 -6.148 15.805 1.00 45.03 76 SER C CA 1
ATOM 4468 C C . SER C 1 75 ? 19.817 -5.340 15.605 1.00 42.50 76 SER C C 1
ATOM 4469 O O . SER C 1 75 ? 19.355 -5.164 14.481 1.00 43.94 76 SER C O 1
ATOM 4472 N N . LYS C 1 76 ? 19.259 -4.851 16.705 1.00 41.54 77 LYS C N 1
ATOM 4473 C CA . LYS C 1 76 ? 18.090 -3.990 16.631 1.00 42.68 77 LYS C CA 1
ATOM 4474 C C . LYS C 1 76 ? 18.387 -2.755 15.799 1.00 43.77 77 LYS C C 1
ATOM 4475 O O . LYS C 1 76 ? 17.538 -2.289 15.045 1.00 49.05 77 LYS C O 1
ATOM 4481 N N . ILE C 1 77 ? 19.601 -2.235 15.935 1.00 40.24 78 ILE C N 1
ATOM 4482 C CA . ILE C 1 77 ? 20.019 -1.080 15.154 1.00 35.23 78 ILE C CA 1
ATOM 4483 C C . ILE C 1 77 ? 20.209 -1.456 13.676 1.00 35.76 78 ILE C C 1
ATOM 4484 O O . ILE C 1 77 ? 19.889 -0.670 12.784 1.00 38.24 78 ILE C O 1
ATOM 4489 N N . LEU C 1 78 ? 20.696 -2.666 13.418 1.00 34.18 79 LEU C N 1
ATOM 4490 C CA . LEU C 1 78 ? 20.992 -3.084 12.049 1.00 43.12 79 LEU C CA 1
ATOM 4491 C C . LEU C 1 78 ? 19.745 -3.497 11.274 1.00 45.14 79 LEU C C 1
ATOM 4492 O O . LEU C 1 78 ? 19.749 -3.500 10.040 1.00 47.52 79 LEU C O 1
ATOM 4497 N N . LYS C 1 79 ? 18.680 -3.841 11.992 1.00 44.27 80 LYS C N 1
ATOM 4498 C CA . LYS C 1 79 ? 17.397 -4.108 11.355 1.00 43.77 80 LYS C CA 1
ATOM 4499 C C . LYS C 1 79 ? 16.877 -2.831 10.715 1.00 45.40 80 LYS C C 1
ATOM 4500 O O . LYS C 1 79 ? 16.114 -2.868 9.751 1.00 47.18 80 LYS C O 1
ATOM 4506 N N . CYS C 1 80 ? 17.308 -1.697 11.259 1.00 46.04 81 CYS C N 1
ATOM 4507 C CA . CYS C 1 80 ? 16.946 -0.397 10.716 1.00 43.50 81 CYS C CA 1
ATOM 4508 C C . CYS C 1 80 ? 17.706 -0.103 9.431 1.00 38.09 81 CYS C C 1
ATOM 4509 O O . CYS C 1 80 ? 17.523 0.948 8.827 1.00 39.67 81 CYS C O 1
ATOM 4512 N N . ALA C 1 81 ? 18.574 -1.025 9.030 1.00 40.98 82 ALA C N 1
ATOM 4513 C CA . ALA C 1 81 ? 19.302 -0.892 7.773 1.00 50.26 82 ALA C CA 1
ATOM 4514 C C . ALA C 1 81 ? 18.680 -1.742 6.676 1.00 51.16 82 ALA C C 1
ATOM 4515 O O . ALA C 1 81 ? 18.390 -2.918 6.877 1.00 51.03 82 ALA C O 1
ATOM 4517 N N . GLY C 1 82 ? 18.489 -1.144 5.508 1.00 55.41 83 GLY C N 1
ATOM 4518 C CA . GLY C 1 82 ? 17.998 -1.881 4.360 1.00 54.45 83 GLY C CA 1
ATOM 4519 C C . GLY C 1 82 ? 18.975 -2.971 3.961 1.00 55.72 83 GLY C C 1
ATOM 4520 O O . GLY C 1 82 ? 20.167 -2.892 4.256 1.00 52.60 83 GLY C O 1
ATOM 4521 N N . ASN C 1 83 ? 18.469 -3.990 3.276 1.00 59.80 84 ASN C N 1
ATOM 4522 C CA . ASN C 1 83 ? 19.286 -5.137 2.897 1.00 60.88 84 ASN C CA 1
ATOM 4523 C C . ASN C 1 83 ? 20.391 -4.812 1.896 1.00 58.80 84 ASN C C 1
ATOM 4524 O O . ASN C 1 83 ? 21.329 -5.589 1.732 1.00 59.27 84 ASN C O 1
ATOM 4529 N N . GLU C 1 84 ? 20.288 -3.664 1.235 1.00 59.79 85 GLU C N 1
ATOM 4530 C CA . GLU C 1 84 ? 21.273 -3.283 0.230 1.00 65.49 85 GLU C CA 1
ATOM 4531 C C . GLU C 1 84 ? 22.049 -2.026 0.597 1.00 69.80 85 GLU C C 1
ATOM 4532 O O . GLU C 1 84 ? 22.749 -1.466 -0.241 1.00 76.99 85 GLU C O 1
ATOM 4538 N N . ASP C 1 85 ? 21.928 -1.588 1.845 1.00 68.59 86 ASP C N 1
ATOM 4539 C CA . ASP C 1 85 ? 22.585 -0.363 2.298 1.00 65.64 86 ASP C CA 1
ATOM 4540 C C . ASP C 1 85 ? 24.099 -0.512 2.436 1.00 59.39 86 ASP C C 1
ATOM 4541 O O . ASP C 1 85 ? 24.613 -1.604 2.675 1.00 58.84 86 ASP C O 1
ATOM 4546 N N . ILE C 1 86 ? 24.804 0.603 2.279 1.00 53.25 87 ILE C N 1
ATOM 4547 C CA . ILE C 1 86 ? 26.235 0.650 2.541 1.00 46.01 87 ILE C CA 1
ATOM 4548 C C . ILE C 1 86 ? 26.435 1.015 4.001 1.00 46.12 87 ILE C C 1
ATOM 4549 O O . ILE C 1 86 ? 26.128 2.133 4.418 1.00 50.41 87 ILE C O 1
ATOM 4554 N N . ILE C 1 87 ? 26.932 0.063 4.781 1.00 45.59 88 ILE C N 1
ATOM 4555 C CA . ILE C 1 87 ? 27.034 0.255 6.223 1.00 42.27 88 ILE C CA 1
ATOM 4556 C C . ILE C 1 87 ? 28.445 0.618 6.659 1.00 42.79 88 ILE C C 1
ATOM 4557 O O . ILE C 1 87 ? 29.392 -0.110 6.383 1.00 45.86 88 ILE C O 1
ATOM 4562 N N . THR C 1 88 ? 28.573 1.740 7.356 1.00 40.47 89 THR C N 1
ATOM 4563 C CA . THR C 1 88 ? 29.858 2.194 7.859 1.00 40.48 89 THR C CA 1
ATOM 4564 C C . THR C 1 88 ? 29.888 2.228 9.380 1.00 42.65 89 THR C C 1
ATOM 4565 O O . THR C 1 88 ? 29.168 2.996 10.007 1.00 43.68 89 THR C O 1
ATOM 4569 N N . LEU C 1 89 ? 30.724 1.394 9.979 1.00 43.28 90 LEU C N 1
ATOM 4570 C CA . LEU C 1 89 ? 30.989 1.522 11.398 1.00 50.77 90 LEU C CA 1
ATOM 4571 C C . LEU C 1 89 ? 32.035 2.609 11.595 1.00 56.92 90 LEU C C 1
ATOM 4572 O O . LEU C 1 89 ? 32.954 2.749 10.788 1.00 60.02 90 LEU C O 1
ATOM 4577 N N . ARG C 1 90 ? 31.878 3.394 12.655 1.00 55.76 91 ARG C N 1
ATOM 4578 C CA . ARG C 1 90 ? 32.845 4.430 12.993 1.00 59.35 91 ARG C CA 1
ATOM 4579 C C . ARG C 1 90 ? 32.962 4.552 14.499 1.00 58.26 91 ARG C C 1
ATOM 4580 O O . ARG C 1 90 ? 31.961 4.652 15.203 1.00 55.82 91 ARG C O 1
ATOM 4588 N N . ALA C 1 91 ? 34.189 4.537 14.994 1.00 61.53 92 ALA C N 1
ATOM 4589 C CA . ALA C 1 91 ? 34.419 4.672 16.417 1.00 67.77 92 ALA C CA 1
ATOM 4590 C C . ALA C 1 91 ? 35.615 5.570 16.656 1.00 80.98 92 ALA C C 1
ATOM 4591 O O . ALA C 1 91 ? 36.386 5.347 17.590 1.00 83.50 92 ALA C O 1
ATOM 4593 N N . GLU C 1 92 ? 35.762 6.587 15.810 1.00 90.17 93 GLU C N 1
ATOM 4594 C CA . GLU C 1 92 ? 36.897 7.495 15.913 1.00 98.09 93 GLU C CA 1
ATOM 4595 C C . GLU C 1 92 ? 36.901 8.149 17.287 1.00 103.45 93 GLU C C 1
ATOM 4596 O O . GLU C 1 92 ? 35.962 8.857 17.660 1.00 104.43 93 GLU C O 1
ATOM 4602 N N . ASP C 1 93 ? 37.977 7.873 18.020 1.00 106.10 94 ASP C N 1
ATOM 4603 C CA . ASP C 1 93 ? 38.102 8.127 19.452 1.00 105.87 94 ASP C CA 1
ATOM 4604 C C . ASP C 1 93 ? 37.136 7.266 20.249 1.00 96.69 94 ASP C C 1
ATOM 4605 O O . ASP C 1 93 ? 35.967 7.107 19.884 1.00 93.00 94 ASP C O 1
ATOM 4610 N N . ASN C 1 94 ? 37.649 6.696 21.333 1.00 101.53 95 ASN C N 1
ATOM 4611 C CA . ASN C 1 94 ? 36.791 6.099 22.333 1.00 105.11 95 ASN C CA 1
ATOM 4612 C C . ASN C 1 94 ? 35.909 7.235 22.841 1.00 107.79 95 ASN C C 1
ATOM 4613 O O . ASN C 1 94 ? 36.343 8.110 23.589 1.00 111.31 95 ASN C O 1
ATOM 4618 N N . ALA C 1 95 ? 34.684 7.264 22.333 1.00 103.83 96 ALA C N 1
ATOM 4619 C CA . ALA C 1 95 ? 33.712 8.266 22.732 1.00 99.32 96 ALA C CA 1
ATOM 4620 C C . ALA C 1 95 ? 32.662 7.568 23.566 1.00 97.23 96 ALA C C 1
ATOM 4621 O O . ALA C 1 95 ? 31.625 8.142 23.898 1.00 101.77 96 ALA C O 1
ATOM 4623 N N . ASP C 1 96 ? 32.961 6.310 23.887 1.00 89.32 97 ASP C N 1
ATOM 4624 C CA . ASP C 1 96 ? 32.053 5.413 24.592 1.00 81.69 97 ASP C CA 1
ATOM 4625 C C . ASP C 1 96 ? 30.816 5.118 23.746 1.00 74.64 97 ASP C C 1
ATOM 4626 O O . ASP C 1 96 ? 29.811 4.624 24.256 1.00 74.03 97 ASP C O 1
ATOM 4631 N N . THR C 1 97 ? 30.897 5.427 22.454 1.00 69.71 98 THR C N 1
ATOM 4632 C CA . THR C 1 97 ? 29.827 5.118 21.512 1.00 64.52 98 THR C CA 1
ATOM 4633 C C . THR C 1 97 ? 30.373 4.453 20.256 1.00 59.33 98 THR C C 1
ATOM 4634 O O . THR C 1 97 ? 31.546 4.601 19.920 1.00 59.00 98 THR C O 1
ATOM 4638 N N . LEU C 1 98 ? 29.510 3.700 19.584 1.00 55.07 99 LEU C N 1
ATOM 4639 C CA . LEU C 1 98 ? 29.795 3.159 18.265 1.00 50.53 99 LEU C CA 1
ATOM 4640 C C . LEU C 1 98 ? 28.777 3.700 17.278 1.00 46.70 99 LEU C C 1
ATOM 4641 O O . LEU C 1 98 ? 27.572 3.511 17.450 1.00 47.79 99 LEU C O 1
ATOM 4646 N N . ALA C 1 99 ? 29.263 4.378 16.247 1.00 44.38 100 ALA C N 1
ATOM 4647 C CA . ALA C 1 99 ? 28.389 4.947 15.238 1.00 42.41 100 ALA C CA 1
ATOM 4648 C C . ALA C 1 99 ? 28.207 3.993 14.074 1.00 43.46 100 ALA C C 1
ATOM 4649 O O . ALA C 1 99 ? 29.149 3.339 13.635 1.00 46.28 100 ALA C O 1
ATOM 4651 N N . LEU C 1 100 ? 26.982 3.923 13.577 1.00 43.60 101 LEU C N 1
ATOM 4652 C CA . LEU C 1 100 ? 26.673 3.106 12.419 1.00 45.92 101 LEU C CA 1
ATOM 4653 C C . LEU C 1 100 ? 26.002 3.988 11.373 1.00 46.25 101 LEU C C 1
ATOM 4654 O O . LEU C 1 100 ? 25.101 4.751 11.690 1.00 49.63 101 LEU C O 1
ATOM 4659 N N . VAL C 1 101 ? 26.449 3.901 10.129 1.00 43.50 102 VAL C N 1
ATOM 4660 C CA . VAL C 1 101 ? 25.913 4.757 9.081 1.00 41.02 102 VAL C CA 1
ATOM 4661 C C . VAL C 1 101 ? 25.399 3.924 7.925 1.00 40.02 102 VAL C C 1
ATOM 4662 O O . VAL C 1 101 ? 26.162 3.258 7.244 1.00 44.20 102 VAL C O 1
ATOM 4666 N N . PHE C 1 102 ? 24.093 3.963 7.712 1.00 38.45 103 PHE C N 1
ATOM 4667 C CA . PHE C 1 102 ? 23.471 3.179 6.664 1.00 39.05 103 PHE C CA 1
ATOM 4668 C C . PHE C 1 102 ? 23.139 4.093 5.506 1.00 42.13 103 PHE C C 1
ATOM 4669 O O . PHE C 1 102 ? 22.348 5.021 5.654 1.00 41.06 103 PHE C O 1
ATOM 4677 N N . GLU C 1 103 ? 23.751 3.837 4.356 1.00 46.39 104 GLU C N 1
ATOM 4678 C CA . GLU C 1 103 ? 23.534 4.682 3.190 1.00 51.39 104 GLU C CA 1
ATOM 4679 C C . GLU C 1 103 ? 22.727 3.966 2.116 1.00 50.80 104 GLU C C 1
ATOM 4680 O O . GLU C 1 103 ? 23.104 2.886 1.660 1.00 49.35 104 GLU C O 1
ATOM 4686 N N . ALA C 1 104 ? 21.602 4.565 1.735 1.00 53.80 105 ALA C N 1
ATOM 4687 C CA . ALA C 1 104 ? 20.821 4.067 0.615 1.00 55.27 105 ALA C CA 1
ATOM 4688 C C . ALA C 1 104 ? 21.719 4.050 -0.605 1.00 56.09 105 ALA C C 1
ATOM 4689 O O . ALA C 1 104 ? 22.448 5.009 -0.844 1.00 56.90 105 ALA C O 1
ATOM 4691 N N . PRO C 1 105 ? 21.680 2.954 -1.372 1.00 60.09 106 PRO C N 1
ATOM 4692 C CA . PRO C 1 105 ? 22.549 2.757 -2.539 1.00 68.73 106 PRO C CA 1
ATOM 4693 C C . PRO C 1 105 ? 22.393 3.865 -3.581 1.00 80.91 106 PRO C C 1
ATOM 4694 O O . PRO C 1 105 ? 23.262 4.026 -4.440 1.00 83.96 106 PRO C O 1
ATOM 4698 N N . ASN C 1 106 ? 21.297 4.614 -3.503 1.00 85.77 107 ASN C N 1
ATOM 4699 C CA . ASN C 1 106 ? 21.072 5.730 -4.411 1.00 88.71 107 ASN C CA 1
ATOM 4700 C C . ASN C 1 106 ? 21.108 7.077 -3.687 1.00 86.08 107 ASN C C 1
ATOM 4701 O O . ASN C 1 106 ? 20.612 8.080 -4.195 1.00 83.38 107 ASN C O 1
ATOM 4706 N N . GLN C 1 107 ? 21.685 7.067 -2.487 1.00 86.70 108 GLN C N 1
ATOM 4707 C CA . GLN C 1 107 ? 22.159 8.272 -1.799 1.00 85.05 108 GLN C CA 1
ATOM 4708 C C . GLN C 1 107 ? 21.122 9.330 -1.422 1.00 84.62 108 GLN C C 1
ATOM 4709 O O . GLN C 1 107 ? 21.490 10.434 -1.017 1.00 87.34 108 GLN C O 1
ATOM 4715 N N . GLU C 1 108 ? 19.839 9.016 -1.534 1.00 79.14 109 GLU C N 1
ATOM 4716 C CA . GLU C 1 108 ? 18.838 10.004 -1.161 1.00 72.19 109 GLU C CA 1
ATOM 4717 C C . GLU C 1 108 ? 18.398 9.794 0.279 1.00 60.73 109 GLU C C 1
ATOM 4718 O O . GLU C 1 108 ? 17.744 10.651 0.866 1.00 58.16 109 GLU C O 1
ATOM 4724 N N . LYS C 1 109 ? 18.775 8.650 0.842 1.00 53.79 110 LYS C N 1
ATOM 4725 C CA . LYS C 1 109 ? 18.506 8.349 2.242 1.00 47.93 110 LYS C CA 1
ATOM 4726 C C . LYS C 1 109 ? 19.788 7.956 2.964 1.00 47.60 110 LYS C C 1
ATOM 4727 O O . LYS C 1 109 ? 20.541 7.115 2.483 1.00 47.40 110 LYS C O 1
ATOM 4733 N N . VAL C 1 110 ? 20.040 8.577 4.114 1.00 49.13 111 VAL C N 1
ATOM 4734 C CA . VAL C 1 110 ? 21.170 8.206 4.964 1.00 47.65 111 VAL C CA 1
ATOM 4735 C C . VAL C 1 110 ? 20.763 8.223 6.431 1.00 45.82 111 VAL C C 1
ATOM 4736 O O . VAL C 1 110 ? 20.166 9.188 6.901 1.00 46.11 111 VAL C O 1
ATOM 4740 N N . SER C 1 111 ? 21.094 7.156 7.150 1.00 44.93 112 SER C N 1
ATOM 4741 C CA . SER C 1 111 ? 20.817 7.071 8.579 1.00 39.24 112 SER C CA 1
ATOM 4742 C C . SER C 1 111 ? 22.108 6.962 9.373 1.00 40.84 112 SER C C 1
ATOM 4743 O O . SER C 1 111 ? 23.073 6.368 8.913 1.00 43.37 112 SER C O 1
ATOM 4746 N N . ASP C 1 112 ? 22.136 7.541 10.565 1.00 40.09 113 ASP C N 1
ATOM 4747 C CA . ASP C 1 112 ? 23.263 7.314 11.455 1.00 43.28 113 ASP C CA 1
ATOM 4748 C C . ASP C 1 112 ? 22.755 7.066 12.868 1.00 34.61 113 ASP C C 1
ATOM 4749 O O . ASP C 1 112 ? 21.922 7.799 13.380 1.00 34.48 113 ASP C O 1
ATOM 4754 N N . TYR C 1 113 ? 23.240 5.990 13.469 1.00 29.09 114 TYR C N 1
ATOM 4755 C CA . TYR C 1 113 ? 22.843 5.599 14.807 1.00 32.70 114 TYR C CA 1
ATOM 4756 C C . TYR C 1 113 ? 24.052 5.630 15.722 1.00 34.29 114 TYR C C 1
ATOM 4757 O O . TYR C 1 113 ? 25.165 5.361 15.288 1.00 38.02 114 TYR C O 1
ATOM 4766 N N . GLU C 1 114 ? 23.838 5.966 16.986 1.00 39.18 115 GLU C N 1
ATOM 4767 C CA . GLU C 1 114 ? 24.916 5.913 17.962 1.00 44.81 115 GLU C CA 1
ATOM 4768 C C . GLU C 1 114 ? 24.555 4.958 19.084 1.00 46.08 115 GLU C C 1
ATOM 4769 O O . GLU C 1 114 ? 23.474 5.031 19.663 1.00 47.63 115 GLU C O 1
ATOM 4775 N N . MET C 1 115 ? 25.478 4.054 19.380 1.00 45.60 116 MET C N 1
ATOM 4776 C CA . MET C 1 115 ? 25.227 2.976 20.316 1.00 40.48 116 MET C CA 1
ATOM 4777 C C . MET C 1 115 ? 26.121 3.126 21.523 1.00 42.00 116 MET C C 1
ATOM 4778 O O . MET C 1 115 ? 27.323 3.281 21.383 1.00 42.05 116 MET C O 1
ATOM 4783 N N . LYS C 1 116 ? 25.542 3.076 22.712 1.00 50.23 117 LYS C N 1
ATOM 4784 C CA . LYS C 1 116 ? 26.355 3.085 23.915 1.00 55.91 117 LYS C CA 1
ATOM 4785 C C . LYS C 1 116 ? 27.140 1.783 24.007 1.00 52.68 117 LYS C C 1
ATOM 4786 O O . LYS C 1 116 ? 26.588 0.691 23.853 1.00 49.69 117 LYS C O 1
ATOM 4792 N N . LEU C 1 117 ? 28.438 1.906 24.240 1.00 51.34 118 LEU C N 1
ATOM 4793 C CA . LEU C 1 117 ? 29.286 0.738 24.390 1.00 51.04 118 LEU C CA 1
ATOM 4794 C C . LEU C 1 117 ? 29.296 0.279 25.844 1.00 52.34 118 LEU C C 1
ATOM 4795 O O . LEU C 1 117 ? 28.838 0.993 26.734 1.00 52.03 118 LEU C O 1
ATOM 4800 N N . MET C 1 118 ? 29.805 -0.922 26.078 1.00 56.30 119 MET C N 1
ATOM 4801 C CA . MET C 1 118 ? 29.900 -1.450 27.427 1.00 61.22 119 MET C CA 1
ATOM 4802 C C . MET C 1 118 ? 31.351 -1.529 27.862 1.00 67.40 119 MET C C 1
ATOM 4803 O O . MET C 1 118 ? 32.261 -1.530 27.034 1.00 68.91 119 MET C O 1
ATOM 4808 N N . ASP C 1 119 ? 31.555 -1.598 29.171 1.00 73.93 120 ASP C N 1
ATOM 4809 C CA . ASP C 1 119 ? 32.886 -1.762 29.731 1.00 81.47 120 ASP C CA 1
ATOM 4810 C C . ASP C 1 119 ? 33.171 -3.246 29.944 1.00 84.02 120 ASP C C 1
ATOM 4811 O O . ASP C 1 119 ? 32.569 -3.884 30.807 1.00 85.15 120 ASP C O 1
ATOM 4816 N N . LEU C 1 120 ? 34.080 -3.791 29.141 1.00 85.35 121 LEU C N 1
ATOM 4817 C CA . LEU C 1 120 ? 34.475 -5.195 29.250 1.00 87.29 121 LEU C CA 1
ATOM 4818 C C . LEU C 1 120 ? 35.994 -5.314 29.318 1.00 93.76 121 LEU C C 1
ATOM 4819 O O . LEU C 1 120 ? 36.639 -5.542 28.296 1.00 92.08 121 LEU C O 1
ATOM 4824 N N . ASP C 1 121 ? 36.561 -5.172 30.515 1.00 103.12 122 ASP C N 1
ATOM 4825 C CA . ASP C 1 121 ? 38.019 -5.083 30.666 1.00 109.62 122 ASP C CA 1
ATOM 4826 C C . ASP C 1 121 ? 38.750 -6.433 30.585 1.00 112.27 122 ASP C C 1
ATOM 4827 O O . ASP C 1 121 ? 39.899 -6.484 30.143 1.00 114.64 122 ASP C O 1
ATOM 4832 N N . VAL C 1 122 ? 38.103 -7.518 31.008 1.00 110.89 123 VAL C N 1
ATOM 4833 C CA . VAL C 1 122 ? 38.668 -8.848 30.782 1.00 109.92 123 VAL C CA 1
ATOM 4834 C C . VAL C 1 122 ? 38.594 -9.126 29.287 1.00 107.45 123 VAL C C 1
ATOM 4835 O O . VAL C 1 122 ? 37.564 -8.886 28.660 1.00 107.24 123 VAL C O 1
ATOM 4839 N N . GLU C 1 123 ? 39.685 -9.613 28.708 1.00 104.73 124 GLU C N 1
ATOM 4840 C CA . GLU C 1 123 ? 39.752 -9.699 27.257 1.00 101.81 124 GLU C CA 1
ATOM 4841 C C . GLU C 1 123 ? 39.770 -11.105 26.673 1.00 99.03 124 GLU C C 1
ATOM 4842 O O . GLU C 1 123 ? 39.273 -12.061 27.269 1.00 98.66 124 GLU C O 1
ATOM 4848 N N . GLN C 1 124 ? 40.378 -11.199 25.496 1.00 96.77 125 GLN C N 1
ATOM 4849 C CA . GLN C 1 124 ? 40.101 -12.262 24.540 1.00 95.45 125 GLN C CA 1
ATOM 4850 C C . GLN C 1 124 ? 40.694 -13.621 24.853 1.00 95.79 125 GLN C C 1
ATOM 4851 O O . GLN C 1 124 ? 40.593 -14.139 25.969 1.00 93.55 125 GLN C O 1
ATOM 4857 N N . LEU C 1 125 ? 41.343 -14.149 23.820 1.00 99.69 126 LEU C N 1
ATOM 4858 C CA . LEU C 1 125 ? 41.720 -15.541 23.672 1.00 102.02 126 LEU C CA 1
ATOM 4859 C C . LEU C 1 125 ? 42.029 -15.684 22.184 1.00 104.13 126 LEU C C 1
ATOM 4860 O O . LEU C 1 125 ? 42.731 -14.850 21.608 1.00 103.16 126 LEU C O 1
ATOM 4865 N N . GLY C 1 126 ? 41.474 -16.710 21.550 1.00 106.70 127 GLY C N 1
ATOM 4866 C CA . GLY C 1 126 ? 41.559 -16.831 20.107 1.00 110.12 127 GLY C CA 1
ATOM 4867 C C . GLY C 1 126 ? 42.442 -17.971 19.655 1.00 114.44 127 GLY C C 1
ATOM 4868 O O . GLY C 1 126 ? 43.519 -17.754 19.101 1.00 116.01 127 GLY C O 1
ATOM 4869 N N . ILE C 1 127 ? 41.982 -19.193 19.899 1.00 115.17 128 ILE C N 1
ATOM 4870 C CA . ILE C 1 127 ? 42.734 -20.383 19.526 1.00 113.85 128 ILE C CA 1
ATOM 4871 C C . ILE C 1 127 ? 41.898 -21.299 18.628 1.00 109.47 128 ILE C C 1
ATOM 4872 O O . ILE C 1 127 ? 41.203 -22.185 19.123 1.00 109.76 128 ILE C O 1
ATOM 4877 N N . PRO C 1 128 ? 41.952 -21.077 17.302 1.00 104.43 129 PRO C N 1
ATOM 4878 C CA . PRO C 1 128 ? 41.234 -21.919 16.337 1.00 99.23 129 PRO C CA 1
ATOM 4879 C C . PRO C 1 128 ? 42.083 -23.074 15.821 1.00 95.54 129 PRO C C 1
ATOM 4880 O O . PRO C 1 128 ? 41.873 -23.539 14.701 1.00 94.98 129 PRO C O 1
ATOM 4884 N N . GLU C 1 129 ? 43.025 -23.528 16.642 1.00 94.29 130 GLU C N 1
ATOM 4885 C CA . GLU C 1 129 ? 44.011 -24.525 16.234 1.00 94.91 130 GLU C CA 1
ATOM 4886 C C . GLU C 1 129 ? 43.403 -25.907 16.009 1.00 92.84 130 GLU C C 1
ATOM 4887 O O . GLU C 1 129 ? 42.205 -26.098 16.239 1.00 93.38 130 GLU C O 1
ATOM 4893 N N . GLN C 1 130 ? 44.253 -26.811 15.500 1.00 88.54 131 GLN C N 1
ATOM 4894 C CA . GLN C 1 130 ? 44.107 -28.283 15.472 1.00 84.42 131 GLN C CA 1
ATOM 4895 C C . GLN C 1 130 ? 44.059 -28.913 14.079 1.00 80.01 131 GLN C C 1
ATOM 4896 O O . GLN C 1 130 ? 43.697 -28.280 13.085 1.00 78.08 131 GLN C O 1
ATOM 4902 N N . GLU C 1 131 ? 44.445 -30.184 14.044 1.00 76.68 132 GLU C N 1
ATOM 4903 C CA . GLU C 1 131 ? 44.147 -31.080 12.938 1.00 73.04 132 GLU C CA 1
ATOM 4904 C C . GLU C 1 131 ? 43.004 -31.973 13.402 1.00 69.30 132 GLU C C 1
ATOM 4905 O O . GLU C 1 131 ? 43.007 -32.442 14.540 1.00 71.33 132 GLU C O 1
ATOM 4911 N N . TYR C 1 132 ? 42.023 -32.207 12.540 1.00 63.28 133 TYR C N 1
ATOM 4912 C CA . TYR C 1 132 ? 40.853 -32.966 12.956 1.00 60.13 133 TYR C CA 1
ATOM 4913 C C . TYR C 1 132 ? 40.754 -34.324 12.280 1.00 59.48 133 TYR C C 1
ATOM 4914 O O . TYR C 1 132 ? 41.207 -34.510 11.152 1.00 57.46 133 TYR C O 1
ATOM 4923 N N . SER C 1 133 ? 40.155 -35.271 12.995 1.00 60.98 134 SER C N 1
ATOM 4924 C CA . SER C 1 133 ? 39.963 -36.625 12.498 1.00 63.73 134 SER C CA 1
ATOM 4925 C C . SER C 1 133 ? 38.997 -36.639 11.317 1.00 60.87 134 SER C C 1
ATOM 4926 O O . SER C 1 133 ? 39.259 -37.271 10.294 1.00 59.18 134 SER C O 1
ATOM 4929 N N . CYS C 1 134 ? 37.881 -35.934 11.472 1.00 57.40 135 CYS C N 1
ATOM 4930 C CA . CYS C 1 134 ? 36.897 -35.796 10.405 1.00 53.36 135 CYS C CA 1
ATOM 4931 C C . CYS C 1 134 ? 36.610 -34.335 10.093 1.00 47.96 135 CYS C C 1
ATOM 4932 O O . CYS C 1 134 ? 36.491 -33.511 10.993 1.00 45.07 135 CYS C O 1
ATOM 4935 N N . VAL C 1 135 ? 36.504 -34.019 8.809 1.00 44.55 136 VAL C N 1
ATOM 4936 C CA . VAL C 1 135 ? 36.109 -32.686 8.377 1.00 42.53 136 VAL C CA 1
ATOM 4937 C C . VAL C 1 135 ? 35.026 -32.823 7.314 1.00 46.20 136 VAL C C 1
ATOM 4938 O O . VAL C 1 135 ? 35.284 -33.300 6.205 1.00 52.95 136 VAL C O 1
ATOM 4942 N N . VAL C 1 136 ? 33.810 -32.414 7.661 1.00 42.98 137 VAL C N 1
ATOM 4943 C CA . VAL C 1 136 ? 32.660 -32.589 6.779 1.00 43.83 137 VAL C CA 1
ATOM 4944 C C . VAL C 1 136 ? 32.205 -31.273 6.156 1.00 43.94 137 VAL C C 1
ATOM 4945 O O . VAL C 1 136 ? 31.893 -30.330 6.865 1.00 44.72 137 VAL C O 1
ATOM 4949 N N . LYS C 1 137 ? 32.160 -31.207 4.832 1.00 40.67 138 LYS C N 1
ATOM 4950 C CA . LYS C 1 137 ? 31.622 -30.028 4.164 1.00 43.79 138 LYS C CA 1
ATOM 4951 C C . LYS C 1 137 ? 30.262 -30.369 3.567 1.00 47.62 138 LYS C C 1
ATOM 4952 O O . LYS C 1 137 ? 30.124 -31.369 2.860 1.00 50.46 138 LYS C O 1
ATOM 4958 N N . MET C 1 138 ? 29.255 -29.548 3.850 1.00 45.93 139 MET C N 1
ATOM 4959 C CA . MET C 1 138 ? 27.900 -29.868 3.399 1.00 46.56 139 MET C CA 1
ATOM 4960 C C . MET C 1 138 ? 27.050 -28.617 3.166 1.00 47.90 139 MET C C 1
ATOM 4961 O O . MET C 1 138 ? 27.454 -27.524 3.543 1.00 49.73 139 MET C O 1
ATOM 4966 N N . PRO C 1 139 ? 25.874 -28.767 2.527 1.00 44.31 140 PRO C N 1
ATOM 4967 C CA . PRO C 1 139 ? 24.987 -27.604 2.409 1.00 43.14 140 PRO C CA 1
ATOM 4968 C C . PRO C 1 139 ? 24.556 -27.076 3.773 1.00 38.48 140 PRO C C 1
ATOM 4969 O O . PRO C 1 139 ? 24.215 -27.865 4.648 1.00 35.99 140 PRO C O 1
ATOM 4973 N N . SER C 1 140 ? 24.566 -25.759 3.946 1.00 38.73 141 SER C N 1
ATOM 4974 C CA . SER C 1 140 ? 24.217 -25.156 5.226 1.00 34.33 141 SER C CA 1
ATOM 4975 C C . SER C 1 140 ? 22.741 -25.347 5.545 1.00 38.22 141 SER C C 1
ATOM 4976 O O . SER C 1 140 ? 22.371 -25.638 6.688 1.00 41.06 141 SER C O 1
ATOM 4979 N N . GLY C 1 141 ? 21.904 -25.188 4.525 1.00 41.88 142 GLY C N 1
ATOM 4980 C CA . GLY C 1 141 ? 20.469 -25.347 4.678 1.00 44.82 142 GLY C CA 1
ATOM 4981 C C . GLY C 1 141 ? 20.088 -26.759 5.074 1.00 46.80 142 GLY C C 1
ATOM 4982 O O . GLY C 1 141 ? 19.145 -26.975 5.840 1.00 49.20 142 GLY C O 1
ATOM 4983 N N . GLU C 1 142 ? 20.829 -27.727 4.550 1.00 45.44 143 GLU C N 1
ATOM 4984 C CA . GLU C 1 142 ? 20.577 -29.129 4.847 1.00 45.33 143 GLU C CA 1
ATOM 4985 C C . GLU C 1 142 ? 20.876 -29.425 6.315 1.00 46.16 143 GLU C C 1
ATOM 4986 O O . GLU C 1 142 ? 20.089 -30.070 7.002 1.00 47.36 143 GLU C O 1
ATOM 4992 N N . PHE C 1 143 ? 22.014 -28.928 6.786 1.00 43.28 144 PHE C N 1
ATOM 4993 C CA . PHE C 1 143 ? 22.419 -29.078 8.178 1.00 38.93 144 PHE C CA 1
ATOM 4994 C C . PHE C 1 143 ? 21.406 -28.427 9.117 1.00 37.06 144 PHE C C 1
ATOM 4995 O O . PHE C 1 143 ? 21.044 -28.991 10.163 1.00 36.65 144 PHE C O 1
ATOM 5003 N N . ALA C 1 144 ? 20.942 -27.241 8.729 1.00 32.94 145 ALA C N 1
ATOM 5004 C CA . ALA C 1 144 ? 19.929 -26.525 9.497 1.00 31.70 145 ALA C CA 1
ATOM 5005 C C . ALA C 1 144 ? 18.652 -27.349 9.611 1.00 33.04 145 ALA C C 1
ATOM 5006 O O . ALA C 1 144 ? 18.112 -27.554 10.708 1.00 27.32 145 ALA C O 1
ATOM 5008 N N . ARG C 1 145 ? 18.178 -27.813 8.460 1.00 38.29 146 ARG C N 1
ATOM 5009 C CA . ARG C 1 145 ? 17.002 -28.668 8.383 1.00 46.30 146 ARG C CA 1
ATOM 5010 C C . ARG C 1 145 ? 17.142 -29.880 9.293 1.00 45.67 146 ARG C C 1
ATOM 5011 O O . ARG C 1 145 ? 16.217 -30.226 10.015 1.00 48.94 146 ARG C O 1
ATOM 5019 N N . ILE C 1 146 ? 18.310 -30.511 9.265 1.00 39.62 147 ILE C N 1
ATOM 5020 C CA . ILE C 1 146 ? 18.566 -31.689 10.083 1.00 36.95 147 ILE C CA 1
ATOM 5021 C C . ILE C 1 146 ? 18.510 -31.399 11.589 1.00 39.62 147 ILE C C 1
ATOM 5022 O O . ILE C 1 146 ? 17.821 -32.105 12.327 1.00 43.50 147 ILE C O 1
ATOM 5027 N N . CYS C 1 147 ? 19.229 -30.375 12.045 1.00 38.55 148 CYS C N 1
ATOM 5028 C CA . CYS C 1 147 ? 19.192 -30.007 13.465 1.00 42.88 148 CYS C CA 1
ATOM 5029 C C . CYS C 1 147 ? 17.765 -29.714 13.925 1.00 48.70 148 CYS C C 1
ATOM 5030 O O . CYS C 1 147 ? 17.304 -30.236 14.952 1.00 53.08 148 CYS C O 1
ATOM 5033 N N . ARG C 1 148 ? 17.067 -28.889 13.147 1.00 49.30 149 ARG C N 1
ATOM 5034 C CA . ARG C 1 148 ? 15.664 -28.584 13.416 1.00 51.16 149 ARG C CA 1
ATOM 5035 C C . ARG C 1 148 ? 14.819 -29.852 13.521 1.00 47.08 149 ARG C C 1
ATOM 5036 O O . ARG C 1 148 ? 14.083 -30.036 14.488 1.00 47.33 149 ARG C O 1
ATOM 5044 N N . ASP C 1 149 ? 14.940 -30.724 12.525 1.00 45.60 150 ASP C N 1
ATOM 5045 C CA . ASP C 1 149 ? 14.194 -31.976 12.488 1.00 43.57 150 ASP C CA 1
ATOM 5046 C C . ASP C 1 149 ? 14.426 -32.830 13.725 1.00 41.72 150 ASP C C 1
ATOM 5047 O O . ASP C 1 149 ? 13.479 -33.203 14.411 1.00 42.25 150 ASP C O 1
ATOM 5052 N N . LEU C 1 150 ? 15.687 -33.146 14.001 1.00 40.02 151 LEU C N 1
ATOM 5053 C CA . LEU C 1 150 ? 16.010 -34.046 15.100 1.00 36.86 151 LEU C CA 1
ATOM 5054 C C . LEU C 1 150 ? 15.712 -33.415 16.453 1.00 38.00 151 LEU C C 1
ATOM 5055 O O . LEU C 1 150 ? 15.648 -34.118 17.457 1.00 40.10 151 LEU C O 1
ATOM 5060 N N . SER C 1 151 ? 15.536 -32.096 16.487 1.00 40.74 152 SER C N 1
ATOM 5061 C CA . SER C 1 151 ? 15.075 -31.447 17.713 1.00 42.65 152 SER C CA 1
ATOM 5062 C C . SER C 1 151 ? 13.702 -31.970 18.128 1.00 45.33 152 SER C C 1
ATOM 5063 O O . SER C 1 151 ? 13.361 -31.958 19.306 1.00 46.21 152 SER C O 1
ATOM 5066 N N . HIS C 1 152 ? 12.920 -32.420 17.151 1.00 53.64 153 HIS C N 1
ATOM 5067 C CA . HIS C 1 152 ? 11.632 -33.052 17.414 1.00 59.87 153 HIS C CA 1
ATOM 5068 C C . HIS C 1 152 ? 11.798 -34.374 18.149 1.00 60.89 153 HIS C C 1
ATOM 5069 O O . HIS C 1 152 ? 11.026 -34.694 19.047 1.00 62.56 153 HIS C O 1
ATOM 5076 N N . ILE C 1 153 ? 12.796 -35.149 17.740 1.00 59.93 154 ILE C N 1
ATOM 5077 C CA . ILE C 1 153 ? 13.001 -36.498 18.258 1.00 55.06 154 ILE C CA 1
ATOM 5078 C C . ILE C 1 153 ? 13.642 -36.500 19.644 1.00 52.73 154 ILE C C 1
ATOM 5079 O O . ILE C 1 153 ? 13.162 -37.160 20.559 1.00 51.75 154 ILE C O 1
ATOM 5084 N N . GLY C 1 154 ? 14.733 -35.759 19.790 1.00 52.67 155 GLY C N 1
ATOM 5085 C CA . GLY C 1 154 ? 15.439 -35.685 21.054 1.00 55.33 155 GLY C CA 1
ATOM 5086 C C . GLY C 1 154 ? 16.125 -34.344 21.214 1.00 57.59 155 GLY C C 1
ATOM 5087 O O . GLY C 1 154 ? 15.965 -33.455 20.379 1.00 59.34 155 GLY C O 1
ATOM 5088 N N . ASP C 1 155 ? 16.892 -34.199 22.288 1.00 56.28 156 ASP C N 1
ATOM 5089 C CA . ASP C 1 155 ? 17.606 -32.958 22.555 1.00 58.11 156 ASP C CA 1
ATOM 5090 C C . ASP C 1 155 ? 19.102 -33.096 22.286 1.00 53.79 156 ASP C C 1
ATOM 5091 O O . ASP C 1 155 ? 19.860 -32.140 22.434 1.00 56.63 156 ASP C O 1
ATOM 5096 N N . ALA C 1 156 ? 19.520 -34.291 21.886 1.00 47.07 157 ALA C N 1
ATOM 5097 C CA . ALA C 1 156 ? 20.927 -34.567 21.621 1.00 41.67 157 ALA C CA 1
ATOM 5098 C C . ALA C 1 156 ? 21.098 -35.334 20.319 1.00 40.58 157 ALA C C 1
ATOM 5099 O O . ALA C 1 156 ? 20.338 -36.253 20.024 1.00 42.92 157 ALA C O 1
ATOM 5101 N N . VAL C 1 157 ? 22.104 -34.952 19.543 1.00 41.09 158 VAL C N 1
ATOM 5102 C CA . VAL C 1 157 ? 22.385 -35.626 18.283 1.00 42.55 158 VAL C CA 1
ATOM 5103 C C . VAL C 1 157 ? 23.711 -36.384 18.342 1.00 47.04 158 VAL C C 1
ATOM 5104 O O . VAL C 1 157 ? 24.716 -35.878 18.845 1.00 49.40 158 VAL C O 1
ATOM 5108 N N . VAL C 1 158 ? 23.696 -37.616 17.849 1.00 47.08 159 VAL C N 1
ATOM 5109 C CA . VAL C 1 158 ? 24.912 -38.397 17.715 1.00 47.61 159 VAL C CA 1
ATOM 5110 C C . VAL C 1 158 ? 25.380 -38.334 16.268 1.00 48.66 159 VAL C C 1
ATOM 5111 O O . VAL C 1 158 ? 24.710 -38.824 15.359 1.00 51.53 159 VAL C O 1
ATOM 5115 N N . ILE C 1 159 ? 26.526 -37.701 16.062 1.00 47.95 160 ILE C N 1
ATOM 5116 C CA . ILE C 1 159 ? 27.150 -37.651 14.754 1.00 43.86 160 ILE C CA 1
ATOM 5117 C C . ILE C 1 159 ? 28.131 -38.811 14.594 1.00 49.23 160 ILE C C 1
ATOM 5118 O O . ILE C 1 159 ? 29.163 -38.865 15.269 1.00 48.92 160 ILE C O 1
ATOM 5123 N N . SER C 1 160 ? 27.785 -39.742 13.708 1.00 50.77 161 SER C N 1
ATOM 5124 C CA . SER C 1 160 ? 28.631 -40.892 13.404 1.00 50.60 161 SER C CA 1
ATOM 5125 C C . SER C 1 160 ? 29.234 -40.756 12.008 1.00 49.05 161 SER C C 1
ATOM 5126 O O . SER C 1 160 ? 28.554 -40.958 11.004 1.00 54.12 161 SER C O 1
ATOM 5129 N N . CYS C 1 161 ? 30.518 -40.421 11.954 1.00 43.37 162 CYS C N 1
ATOM 5130 C CA . CYS C 1 161 ? 31.182 -40.122 10.693 1.00 40.93 162 CYS C CA 1
ATOM 5131 C C . CYS C 1 161 ? 32.213 -41.184 10.285 1.00 42.79 162 CYS C C 1
ATOM 5132 O O . CYS C 1 161 ? 33.140 -41.504 11.043 1.00 40.60 162 CYS C O 1
ATOM 5135 N N . ALA C 1 162 ? 32.036 -41.716 9.075 1.00 42.94 163 ALA C N 1
ATOM 5136 C CA . ALA C 1 162 ? 32.940 -42.706 8.493 1.00 46.58 163 ALA C CA 1
ATOM 5137 C C . ALA C 1 162 ? 33.266 -42.348 7.043 1.00 50.75 163 ALA C C 1
ATOM 5138 O O . ALA C 1 162 ? 32.884 -41.283 6.563 1.00 50.99 163 ALA C O 1
ATOM 5140 N N . LYS C 1 163 ? 33.965 -43.242 6.349 1.00 54.64 164 LYS C N 1
ATOM 5141 C CA . LYS C 1 163 ? 34.408 -42.987 4.977 1.00 60.08 164 LYS C CA 1
ATOM 5142 C C . LYS C 1 163 ? 33.235 -42.800 4.015 1.00 58.87 164 LYS C C 1
ATOM 5143 O O . LYS C 1 163 ? 33.198 -41.834 3.254 1.00 55.43 164 LYS C O 1
ATOM 5149 N N . ASP C 1 164 ? 32.285 -43.730 4.058 1.00 61.98 165 ASP C N 1
ATOM 5150 C CA . ASP C 1 164 ? 31.124 -43.709 3.172 1.00 65.80 165 ASP C CA 1
ATOM 5151 C C . ASP C 1 164 ? 30.296 -42.436 3.319 1.00 60.88 165 ASP C C 1
ATOM 5152 O O . ASP C 1 164 ? 30.016 -41.752 2.336 1.00 59.50 165 ASP C O 1
ATOM 5157 N N . GLY C 1 165 ? 29.908 -42.121 4.549 1.00 55.95 166 GLY C N 1
ATOM 5158 C CA . GLY C 1 165 ? 29.083 -40.957 4.809 1.00 54.08 166 GLY C CA 1
ATOM 5159 C C . GLY C 1 165 ? 28.961 -40.614 6.282 1.00 53.27 166 GLY C C 1
ATOM 5160 O O . GLY C 1 165 ? 29.683 -41.154 7.118 1.00 55.08 166 GLY C O 1
ATOM 5161 N N . VAL C 1 166 ? 28.038 -39.713 6.598 1.00 49.42 167 VAL C N 1
ATOM 5162 C CA . VAL C 1 166 ? 27.830 -39.272 7.970 1.00 46.60 167 VAL C CA 1
ATOM 5163 C C . VAL C 1 166 ? 26.386 -39.533 8.405 1.00 47.94 167 VAL C C 1
ATOM 5164 O O . VAL C 1 166 ? 25.461 -39.403 7.609 1.00 44.81 167 VAL C O 1
ATOM 5168 N N . LYS C 1 167 ? 26.208 -39.924 9.665 1.00 50.94 168 LYS C N 1
ATOM 5169 C CA . LYS C 1 167 ? 24.894 -40.249 10.210 1.00 52.78 168 LYS C CA 1
ATOM 5170 C C . LYS C 1 167 ? 24.558 -39.327 11.370 1.00 50.34 168 LYS C C 1
ATOM 5171 O O . LYS C 1 167 ? 25.386 -39.097 12.243 1.00 50.03 168 LYS C O 1
ATOM 5177 N N . PHE C 1 168 ? 23.340 -38.803 11.379 1.00 48.95 169 PHE C N 1
ATOM 5178 C CA . PHE C 1 168 ? 22.885 -37.981 12.490 1.00 48.37 169 PHE C CA 1
ATOM 5179 C C . PHE C 1 168 ? 21.756 -38.700 13.214 1.00 48.71 169 PHE C C 1
ATOM 5180 O O . PHE C 1 168 ? 20.712 -38.964 12.629 1.00 50.01 169 PHE C O 1
ATOM 5188 N N . SER C 1 169 ? 21.962 -39.015 14.486 1.00 47.23 170 SER C N 1
ATOM 5189 C CA . SER C 1 169 ? 20.987 -39.804 15.225 1.00 47.40 170 SER C CA 1
ATOM 5190 C C . SER C 1 169 ? 20.369 -39.029 16.382 1.00 45.31 170 SER C C 1
ATOM 5191 O O . SER C 1 169 ? 21.004 -38.158 16.966 1.00 45.76 170 SER C O 1
ATOM 5194 N N . ALA C 1 170 ? 19.119 -39.347 16.699 1.00 42.04 171 ALA C N 1
ATOM 5195 C CA . ALA C 1 170 ? 18.461 -38.789 17.873 1.00 39.19 171 ALA C CA 1
ATOM 5196 C C . ALA C 1 170 ? 17.534 -39.827 18.475 1.00 41.45 171 ALA C C 1
ATOM 5197 O O . ALA C 1 170 ? 16.884 -40.574 17.759 1.00 42.57 171 ALA C O 1
ATOM 5199 N N . SER C 1 171 ? 17.481 -39.882 19.797 1.00 45.71 172 SER C N 1
ATOM 5200 C CA . SER C 1 171 ? 16.557 -40.785 20.464 1.00 53.30 172 SER C CA 1
ATOM 5201 C C . SER C 1 171 ? 15.737 -40.036 21.492 1.00 54.54 172 SER C C 1
ATOM 5202 O O . SER C 1 171 ? 16.264 -39.209 22.229 1.00 52.27 172 SER C O 1
ATOM 5205 N N . GLY C 1 172 ? 14.443 -40.325 21.533 1.00 57.11 173 GLY C N 1
ATOM 5206 C CA . GLY C 1 172 ? 13.558 -39.679 22.481 1.00 60.97 173 GLY C CA 1
ATOM 5207 C C . GLY C 1 172 ? 12.471 -40.609 22.970 1.00 64.96 173 GLY C C 1
ATOM 5208 O O . GLY C 1 172 ? 12.584 -41.827 22.849 1.00 67.15 173 GLY C O 1
ATOM 5209 N N . GLU C 1 173 ? 11.413 -40.030 23.525 1.00 67.58 174 GLU C N 1
ATOM 5210 C CA . GLU C 1 173 ? 10.286 -40.803 24.033 1.00 69.93 174 GLU C CA 1
ATOM 5211 C C . GLU C 1 173 ? 9.475 -41.440 22.910 1.00 68.77 174 GLU C C 1
ATOM 5212 O O . GLU C 1 173 ? 9.108 -42.615 22.986 1.00 67.83 174 GLU C O 1
ATOM 5218 N N . LEU C 1 174 ? 9.195 -40.658 21.873 1.00 66.27 175 LEU C N 1
ATOM 5219 C CA . LEU C 1 174 ? 8.393 -41.135 20.753 1.00 66.11 175 LEU C CA 1
ATOM 5220 C C . LEU C 1 174 ? 9.122 -42.234 19.979 1.00 65.80 175 LEU C C 1
ATOM 5221 O O . LEU C 1 174 ? 8.498 -43.150 19.446 1.00 67.53 175 LEU C O 1
ATOM 5226 N N . GLY C 1 175 ? 10.447 -42.142 19.929 1.00 62.77 176 GLY C N 1
ATOM 5227 C CA . GLY C 1 175 ? 11.255 -43.130 19.240 1.00 56.68 176 GLY C CA 1
ATOM 5228 C C . GLY C 1 175 ? 12.649 -42.632 18.922 1.00 51.30 176 GLY C C 1
ATOM 5229 O O . GLY C 1 175 ? 13.240 -41.871 19.683 1.00 47.31 176 GLY C O 1
ATOM 5230 N N . ASN C 1 176 ? 13.179 -43.071 17.788 1.00 50.90 177 ASN C N 1
ATOM 5231 C CA . ASN C 1 176 ? 14.506 -42.660 17.357 1.00 50.14 177 ASN C CA 1
ATOM 5232 C C . ASN C 1 176 ? 14.523 -42.333 15.874 1.00 46.39 177 ASN C C 1
ATOM 5233 O O . ASN C 1 176 ? 13.713 -42.844 15.114 1.00 46.82 177 ASN C O 1
ATOM 5238 N N . GLY C 1 177 ? 15.451 -41.481 15.464 1.00 44.86 178 GLY C N 1
ATOM 5239 C CA . GLY C 1 177 ? 15.590 -41.152 14.064 1.00 46.14 178 GLY C CA 1
ATOM 5240 C C . GLY C 1 177 ? 17.036 -41.084 13.642 1.00 49.17 178 GLY C C 1
ATOM 5241 O O . GLY C 1 177 ? 17.878 -40.559 14.366 1.00 49.38 178 GLY C O 1
ATOM 5242 N N . ASN C 1 178 ? 17.325 -41.628 12.467 1.00 49.71 179 ASN C N 1
ATOM 5243 C CA . ASN C 1 178 ? 18.659 -41.531 11.903 1.00 51.82 179 ASN C CA 1
ATOM 5244 C C . ASN C 1 178 ? 18.602 -40.944 10.504 1.00 50.22 179 ASN C C 1
ATOM 5245 O O . ASN C 1 178 ? 17.868 -41.426 9.646 1.00 51.47 179 ASN C O 1
ATOM 5250 N N . ILE C 1 179 ? 19.379 -39.893 10.289 1.00 48.00 180 ILE C N 1
ATOM 5251 C CA . ILE C 1 179 ? 19.466 -39.229 9.004 1.00 45.02 180 ILE C CA 1
ATOM 5252 C C . ILE C 1 179 ? 20.835 -39.500 8.405 1.00 51.01 180 ILE C C 1
ATOM 5253 O O . ILE C 1 179 ? 21.844 -38.991 8.893 1.00 51.24 180 ILE C O 1
ATOM 5258 N N . LYS C 1 180 ? 20.868 -40.319 7.360 1.00 55.68 181 LYS C N 1
ATOM 5259 C CA . LYS C 1 180 ? 22.120 -40.682 6.708 1.00 59.18 181 LYS C CA 1
ATOM 5260 C C . LYS C 1 180 ? 22.386 -39.803 5.500 1.00 58.97 181 LYS C C 1
ATOM 5261 O O . LYS C 1 180 ? 21.500 -39.573 4.682 1.00 62.23 181 LYS C O 1
ATOM 5267 N N . LEU C 1 181 ? 23.613 -39.311 5.402 1.00 57.58 182 LEU C N 1
ATOM 5268 C CA . LEU C 1 181 ? 24.066 -38.581 4.229 1.00 58.31 182 LEU C CA 1
ATOM 5269 C C . LEU C 1 181 ? 25.271 -39.291 3.634 1.00 59.28 182 LEU C C 1
ATOM 5270 O O . LEU C 1 181 ? 26.286 -39.464 4.304 1.00 60.18 182 LEU C O 1
ATOM 5275 N N . SER C 1 182 ? 25.156 -39.713 2.381 1.00 59.08 183 SER C N 1
ATOM 5276 C CA . SER C 1 182 ? 26.268 -40.361 1.697 1.00 63.50 183 SER C CA 1
ATOM 5277 C C . SER C 1 182 ? 27.083 -39.340 0.918 1.00 60.42 183 SER C C 1
ATOM 5278 O O . SER C 1 182 ? 26.522 -38.439 0.295 1.00 59.14 183 SER C O 1
ATOM 5281 N N . GLN C 1 183 ? 28.404 -39.485 0.960 1.00 60.53 184 GLN C N 1
ATOM 5282 C CA . GLN C 1 183 ? 29.293 -38.596 0.224 1.00 63.27 184 GLN C CA 1
ATOM 5283 C C . GLN C 1 183 ? 28.940 -38.642 -1.253 1.00 70.48 184 GLN C C 1
ATOM 5284 O O . GLN C 1 183 ? 29.046 -39.687 -1.895 1.00 71.56 184 GLN C O 1
ATOM 5290 N N . THR C 1 184 ? 28.490 -37.508 -1.779 1.00 75.62 185 THR C N 1
ATOM 5291 C CA . THR C 1 184 ? 28.040 -37.439 -3.162 1.00 79.84 185 THR C CA 1
ATOM 5292 C C . THR C 1 184 ? 29.194 -37.717 -4.114 1.00 83.94 185 THR C C 1
ATOM 5293 O O . THR C 1 184 ? 30.321 -37.276 -3.881 1.00 80.38 185 THR C O 1
ATOM 5297 N N . SER C 1 185 ? 28.893 -38.454 -5.181 1.00 90.77 186 SER C N 1
ATOM 5298 C CA . SER C 1 185 ? 29.891 -38.909 -6.146 1.00 94.54 186 SER C CA 1
ATOM 5299 C C . SER C 1 185 ? 30.751 -37.767 -6.676 1.00 101.82 186 SER C C 1
ATOM 5300 O O . SER C 1 185 ? 31.978 -37.860 -6.689 1.00 103.89 186 SER C O 1
ATOM 5303 N N . ASN C 1 186 ? 30.108 -36.686 -7.102 1.00 105.85 187 ASN C N 1
ATOM 5304 C CA . ASN C 1 186 ? 30.840 -35.537 -7.617 1.00 109.72 187 ASN C CA 1
ATOM 5305 C C . ASN C 1 186 ? 30.318 -34.221 -7.049 1.00 111.39 187 ASN C C 1
ATOM 5306 O O . ASN C 1 186 ? 29.114 -34.054 -6.849 1.00 108.84 187 ASN C O 1
ATOM 5311 N N . VAL C 1 187 ? 31.237 -33.296 -6.785 1.00 115.61 188 VAL C N 1
ATOM 5312 C CA . VAL C 1 187 ? 30.894 -31.992 -6.228 1.00 117.07 188 VAL C CA 1
ATOM 5313 C C . VAL C 1 187 ? 30.503 -31.013 -7.336 1.00 117.05 188 VAL C C 1
ATOM 5314 O O . VAL C 1 187 ? 31.089 -31.016 -8.422 1.00 116.43 188 VAL C O 1
ATOM 5318 N N . ASP C 1 188 ? 29.505 -30.182 -7.050 1.00 116.85 189 ASP C N 1
ATOM 5319 C CA . ASP C 1 188 ? 28.947 -29.270 -8.039 1.00 116.89 189 ASP C CA 1
ATOM 5320 C C . ASP C 1 188 ? 27.976 -28.279 -7.404 1.00 116.46 189 ASP C C 1
ATOM 5321 O O . ASP C 1 188 ? 27.876 -28.200 -6.177 1.00 113.99 189 ASP C O 1
ATOM 5326 N N . LYS C 1 189 ? 27.276 -27.527 -8.256 1.00 119.14 190 LYS C N 1
ATOM 5327 C CA . LYS C 1 189 ? 26.200 -26.622 -7.842 1.00 119.07 190 LYS C CA 1
ATOM 5328 C C . LYS C 1 189 ? 26.731 -25.507 -6.931 1.00 117.25 190 LYS C C 1
ATOM 5329 O O . LYS C 1 189 ? 27.936 -25.415 -6.692 1.00 116.05 190 LYS C O 1
ATOM 5335 N N . GLU C 1 190 ? 25.838 -24.662 -6.416 1.00 115.08 191 GLU C N 1
ATOM 5336 C CA . GLU C 1 190 ? 26.186 -23.745 -5.328 1.00 124.07 191 GLU C CA 1
ATOM 5337 C C . GLU C 1 190 ? 26.322 -24.523 -4.017 1.00 122.69 191 GLU C C 1
ATOM 5338 O O . GLU C 1 190 ? 26.180 -23.961 -2.930 1.00 121.82 191 GLU C O 1
ATOM 5344 N N . GLU C 1 191 ? 26.571 -25.823 -4.180 1.00 122.15 192 GLU C N 1
ATOM 5345 C CA . GLU C 1 191 ? 26.836 -26.837 -3.160 1.00 120.58 192 GLU C CA 1
ATOM 5346 C C . GLU C 1 191 ? 25.571 -27.531 -2.676 1.00 88.99 192 GLU C C 1
ATOM 5347 O O . GLU C 1 191 ? 24.756 -26.985 -1.929 1.00 86.66 192 GLU C O 1
ATOM 5353 N N . GLU C 1 192 ? 25.434 -28.754 -3.170 1.00 87.87 193 GLU C N 1
ATOM 5354 C CA . GLU C 1 192 ? 24.482 -29.734 -2.692 1.00 85.69 193 GLU C CA 1
ATOM 5355 C C . GLU C 1 192 ? 25.329 -30.920 -2.241 1.00 83.19 193 GLU C C 1
ATOM 5356 O O . GLU C 1 192 ? 24.824 -31.944 -1.772 1.00 84.90 193 GLU C O 1
ATOM 5362 N N . ALA C 1 193 ? 26.641 -30.741 -2.384 1.00 76.33 194 ALA C N 1
ATOM 5363 C CA . ALA C 1 193 ? 27.621 -31.803 -2.188 1.00 68.00 194 ALA C CA 1
ATOM 5364 C C . ALA C 1 193 ? 27.931 -32.076 -0.726 1.00 60.42 194 ALA C C 1
ATOM 5365 O O . ALA C 1 193 ? 27.816 -31.196 0.122 1.00 57.55 194 ALA C O 1
ATOM 5367 N N . VAL C 1 194 ? 28.331 -33.311 -0.450 1.00 59.84 195 VAL C N 1
ATOM 5368 C CA . VAL C 1 194 ? 28.819 -33.699 0.863 1.00 61.92 195 VAL C CA 1
ATOM 5369 C C . VAL C 1 194 ? 30.222 -34.279 0.733 1.00 66.21 195 VAL C C 1
ATOM 5370 O O . VAL C 1 194 ? 30.421 -35.293 0.067 1.00 69.02 195 VAL C O 1
ATOM 5374 N N . THR C 1 195 ? 31.191 -33.623 1.361 1.00 65.13 196 THR C N 1
ATOM 5375 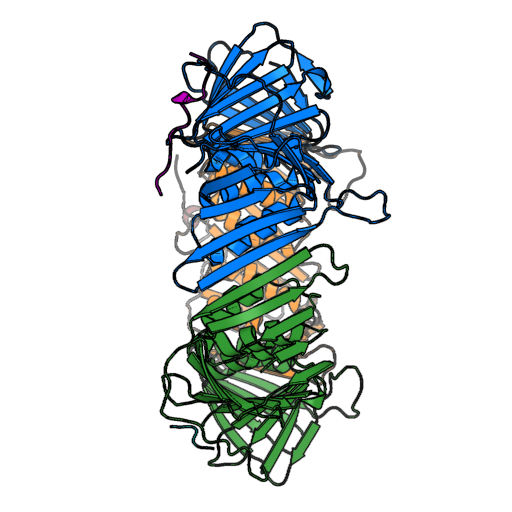C CA . THR C 1 195 ? 32.583 -34.047 1.284 1.00 62.04 196 THR C CA 1
ATOM 5376 C C . THR C 1 195 ? 33.097 -34.434 2.663 1.00 60.77 196 THR C C 1
ATOM 5377 O O . THR C 1 195 ? 32.849 -33.735 3.640 1.00 62.95 196 THR C O 1
ATOM 5381 N N . ILE C 1 196 ? 33.811 -35.550 2.743 1.00 58.58 197 ILE C N 1
ATOM 5382 C CA . ILE C 1 196 ? 34.366 -35.996 4.014 1.00 55.78 197 ILE C CA 1
ATOM 5383 C C . ILE C 1 196 ? 35.873 -36.211 3.935 1.00 59.78 197 ILE C C 1
ATOM 5384 O O . ILE C 1 196 ? 36.346 -37.140 3.276 1.00 61.96 197 ILE C O 1
ATOM 5389 N N . GLU C 1 197 ? 36.619 -35.343 4.611 1.00 58.14 198 GLU C N 1
ATOM 5390 C CA . GLU C 1 197 ? 38.062 -35.502 4.727 1.00 57.86 198 GLU C CA 1
ATOM 5391 C C . GLU C 1 197 ? 38.361 -36.192 6.053 1.00 53.87 198 GLU C C 1
ATOM 5392 O O . GLU C 1 197 ? 38.266 -35.577 7.113 1.00 50.31 198 GLU C O 1
ATOM 5398 N N . MET C 1 198 ? 38.710 -37.474 5.993 1.00 56.01 199 MET C N 1
ATOM 5399 C CA . MET C 1 198 ? 38.820 -38.285 7.201 1.00 56.48 199 MET C CA 1
ATOM 5400 C C . MET C 1 198 ? 40.193 -38.919 7.404 1.00 61.91 199 MET C C 1
ATOM 5401 O O . MET C 1 198 ? 40.770 -39.485 6.476 1.00 65.13 199 MET C O 1
ATOM 5406 N N . ASN C 1 199 ? 40.708 -38.818 8.627 1.00 63.99 200 ASN C N 1
ATOM 5407 C CA . ASN C 1 199 ? 41.878 -39.584 9.040 1.00 68.16 200 ASN C CA 1
ATOM 5408 C C . ASN C 1 199 ? 41.430 -40.847 9.763 1.00 69.38 200 ASN C C 1
ATOM 5409 O O . ASN C 1 199 ? 42.005 -41.924 9.591 1.00 72.70 200 ASN C O 1
ATOM 5414 N N . GLU C 1 200 ? 40.382 -40.692 10.566 1.00 65.14 201 GLU C N 1
ATOM 5415 C CA . GLU C 1 200 ? 39.866 -41.752 11.420 1.00 61.08 201 GLU C CA 1
ATOM 5416 C C . GLU C 1 200 ? 38.395 -41.495 11.724 1.00 57.53 201 GLU C C 1
ATOM 5417 O O . GLU C 1 200 ? 38.016 -40.364 12.014 1.00 61.36 201 GLU C O 1
ATOM 5423 N N . PRO C 1 201 ? 37.557 -42.541 11.648 1.00 52.23 202 PRO C N 1
ATOM 5424 C CA . PRO C 1 201 ? 36.121 -42.391 11.909 1.00 50.80 202 PRO C CA 1
ATOM 5425 C C . PRO C 1 201 ? 35.837 -41.871 13.315 1.00 54.25 202 PRO C C 1
ATOM 5426 O O . PRO C 1 201 ? 36.529 -42.247 14.260 1.00 54.36 202 PRO C O 1
ATOM 5430 N N . VAL C 1 202 ? 34.831 -41.012 13.454 1.00 56.21 203 VAL C N 1
ATOM 5431 C CA . VAL C 1 202 ? 34.500 -40.473 14.775 1.00 56.87 203 VAL C CA 1
ATOM 5432 C C . VAL C 1 202 ? 33.017 -40.639 15.108 1.00 56.85 203 VAL C C 1
ATOM 5433 O O . VAL C 1 202 ? 32.209 -40.912 14.231 1.00 56.17 203 VAL C O 1
ATOM 5437 N N . GLN C 1 203 ? 32.661 -40.463 16.376 1.00 56.91 204 GLN C N 1
ATOM 5438 C CA . GLN C 1 203 ? 31.260 -40.505 16.780 1.00 58.61 204 GLN C CA 1
ATOM 5439 C C . GLN C 1 203 ? 31.032 -39.712 18.058 1.00 55.79 204 GLN C C 1
ATOM 5440 O O . GLN C 1 203 ? 31.464 -40.113 19.136 1.00 55.47 204 GLN C O 1
ATOM 5446 N N . LEU C 1 204 ? 30.338 -38.588 17.939 1.00 54.01 205 LEU C N 1
ATOM 5447 C CA . LEU C 1 204 ? 30.212 -37.676 19.066 1.00 56.19 205 LEU C CA 1
ATOM 5448 C C . LEU C 1 204 ? 28.790 -37.167 19.279 1.00 51.72 205 LEU C C 1
ATOM 5449 O O . LEU C 1 204 ? 28.070 -36.886 18.325 1.00 49.38 205 LEU C O 1
ATOM 5454 N N . THR C 1 205 ? 28.398 -37.038 20.542 1.00 47.13 206 THR C N 1
ATOM 5455 C CA . THR C 1 205 ? 27.082 -36.515 20.882 1.00 45.33 206 THR C CA 1
ATOM 5456 C C . THR C 1 205 ? 27.143 -35.040 21.277 1.00 49.90 206 THR C C 1
ATOM 5457 O O . THR C 1 205 ? 27.981 -34.637 22.080 1.00 54.49 206 THR C O 1
ATOM 5461 N N . PHE C 1 206 ? 26.246 -34.239 20.715 1.00 48.31 207 PHE C N 1
ATOM 5462 C CA . PHE C 1 206 ? 26.185 -32.816 21.036 1.00 46.47 207 PHE C CA 1
ATOM 5463 C C . PHE C 1 206 ? 24.756 -32.410 21.356 1.00 46.85 207 PHE C C 1
ATOM 5464 O O . PHE C 1 206 ? 23.820 -33.125 21.011 1.00 45.76 207 PHE C O 1
ATOM 5472 N N . ALA C 1 207 ? 24.591 -31.260 22.005 1.00 47.00 208 ALA C N 1
ATOM 5473 C CA . ALA C 1 207 ? 23.263 -30.756 22.356 1.00 44.84 208 ALA C CA 1
ATOM 5474 C C . ALA C 1 207 ? 22.617 -30.008 21.191 1.00 40.60 208 ALA C C 1
ATOM 5475 O O . ALA C 1 207 ? 23.172 -29.038 20.678 1.00 44.85 208 ALA C O 1
ATOM 5477 N N . LEU C 1 208 ? 21.434 -30.460 20.793 1.00 38.91 209 LEU C N 1
ATOM 5478 C CA . LEU C 1 208 ? 20.765 -29.944 19.600 1.00 42.49 209 LEU C CA 1
ATOM 5479 C C . LEU C 1 208 ? 20.370 -28.475 19.719 1.00 44.58 209 LEU C C 1
ATOM 5480 O O . LEU C 1 208 ? 20.288 -27.774 18.715 1.00 47.22 209 LEU C O 1
ATOM 5485 N N . ARG C 1 209 ? 20.122 -28.023 20.942 1.00 42.84 210 ARG C N 1
ATOM 5486 C CA . ARG C 1 209 ? 19.784 -26.630 21.214 1.00 48.68 210 ARG C CA 1
ATOM 5487 C C . ARG C 1 209 ? 20.830 -25.689 20.618 1.00 48.91 210 ARG C C 1
ATOM 5488 O O . ARG C 1 209 ? 20.530 -24.833 19.765 1.00 54.84 210 ARG C O 1
ATOM 5496 N N . TYR C 1 210 ? 22.071 -25.883 21.053 1.00 40.92 211 TYR C N 1
ATOM 5497 C CA . TYR C 1 210 ? 23.187 -25.066 20.600 1.00 34.84 211 TYR C CA 1
ATOM 5498 C C . TYR C 1 210 ? 23.381 -25.117 19.091 1.00 32.79 211 TYR C C 1
ATOM 5499 O O . TYR C 1 210 ? 23.638 -24.090 18.470 1.00 38.08 211 TYR C O 1
ATOM 5508 N N . LEU C 1 211 ? 23.256 -26.303 18.504 1.00 32.75 212 LEU C N 1
ATOM 5509 C CA . LEU C 1 211 ? 23.342 -26.431 17.049 1.00 33.77 212 LEU C CA 1
ATOM 5510 C C . LEU C 1 211 ? 22.253 -25.601 16.379 1.00 35.98 212 LEU C C 1
ATOM 5511 O O . LEU C 1 211 ? 22.495 -24.942 15.370 1.00 42.94 212 LEU C O 1
ATOM 5516 N N . ASN C 1 212 ? 21.057 -25.624 16.959 1.00 36.32 213 ASN C N 1
ATOM 5517 C CA . ASN C 1 212 ? 19.950 -24.822 16.459 1.00 41.68 213 ASN C CA 1
ATOM 5518 C C . ASN C 1 212 ? 20.203 -23.328 16.630 1.00 42.41 213 ASN C C 1
ATOM 5519 O O . ASN C 1 212 ? 19.544 -22.513 15.995 1.00 46.60 213 ASN C O 1
ATOM 5524 N N . PHE C 1 213 ? 21.145 -22.968 17.498 1.00 39.84 214 PHE C N 1
ATOM 5525 C CA . PHE C 1 213 ? 21.609 -21.583 17.552 1.00 36.02 214 PHE C CA 1
ATOM 5526 C C . PHE C 1 213 ? 22.674 -21.304 16.491 1.00 36.66 214 PHE C C 1
ATOM 5527 O O . PHE C 1 213 ? 22.747 -20.198 15.961 1.00 38.87 214 PHE C O 1
ATOM 5535 N N . PHE C 1 214 ? 23.495 -22.304 16.184 1.00 34.21 215 PHE C N 1
ATOM 5536 C CA . PHE C 1 214 ? 24.565 -22.140 15.206 1.00 33.89 215 PHE C CA 1
ATOM 5537 C C . PHE C 1 214 ? 23.971 -21.961 13.814 1.00 36.23 215 PHE C C 1
ATOM 5538 O O . PHE C 1 214 ? 24.416 -21.113 13.046 1.00 34.78 215 PHE C O 1
ATOM 5546 N N . THR C 1 215 ? 22.945 -22.753 13.511 1.00 38.49 216 THR C N 1
ATOM 5547 C CA . THR C 1 215 ? 22.329 -22.771 12.186 1.00 35.66 216 THR C CA 1
ATOM 5548 C C . THR C 1 215 ? 21.681 -21.448 11.800 1.00 37.09 216 THR C C 1
ATOM 5549 O O . THR C 1 215 ? 21.152 -21.312 10.701 1.00 41.23 216 THR C O 1
ATOM 5553 N N . LYS C 1 216 ? 21.727 -20.477 12.704 1.00 37.94 217 LYS C N 1
ATOM 5554 C CA . LYS C 1 216 ? 21.275 -19.129 12.398 1.00 37.81 217 LYS C CA 1
ATOM 5555 C C . LYS C 1 216 ? 22.299 -18.429 11.514 1.00 35.50 217 LYS C C 1
ATOM 5556 O O . LYS C 1 216 ? 22.059 -17.334 11.018 1.00 39.18 217 LYS C O 1
ATOM 5562 N N . ALA C 1 217 ? 23.440 -19.076 11.317 1.00 32.60 218 ALA C N 1
ATOM 5563 C CA . ALA C 1 217 ? 24.482 -18.530 10.463 1.00 32.50 218 ALA C CA 1
ATOM 5564 C C . ALA C 1 217 ? 24.298 -18.984 9.016 1.00 29.03 218 ALA C C 1
ATOM 5565 O O . ALA C 1 217 ? 25.084 -18.626 8.144 1.00 30.54 218 ALA C O 1
ATOM 5567 N N . THR C 1 218 ? 23.252 -19.768 8.777 1.00 25.20 219 THR C N 1
ATOM 5568 C CA . THR C 1 218 ? 22.951 -20.296 7.446 1.00 31.13 219 THR C CA 1
ATOM 5569 C C . THR C 1 218 ? 22.895 -19.237 6.335 1.00 37.19 219 THR C C 1
ATOM 5570 O O . THR C 1 218 ? 23.392 -19.488 5.243 1.00 41.26 219 THR C O 1
ATOM 5574 N N . PRO C 1 219 ? 22.293 -18.058 6.599 1.00 42.67 220 PRO C N 1
ATOM 5575 C CA . PRO C 1 219 ? 22.257 -17.059 5.523 1.00 47.47 220 PRO C CA 1
ATOM 5576 C C . PRO C 1 219 ? 23.637 -16.615 5.033 1.00 52.22 220 PRO C C 1
ATOM 5577 O O . PRO C 1 219 ? 23.756 -16.130 3.910 1.00 56.91 220 PRO C O 1
ATOM 5581 N N . LEU C 1 220 ? 24.657 -16.779 5.869 1.00 53.41 221 LEU C N 1
ATOM 5582 C CA . LEU C 1 220 ? 26.002 -16.321 5.542 1.00 48.37 221 LEU C CA 1
ATOM 5583 C C . LEU C 1 220 ? 26.685 -17.171 4.476 1.00 50.27 221 LEU C C 1
ATOM 5584 O O . LEU C 1 220 ? 27.423 -16.649 3.646 1.00 50.82 221 LEU C O 1
ATOM 5589 N N . SER C 1 221 ? 26.448 -18.478 4.499 1.00 49.38 222 SER C N 1
ATOM 5590 C CA . SER C 1 221 ? 27.142 -19.370 3.581 1.00 47.20 222 SER C CA 1
ATOM 5591 C C . SER C 1 221 ? 26.245 -20.468 3.030 1.00 42.62 222 SER C C 1
ATOM 5592 O O . SER C 1 221 ? 25.316 -20.917 3.698 1.00 40.19 222 SER C O 1
ATOM 5595 N N . SER C 1 222 ? 26.530 -20.895 1.804 1.00 42.55 223 SER C N 1
ATOM 5596 C CA . SER C 1 222 ? 25.824 -22.018 1.205 1.00 44.35 223 SER C CA 1
ATOM 5597 C C . SER C 1 222 ? 26.317 -23.325 1.810 1.00 48.20 223 SER C C 1
ATOM 5598 O O . SER C 1 222 ? 25.589 -24.317 1.852 1.00 50.28 223 SER C O 1
ATOM 5601 N N . THR C 1 223 ? 27.558 -23.313 2.285 1.00 47.08 224 THR C N 1
ATOM 5602 C CA . THR C 1 223 ? 28.150 -24.494 2.898 1.00 45.62 224 THR C CA 1
ATOM 5603 C C . THR C 1 223 ? 28.476 -24.291 4.372 1.00 40.62 224 THR C C 1
ATOM 5604 O O . THR C 1 223 ? 28.663 -23.173 4.844 1.00 41.78 224 THR C O 1
ATOM 5608 N N . VAL C 1 224 ? 28.543 -25.398 5.091 1.00 37.05 225 VAL C N 1
ATOM 5609 C CA . VAL C 1 224 ? 28.975 -25.399 6.471 1.00 38.56 225 VAL C CA 1
ATOM 5610 C C . VAL C 1 224 ? 29.988 -26.529 6.643 1.00 39.64 225 VAL C C 1
ATOM 5611 O O . VAL C 1 224 ? 29.849 -27.604 6.038 1.00 37.27 225 VAL C O 1
ATOM 5615 N N . THR C 1 225 ? 31.026 -26.258 7.432 1.00 39.62 226 THR C N 1
ATOM 5616 C CA . THR C 1 225 ? 32.091 -27.224 7.679 1.00 38.29 226 THR C CA 1
ATOM 5617 C C . THR C 1 225 ? 32.129 -27.676 9.142 1.00 43.02 226 THR C C 1
ATOM 5618 O O . THR C 1 225 ? 32.337 -26.873 10.046 1.00 37.94 226 THR C O 1
ATOM 5622 N N . LEU C 1 226 ? 31.938 -28.972 9.363 1.00 47.44 227 LEU C N 1
ATOM 5623 C CA . LEU C 1 226 ? 31.972 -29.545 10.703 1.00 48.80 227 LEU C CA 1
ATOM 5624 C C . LEU C 1 226 ? 33.291 -30.273 10.953 1.00 48.81 227 LEU C C 1
ATOM 5625 O O . LEU C 1 226 ? 33.562 -31.307 10.346 1.00 54.87 227 LEU C O 1
ATOM 5630 N N . SER C 1 227 ? 34.117 -29.730 11.838 1.00 43.74 228 SER C N 1
ATOM 5631 C CA . SER C 1 227 ? 35.390 -30.362 12.156 1.00 41.74 228 SER C CA 1
ATOM 5632 C C . SER C 1 227 ? 35.294 -31.086 13.493 1.00 44.42 228 SER C C 1
ATOM 5633 O O . SER C 1 227 ? 34.880 -30.496 14.498 1.00 45.84 228 SER C O 1
ATOM 5636 N N . MET C 1 228 ? 35.671 -32.364 13.496 1.00 46.45 229 MET C N 1
ATOM 5637 C CA . MET C 1 228 ? 35.565 -33.213 14.681 1.00 49.06 229 MET C CA 1
ATOM 5638 C C . MET C 1 228 ? 36.801 -34.064 14.950 1.00 51.16 229 MET C C 1
ATOM 5639 O O . MET C 1 228 ? 37.379 -34.656 14.037 1.00 52.54 229 MET C O 1
ATOM 5644 N N . SER C 1 229 ? 37.190 -34.123 16.217 1.00 55.16 230 SER C N 1
ATOM 5645 C CA . SER C 1 229 ? 38.065 -35.172 16.728 1.00 59.09 230 SER C CA 1
ATOM 5646 C C . SER C 1 229 ? 37.491 -35.585 18.072 1.00 62.38 230 SER C C 1
ATOM 5647 O O . SER C 1 229 ? 36.712 -34.839 18.663 1.00 66.84 230 SER C O 1
ATOM 5650 N N . ALA C 1 230 ? 37.852 -36.766 18.558 1.00 59.99 231 ALA C N 1
ATOM 5651 C CA . ALA C 1 230 ? 37.403 -37.185 19.880 1.00 56.61 231 ALA C CA 1
ATOM 5652 C C . ALA C 1 230 ? 38.050 -36.317 20.953 1.00 56.36 231 ALA C C 1
ATOM 5653 O O . ALA C 1 230 ? 39.215 -35.936 20.831 1.00 56.78 231 ALA C O 1
ATOM 5655 N N . ASP C 1 231 ? 37.281 -35.998 21.988 1.00 58.61 232 ASP C N 1
ATOM 5656 C CA . ASP C 1 231 ? 37.765 -35.219 23.128 1.00 65.34 232 ASP C CA 1
ATOM 5657 C C . ASP C 1 231 ? 38.168 -33.791 22.767 1.00 67.06 232 ASP C C 1
ATOM 5658 O O . ASP C 1 231 ? 38.940 -33.164 23.491 1.00 69.30 232 ASP C O 1
ATOM 5663 N N . VAL C 1 232 ? 37.656 -33.283 21.647 1.00 64.31 233 VAL C N 1
ATOM 5664 C CA . VAL C 1 232 ? 37.782 -31.862 21.315 1.00 59.01 233 VAL C CA 1
ATOM 5665 C C . VAL C 1 232 ? 36.418 -31.324 20.861 1.00 54.69 233 VAL C C 1
ATOM 5666 O O . VAL C 1 232 ? 35.600 -32.085 20.339 1.00 54.77 233 VAL C O 1
ATOM 5670 N N . PRO C 1 233 ? 36.156 -30.019 21.078 1.00 50.46 234 PRO C N 1
ATOM 5671 C CA . PRO C 1 233 ? 34.855 -29.452 20.700 1.00 46.47 234 PRO C CA 1
ATOM 5672 C C . PRO C 1 233 ? 34.651 -29.395 19.190 1.00 50.77 234 PRO C C 1
ATOM 5673 O O . PRO C 1 233 ? 35.589 -29.093 18.451 1.00 56.62 234 PRO C O 1
ATOM 5677 N N . LEU C 1 234 ? 33.434 -29.697 18.748 1.00 48.21 235 LEU C N 1
ATOM 5678 C CA . LEU C 1 234 ? 33.065 -29.610 17.339 1.00 45.01 235 LEU C CA 1
ATOM 5679 C C . LEU C 1 234 ? 33.217 -28.186 16.842 1.00 44.93 235 LEU C C 1
ATOM 5680 O O . LEU C 1 234 ? 32.922 -27.241 17.572 1.00 48.85 235 LEU C O 1
ATOM 5685 N N . VAL C 1 235 ? 33.684 -28.023 15.610 1.00 37.97 236 VAL C N 1
ATOM 5686 C CA . VAL C 1 235 ? 33.738 -26.688 15.027 1.00 35.69 236 VAL C CA 1
ATOM 5687 C C . VAL C 1 235 ? 32.801 -26.581 13.826 1.00 41.44 236 VAL C C 1
ATOM 5688 O O . VAL C 1 235 ? 33.043 -27.181 12.780 1.00 42.42 236 VAL C O 1
ATOM 5692 N N . VAL C 1 236 ? 31.721 -25.830 14.000 1.00 41.65 237 VAL C N 1
ATOM 5693 C CA . VAL C 1 236 ? 30.771 -25.544 12.938 1.00 34.92 237 VAL C CA 1
ATOM 5694 C C . VAL C 1 236 ? 31.168 -24.225 12.297 1.00 37.97 237 VAL C C 1
ATOM 5695 O O . VAL C 1 236 ? 31.028 -23.169 12.907 1.00 41.67 237 VAL C O 1
ATOM 5699 N N . GLU C 1 237 ? 31.662 -24.291 11.065 1.00 35.55 238 GLU C N 1
ATOM 5700 C CA . GLU C 1 237 ? 32.300 -23.151 10.424 1.00 36.69 238 GLU C CA 1
ATOM 5701 C C . GLU C 1 237 ? 31.586 -22.687 9.157 1.00 37.63 238 GLU C C 1
ATOM 5702 O O . GLU C 1 237 ? 31.359 -23.471 8.233 1.00 37.58 238 GLU C O 1
ATOM 5708 N N . TYR C 1 238 ? 31.241 -21.401 9.133 1.00 39.63 239 TYR C N 1
ATOM 5709 C CA . TYR C 1 238 ? 30.659 -20.754 7.960 1.00 40.54 239 TYR C CA 1
ATOM 5710 C C . TYR C 1 238 ? 31.639 -19.724 7.405 1.00 40.58 239 TYR C C 1
ATOM 5711 O O . TYR C 1 238 ? 32.120 -18.858 8.133 1.00 38.85 239 TYR C O 1
ATOM 5720 N N . LYS C 1 239 ? 31.941 -19.821 6.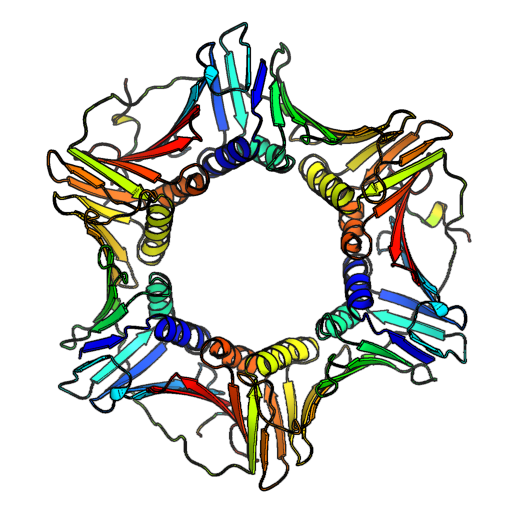118 1.00 43.61 240 LYS C N 1
ATOM 5721 C CA . LYS C 1 239 ? 32.809 -18.846 5.481 1.00 45.86 240 LYS C CA 1
ATOM 5722 C C . LYS C 1 239 ? 32.014 -17.583 5.178 1.00 44.98 240 LYS C C 1
ATOM 5723 O O . LYS C 1 239 ? 30.888 -17.650 4.690 1.00 46.46 240 LYS C O 1
ATOM 5729 N N . ILE C 1 240 ? 32.587 -16.432 5.510 1.00 44.18 241 ILE C N 1
ATOM 5730 C CA . ILE C 1 240 ? 31.943 -15.156 5.229 1.00 45.79 241 ILE C CA 1
ATOM 5731 C C . ILE C 1 240 ? 32.627 -14.447 4.071 1.00 52.45 241 ILE C C 1
ATOM 5732 O O . ILE C 1 240 ? 33.706 -13.854 4.232 1.00 56.79 241 ILE C O 1
ATOM 5737 N N . ALA C 1 241 ? 31.970 -14.522 2.914 1.00 53.13 242 ALA C N 1
ATOM 5738 C CA . ALA C 1 241 ? 32.465 -13.975 1.655 1.00 54.39 242 ALA C CA 1
ATOM 5739 C C . ALA C 1 241 ? 33.924 -14.328 1.439 1.00 58.16 242 ALA C C 1
ATOM 5740 O O . ALA C 1 241 ? 34.294 -15.496 1.392 1.00 57.98 242 ALA C O 1
ATOM 5742 N N . ASP C 1 242 ? 34.752 -13.303 1.325 1.00 63.19 243 ASP C N 1
ATOM 5743 C CA . ASP C 1 242 ? 36.184 -13.494 1.205 1.00 67.60 243 ASP C CA 1
ATOM 5744 C C . ASP C 1 242 ? 36.900 -12.770 2.330 1.00 67.90 243 ASP C C 1
ATOM 5745 O O . ASP C 1 242 ? 38.129 -12.735 2.373 1.00 71.10 243 ASP C O 1
ATOM 5750 N N . MET C 1 243 ? 36.125 -12.201 3.248 1.00 63.17 244 MET C N 1
ATOM 5751 C CA . MET C 1 243 ? 36.691 -11.378 4.308 1.00 60.02 244 MET C CA 1
ATOM 5752 C C . MET C 1 243 ? 36.830 -12.105 5.633 1.00 51.22 244 MET C C 1
ATOM 5753 O O . MET C 1 243 ? 37.518 -11.620 6.524 1.00 51.57 244 MET C O 1
ATOM 5758 N N . GLY C 1 244 ? 36.191 -13.258 5.787 1.00 44.55 245 GLY C N 1
ATOM 5759 C CA . GLY C 1 244 ? 36.451 -14.004 7.004 1.00 38.71 245 GLY C CA 1
ATOM 5760 C C . GLY C 1 244 ? 35.650 -15.252 7.275 1.00 37.96 245 GLY C C 1
ATOM 5761 O O . GLY C 1 244 ? 35.304 -15.990 6.359 1.00 36.36 245 GLY C O 1
ATOM 5762 N N . HIS C 1 245 ? 35.378 -15.499 8.555 1.00 42.43 246 HIS C N 1
ATOM 5763 C CA . HIS C 1 245 ? 34.631 -16.686 8.951 1.00 46.69 246 HIS C CA 1
ATOM 5764 C C . HIS C 1 245 ? 33.914 -16.518 10.280 1.00 42.62 246 HIS C C 1
ATOM 5765 O O . HIS C 1 245 ? 34.275 -15.682 11.111 1.00 40.91 246 HIS C O 1
ATOM 5772 N N . LEU C 1 246 ? 32.892 -17.343 10.458 1.00 41.32 247 LEU C N 1
ATOM 5773 C CA . LEU C 1 246 ? 32.176 -17.470 11.711 1.00 41.92 247 LEU C CA 1
ATOM 5774 C C . LEU C 1 246 ? 32.316 -18.918 12.174 1.00 42.99 247 LEU C C 1
ATOM 5775 O O . LEU C 1 246 ? 31.859 -19.843 11.500 1.00 43.07 247 LEU C O 1
ATOM 5780 N N . LYS C 1 247 ? 32.983 -19.117 13.306 1.00 41.97 248 LYS C N 1
ATOM 5781 C CA . LYS C 1 247 ? 33.181 -20.460 13.839 1.00 39.40 248 LYS C CA 1
ATOM 5782 C C . LYS C 1 247 ? 32.483 -20.629 15.173 1.00 39.45 248 LYS C C 1
ATOM 5783 O O . LYS C 1 247 ? 32.660 -19.821 16.078 1.00 41.54 248 LYS C O 1
ATOM 5789 N N . TYR C 1 248 ? 31.687 -21.685 15.285 1.00 39.43 249 TYR C N 1
ATOM 5790 C CA . TYR C 1 248 ? 31.097 -22.072 16.557 1.00 33.73 249 TYR C CA 1
ATOM 5791 C C . TYR C 1 248 ? 31.807 -23.310 17.097 1.00 34.21 249 TYR C C 1
ATOM 5792 O O . TYR C 1 248 ? 32.018 -24.274 16.369 1.00 35.01 249 TYR C O 1
ATOM 5801 N N . TYR C 1 249 ? 32.175 -23.276 18.372 1.00 35.78 250 TYR C N 1
ATOM 5802 C CA . TYR C 1 249 ? 32.832 -24.393 19.033 1.00 36.59 250 TYR C CA 1
ATOM 5803 C C . TYR C 1 249 ? 31.889 -24.971 20.070 1.00 40.93 250 TYR C C 1
ATOM 5804 O O . TYR C 1 249 ? 31.446 -24.262 20.968 1.00 40.59 250 TYR C O 1
ATOM 5813 N N . LEU C 1 250 ? 31.571 -26.253 19.947 1.00 42.17 251 LEU C N 1
ATOM 5814 C CA . LEU C 1 250 ? 30.643 -26.876 20.880 1.00 41.05 251 LEU C CA 1
ATOM 5815 C C . LEU C 1 250 ? 31.280 -28.082 21.546 1.00 40.18 251 LEU C C 1
ATOM 5816 O O . LEU C 1 250 ? 31.582 -29.080 20.897 1.00 42.21 251 LEU C O 1
ATOM 5821 N N . ALA C 1 251 ? 31.501 -27.969 22.848 1.00 38.98 252 ALA C N 1
ATOM 5822 C CA . ALA C 1 251 ? 31.995 -29.085 23.631 1.00 43.06 252 ALA C CA 1
ATOM 5823 C C . ALA C 1 251 ? 30.983 -30.229 23.611 1.00 49.53 252 ALA C C 1
ATOM 5824 O O . ALA C 1 251 ? 29.781 -29.999 23.762 1.00 51.96 252 ALA C O 1
ATOM 5826 N N . PRO C 1 252 ? 31.465 -31.467 23.408 1.00 51.36 253 PRO C N 1
ATOM 5827 C CA . PRO C 1 252 ? 30.583 -32.637 23.369 1.00 52.17 253 PRO C CA 1
ATOM 5828 C C . PRO C 1 252 ? 30.152 -33.088 24.760 1.00 53.64 253 PRO C C 1
ATOM 5829 O O . PRO C 1 252 ? 30.559 -32.457 25.736 1.00 52.62 253 PRO C O 1
ATOM 5833 N N . ALA D 2 1 ? -29.509 -25.388 21.684 1.00 86.20 458 ALA D N 1
ATOM 5834 C CA . ALA D 2 1 ? -30.054 -26.723 21.471 1.00 84.55 458 ALA D CA 1
ATOM 5835 C C . ALA D 2 1 ? -29.173 -27.793 22.111 1.00 83.22 458 ALA D C 1
ATOM 5836 O O . ALA D 2 1 ? -28.561 -27.565 23.152 1.00 84.46 458 ALA D O 1
ATOM 5838 N N . PHE D 2 2 ? -29.101 -28.954 21.470 1.00 81.33 459 PHE D N 1
ATOM 5839 C CA . PHE D 2 2 ? -28.452 -30.125 22.048 1.00 78.66 459 PHE D CA 1
ATOM 5840 C C . PHE D 2 2 ? -27.204 -30.557 21.279 1.00 73.79 459 PHE D C 1
ATOM 5841 O O . PHE D 2 2 ? -27.262 -30.793 20.077 1.00 77.22 459 PHE D O 1
ATOM 5849 N N . GLN D 2 3 ? -26.074 -30.671 21.968 1.00 66.86 460 GLN D N 1
ATOM 5850 C CA . GLN D 2 3 ? -24.882 -31.217 21.328 1.00 64.00 460 GLN D CA 1
ATOM 5851 C C . GLN D 2 3 ? -24.784 -32.711 21.599 1.00 64.37 460 GLN D C 1
ATOM 5852 O O . GLN D 2 3 ? -24.265 -33.134 22.631 1.00 67.93 460 GLN D O 1
ATOM 5858 N N . ALA D 2 4 ? -25.291 -33.505 20.663 1.00 59.40 461 ALA D N 1
ATOM 5859 C CA . ALA D 2 4 ? -25.296 -34.952 20.810 1.00 53.37 461 ALA D CA 1
ATOM 5860 C C . ALA D 2 4 ? -23.892 -35.540 20.706 1.00 51.50 461 ALA D C 1
ATOM 5861 O O . ALA D 2 4 ? -22.962 -34.896 20.220 1.00 48.53 461 ALA D O 1
ATOM 5863 N N . LYS D 2 5 ? -23.745 -36.766 21.187 1.00 54.19 462 LYS D N 1
ATOM 5864 C CA . LYS D 2 5 ? -22.511 -37.509 21.007 1.00 54.30 462 LYS D CA 1
ATOM 5865 C C . LYS D 2 5 ? -22.784 -38.548 19.940 1.00 54.50 462 LYS D C 1
ATOM 5866 O O . LYS D 2 5 ? -23.941 -38.861 19.663 1.00 52.84 462 LYS D O 1
ATOM 5872 N N . LEU D 2 6 ? -21.733 -39.076 19.328 1.00 55.97 463 LEU D N 1
ATOM 5873 C CA . LEU D 2 6 ? -21.925 -39.999 18.220 1.00 57.18 463 LEU D CA 1
ATOM 5874 C C . LEU D 2 6 ? -22.278 -41.404 18.688 1.00 59.05 463 LEU D C 1
ATOM 5875 O O . LEU D 2 6 ? -22.646 -42.250 17.878 1.00 61.66 463 LEU D O 1
ATOM 5880 N N . ASP D 2 7 ? -22.189 -41.640 19.993 1.00 61.46 464 ASP D N 1
ATOM 5881 C CA . ASP D 2 7 ? -22.435 -42.965 20.556 1.00 63.10 464 ASP D CA 1
ATOM 5882 C C . ASP D 2 7 ? -23.839 -43.486 20.268 1.00 65.83 464 ASP D C 1
ATOM 5883 O O . ASP D 2 7 ? -24.048 -44.693 20.166 1.00 69.17 464 ASP D O 1
ATOM 5888 N N . THR D 2 8 ? -24.797 -42.574 20.140 1.00 65.98 465 THR D N 1
ATOM 5889 C CA . THR D 2 8 ? -26.178 -42.949 19.865 1.00 66.88 465 THR D CA 1
ATOM 5890 C C . THR D 2 8 ? -26.341 -43.430 18.424 1.00 68.22 465 THR D C 1
ATOM 5891 O O . THR D 2 8 ? -27.254 -44.193 18.114 1.00 72.01 465 THR D O 1
ATOM 5895 N N . PHE D 2 9 ? -25.437 -42.983 17.554 1.00 63.60 466 PHE D N 1
ATOM 5896 C CA . PHE D 2 9 ? -25.500 -43.279 16.123 1.00 56.19 466 PHE D CA 1
ATOM 5897 C C . PHE D 2 9 ? -24.556 -44.403 15.716 1.00 55.28 466 PHE D C 1
ATOM 5898 O O . PHE D 2 9 ? -24.754 -45.045 14.685 1.00 55.56 466 PHE D O 1
ATOM 5906 N N . LEU D 2 10 ? -23.517 -44.612 16.517 1.00 57.02 467 LEU D N 1
ATOM 5907 C CA . LEU D 2 10 ? -22.610 -45.733 16.324 1.00 60.77 467 LEU D CA 1
ATOM 5908 C C . LEU D 2 10 ? -23.391 -47.038 16.344 1.00 68.69 467 LEU D C 1
ATOM 5909 O O . LEU D 2 10 ? -24.367 -47.166 17.081 1.00 72.72 467 LEU D O 1
ATOM 5914 N N . TRP D 2 11 ? -22.965 -48.008 15.546 1.00 69.52 468 TRP D N 1
ATOM 5915 C CA . TRP D 2 11 ? -23.647 -49.293 15.524 1.00 70.50 468 TRP D CA 1
ATOM 5916 C C . TRP D 2 11 ? -22.955 -50.314 16.412 1.00 73.52 468 TRP D C 1
ATOM 5917 O O . TRP D 2 11 ? -21.891 -50.834 16.072 1.00 76.84 468 TRP D O 1
ATOM 5928 N N . SER D 2 12 ? -23.575 -50.591 17.556 1.00 69.56 469 SER D N 1
ATOM 5929 C CA . SER D 2 12 ? -23.065 -51.577 18.499 1.00 64.90 469 SER D CA 1
ATOM 5930 C C . SER D 2 12 ? -23.797 -52.905 18.335 1.00 65.77 469 SER D C 1
ATOM 5931 O O . SER D 2 12 ? -24.037 -53.352 17.212 1.00 65.59 469 SER D O 1
ATOM 5934 N N . ALA E 2 1 ? 8.318 18.072 26.887 1.00 58.88 458 ALA E N 1
ATOM 5935 C CA . ALA E 2 1 ? 8.597 16.647 27.025 1.00 60.05 458 ALA E CA 1
ATOM 5936 C C . ALA E 2 1 ? 7.330 15.878 27.382 1.00 61.49 458 ALA E C 1
ATOM 5937 O O . ALA E 2 1 ? 7.388 14.769 27.912 1.00 59.97 458 ALA E O 1
ATOM 5939 N N . PHE E 2 2 ? 6.182 16.473 27.084 1.00 62.45 459 PHE E N 1
ATOM 5940 C CA . PHE E 2 2 ? 4.907 15.863 27.426 1.00 62.94 459 PHE E CA 1
ATOM 5941 C C . PHE E 2 2 ? 3.884 16.054 26.317 1.00 54.49 459 PHE E C 1
ATOM 5942 O O . PHE E 2 2 ? 3.990 16.982 25.518 1.00 51.47 459 PHE E O 1
ATOM 5950 N N . GLN E 2 3 ? 2.889 15.173 26.281 1.00 49.03 460 GLN E N 1
ATOM 5951 C CA . GLN E 2 3 ? 1.896 15.183 25.213 1.00 42.67 460 GLN E CA 1
ATOM 5952 C C . GLN E 2 3 ? 0.834 16.263 25.400 1.00 44.69 460 GLN E C 1
ATOM 5953 O O . GLN E 2 3 ? 0.245 16.403 26.475 1.00 46.60 460 GLN E O 1
ATOM 5959 N N . ALA E 2 4 ? 0.598 17.027 24.340 1.00 43.64 461 ALA E N 1
ATOM 5960 C CA . ALA E 2 4 ? -0.492 17.986 24.326 1.00 40.27 461 ALA E CA 1
ATOM 5961 C C . ALA E 2 4 ? -1.746 17.312 23.792 1.00 40.37 461 ALA E C 1
ATOM 5962 O O . ALA E 2 4 ? -1.665 16.370 23.006 1.00 41.74 461 ALA E O 1
ATOM 5964 N N . LYS E 2 5 ? -2.906 17.784 24.226 1.00 40.11 462 LYS E N 1
ATOM 5965 C CA . LYS E 2 5 ? -4.160 17.240 23.733 1.00 41.32 462 LYS E CA 1
ATOM 5966 C C . LYS E 2 5 ? -4.583 17.975 22.471 1.00 41.05 462 LYS E C 1
ATOM 5967 O O . LYS E 2 5 ? -4.226 19.133 22.261 1.00 43.43 462 LYS E O 1
ATOM 5973 N N . LEU E 2 6 ? -5.347 17.293 21.632 1.00 40.80 463 LEU E N 1
ATOM 5974 C CA . LEU E 2 6 ? -5.741 17.837 20.340 1.00 33.11 463 LEU E CA 1
ATOM 5975 C C . LEU E 2 6 ? -6.886 18.847 20.447 1.00 38.52 463 LEU E C 1
ATOM 5976 O O . LEU E 2 6 ? -7.024 19.726 19.596 1.00 41.17 463 LEU E O 1
ATOM 5981 N N . ASP E 2 7 ? -7.692 18.717 21.501 1.00 40.00 464 ASP E N 1
ATOM 5982 C CA . ASP E 2 7 ? -8.912 19.505 21.694 1.00 42.69 464 ASP E CA 1
ATOM 5983 C C . ASP E 2 7 ? -8.725 21.003 21.463 1.00 48.62 464 ASP E C 1
ATOM 5984 O O . ASP E 2 7 ? -9.583 21.663 20.873 1.00 51.96 464 ASP E O 1
ATOM 5989 N N . THR E 2 8 ? -7.594 21.528 21.917 1.00 48.30 465 THR E N 1
ATOM 5990 C CA . THR E 2 8 ? -7.321 22.956 21.847 1.00 46.73 465 THR E CA 1
ATOM 5991 C C . THR E 2 8 ? -7.120 23.438 20.413 1.00 42.18 465 THR E C 1
ATOM 5992 O O . THR E 2 8 ? -7.245 24.626 20.119 1.00 43.42 465 THR E O 1
ATOM 5996 N N . PHE E 2 9 ? -6.821 22.513 19.514 1.00 39.62 466 PHE E N 1
ATOM 5997 C CA . PHE E 2 9 ? -6.583 22.878 18.128 1.00 38.93 466 PHE E CA 1
ATOM 5998 C C . PHE E 2 9 ? -7.829 22.710 17.269 1.00 43.00 466 PHE E C 1
ATOM 5999 O O . PHE E 2 9 ? -7.827 23.062 16.092 1.00 47.02 466 PHE E O 1
ATOM 6007 N N . LEU E 2 10 ? -8.885 22.157 17.856 1.00 43.34 467 LEU E N 1
ATOM 6008 C CA . LEU E 2 10 ? -10.127 21.927 17.127 1.00 46.21 467 LEU E CA 1
ATOM 6009 C C . LEU E 2 10 ? -10.983 23.183 17.109 1.00 52.99 467 LEU E C 1
ATOM 6010 O O . LEU E 2 10 ? -10.804 24.069 17.938 1.00 53.85 467 LEU E O 1
ATOM 6015 N N . TRP E 2 11 ? -11.916 23.258 16.163 1.00 60.91 468 TRP E N 1
ATOM 6016 C CA . TRP E 2 11 ? -12.707 24.472 15.982 1.00 69.43 468 TRP E CA 1
ATOM 6017 C C . TRP E 2 11 ? -13.883 24.543 16.936 1.00 74.80 468 TRP E C 1
ATOM 6018 O O . TRP E 2 11 ? -14.892 23.856 16.757 1.00 76.78 468 TRP E O 1
ATOM 6029 N N . SER E 2 12 ? -13.738 25.397 17.945 1.00 76.73 469 SER E N 1
ATOM 6030 C CA . SER E 2 12 ? -14.766 25.608 18.959 1.00 79.10 469 SER E CA 1
ATOM 6031 C C . SER E 2 12 ? -15.250 27.052 18.983 1.00 83.46 469 SER E C 1
ATOM 6032 O O . SER E 2 12 ? -16.069 27.447 18.142 1.00 86.87 469 SER E O 1
ATOM 6035 N N . ALA F 3 1 ? 31.402 -28.827 31.135 1.00 83.73 461 ALA F N 1
ATOM 6036 C CA . ALA F 3 1 ? 31.612 -29.147 29.727 1.00 85.90 461 ALA F CA 1
ATOM 6037 C C . ALA F 3 1 ? 31.908 -27.886 28.924 1.00 88.98 461 ALA F C 1
ATOM 6038 O O . ALA F 3 1 ? 31.254 -27.609 27.919 1.00 91.33 461 ALA F O 1
ATOM 6040 N N . GLY F 3 2 ? 32.896 -27.124 29.380 1.00 88.73 462 GLY F N 1
ATOM 6041 C CA . GLY F 3 2 ? 33.287 -25.894 28.718 1.00 87.31 462 GLY F CA 1
ATOM 6042 C C . GLY F 3 2 ? 33.992 -26.146 27.401 1.00 85.58 462 GLY F C 1
ATOM 6043 O O . GLY F 3 2 ? 34.655 -27.170 27.232 1.00 87.56 462 GLY F O 1
ATOM 6044 N N . ALA F 3 3 ? 33.845 -25.211 26.465 1.00 83.00 463 ALA F N 1
ATOM 6045 C CA . ALA F 3 3 ? 34.483 -25.326 25.158 1.00 80.84 463 ALA F CA 1
ATOM 6046 C C . ALA F 3 3 ? 35.998 -25.359 25.315 1.00 84.46 463 ALA F C 1
ATOM 6047 O O . ALA F 3 3 ? 36.614 -26.424 25.265 1.00 85.06 463 ALA F O 1
ATOM 6049 N N . GLY F 3 4 ? 36.595 -24.188 25.509 1.00 87.45 464 GLY F N 1
ATOM 6050 C CA . GLY F 3 4 ? 38.019 -24.089 25.773 1.00 89.28 464 GLY F CA 1
ATOM 6051 C C . GLY F 3 4 ? 38.912 -24.270 24.558 1.00 90.16 464 GLY F C 1
ATOM 6052 O O . GLY F 3 4 ? 40.102 -23.956 24.610 1.00 90.52 464 GLY F O 1
ATOM 6053 N N . ALA F 3 5 ? 38.343 -24.775 23.465 1.00 88.18 465 ALA F N 1
ATOM 6054 C CA . ALA F 3 5 ? 39.104 -25.033 22.245 1.00 85.90 465 ALA F CA 1
ATOM 6055 C C . ALA F 3 5 ? 38.255 -24.813 20.994 1.00 85.67 465 ALA F C 1
ATOM 6056 O O . ALA F 3 5 ? 38.720 -25.025 19.871 1.00 84.89 465 ALA F O 1
#

Nearest PDB structures (foldseek):
  4ztd-assembly1_D  TM=1.091E+00  e=1.534E+00  Homo sapiens
  5e0u-assembly3_C  TM=9.866E-01  e=2.883E-44  Homo sapiens
  9b8t-assembly1_D  TM=9.713E-01  e=2.099E-42  Homo sapiens
  4cs5-assembly3_C  TM=9.821E-01  e=1.804E-38  Penaeus vannamei
  2zvv-assembly2_B  TM=9.780E-01  e=1.245E-36  Arabidopsis thaliana

Radius of gyration: 32.04 Å; Cα contacts (8 Å, |Δi|>4): 2014; chains: 6; bounding box: 81×89×48 Å

B-factor: mean 56.61, std 19.58, range [20.0, 132.61]

GO terms:
  GO:0005634 nucleus (C, IDA)
  GO:0005657 replication fork (C, IDA)
  GO:0005813 centrosome (C, IDA)
  GO:0005515 protein binding (F, IPI)
  GO:0032405 MutLalpha complex binding (F, IDA)
  GO:0003682 chromatin binding (F, IDA)
  GO:0003684 damaged DNA binding (F, IDA)
  GO:0043626 PCNA complex (C, IDA)
  GO:0070557 PCNA-p21 complex (C, IDA)
  GO:0019985 translesion synthesis (P, IDA)
  GO:0006325 chromatin organization (P, IDA)
  GO:0005634 nucleus (C, EXP)
  GO:0070182 DNA polymerase binding (F, IPI)
  GO:0030971 receptor tyrosine kinase binding (F, IPI)
  GO:0035035 histone acetyltransferase binding (F, IPI)
  GO:0005654 nucleoplasm (C, TAS)
  GO:0042802 identical protein binding (F, IPI)
  GO:0043596 nuclear replication fork (C, IDA)
  GO:0000701 purine-specific mismatch base pair DNA N-glycosylase activity (F, IDA)
  GO:0032139 dinucleotide insertion or deletion binding (F, IDA)